Protein AF-A0A7S3M4H4-F1 (afdb_monomer)

Secondary structure (DSSP, 8-state):
-HHHHHHHHHHHHHHHS-----PPEEEEEEEE-SSPP-S-TTSS-HHHHHHHHHHHHHHHTT-EEEEEEEE-TTHHHHHHHH-TTPPPPPP-S-TTTSEEEEETTTTEEEEGGGGHHHHHHHHHHHTGGGEEEEEEEETTEEE-GGGTT--HHHHHHHHHHHT-EEES-S-GGG-SEEEEEETTTEEEEEEEEEEEE-HHHHHHHHHHHHH---GGGSSSTTHHHHHHHHHHHHHT-HHHHHH-----EEEESSS-----TTS-STT---GGG-SEEE---S-HHHHHHHHHHHHHHTT--SHHHHHHHHHHHHHHSEEEEEHHHHHHHHHHHHHHS--S----------HHHHHHHHHHTT----PPP--GGGTSTT-EEEEBTEEEEEETTEEEEBS-HHHHHHTT--TTSSEE--HHHHHTSPBPPPBPTTTTTTT-------S------------------------TTHHHHHHHHHTTSSS---------------------PPP---HHHHHHHHSTTS-EEEEEEESSHHHHHHHHHHHTTS-TTEEEEEPPP-TTGGGGHHHHTTTTTHHHHTTSSEEEEEEHHHH-TT-TT-TT---HHHHHHHHHHHHHTT-SEEESSEEEEEHHHHHHHHH-HHHHHHHHHHHHHHT--HHHHHHTTT-EEE-TT-EEE-HHHHHHHHHHHHHHHHHHHH-HHHHHHHTSB---TTS-HHHHHHHHSSSS-BSHHHHHHHHHHHHHHHTT--B--TTSSS-----

Nearest PDB structures (foldseek):
  5urb-assembly2_B  TM=3.860E-01  e=1.213E+00  Acinetobacter baumannii
  7jga-assembly1_G  TM=2.724E-01  e=1.354E+00  Mycolicibacterium smegmatis
  7y5a-assembly1_G  TM=2.327E-01  e=1.281E+00  Mycolicibacterium smegmatis
  8jr0-assembly1_G  TM=2.475E-01  e=2.106E+00  Mycobacterium tuberculosis

pLDDT: mean 78.38, std 21.88, range [22.83, 98.62]

Radius of gyration: 33.98 Å; Cα contacts (8 Å, |Δi|>4): 1071; chains: 1; bounding box: 88×74×129 Å

InterPro domains:
  IPR029044 Nucleotide-diphospho-sugar transferases [G3DSA:3.90.550.10] (37-266)

Mean predicted aligned error: 17.61 Å

Foldseek 3Di:
DVVVVVVVVVVVVVVVPDPPVPPFAAEEEEEEDQDAADLFLPDLQLLNLQQLQQCVLCVVVVHHYAYEHEPQPCVVVVLCVVPVPADDQDDDPDQQLDFRFAQPVVSYTFGPLLLVLLVVLVCLVPPLVSYQKYKYAYSQKHFFPLCSVQDPVNVLVVCLVVQFFDADDSHVVQEQKEFEAPPPQGRLFGDPRIIMGRSVQCNVVSLLLSLQDDPVLRRDPCRSSVSVSVVRVCCPPPVNCVVPVRHHYTYGRQQDEDDDPDDDPQDDDDPSSHRMYRHVDPDSVPRSVVSCVSCVSVVNSPSVNSSVSSVCCVPPRYDYDHNVVSSVVSVVVCVVVPPPDNPPPDPPDDVVVVVVVVVVSPPDDDDDDDQLLVVQALAWADDPHWIFHRHPQATATAPDPVRCVVLVDDPVRHHYDDPVSNVSRHHDYHDYPVVVVPPPDCSDNPDDDDDDDDDDDDDDDDDDDDDDDDDDPPVVVVVVVVVPPPDDDDDDDDDDDDDDDDDPPDDDDQQPDPVLLLVQCVDPLLPEAEEAEDADPVQLVLQCVVPVNDDPRYDYDYDYFALQPLLCCLPPPCVVCLVVPQPGFKYFYDYSCQDRPVNVPDLRNDYSVLVVVQSVCCRVVVAQKEFSAKAPWFLQVVQCVQQNPLLVVLLQVLVVQLPDDVVLVVVRRGQIFGFDRGIMGGSVVSNVVSVSSVSSVVCCVPVVVSVVSQQDARNDPVDDLVSCCVHNVDSGRGNNNVSSGRVSSSVCVSVVGRYLDPPDDPRDHSD

Solvent-accessible surface area (backbone atoms only — not comparable to full-atom values): 44509 Å² total; per-residue (Å²): 115,70,76,61,54,53,56,51,51,50,54,52,50,57,64,64,57,69,80,65,71,76,76,58,44,60,37,36,40,36,33,60,50,68,70,82,76,63,52,53,70,83,54,83,57,41,46,35,49,22,51,46,48,44,42,55,45,20,58,74,73,72,30,47,51,36,41,34,28,49,61,58,78,62,47,64,59,59,44,41,73,77,35,80,78,48,54,86,78,79,90,69,96,45,78,64,48,34,67,58,30,56,41,65,91,74,37,36,60,24,12,41,73,50,41,52,38,57,53,50,37,50,48,28,76,74,55,22,77,52,32,56,31,36,35,42,33,33,40,57,31,29,62,27,69,95,40,56,90,60,50,71,67,58,49,52,54,48,38,48,77,66,62,44,56,82,48,56,75,84,51,66,96,66,42,27,31,42,25,25,22,28,35,91,70,36,71,92,35,55,29,78,54,36,38,39,32,26,31,89,64,31,48,67,54,36,49,50,60,61,65,54,85,51,77,80,28,33,66,33,90,61,34,56,37,51,52,49,39,53,53,49,54,56,59,64,35,71,76,45,35,76,77,47,78,78,62,51,58,29,31,32,70,75,54,52,40,61,50,65,92,93,78,74,86,88,77,76,74,58,80,94,68,36,54,41,40,32,39,78,41,89,52,67,82,63,43,38,63,55,48,50,50,45,27,48,78,68,66,40,54,46,49,70,57,33,28,49,46,46,50,45,35,76,73,75,24,53,48,80,43,52,53,61,62,47,31,48,51,52,48,54,46,46,70,76,57,60,61,98,65,75,92,75,80,66,74,88,78,48,73,67,52,64,50,52,57,57,60,59,64,75,67,90,78,86,80,86,88,72,72,60,29,75,81,43,56,80,35,46,35,31,52,103,87,48,53,27,40,21,50,96,44,16,36,20,35,53,77,41,72,68,53,43,46,73,63,62,52,56,92,82,67,37,46,77,59,55,73,68,60,58,66,62,28,48,81,41,71,62,48,46,80,64,64,68,71,73,68,80,64,88,75,74,70,84,77,87,88,85,89,86,85,87,80,91,90,83,89,85,89,89,88,87,88,84,88,88,86,84,76,78,78,62,65,63,65,58,63,63,64,69,73,75,74,85,82,85,86,85,87,88,86,88,85,90,85,91,82,92,73,91,73,89,85,84,77,82,72,82,65,88,68,60,64,69,48,60,52,42,39,68,33,89,69,37,18,38,39,34,43,29,39,15,71,50,73,66,45,35,49,52,27,44,62,62,29,75,58,48,66,94,44,46,44,63,41,75,47,73,88,49,64,44,46,77,56,45,41,43,61,75,45,49,64,84,49,41,84,82,40,62,89,39,50,27,39,33,36,33,41,34,71,32,56,39,73,87,54,83,84,48,103,59,50,41,53,72,64,51,57,43,52,45,43,52,48,25,42,77,67,65,38,42,30,36,60,70,44,70,45,94,49,30,40,46,67,50,43,41,72,58,34,28,72,59,51,56,55,24,51,50,47,49,41,44,77,72,70,47,54,71,67,61,57,54,77,48,34,66,40,64,31,37,47,75,65,29,31,38,31,25,36,72,61,48,56,54,49,24,53,51,51,38,50,49,54,48,44,46,71,70,38,65,71,38,28,55,40,26,59,38,69,27,70,64,83,91,63,60,45,68,57,18,35,76,58,70,73,30,80,50,47,44,30,41,36,67,51,51,38,36,46,62,42,52,53,40,60,77,66,69,50,48,59,60,61,67,86,72,71,93,46,75,79,82,126

Organism: NCBI:txid89044

Sequence (767 aa):
MMQRAYCCLILLLSTLVWVATASKKKCLIVSIDNRELKSDVNDNSYATKTAVINLDYAKHHNYDFLYVQNIVTDVEKETRAQFPKADIVPPTDNAKDAATAFHVGLLQFRAASWAKLPALWHVTSTIGKDYEYIWYIDSDAAISPLHRDKSIEDQIQQWEKEGSFIKGRSDISKSTFVFFHNHPWRDDMPCAGSFIYRPTLAEPVLREWWDFNLPSKNFKHFHEQDALWHMIEAEHDPAWLVQNPTVKFHMNTKSYTILKERQFPSAWTRYEDLWLCHVASYNYVLRNPILFQFLKVLGLDIQHRYAQQVKEITSKHSMRISLLDVTIKMEQRSKQDPPASRVTVFPKHDAATELQWYDAHVTSKTEPTLPPAKLHEGRLIRKKGEFWVVQRGTKRGFDSYPTFLKLGFTNDMGVSLYNNEVEQIPVGATITADEVKDGVGKISPYYMPIARTASTDSGGISTFVSSAVPDEVVQERIRQRQRLRHQSAPGQGSQSHNSSSPVLANKHGKCEVNEALETMVRTPGTRCILYLIAHDTDSEHLARKFSSCKESWIQPVRINSSVFFESVIYRDVFPPYQKEWEDLDYVVTATYKTVAKQLAYNKYTQSLDLIQNSLQIARDGNFDIVPFLRSGSGTMSFCLYHHGKPFRAAWDALLVELGYSLSLIRSLDEMKSFYRNIFIIKPKVLKELMLFMSKAMHVATHNPAVRELLQANAKYKEGSQEVSMRIFGTEYYQLHPFIFERLPSFFLHASEAKICAATVGPCPYNS

Structure (mmCIF, N/CA/C/O backbone):
data_AF-A0A7S3M4H4-F1
#
_entry.id   AF-A0A7S3M4H4-F1
#
loop_
_atom_site.group_PDB
_atom_site.id
_atom_site.type_symbol
_atom_site.label_atom_id
_atom_site.label_alt_id
_atom_site.label_comp_id
_atom_site.label_asym_id
_atom_site.label_entity_id
_atom_site.label_seq_id
_atom_site.pdbx_PDB_ins_code
_atom_site.Cartn_x
_atom_site.Cartn_y
_atom_site.Cartn_z
_atom_site.occupancy
_atom_site.B_iso_or_equiv
_atom_site.auth_seq_id
_atom_site.auth_comp_id
_atom_site.auth_asym_id
_atom_site.auth_atom_id
_atom_site.pdbx_PDB_model_num
ATOM 1 N N . MET A 1 1 ? -16.659 11.606 82.607 1.00 52.66 1 MET A N 1
ATOM 2 C CA . MET A 1 1 ? -16.010 10.924 81.459 1.00 52.66 1 MET A CA 1
ATOM 3 C C . MET A 1 1 ? -16.940 10.713 80.259 1.00 52.66 1 MET A C 1
ATOM 5 O O . MET A 1 1 ? -16.527 11.092 79.171 1.00 52.66 1 MET A O 1
ATOM 9 N N . MET A 1 2 ? -18.172 10.195 80.412 1.00 50.78 2 MET A N 1
ATOM 10 C CA . MET A 1 2 ? -19.085 9.889 79.280 1.00 50.78 2 MET A CA 1
ATOM 11 C C . MET A 1 2 ? -19.258 11.006 78.228 1.00 50.78 2 MET A C 1
ATOM 13 O O . MET A 1 2 ? -19.300 10.720 77.036 1.00 50.78 2 MET A O 1
ATOM 17 N N . GLN A 1 3 ? -19.289 12.277 78.635 1.00 48.81 3 GLN A N 1
ATOM 18 C CA . GLN A 1 3 ? -19.538 13.401 77.721 1.00 48.81 3 GLN A CA 1
ATOM 19 C C . GLN A 1 3 ? -18.411 13.637 76.689 1.00 48.81 3 GLN A C 1
ATOM 21 O O . GLN A 1 3 ? -18.676 14.151 75.608 1.00 48.81 3 GLN A O 1
ATOM 26 N N . ARG A 1 4 ? -17.167 13.203 76.966 1.00 51.97 4 ARG A N 1
ATOM 27 C CA . ARG A 1 4 ? -16.070 13.235 75.973 1.00 51.97 4 ARG A CA 1
ATOM 28 C C . ARG A 1 4 ? -16.142 12.075 74.972 1.00 51.97 4 ARG A C 1
ATOM 30 O O . ARG A 1 4 ? -15.711 12.243 73.836 1.00 51.97 4 ARG A O 1
ATOM 37 N N . ALA A 1 5 ? -16.720 10.935 75.358 1.00 57.31 5 ALA A N 1
ATOM 38 C CA . ALA A 1 5 ? -16.913 9.802 74.452 1.00 57.31 5 ALA A CA 1
ATOM 39 C C . ALA A 1 5 ? -17.954 10.123 73.364 1.00 57.31 5 ALA A C 1
ATOM 41 O O . ALA A 1 5 ? -17.724 9.821 72.196 1.00 57.31 5 ALA A O 1
ATOM 42 N N . TYR A 1 6 ? -19.044 10.814 73.722 1.00 56.78 6 TYR A N 1
ATOM 43 C CA . TYR A 1 6 ? -20.072 11.228 72.759 1.00 56.78 6 TYR A CA 1
ATOM 44 C C . TYR A 1 6 ? -19.557 12.223 71.708 1.00 56.78 6 TYR A C 1
ATOM 46 O O . TYR A 1 6 ? -19.833 12.035 70.528 1.00 56.78 6 TYR A O 1
ATOM 54 N N . CYS A 1 7 ? -18.749 13.224 72.084 1.00 54.06 7 CYS A N 1
ATOM 55 C CA . CYS A 1 7 ? -18.150 14.128 71.092 1.00 54.06 7 CYS A CA 1
ATOM 56 C C . CYS A 1 7 ? -17.181 13.405 70.141 1.00 54.06 7 CYS A C 1
ATOM 58 O O . CYS A 1 7 ? -17.183 13.701 68.950 1.00 54.06 7 CYS A O 1
ATOM 60 N N . CYS A 1 8 ? -16.398 12.433 70.628 1.00 54.31 8 CYS A N 1
ATOM 61 C CA . CYS A 1 8 ? -15.539 11.615 69.764 1.00 54.31 8 CYS A CA 1
ATOM 62 C C . CYS A 1 8 ? -16.353 10.733 68.805 1.00 54.31 8 CYS A C 1
ATOM 64 O O . CYS A 1 8 ? -16.009 10.631 67.631 1.00 54.31 8 CYS A O 1
ATOM 66 N N . LEU A 1 9 ? -17.449 10.129 69.278 1.00 58.75 9 LEU A N 1
ATOM 67 C CA . LEU A 1 9 ? -18.317 9.302 68.439 1.00 58.75 9 LEU A CA 1
ATOM 68 C C . LEU A 1 9 ? -19.045 10.138 67.375 1.00 58.75 9 LEU A C 1
ATOM 70 O O . LEU A 1 9 ? -19.164 9.694 66.240 1.00 58.75 9 LEU A O 1
ATOM 74 N N . ILE A 1 10 ? -19.475 11.360 67.707 1.00 58.69 10 ILE A N 1
ATOM 75 C CA . ILE A 1 10 ? -20.104 12.281 66.749 1.00 58.69 10 ILE A CA 1
ATOM 76 C C . ILE A 1 10 ? -19.083 12.809 65.729 1.00 58.69 10 ILE A C 1
ATOM 78 O O . ILE A 1 10 ? -19.430 12.895 64.558 1.00 58.69 10 ILE A O 1
ATOM 82 N N . LEU A 1 11 ? -17.827 13.074 66.115 1.00 54.19 11 LEU A N 1
ATOM 83 C CA . LEU A 1 11 ? -16.750 13.438 65.176 1.00 54.19 11 LEU A CA 1
ATOM 84 C C . LEU A 1 11 ? -16.336 12.281 64.249 1.00 54.19 11 LEU A C 1
ATOM 86 O O . LEU A 1 11 ? -16.054 12.505 63.071 1.00 54.19 11 LEU A O 1
ATOM 90 N N . LEU A 1 12 ? -16.334 11.041 64.747 1.00 53.09 12 LEU A N 1
ATOM 91 C CA . LEU A 1 12 ? -16.122 9.843 63.926 1.00 53.09 12 LEU A CA 1
ATOM 92 C C . LEU A 1 12 ? -17.308 9.583 62.989 1.00 53.09 12 LEU A C 1
ATOM 94 O O . LEU A 1 12 ? -17.111 9.295 61.813 1.00 53.09 12 LEU A O 1
ATOM 98 N N . LEU A 1 13 ? -18.543 9.751 63.465 1.00 52.31 13 LEU A N 1
ATOM 99 C CA . LEU A 1 13 ? -19.728 9.617 62.620 1.00 52.31 13 LEU A CA 1
ATOM 100 C C . LEU A 1 13 ? -19.825 10.753 61.590 1.00 52.31 13 LEU A C 1
ATOM 102 O O . LEU A 1 13 ? -20.170 10.476 60.449 1.00 52.31 13 LEU A O 1
ATOM 106 N N . SER A 1 14 ? -19.444 11.993 61.916 1.00 49.22 14 SER A N 1
ATOM 107 C CA . SER A 1 14 ? -19.438 13.110 60.957 1.00 49.22 14 SER A CA 1
ATOM 108 C C . SER A 1 14 ? -18.284 13.061 59.952 1.00 49.22 14 SER A C 1
ATOM 110 O O . SER A 1 14 ? -18.372 13.714 58.920 1.00 49.22 14 SER A O 1
ATOM 112 N N . THR A 1 15 ? -17.219 12.298 60.218 1.00 49.28 15 THR A N 1
ATOM 113 C CA . THR A 1 15 ? -16.176 11.978 59.219 1.00 49.28 15 THR A CA 1
ATOM 114 C C . THR A 1 15 ? -16.496 10.714 58.411 1.00 49.28 15 THR A C 1
ATOM 116 O O . THR A 1 15 ? -15.987 10.555 57.305 1.00 49.28 15 THR A O 1
ATOM 119 N N . LEU A 1 16 ? -17.401 9.860 58.905 1.00 47.69 16 LEU A N 1
ATOM 120 C CA . LEU A 1 16 ? -18.075 8.806 58.133 1.00 47.69 16 LEU A CA 1
ATOM 121 C C . LEU A 1 16 ? -19.252 9.329 57.286 1.00 47.69 16 LEU A C 1
ATOM 123 O O . LEU A 1 16 ? -19.669 8.654 56.343 1.00 47.69 16 LEU A O 1
ATOM 127 N N . VAL A 1 17 ? -19.771 10.533 57.559 1.00 47.72 17 VAL A N 1
ATOM 128 C CA . VAL A 1 17 ? -20.705 11.219 56.657 1.00 47.72 17 VAL A CA 1
ATOM 129 C C . VAL A 1 17 ? -19.953 11.649 55.400 1.00 47.72 17 VAL A C 1
ATOM 131 O O . VAL A 1 17 ? -19.257 12.658 55.373 1.00 47.72 17 VAL A O 1
ATOM 134 N N . TRP A 1 18 ? -20.173 10.887 54.330 1.00 47.69 18 TRP A N 1
ATOM 135 C CA . TRP A 1 18 ? -19.915 11.300 52.954 1.00 47.69 18 TRP A CA 1
ATOM 136 C C . TRP A 1 18 ? -18.455 11.686 52.650 1.00 47.69 18 TRP A C 1
ATOM 138 O O . TRP A 1 18 ? -18.178 12.735 52.069 1.00 47.69 18 TRP A O 1
ATOM 148 N N . VAL A 1 19 ? -17.561 10.694 52.744 1.00 47.97 19 VAL A N 1
ATOM 149 C CA . VAL A 1 19 ? -16.697 10.440 51.573 1.00 47.97 19 VAL A CA 1
ATOM 150 C C . VAL A 1 19 ? -17.597 9.907 50.454 1.00 47.97 19 VAL A C 1
ATOM 152 O O . VAL A 1 19 ? -17.581 8.726 50.104 1.00 47.97 19 VAL A O 1
ATOM 155 N N . ALA A 1 20 ? -18.430 10.793 49.905 1.00 50.09 20 ALA A N 1
ATOM 156 C CA . ALA A 1 20 ? -19.022 10.578 48.604 1.00 50.09 20 ALA A CA 1
ATOM 157 C C . ALA A 1 20 ? -17.856 10.615 47.627 1.00 50.09 20 ALA A C 1
ATOM 159 O O . ALA A 1 20 ? -17.391 11.681 47.223 1.00 50.09 20 ALA A O 1
ATOM 160 N N . THR A 1 21 ? -17.333 9.428 47.325 1.00 57.50 21 THR A N 1
ATOM 161 C CA . THR A 1 21 ? -16.419 9.234 46.208 1.00 57.50 21 THR A CA 1
ATOM 162 C C . THR A 1 21 ? -17.110 9.847 45.002 1.00 57.50 21 THR A C 1
ATOM 164 O O . THR A 1 21 ? -18.165 9.367 44.588 1.00 57.50 21 THR A O 1
ATOM 167 N N . ALA A 1 22 ? -16.590 10.985 44.529 1.00 69.25 22 ALA A N 1
ATOM 168 C CA . ALA A 1 22 ? -17.204 11.721 43.435 1.00 69.25 22 ALA A CA 1
ATOM 169 C C . ALA A 1 22 ? -17.397 10.727 42.291 1.00 69.25 22 ALA A C 1
ATOM 171 O O . ALA A 1 22 ? -16.422 10.125 41.833 1.00 69.25 22 ALA A O 1
ATOM 172 N N . SER A 1 23 ? -18.657 10.465 41.932 1.00 82.00 23 SER A N 1
ATOM 173 C CA . SER A 1 23 ? -18.987 9.382 41.014 1.00 82.00 23 SER A CA 1
ATOM 174 C C . SER A 1 23 ? -18.233 9.631 39.719 1.00 82.00 23 SER A C 1
ATOM 176 O O . SER A 1 23 ? -18.430 10.683 39.102 1.00 82.00 23 SER A O 1
ATOM 178 N N . LYS A 1 24 ? -17.348 8.699 39.349 1.00 86.31 24 LYS A N 1
ATOM 179 C CA . LYS A 1 24 ? -16.504 8.841 38.163 1.00 86.31 24 LYS A CA 1
ATOM 180 C C . LYS A 1 24 ? -17.354 9.239 36.964 1.00 86.31 24 LYS A C 1
ATOM 182 O O . LYS A 1 24 ? -18.430 8.676 36.748 1.00 86.31 24 LYS A O 1
ATOM 187 N N . LYS A 1 25 ? -16.852 10.186 36.176 1.00 92.94 25 LYS A N 1
ATOM 188 C CA . LYS A 1 25 ? -17.469 10.519 34.895 1.00 92.94 25 LYS A CA 1
ATOM 189 C C . LYS A 1 25 ? -17.429 9.288 33.992 1.00 92.94 25 LYS A C 1
ATOM 191 O O . LYS A 1 25 ? -16.499 8.486 34.059 1.00 92.94 25 LYS A O 1
ATOM 196 N N . LYS A 1 26 ? -18.445 9.123 33.150 1.00 94.88 26 LYS A N 1
ATOM 197 C CA . LYS A 1 26 ? -18.608 7.889 32.377 1.00 94.88 26 LYS A CA 1
ATOM 198 C C . LYS A 1 26 ? -17.549 7.716 31.297 1.00 94.88 26 LYS A C 1
ATOM 200 O O . LYS A 1 26 ? -16.750 6.782 31.373 1.00 94.88 26 LYS A O 1
ATOM 205 N N . CYS A 1 27 ? -17.476 8.651 30.357 1.00 97.50 27 CYS A N 1
ATOM 206 C CA . CYS A 1 27 ? -16.468 8.622 29.308 1.00 97.50 27 CYS A CA 1
ATOM 207 C C . CYS A 1 27 ? -15.816 9.990 29.087 1.00 97.50 27 CYS A C 1
ATOM 209 O O . CYS A 1 27 ? -16.471 11.031 29.191 1.00 97.50 27 CYS A O 1
ATOM 211 N N . LEU A 1 28 ? -14.527 9.951 28.747 1.00 98.38 28 LEU A N 1
ATOM 212 C CA . LEU A 1 28 ? -13.817 11.014 28.047 1.00 98.38 28 LEU A CA 1
ATOM 213 C C . LEU A 1 28 ? -13.554 10.566 26.605 1.00 98.38 28 LEU A C 1
ATOM 215 O O . LEU A 1 28 ? -12.806 9.611 26.386 1.00 98.38 28 LEU A O 1
ATOM 219 N N . ILE A 1 29 ? -14.113 11.268 25.621 1.00 98.44 29 ILE A N 1
ATOM 220 C CA . ILE A 1 29 ? -13.763 11.059 24.211 1.00 98.44 29 ILE A CA 1
ATOM 221 C C . ILE A 1 29 ? -12.532 11.906 23.880 1.00 98.44 29 ILE A C 1
ATOM 223 O O . ILE A 1 29 ? -12.546 13.120 24.073 1.00 98.44 29 ILE A O 1
ATOM 227 N N . VAL A 1 30 ? -11.471 11.283 23.367 1.00 98.56 30 VAL A N 1
ATOM 228 C CA . VAL A 1 30 ? -10.195 11.940 23.054 1.00 98.56 30 VAL A CA 1
ATOM 229 C C . VAL A 1 30 ? -9.910 11.865 21.558 1.00 98.56 30 VAL A C 1
ATOM 231 O O . VAL A 1 30 ? -9.840 10.781 20.987 1.00 98.56 30 VAL A O 1
ATOM 234 N N . SER A 1 31 ? -9.672 13.021 20.942 1.00 97.94 31 SER A N 1
ATOM 235 C CA . SER A 1 31 ? -9.153 13.155 19.577 1.00 97.94 31 SER A CA 1
ATOM 236 C C . SER A 1 31 ? -7.783 13.824 19.629 1.00 97.94 31 SER A C 1
ATOM 238 O O . SER A 1 31 ? -7.593 14.776 20.383 1.00 97.94 31 SER A O 1
ATOM 240 N N . ILE A 1 32 ? -6.827 13.358 18.824 1.00 97.00 32 ILE A N 1
ATOM 241 C CA . ILE A 1 32 ? -5.451 13.883 18.816 1.00 97.00 32 ILE A CA 1
ATOM 242 C C . ILE A 1 32 ? -5.096 14.320 17.399 1.00 97.00 32 ILE A C 1
ATOM 244 O O . ILE A 1 32 ? -5.097 13.496 16.487 1.00 97.00 32 ILE A O 1
ATOM 248 N N . ASP A 1 33 ? -4.790 15.604 17.213 1.00 94.12 33 ASP A N 1
ATOM 249 C CA . ASP A 1 33 ? -4.341 16.144 15.929 1.00 94.12 33 ASP A CA 1
ATOM 250 C C . ASP A 1 33 ? -3.622 17.487 16.098 1.00 94.12 33 ASP A C 1
ATOM 252 O O . ASP A 1 33 ? -3.998 18.324 16.916 1.00 94.12 33 ASP A O 1
ATOM 256 N N . ASN A 1 34 ? -2.590 17.720 15.293 1.00 91.56 34 ASN A N 1
ATOM 257 C CA . ASN A 1 34 ? -1.714 18.884 15.440 1.00 91.56 34 ASN A CA 1
ATOM 258 C C . ASN A 1 34 ? -2.240 20.120 14.693 1.00 91.56 34 ASN A C 1
ATOM 260 O O . ASN A 1 34 ? -1.691 21.211 14.835 1.00 91.56 34 ASN A O 1
ATOM 264 N N . ARG A 1 35 ? -3.286 19.967 13.873 1.00 91.56 35 ARG A N 1
ATOM 265 C CA . ARG A 1 35 ? -3.861 21.062 13.091 1.00 91.56 35 ARG A CA 1
ATOM 266 C C . ARG A 1 35 ? -4.756 21.947 13.945 1.00 91.56 35 ARG A C 1
ATOM 268 O O . ARG A 1 35 ? -5.455 21.502 14.859 1.00 91.56 35 ARG A O 1
ATOM 275 N N . GLU A 1 36 ? -4.757 23.224 13.587 1.00 94.06 36 GLU A N 1
ATOM 276 C CA . GLU A 1 36 ? -5.725 24.192 14.083 1.00 94.06 36 GLU A CA 1
ATOM 277 C C . GLU A 1 36 ? -7.135 23.858 13.598 1.00 94.06 36 GLU A C 1
ATOM 279 O O . GLU A 1 36 ? -7.347 23.529 12.426 1.00 94.06 36 GLU A O 1
ATOM 284 N N . LEU A 1 37 ? -8.104 24.025 14.494 1.00 96.44 37 LEU A N 1
ATOM 285 C CA . LEU A 1 37 ? -9.514 23.913 14.161 1.00 96.44 37 LEU A CA 1
ATOM 286 C C . LEU A 1 37 ? -9.974 25.158 13.394 1.00 96.44 37 LEU A C 1
ATOM 288 O O . LEU A 1 37 ? -9.685 26.286 13.797 1.00 96.44 37 LEU A O 1
ATOM 292 N N . LYS A 1 38 ? -10.680 24.963 12.277 1.00 97.44 38 LYS A N 1
ATOM 293 C CA . LYS A 1 38 ? -11.137 26.049 11.395 1.00 97.44 38 LYS A CA 1
ATOM 294 C C . LYS A 1 38 ? -12.631 26.299 11.579 1.00 97.44 38 LYS A C 1
ATOM 296 O O . LYS A 1 38 ? -13.432 25.376 11.504 1.00 97.44 38 LYS A O 1
ATOM 301 N N . SER A 1 39 ? -13.002 27.551 11.840 1.00 97.25 39 SER A N 1
ATOM 302 C CA . SER A 1 39 ? -14.373 27.947 12.187 1.00 97.25 39 SER A CA 1
ATOM 303 C C . SER A 1 39 ? -15.321 28.096 10.994 1.00 97.25 39 SER A C 1
ATOM 305 O O . SER A 1 39 ? -16.517 28.245 11.221 1.00 97.25 39 SER A O 1
ATOM 307 N N . ASP A 1 40 ? -14.832 28.054 9.752 1.00 97.38 40 ASP A N 1
ATOM 308 C CA . ASP A 1 40 ? -15.663 27.963 8.544 1.00 97.38 40 ASP A CA 1
ATOM 309 C C . ASP A 1 40 ? -16.034 26.499 8.270 1.00 97.38 40 ASP A C 1
ATOM 311 O O . ASP A 1 40 ? -15.168 25.629 8.170 1.00 97.38 40 ASP A O 1
ATOM 315 N N . VAL A 1 41 ? -17.331 26.225 8.152 1.00 95.81 41 VAL A N 1
ATOM 316 C CA . VAL A 1 41 ? -17.884 24.897 7.863 1.00 95.81 41 VAL A CA 1
ATOM 317 C C . VAL A 1 41 ? -17.547 24.411 6.447 1.00 95.81 41 VAL A C 1
ATOM 319 O O . VAL A 1 41 ? -17.490 23.202 6.202 1.00 95.81 41 VAL A O 1
ATOM 322 N N . ASN A 1 42 ? -17.279 25.347 5.530 1.00 93.94 42 ASN A N 1
ATOM 323 C CA . ASN A 1 42 ? -16.914 25.087 4.136 1.00 93.94 42 ASN A CA 1
ATOM 324 C C . ASN A 1 42 ? -15.406 24.868 3.944 1.00 93.94 42 ASN A C 1
ATOM 326 O O . ASN A 1 42 ? -14.991 24.403 2.881 1.00 93.94 42 ASN A O 1
ATOM 330 N N . ASP A 1 43 ? -14.581 25.168 4.955 1.00 93.94 43 ASP A N 1
ATOM 331 C CA . ASP A 1 43 ? -13.148 24.883 4.911 1.00 93.94 43 ASP A CA 1
ATOM 332 C C . ASP A 1 43 ? -12.892 23.376 4.734 1.00 93.94 43 ASP A C 1
ATOM 334 O O . ASP A 1 43 ? -13.661 22.529 5.190 1.00 93.94 43 ASP A O 1
ATOM 338 N N . ASN A 1 44 ? -11.782 23.007 4.096 1.00 87.50 44 ASN A N 1
ATOM 339 C CA . ASN A 1 44 ? -11.454 21.608 3.817 1.00 87.50 44 ASN A CA 1
ATOM 340 C C . ASN A 1 44 ? -10.798 20.852 5.000 1.00 87.50 44 ASN A C 1
ATOM 342 O O . ASN A 1 44 ? -10.319 19.727 4.821 1.00 87.50 44 ASN A O 1
ATOM 346 N N . SER A 1 45 ? -10.804 21.400 6.220 1.00 93.44 45 SER A N 1
ATOM 347 C CA . SER A 1 45 ? -10.378 20.698 7.435 1.00 93.44 45 SER A CA 1
ATOM 348 C C . SER A 1 45 ? -11.375 19.606 7.836 1.00 93.44 45 SER A C 1
ATOM 350 O O . SER A 1 45 ? -12.361 19.848 8.536 1.00 93.44 45 SER A O 1
ATOM 352 N N . TYR A 1 46 ? -11.097 18.369 7.414 1.00 93.62 46 TYR A N 1
ATOM 353 C CA . TYR A 1 46 ? -11.852 17.192 7.858 1.00 93.62 46 TYR A CA 1
ATOM 354 C C . TYR A 1 46 ? -11.733 16.990 9.378 1.00 93.62 46 TYR A C 1
ATOM 356 O O . TYR A 1 46 ? -12.734 16.706 10.025 1.00 93.62 46 TYR A O 1
ATOM 364 N N . ALA A 1 47 ? -10.550 17.240 9.955 1.00 95.00 47 ALA A N 1
ATOM 365 C CA . ALA A 1 47 ? -10.290 17.096 11.389 1.00 95.00 47 ALA A CA 1
ATOM 366 C C . ALA A 1 47 ? -11.211 17.974 12.245 1.00 95.00 47 ALA A C 1
ATOM 368 O O . ALA A 1 47 ? -11.677 17.537 13.296 1.00 95.00 47 ALA A O 1
ATOM 369 N N . THR A 1 48 ? -11.539 19.182 11.772 1.00 97.31 48 THR A N 1
ATOM 370 C CA . THR A 1 48 ? -12.474 20.048 12.501 1.00 97.31 48 THR A CA 1
ATOM 371 C C . THR A 1 48 ? -13.904 19.527 12.443 1.00 97.31 48 THR A C 1
ATOM 373 O O . THR A 1 48 ? -14.579 19.514 13.469 1.00 97.31 48 THR A O 1
ATOM 376 N N . LYS A 1 49 ? -14.354 19.024 11.285 1.00 97.12 49 LYS A N 1
ATOM 377 C CA . LYS A 1 49 ? -15.686 18.410 11.164 1.00 97.12 49 LYS A CA 1
ATOM 378 C C . LYS A 1 49 ? -15.806 17.195 12.079 1.00 97.12 49 LYS A C 1
ATOM 380 O O . LYS A 1 49 ? -16.762 17.117 12.842 1.00 97.12 49 LYS A O 1
ATOM 385 N N . THR A 1 50 ? -14.804 16.315 12.069 1.00 96.69 50 THR A N 1
ATOM 386 C CA . THR A 1 50 ? -14.703 15.165 12.976 1.00 96.69 50 THR A CA 1
ATOM 387 C C . THR A 1 50 ? -14.802 15.580 14.446 1.00 96.69 50 THR A C 1
ATOM 389 O O . THR A 1 50 ? -15.638 15.053 15.176 1.00 96.69 50 THR A O 1
ATOM 392 N N . ALA A 1 51 ? -14.005 16.563 14.881 1.00 98.06 51 ALA A N 1
ATOM 393 C CA . ALA A 1 51 ? -14.014 17.031 16.266 1.00 98.06 51 ALA A CA 1
ATOM 394 C C . ALA A 1 51 ? -15.368 17.644 16.678 1.00 98.06 51 ALA A C 1
ATOM 396 O O . ALA A 1 51 ? -15.835 17.408 17.789 1.00 98.06 51 ALA A O 1
ATOM 397 N N . VAL A 1 52 ? -16.034 18.379 15.777 1.00 98.50 52 VAL A N 1
ATOM 398 C CA . VAL A 1 52 ? -17.378 18.938 16.011 1.00 98.50 52 VAL A CA 1
ATOM 399 C C . VAL A 1 52 ? -18.446 17.841 16.121 1.00 98.50 52 VAL A C 1
ATOM 401 O O . VAL A 1 52 ? -19.285 17.915 17.018 1.00 98.50 52 VAL A O 1
ATOM 404 N N . ILE A 1 53 ? -18.403 16.815 15.264 1.00 98.06 53 ILE A N 1
ATOM 405 C CA . ILE A 1 53 ? -19.321 15.661 15.318 1.00 98.06 53 ILE A CA 1
ATOM 406 C C . ILE A 1 53 ? -19.135 14.886 16.630 1.00 98.06 53 ILE A C 1
ATOM 408 O O . ILE A 1 53 ? -20.106 14.612 17.336 1.00 98.06 53 ILE A O 1
ATOM 412 N N . ASN A 1 54 ? -17.888 14.581 16.995 1.00 98.12 54 ASN A N 1
ATOM 413 C CA . ASN A 1 54 ? -17.585 13.795 18.191 1.00 98.12 54 ASN A CA 1
ATOM 414 C C . ASN A 1 54 ? -17.904 14.573 19.491 1.00 98.12 54 ASN A C 1
ATOM 416 O O . ASN A 1 54 ? -18.369 13.963 20.454 1.00 98.12 54 ASN A O 1
ATOM 420 N N . LEU A 1 55 ? -17.767 15.910 19.513 1.00 98.44 55 LEU A N 1
ATOM 421 C CA . LEU A 1 55 ? -18.256 16.750 20.620 1.00 98.44 55 LEU A CA 1
ATOM 422 C C . LEU A 1 55 ? -19.793 16.748 20.727 1.00 98.44 55 LEU A C 1
ATOM 424 O O . LEU A 1 55 ? -20.330 16.713 21.833 1.00 98.44 55 LEU A O 1
ATOM 428 N N . ASP A 1 56 ? -20.519 16.804 19.609 1.00 98.38 56 ASP A N 1
ATOM 429 C CA . ASP A 1 56 ? -21.989 16.788 19.612 1.00 98.38 56 ASP A CA 1
ATOM 430 C C . ASP A 1 56 ? -22.563 15.450 20.114 1.00 98.38 56 ASP A C 1
ATOM 432 O O . ASP A 1 56 ? -23.566 15.424 20.837 1.00 98.38 56 ASP A O 1
ATOM 436 N N . TYR A 1 57 ? -21.881 14.344 19.808 1.00 98.25 57 TYR A N 1
ATOM 437 C CA . TYR A 1 57 ? -22.154 13.042 20.414 1.00 98.25 57 TYR A CA 1
ATOM 438 C C . TYR A 1 57 ? -21.813 13.019 21.914 1.00 98.25 57 TYR A C 1
ATOM 440 O O . TYR A 1 57 ? -22.645 12.594 22.715 1.00 98.25 57 TYR A O 1
ATOM 448 N N . ALA A 1 58 ? -20.641 13.526 22.323 1.00 98.44 58 ALA A N 1
ATOM 449 C CA . ALA A 1 58 ? -20.254 13.574 23.738 1.00 98.44 58 ALA A CA 1
ATOM 450 C C . ALA A 1 58 ? -21.293 14.331 24.585 1.00 98.44 58 ALA A C 1
ATOM 452 O O . ALA A 1 58 ? -21.762 13.825 25.603 1.00 98.44 58 ALA A O 1
ATOM 453 N N . LYS A 1 59 ? -21.747 15.495 24.102 1.00 97.81 59 LYS A N 1
ATOM 454 C CA . LYS A 1 59 ? -22.812 16.291 24.733 1.00 97.81 59 LYS A CA 1
ATOM 455 C C . LYS A 1 59 ? -24.139 15.547 24.860 1.00 97.81 59 LYS A C 1
ATOM 457 O O . LYS A 1 59 ? -24.823 15.722 25.862 1.00 97.81 59 LYS A O 1
ATOM 462 N N . HIS A 1 60 ? -24.508 14.747 23.860 1.00 97.81 60 HIS A N 1
ATOM 463 C CA . HIS A 1 60 ? -25.760 13.989 23.868 1.00 97.81 60 HIS A CA 1
ATOM 464 C C . HIS A 1 60 ? -25.793 12.944 24.994 1.00 97.81 60 HIS A C 1
ATOM 466 O O . HIS A 1 60 ? -26.809 12.814 25.667 1.00 97.81 60 HIS A O 1
ATOM 472 N N . HIS A 1 61 ? -24.665 12.274 25.250 1.00 97.75 61 HIS A N 1
ATOM 473 C CA . HIS A 1 61 ? -24.530 11.257 26.305 1.00 97.75 61 HIS A CA 1
ATOM 474 C C . HIS A 1 61 ? -23.994 11.788 27.644 1.00 97.75 61 HIS A C 1
ATOM 476 O O . HIS A 1 61 ? -23.706 11.006 28.547 1.00 97.75 61 HIS A O 1
ATOM 482 N N . ASN A 1 62 ? -23.846 13.110 27.797 1.00 97.25 62 ASN A N 1
ATOM 483 C CA . ASN A 1 62 ? -23.217 13.732 28.971 1.00 97.25 62 ASN A CA 1
ATOM 484 C C . ASN A 1 62 ? -21.799 13.175 29.268 1.00 97.25 62 ASN A C 1
ATOM 486 O O . ASN A 1 62 ? -21.399 12.986 30.420 1.00 97.25 62 ASN A O 1
ATOM 490 N N . TYR A 1 63 ? -21.039 12.908 28.206 1.00 98.31 63 TYR A N 1
ATOM 491 C CA . TYR A 1 63 ? -19.607 12.620 28.244 1.00 98.31 63 TYR A CA 1
ATOM 492 C C . TYR A 1 63 ? -18.793 13.910 28.094 1.00 98.31 63 TYR A C 1
ATOM 494 O O . TYR A 1 63 ? -19.254 14.888 27.499 1.00 98.31 63 TYR A O 1
ATOM 502 N N . ASP A 1 64 ? -17.544 13.888 28.558 1.00 98.38 64 ASP A N 1
ATOM 503 C CA . ASP A 1 64 ? -16.589 14.946 28.227 1.00 98.38 64 ASP A CA 1
ATOM 504 C C . ASP A 1 64 ? -15.893 14.648 26.888 1.00 98.38 64 ASP A C 1
ATOM 506 O O . ASP A 1 64 ? -15.770 13.497 26.456 1.00 98.38 64 ASP A O 1
ATOM 510 N N . PHE A 1 65 ? -15.379 15.696 26.249 1.00 98.56 65 PHE A N 1
ATOM 511 C CA . PHE A 1 65 ? -14.574 15.620 25.033 1.00 98.56 65 PHE A CA 1
ATOM 512 C C . PHE A 1 65 ? -13.227 16.318 25.258 1.00 98.56 65 PHE A C 1
ATOM 514 O O . PHE A 1 65 ? -13.150 17.294 26.003 1.00 98.56 65 PHE A O 1
ATOM 521 N N . LEU A 1 66 ? -12.167 15.845 24.603 1.00 98.62 66 LEU A N 1
ATOM 522 C CA . LEU A 1 66 ? -10.851 16.474 24.631 1.00 98.62 66 LEU A CA 1
ATOM 523 C C . LEU A 1 66 ? -10.144 16.366 23.277 1.00 98.62 66 LEU A C 1
ATOM 525 O O . LEU A 1 66 ? -9.840 15.277 22.794 1.00 98.62 66 LEU A O 1
ATOM 529 N N . TYR A 1 67 ? -9.812 17.516 22.701 1.00 98.31 67 TYR A N 1
ATOM 530 C CA . TYR A 1 67 ? -8.979 17.644 21.513 1.00 98.31 67 TYR A CA 1
ATOM 531 C C . TYR A 1 67 ? -7.540 17.990 21.920 1.00 98.31 67 TYR A C 1
ATOM 533 O O . TYR A 1 67 ? -7.252 19.105 22.363 1.00 98.31 67 TYR A O 1
ATOM 541 N N . VAL A 1 68 ? -6.626 17.030 21.803 1.00 98.06 68 VAL A N 1
ATOM 542 C CA . VAL A 1 68 ? -5.212 17.219 22.150 1.00 98.06 68 VAL A CA 1
ATOM 543 C C . VAL A 1 68 ? -4.431 17.644 20.911 1.00 98.06 68 VAL A C 1
ATOM 545 O O . VAL A 1 68 ? -4.416 16.941 19.901 1.00 98.06 68 VAL A O 1
ATOM 548 N N . GLN A 1 69 ? -3.740 18.776 21.011 1.00 95.94 69 GLN A N 1
ATOM 549 C CA . GLN A 1 69 ? -2.826 19.270 19.988 1.00 95.94 69 GLN A CA 1
ATOM 550 C C . GLN A 1 69 ? -1.386 19.091 20.451 1.00 95.94 69 GLN A C 1
ATOM 552 O O . GLN A 1 69 ? -0.970 19.674 21.458 1.00 95.94 69 GLN A O 1
ATOM 557 N N . ASN A 1 70 ? -0.598 18.337 19.690 1.00 92.12 70 ASN A N 1
ATOM 558 C CA . ASN A 1 70 ? 0.832 18.267 19.942 1.00 92.12 70 ASN A CA 1
ATOM 559 C C . ASN A 1 70 ? 1.513 19.501 19.348 1.00 92.12 70 ASN A C 1
ATOM 561 O O . ASN A 1 70 ? 1.281 19.870 18.194 1.00 92.12 70 ASN A O 1
ATOM 565 N N . ILE A 1 71 ? 2.374 20.133 20.136 1.00 88.69 71 ILE A N 1
ATOM 566 C CA . ILE A 1 71 ? 3.275 21.182 19.674 1.00 88.69 71 ILE A CA 1
ATOM 567 C C . ILE A 1 71 ? 4.382 20.473 18.887 1.00 88.69 71 ILE A C 1
ATOM 569 O O . ILE A 1 71 ? 5.203 19.773 19.472 1.00 88.69 71 ILE A O 1
ATOM 573 N N . VAL A 1 72 ? 4.336 20.594 17.556 1.00 77.62 72 VAL A N 1
ATOM 574 C CA . VAL A 1 72 ? 5.239 19.887 16.623 1.00 77.62 72 VAL A CA 1
ATOM 575 C C . VAL A 1 72 ? 6.136 20.816 15.801 1.00 77.62 72 VAL A C 1
ATOM 577 O O . VAL A 1 72 ? 6.740 20.395 14.816 1.00 77.62 72 VAL A O 1
ATOM 580 N N . THR A 1 73 ? 6.233 22.085 16.190 1.00 78.31 73 THR A N 1
ATOM 581 C CA . THR A 1 73 ? 7.203 23.020 15.610 1.00 78.31 73 THR A CA 1
ATOM 582 C C . THR A 1 73 ? 8.616 22.563 15.975 1.00 78.31 73 THR A C 1
ATOM 584 O O . THR A 1 73 ? 8.864 22.257 17.132 1.00 78.31 73 THR A O 1
ATOM 587 N N . ASP A 1 74 ? 9.535 22.505 15.007 1.00 83.69 74 ASP A N 1
ATOM 588 C CA . ASP A 1 74 ? 10.968 22.239 15.222 1.00 83.69 74 ASP A CA 1
ATOM 589 C C . ASP A 1 74 ? 11.340 20.953 16.013 1.00 83.69 74 ASP A C 1
ATOM 591 O O . ASP A 1 74 ? 12.476 20.843 16.475 1.00 83.69 74 ASP A O 1
ATOM 595 N N . VAL A 1 75 ? 10.462 19.937 16.103 1.00 86.00 75 VAL A N 1
ATOM 596 C CA . VAL A 1 75 ? 10.670 18.709 16.921 1.00 86.00 75 VAL A CA 1
ATOM 597 C C . VAL A 1 75 ? 12.047 18.075 16.732 1.00 86.00 75 VAL A C 1
ATOM 599 O O . VAL A 1 75 ? 12.687 17.717 17.718 1.00 86.00 75 VAL A O 1
ATOM 602 N N . GLU A 1 76 ? 12.538 17.939 15.496 1.00 90.56 76 GLU A N 1
ATOM 603 C CA . GLU A 1 76 ? 13.871 17.378 15.245 1.00 90.56 76 GLU A CA 1
ATOM 604 C C . GLU A 1 76 ? 14.991 18.248 15.834 1.00 90.56 76 GLU A C 1
ATOM 606 O O . GLU A 1 76 ? 15.907 17.732 16.472 1.00 90.56 76 GLU A O 1
ATOM 611 N N . LYS A 1 77 ? 14.914 19.566 15.655 1.00 91.56 77 LYS A N 1
ATOM 612 C CA . LYS A 1 77 ? 15.911 20.534 16.124 1.00 91.56 77 LYS A CA 1
ATOM 613 C C . LYS A 1 77 ? 15.922 20.626 17.651 1.00 91.56 77 LYS A C 1
ATOM 615 O O . LYS A 1 77 ? 16.995 20.574 18.248 1.00 91.56 77 LYS A O 1
ATOM 620 N N . GLU A 1 78 ? 14.749 20.699 18.279 1.00 93.31 78 GLU A N 1
ATOM 621 C CA . GLU A 1 78 ? 14.606 20.672 19.742 1.00 93.31 78 GLU A CA 1
ATOM 622 C C . GLU A 1 78 ? 15.115 19.348 20.326 1.00 93.31 78 GLU A C 1
ATOM 624 O O . GLU A 1 78 ? 15.890 19.339 21.286 1.00 93.31 78 GLU A O 1
ATOM 629 N N . THR A 1 79 ? 14.763 18.228 19.688 1.00 94.00 79 THR A N 1
ATOM 630 C CA . THR A 1 79 ? 15.247 16.897 20.068 1.00 94.00 79 THR A CA 1
ATOM 631 C C . THR A 1 79 ? 16.764 16.805 19.960 1.00 94.00 79 THR A C 1
ATOM 633 O O . THR A 1 79 ? 17.401 16.385 20.918 1.00 94.00 79 THR A O 1
ATOM 636 N N . ARG A 1 80 ? 17.376 17.215 18.840 1.00 93.81 80 ARG A N 1
ATOM 637 C CA . ARG A 1 80 ? 18.836 17.138 18.645 1.00 93.81 80 ARG A CA 1
ATOM 638 C C . ARG A 1 80 ? 19.612 18.048 19.598 1.00 93.81 80 ARG A C 1
ATOM 640 O O . ARG A 1 80 ? 20.726 17.694 19.976 1.00 93.81 80 ARG A O 1
ATOM 647 N N . ALA A 1 81 ? 19.029 19.170 20.025 1.00 95.25 81 ALA A N 1
ATOM 648 C CA . ALA A 1 81 ? 19.625 20.041 21.037 1.00 95.25 81 ALA A CA 1
ATOM 649 C C . ALA A 1 81 ? 19.705 19.370 22.423 1.00 95.25 81 ALA A C 1
ATOM 651 O O . ALA A 1 81 ? 20.702 19.537 23.122 1.00 95.25 81 ALA A O 1
ATOM 652 N N . GLN A 1 82 ? 18.689 18.588 22.811 1.00 96.12 82 GLN A N 1
ATOM 653 C CA . GLN A 1 82 ? 18.667 17.861 24.092 1.00 96.12 82 GLN A CA 1
ATOM 654 C C . GLN A 1 82 ? 19.328 16.471 24.015 1.00 96.12 82 GLN A C 1
ATOM 656 O O . GLN A 1 82 ? 19.926 16.000 24.983 1.00 96.12 82 GLN A O 1
ATOM 661 N N . PHE A 1 83 ? 19.253 15.821 22.853 1.00 96.19 83 PHE A N 1
ATOM 662 C CA . PHE A 1 83 ? 19.726 14.466 22.583 1.00 96.19 83 PHE A CA 1
ATOM 663 C C . PHE A 1 83 ? 20.622 14.450 21.329 1.00 96.19 83 PHE A C 1
ATOM 665 O O . PHE A 1 83 ? 20.187 14.010 20.263 1.00 96.19 83 PHE A O 1
ATOM 672 N N . PRO A 1 84 ? 21.907 14.850 21.430 1.00 94.19 84 PRO A N 1
ATOM 673 C CA . PRO A 1 84 ? 22.820 14.904 20.279 1.00 94.19 84 PRO A CA 1
ATOM 674 C C . PRO A 1 84 ? 23.078 13.555 19.585 1.00 94.19 84 PRO A C 1
ATOM 676 O O . PRO A 1 84 ? 23.632 13.521 18.491 1.00 94.19 84 PRO A O 1
ATOM 679 N N . LYS A 1 85 ? 22.693 12.441 20.224 1.00 93.94 85 LYS A N 1
ATOM 680 C CA . LYS A 1 85 ? 22.774 11.067 19.700 1.00 93.94 85 LYS A CA 1
ATOM 681 C C . LYS A 1 85 ? 21.452 10.554 19.103 1.00 93.94 85 LYS A C 1
ATOM 683 O O . LYS A 1 85 ? 21.329 9.355 18.895 1.00 93.94 85 LYS A O 1
ATOM 688 N N . ALA A 1 86 ? 20.458 11.418 18.895 1.00 91.62 86 ALA A N 1
ATOM 689 C CA . ALA A 1 86 ? 19.206 11.041 18.245 1.00 91.62 86 ALA A CA 1
ATOM 690 C C . ALA A 1 86 ? 19.454 10.536 16.812 1.00 91.62 86 ALA A C 1
ATOM 692 O O . ALA A 1 86 ? 20.202 11.167 16.057 1.00 91.62 86 ALA A O 1
ATOM 693 N N . ASP A 1 87 ? 18.795 9.441 16.432 1.00 84.62 87 ASP A N 1
ATOM 694 C CA . ASP A 1 87 ? 18.933 8.822 15.110 1.00 84.62 87 ASP A CA 1
ATOM 695 C C . ASP A 1 87 ? 18.594 9.782 13.951 1.00 84.62 87 ASP A C 1
ATOM 697 O O . ASP A 1 87 ? 18.004 10.855 14.122 1.00 84.62 87 ASP A O 1
ATOM 701 N N . ILE A 1 88 ? 18.988 9.413 12.732 1.00 83.06 88 ILE A N 1
ATOM 702 C CA . ILE A 1 88 ? 18.687 10.186 11.521 1.00 83.06 88 ILE A CA 1
ATOM 703 C C . ILE A 1 88 ? 17.204 10.008 11.163 1.00 83.06 88 ILE A C 1
ATOM 705 O O . ILE A 1 88 ? 16.706 8.884 11.097 1.00 83.06 88 ILE A O 1
ATOM 709 N N . VAL A 1 89 ? 16.501 11.115 10.907 1.00 81.81 89 VAL A N 1
ATOM 710 C CA . VAL A 1 89 ? 15.140 11.080 10.354 1.00 81.81 89 VAL A CA 1
ATOM 711 C C . VAL A 1 89 ? 15.233 10.670 8.878 1.00 81.81 89 VAL A C 1
ATOM 713 O O . VAL A 1 89 ? 15.945 11.336 8.123 1.00 81.81 89 VAL A O 1
ATOM 716 N N . PRO A 1 90 ? 14.549 9.602 8.425 1.00 77.38 90 PRO A N 1
ATOM 717 C CA . PRO A 1 90 ? 14.514 9.276 7.007 1.00 77.38 90 PRO A CA 1
ATOM 718 C C . PRO A 1 90 ? 13.741 10.365 6.240 1.00 77.38 90 PRO A C 1
ATOM 720 O O . PRO A 1 90 ? 12.677 10.791 6.700 1.00 77.38 90 PRO A O 1
ATOM 723 N N . PRO A 1 91 ? 14.230 10.820 5.072 1.00 72.81 91 PRO A N 1
ATOM 724 C CA . PRO A 1 91 ? 13.515 11.802 4.267 1.00 72.81 91 PRO A CA 1
ATOM 725 C C . PRO A 1 91 ? 12.183 11.220 3.778 1.00 72.81 91 PRO A C 1
ATOM 727 O O . PRO A 1 91 ? 12.125 10.082 3.311 1.00 72.81 91 PRO A O 1
ATOM 730 N N . THR A 1 92 ? 11.108 12.004 3.868 1.00 74.38 92 THR A N 1
ATOM 731 C CA . THR A 1 92 ? 9.784 11.604 3.381 1.00 74.38 92 THR A CA 1
ATOM 732 C C . THR A 1 92 ? 8.960 12.800 2.915 1.00 74.38 92 THR A C 1
ATOM 734 O O . THR A 1 92 ? 8.869 13.817 3.601 1.00 74.38 92 THR A O 1
ATOM 737 N N . ASP A 1 93 ? 8.315 12.644 1.757 1.00 70.94 93 ASP A N 1
ATOM 738 C CA . ASP A 1 93 ? 7.343 13.600 1.214 1.00 70.94 93 ASP A CA 1
ATOM 739 C C . ASP A 1 93 ? 5.933 13.405 1.814 1.00 70.94 93 ASP A C 1
ATOM 741 O O . ASP A 1 93 ? 5.016 14.188 1.552 1.00 70.94 93 ASP A O 1
ATOM 745 N N . ASN A 1 94 ? 5.713 12.333 2.586 1.00 72.50 94 ASN A N 1
ATOM 746 C CA . ASN A 1 94 ? 4.407 11.987 3.140 1.00 72.50 94 ASN A CA 1
ATOM 747 C C . ASN A 1 94 ? 4.253 12.517 4.571 1.00 72.50 94 ASN A C 1
ATOM 749 O O . ASN A 1 94 ? 4.887 12.032 5.505 1.00 72.50 94 ASN A O 1
ATOM 753 N N . ALA A 1 95 ? 3.310 13.440 4.767 1.00 69.94 95 ALA A N 1
ATOM 754 C CA . ALA A 1 95 ? 3.020 14.034 6.071 1.00 69.94 95 ALA A CA 1
ATOM 755 C C . ALA A 1 95 ? 2.599 13.026 7.166 1.00 69.94 95 ALA A C 1
ATOM 757 O O . ALA A 1 95 ? 2.752 13.342 8.343 1.00 69.94 95 ALA A O 1
ATOM 758 N N . LYS A 1 96 ? 2.092 11.825 6.824 1.00 68.56 96 LYS A N 1
ATOM 759 C CA . LYS A 1 96 ? 1.850 10.765 7.829 1.00 68.56 96 LYS A CA 1
ATOM 760 C C . LYS A 1 96 ? 3.148 10.136 8.348 1.00 68.56 96 LYS A C 1
ATOM 762 O O . LYS A 1 96 ? 3.212 9.769 9.517 1.00 68.56 96 LYS A O 1
ATOM 767 N N . ASP A 1 97 ? 4.170 10.052 7.500 1.00 75.62 97 ASP A N 1
ATOM 768 C CA . ASP A 1 97 ? 5.462 9.444 7.829 1.00 75.62 97 ASP A CA 1
ATOM 769 C C . ASP A 1 97 ? 6.432 10.466 8.451 1.00 75.62 97 ASP A C 1
ATOM 771 O O . ASP A 1 97 ? 7.511 10.096 8.902 1.00 75.62 97 ASP A O 1
ATOM 775 N N . ALA A 1 98 ? 6.064 11.751 8.499 1.00 83.19 98 ALA A N 1
ATOM 776 C CA . ALA A 1 98 ? 6.880 12.800 9.101 1.00 83.19 98 ALA A CA 1
ATOM 777 C C . ALA A 1 98 ? 7.216 12.487 10.571 1.00 83.19 98 ALA A C 1
ATOM 779 O O . ALA A 1 98 ? 6.357 12.048 11.341 1.00 83.19 98 ALA A O 1
ATOM 780 N N . ALA A 1 99 ? 8.461 12.747 10.975 1.00 83.31 99 ALA A N 1
ATOM 781 C CA . ALA A 1 99 ? 8.916 12.559 12.349 1.00 83.31 99 ALA A CA 1
ATOM 782 C C . ALA A 1 99 ? 8.305 13.618 13.283 1.00 83.31 99 ALA A C 1
ATOM 784 O O . ALA A 1 99 ? 8.836 14.719 13.413 1.00 83.31 99 ALA A O 1
ATOM 785 N N . THR A 1 100 ? 7.193 13.292 13.951 1.00 85.06 100 THR A N 1
ATOM 786 C CA . THR A 1 100 ? 6.545 14.202 14.918 1.00 85.06 100 THR A CA 1
ATOM 787 C C . THR A 1 100 ? 6.664 13.742 16.369 1.00 85.06 100 THR A C 1
ATOM 789 O O . THR A 1 100 ? 6.099 14.384 17.252 1.00 85.06 100 THR A O 1
ATOM 792 N N . ALA A 1 101 ? 7.350 12.629 16.635 1.00 92.38 101 ALA A N 1
ATOM 793 C CA . ALA A 1 101 ? 7.577 12.116 17.981 1.00 92.38 101 ALA A CA 1
ATOM 794 C C . ALA A 1 101 ? 9.000 11.553 18.130 1.00 92.38 101 ALA A C 1
ATOM 796 O O . ALA A 1 101 ? 9.597 11.075 17.162 1.00 92.38 101 ALA A O 1
ATOM 797 N N . PHE A 1 102 ? 9.529 11.584 19.354 1.00 95.69 102 PHE A N 1
ATOM 798 C CA . PHE A 1 102 ? 10.860 11.077 19.684 1.00 95.69 102 PHE A CA 1
ATOM 799 C C . PHE A 1 102 ? 10.820 10.163 20.908 1.00 95.69 102 PHE A C 1
ATOM 801 O O . PHE A 1 102 ? 10.277 10.513 21.953 1.00 95.69 102 PHE A O 1
ATOM 808 N N . HIS A 1 103 ? 11.414 8.982 20.788 1.00 96.31 103 HIS A N 1
ATOM 809 C CA . HIS A 1 103 ? 11.454 7.973 21.832 1.00 96.31 103 HIS A CA 1
ATOM 810 C C . HIS A 1 103 ? 12.737 8.082 22.658 1.00 96.31 103 HIS A C 1
ATOM 812 O O . HIS A 1 103 ? 13.717 7.384 22.401 1.00 96.31 103 HIS A O 1
ATOM 818 N N . VAL A 1 104 ? 12.703 8.896 23.717 1.00 96.44 104 VAL A N 1
ATOM 819 C CA . VAL A 1 104 ? 13.842 9.158 24.622 1.00 96.44 104 VAL A CA 1
ATOM 820 C C . VAL A 1 104 ? 14.575 7.884 25.074 1.00 96.44 104 VAL A C 1
ATOM 822 O O . VAL A 1 104 ? 15.799 7.840 25.021 1.00 96.44 104 VAL A O 1
ATOM 825 N N . GLY A 1 105 ? 13.854 6.822 25.458 1.00 93.50 105 GLY A N 1
ATOM 826 C CA . GLY A 1 105 ? 14.457 5.556 25.909 1.00 93.50 105 GLY A CA 1
ATOM 827 C C . GLY A 1 105 ? 15.149 4.707 24.825 1.00 93.50 105 GLY A C 1
ATOM 828 O O . GLY A 1 105 ? 15.866 3.773 25.172 1.00 93.50 105 GLY A O 1
ATOM 829 N N . LEU A 1 106 ? 14.944 5.019 23.538 1.00 93.06 106 LEU A N 1
ATOM 830 C CA . LEU A 1 106 ? 15.521 4.317 22.377 1.00 93.06 106 LEU A CA 1
ATOM 831 C C . LEU A 1 106 ? 16.394 5.239 21.505 1.00 93.06 106 LEU A C 1
ATOM 833 O O . LEU A 1 106 ? 17.094 4.749 20.629 1.00 93.06 106 LEU A O 1
ATOM 837 N N . LEU A 1 107 ? 16.342 6.558 21.736 1.00 95.31 107 LEU A N 1
ATOM 838 C CA . LEU A 1 107 ? 16.952 7.622 20.926 1.00 95.31 107 LEU A CA 1
ATOM 839 C C . LEU A 1 107 ? 16.486 7.666 19.453 1.00 95.31 107 LEU A C 1
ATOM 841 O O . LEU A 1 107 ? 17.180 8.197 18.587 1.00 95.31 107 LEU A O 1
ATOM 845 N N . GLN A 1 108 ? 15.273 7.175 19.187 1.00 94.69 108 GLN A N 1
ATOM 846 C CA . GLN A 1 108 ? 14.690 7.048 17.848 1.00 94.69 108 GLN A CA 1
ATOM 847 C C . GLN A 1 108 ? 13.576 8.066 17.588 1.00 94.69 108 GLN A C 1
ATOM 849 O O . GLN A 1 108 ? 12.693 8.257 18.424 1.00 94.69 108 G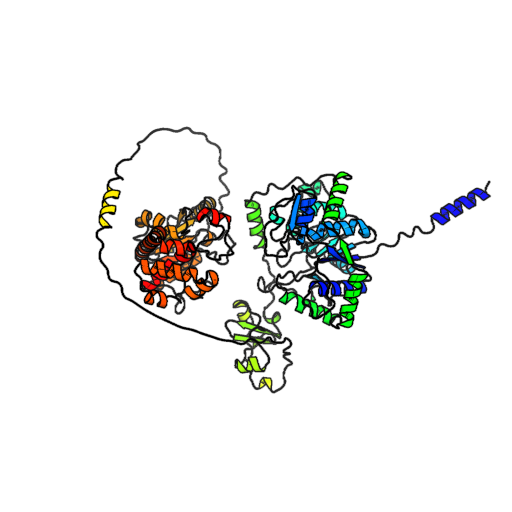LN A O 1
ATOM 854 N N . PHE A 1 109 ? 13.544 8.646 16.389 1.00 94.94 109 PHE A N 1
ATOM 855 C CA . PHE A 1 109 ? 12.356 9.342 15.888 1.00 94.94 109 PHE A CA 1
ATOM 856 C C . PHE A 1 109 ? 11.280 8.353 15.417 1.00 94.94 109 PHE A C 1
ATOM 858 O O . PHE A 1 109 ? 11.590 7.233 15.004 1.00 94.94 109 PHE A O 1
ATOM 865 N N . ARG A 1 110 ? 10.012 8.778 15.458 1.00 94.50 110 ARG A N 1
ATOM 866 C CA . ARG A 1 110 ? 8.852 8.006 14.989 1.00 94.50 110 ARG A CA 1
ATOM 867 C C . ARG A 1 110 ? 7.855 8.875 14.217 1.00 94.50 110 ARG A C 1
ATOM 869 O O . ARG A 1 110 ? 7.728 10.073 14.487 1.00 94.50 110 ARG A O 1
ATOM 876 N N . ALA A 1 111 ? 7.158 8.247 13.270 1.00 92.62 111 ALA A N 1
ATOM 877 C CA . ALA A 1 111 ? 6.140 8.858 12.416 1.00 92.62 111 ALA A CA 1
ATOM 878 C C . ALA A 1 111 ? 4.934 9.422 13.195 1.00 92.62 111 ALA A C 1
ATOM 880 O O . ALA A 1 111 ? 4.710 9.092 14.362 1.00 92.62 111 ALA A O 1
ATOM 881 N N . ALA A 1 112 ? 4.116 10.238 12.525 1.00 90.94 112 ALA A N 1
ATOM 882 C CA . ALA A 1 112 ? 3.024 10.985 13.146 1.00 90.94 112 ALA A CA 1
ATOM 883 C C . ALA A 1 112 ? 1.950 10.114 13.821 1.00 90.94 112 ALA A C 1
ATOM 885 O O . ALA A 1 112 ? 1.343 10.538 14.803 1.00 90.94 112 ALA A O 1
ATOM 886 N N . SER A 1 113 ? 1.715 8.895 13.334 1.00 91.75 113 SER A N 1
ATOM 887 C CA . SER A 1 113 ? 0.719 7.988 13.913 1.00 91.75 113 SER A CA 1
ATOM 888 C C . SER A 1 113 ? 1.119 7.491 15.312 1.00 91.75 113 SER A C 1
ATOM 890 O O . SER A 1 113 ? 0.279 7.445 16.210 1.00 91.75 113 SER A O 1
ATOM 892 N N . TRP A 1 114 ? 2.416 7.272 15.560 1.00 95.50 114 TRP A N 1
ATOM 893 C CA . TRP A 1 114 ? 2.958 6.901 16.873 1.00 95.50 114 TRP A CA 1
ATOM 894 C C . TRP A 1 114 ? 2.738 7.973 17.954 1.00 95.50 114 TRP A C 1
ATOM 896 O O . TRP A 1 114 ? 2.703 7.650 19.143 1.00 95.50 114 TRP A O 1
ATOM 906 N N . ALA A 1 115 ? 2.575 9.243 17.565 1.00 95.00 115 ALA A N 1
ATOM 907 C CA . ALA A 1 115 ? 2.437 10.376 18.483 1.00 95.00 115 ALA A CA 1
ATOM 908 C C . ALA A 1 115 ? 1.203 10.289 19.403 1.00 95.00 115 ALA A C 1
ATOM 910 O O . ALA A 1 115 ? 1.180 10.920 20.462 1.00 95.00 115 ALA A O 1
ATOM 911 N N . LYS A 1 116 ? 0.194 9.483 19.037 1.00 95.94 116 LYS A N 1
ATOM 912 C CA . LYS A 1 116 ? -1.008 9.269 19.855 1.00 95.94 116 LYS A CA 1
ATOM 913 C C . LYS A 1 116 ? -0.705 8.610 21.206 1.00 95.94 116 LYS A C 1
ATOM 915 O O . LYS A 1 116 ? -1.333 8.958 22.199 1.00 95.94 116 LYS A O 1
ATOM 920 N N . LEU A 1 117 ? 0.280 7.710 21.279 1.00 97.81 117 LEU A N 1
ATOM 921 C CA . LEU A 1 117 ? 0.567 6.923 22.487 1.00 97.81 117 LEU A CA 1
ATOM 922 C C . LEU A 1 117 ? 1.083 7.764 23.674 1.00 97.81 117 LEU A C 1
ATOM 924 O O . LEU A 1 117 ? 0.454 7.712 24.734 1.00 97.81 117 LEU A O 1
ATOM 928 N N . PRO A 1 118 ? 2.154 8.578 23.548 1.00 97.88 118 PRO A N 1
ATOM 929 C CA . PRO A 1 118 ? 2.600 9.453 24.635 1.00 97.88 118 PRO A CA 1
ATOM 930 C C . PRO A 1 118 ? 1.534 10.488 25.025 1.00 97.88 118 PRO A C 1
ATOM 932 O O . PRO A 1 118 ? 1.343 10.762 26.209 1.00 97.88 118 PRO A O 1
ATOM 935 N N . ALA A 1 119 ? 0.780 11.014 24.056 1.00 97.94 119 ALA A N 1
ATOM 936 C CA . ALA A 1 119 ? -0.326 11.931 24.312 1.00 97.94 119 ALA A CA 1
ATOM 937 C C . ALA A 1 119 ? -1.449 11.279 25.150 1.00 97.94 119 ALA A C 1
ATOM 939 O O . ALA A 1 119 ? -1.857 11.835 26.172 1.00 97.94 119 ALA A O 1
ATOM 940 N N . LEU A 1 120 ? -1.892 10.067 24.793 1.00 98.31 120 LEU A N 1
ATOM 941 C CA . LEU A 1 120 ? -2.860 9.294 25.580 1.00 98.31 120 LEU A CA 1
ATOM 942 C C . LEU A 1 120 ? -2.312 8.911 26.958 1.00 98.31 120 LEU A C 1
ATOM 944 O O . LEU A 1 120 ? -3.052 8.961 27.940 1.00 98.31 120 LEU A O 1
ATOM 948 N N . TRP A 1 121 ? -1.022 8.585 27.074 1.00 98.06 121 TRP A N 1
ATOM 949 C CA . TRP A 1 121 ? -0.374 8.335 28.365 1.00 98.06 121 TRP A CA 1
ATOM 950 C C . TRP A 1 121 ? -0.420 9.582 29.265 1.00 98.06 121 TRP A C 1
ATOM 952 O O . TRP A 1 121 ? -0.743 9.493 30.453 1.00 98.06 121 TRP A O 1
ATOM 962 N N . HIS A 1 122 ? -0.183 10.769 28.699 1.00 98.06 122 HIS A N 1
ATOM 963 C CA . HIS A 1 122 ? -0.297 12.032 29.426 1.00 98.06 122 HIS A CA 1
ATOM 964 C C . HIS A 1 122 ? -1.730 12.293 29.909 1.00 98.06 122 HIS A C 1
ATOM 966 O O . HIS A 1 122 ? -1.929 12.557 31.094 1.00 98.06 122 HIS A O 1
ATOM 972 N N . VAL A 1 123 ? -2.736 12.161 29.038 1.00 98.25 123 VAL A N 1
ATOM 973 C CA . VAL A 1 123 ? -4.158 12.312 29.410 1.00 98.25 123 VAL A CA 1
ATOM 974 C C . VAL A 1 123 ? -4.550 11.312 30.507 1.00 98.25 123 VAL A C 1
ATOM 976 O O . VAL A 1 123 ? -5.153 11.682 31.515 1.00 98.25 123 VAL A O 1
ATOM 979 N N . THR A 1 124 ? -4.138 10.052 30.359 1.00 97.69 124 THR A N 1
ATOM 980 C CA . THR A 1 124 ? -4.427 8.971 31.314 1.00 97.69 124 THR A CA 1
ATOM 981 C C . THR A 1 124 ? -3.829 9.257 32.694 1.00 97.69 124 THR A C 1
ATOM 983 O O . THR A 1 124 ? -4.538 9.163 33.694 1.00 97.69 124 THR A O 1
ATOM 986 N N . SER A 1 125 ? -2.558 9.669 32.747 1.00 96.31 125 SER A N 1
ATOM 987 C CA . SER A 1 125 ? -1.837 9.953 33.999 1.00 96.31 125 SER A CA 1
ATOM 988 C C . SER A 1 125 ? -2.257 11.253 34.699 1.00 96.31 125 SER A C 1
ATOM 990 O O . SER A 1 125 ? -2.016 11.405 35.897 1.00 96.31 125 SER A O 1
ATOM 992 N N . THR A 1 126 ? -2.867 12.204 33.982 1.00 96.88 126 THR A N 1
ATOM 993 C CA . THR A 1 126 ? -3.261 13.516 34.530 1.00 96.88 126 THR A CA 1
ATOM 994 C C . THR A 1 126 ? -4.716 13.563 34.985 1.00 96.88 126 THR A C 1
ATOM 996 O O . THR A 1 126 ? -4.977 13.950 36.123 1.00 96.88 126 THR A O 1
ATOM 999 N N . ILE A 1 127 ? -5.649 13.151 34.121 1.00 96.94 127 ILE A N 1
ATOM 1000 C CA . ILE A 1 127 ? -7.101 13.254 34.359 1.00 96.94 127 ILE A CA 1
ATOM 1001 C C . ILE A 1 127 ? -7.835 11.912 34.252 1.00 96.94 127 ILE A C 1
ATOM 1003 O O . ILE A 1 127 ? -8.980 11.802 34.677 1.00 96.94 127 ILE A O 1
ATOM 1007 N N . GLY A 1 128 ? -7.194 10.860 33.730 1.00 96.06 128 GLY A N 1
ATOM 1008 C CA . GLY A 1 128 ? -7.859 9.579 33.470 1.00 96.06 128 GLY A CA 1
ATOM 1009 C C . GLY A 1 128 ? -8.503 8.937 34.703 1.00 96.06 128 GLY A C 1
ATOM 1010 O O . GLY A 1 128 ? -9.555 8.318 34.589 1.00 96.06 128 GLY A O 1
ATOM 1011 N N . LYS A 1 129 ? -7.938 9.127 35.901 1.00 95.50 129 LYS A N 1
ATOM 1012 C CA . LYS A 1 129 ? -8.493 8.592 37.161 1.00 95.50 129 LYS A CA 1
ATOM 1013 C C . LYS A 1 129 ? -9.951 9.011 37.434 1.00 95.50 129 LYS A C 1
ATOM 1015 O O . LYS A 1 129 ? -10.659 8.260 38.109 1.00 95.50 129 LYS A O 1
ATOM 1020 N N . ASP A 1 130 ? -10.380 10.156 36.898 1.00 96.44 130 ASP A N 1
ATOM 1021 C CA . ASP A 1 130 ? -11.702 10.754 37.119 1.00 96.44 130 ASP A CA 1
ATOM 1022 C C . ASP A 1 130 ? -12.792 10.127 36.222 1.00 96.44 130 ASP A C 1
ATOM 1024 O O . ASP A 1 130 ? -13.981 10.392 36.416 1.00 96.44 130 ASP A O 1
ATOM 1028 N N . TYR A 1 131 ? -12.398 9.252 35.284 1.00 96.62 131 TYR A N 1
ATOM 1029 C CA . TYR A 1 131 ? -13.279 8.587 34.324 1.00 96.62 131 TYR A CA 1
ATOM 1030 C C . TYR A 1 131 ? -13.337 7.063 34.522 1.00 96.62 131 TYR A C 1
ATOM 1032 O O . TYR A 1 131 ? -12.416 6.435 35.063 1.00 96.62 131 TYR A O 1
ATOM 1040 N N . GLU A 1 132 ? -14.440 6.458 34.079 1.00 94.81 132 GLU A N 1
ATOM 1041 C CA . GLU A 1 132 ? -14.592 5.003 33.949 1.00 94.81 132 GLU A CA 1
ATOM 1042 C C . GLU A 1 132 ? -13.936 4.498 32.652 1.00 94.81 132 GLU A C 1
ATOM 1044 O O . GLU A 1 132 ? -13.141 3.556 32.694 1.00 94.81 132 GLU A O 1
ATOM 1049 N N . TYR A 1 133 ? -14.184 5.189 31.532 1.00 95.81 133 TYR A N 1
ATOM 1050 C CA . TYR A 1 133 ? -13.603 4.900 30.218 1.00 95.81 133 TYR A CA 1
ATOM 1051 C C . TYR A 1 133 ? -12.960 6.133 29.577 1.00 95.81 133 TYR A C 1
ATOM 1053 O O . TYR A 1 133 ? -13.425 7.262 29.738 1.00 95.81 133 TYR A O 1
ATOM 1061 N N . ILE A 1 134 ? -11.931 5.900 28.764 1.00 97.75 134 ILE A N 1
ATOM 1062 C CA . ILE A 1 134 ? -11.466 6.841 27.745 1.00 97.75 134 ILE A CA 1
ATOM 1063 C C . ILE A 1 134 ? -11.694 6.190 26.379 1.00 97.75 134 ILE A C 1
ATOM 1065 O O . ILE A 1 134 ? -11.285 5.049 26.168 1.00 97.75 134 ILE A O 1
ATOM 1069 N N . TRP A 1 135 ? -12.341 6.901 25.455 1.00 97.12 135 TRP A N 1
ATOM 1070 C CA . TRP A 1 135 ? -12.505 6.468 24.067 1.00 97.12 135 TRP A CA 1
ATOM 1071 C C . TRP A 1 135 ? -11.637 7.334 23.161 1.00 97.12 135 TRP A C 1
ATOM 1073 O O . TRP A 1 135 ? -11.905 8.518 22.973 1.00 97.12 135 TRP A O 1
ATOM 1083 N N . TYR A 1 136 ? -10.582 6.748 22.602 1.00 97.88 136 TYR A N 1
ATOM 1084 C CA . TYR A 1 136 ? -9.761 7.415 21.601 1.00 97.88 136 TYR A CA 1
ATOM 1085 C C . TYR A 1 136 ? -10.365 7.270 20.200 1.00 97.88 136 TYR A C 1
ATOM 1087 O O . TYR A 1 136 ? -10.818 6.185 19.826 1.00 97.88 136 TYR A O 1
ATOM 1095 N N . ILE A 1 137 ? -10.346 8.352 19.420 1.00 96.06 137 ILE A N 1
ATOM 1096 C CA . ILE A 1 137 ? -10.835 8.408 18.040 1.00 96.06 137 ILE A CA 1
ATOM 1097 C C . ILE A 1 137 ? -9.873 9.268 17.191 1.00 96.06 137 ILE A C 1
ATOM 1099 O O . ILE A 1 137 ? -9.597 10.416 17.545 1.00 96.06 137 ILE A O 1
ATOM 1103 N N . ASP A 1 138 ? -9.367 8.734 16.073 1.00 94.88 138 ASP A N 1
ATOM 1104 C CA . ASP A 1 138 ? -8.535 9.471 15.107 1.00 94.88 138 ASP A CA 1
ATOM 1105 C C . ASP A 1 138 ? -9.299 10.656 14.486 1.00 94.88 138 ASP A C 1
ATOM 1107 O O . ASP A 1 138 ? -10.523 10.654 14.353 1.00 94.88 138 ASP A O 1
ATOM 1111 N N . SER A 1 139 ? -8.575 11.681 14.028 1.00 94.50 139 SER A N 1
ATOM 1112 C CA . SER A 1 139 ? -9.177 12.897 13.456 1.00 94.50 139 SER A CA 1
ATOM 1113 C C . SER A 1 139 ? -9.855 12.700 12.091 1.00 94.50 139 SER A C 1
ATOM 1115 O O . SER A 1 139 ? -10.510 13.610 11.577 1.00 94.50 139 SER A O 1
ATOM 1117 N N . ASP A 1 140 ? -9.734 11.516 11.492 1.00 91.88 140 ASP A N 1
ATOM 1118 C CA . ASP A 1 140 ? -10.490 11.059 10.324 1.00 91.88 140 ASP A CA 1
ATOM 1119 C C . ASP A 1 140 ? -11.557 9.999 10.658 1.00 91.88 140 ASP A C 1
ATOM 1121 O O . ASP A 1 140 ? -12.130 9.412 9.737 1.00 91.88 140 ASP A O 1
ATOM 1125 N N . ALA A 1 141 ? -11.886 9.806 11.942 1.00 92.56 141 ALA A N 1
ATOM 1126 C CA . ALA A 1 141 ? -12.951 8.927 12.412 1.00 92.56 141 ALA A CA 1
ATOM 1127 C C . ALA A 1 141 ? -14.049 9.676 13.187 1.00 92.56 141 ALA A C 1
ATOM 1129 O O . ALA A 1 141 ? -13.797 10.341 14.189 1.00 92.56 141 ALA A O 1
ATOM 1130 N N . ALA A 1 142 ? -15.295 9.558 12.729 1.00 93.75 142 ALA A N 1
ATOM 1131 C CA . ALA A 1 142 ? -16.443 10.254 13.306 1.00 93.75 142 ALA A CA 1
ATOM 1132 C C . ALA A 1 142 ? -17.579 9.287 13.645 1.00 93.75 142 ALA A C 1
ATOM 1134 O O . ALA A 1 142 ? -17.838 8.331 12.911 1.00 93.75 142 ALA A O 1
ATOM 1135 N N . ILE A 1 143 ? -18.278 9.548 14.746 1.00 93.50 143 ILE A N 1
ATOM 1136 C CA . ILE A 1 143 ? -19.446 8.758 15.152 1.00 93.50 143 ILE A CA 1
ATOM 1137 C C . ILE A 1 143 ? -20.612 9.066 14.203 1.00 93.50 143 ILE A C 1
ATOM 1139 O O . ILE A 1 143 ? -20.853 10.222 13.849 1.00 93.50 143 ILE A O 1
ATOM 1143 N N . SER A 1 144 ? -21.319 8.031 13.753 1.00 91.44 144 SER A N 1
ATOM 1144 C CA . SER A 1 144 ? -22.418 8.174 12.798 1.00 91.44 144 SER A CA 1
ATOM 1145 C C . SER A 1 144 ? -23.651 8.797 13.460 1.00 91.44 144 SER A C 1
ATOM 1147 O O . SER A 1 144 ? -24.162 8.243 14.439 1.00 91.44 144 SER A O 1
ATOM 1149 N N . PRO A 1 145 ? -24.213 9.885 12.899 1.00 93.00 145 PRO A N 1
ATOM 1150 C CA . PRO A 1 145 ? -25.452 10.486 13.389 1.00 93.00 145 PRO A CA 1
ATOM 1151 C C . PRO A 1 145 ? -26.641 9.520 13.440 1.00 93.00 145 PRO A C 1
ATOM 1153 O O . PRO A 1 145 ? -27.531 9.706 14.262 1.00 93.00 145 PRO A O 1
ATOM 1156 N N . LEU A 1 146 ? -26.649 8.475 12.601 1.00 89.00 146 LEU A N 1
ATOM 1157 C CA . LEU A 1 146 ? -27.709 7.455 12.568 1.00 89.00 146 LEU A CA 1
ATOM 1158 C C . LEU A 1 146 ? -27.717 6.545 13.806 1.00 89.00 146 LEU A C 1
ATOM 1160 O O . LEU A 1 146 ? -28.696 5.853 14.069 1.00 89.00 146 LEU A O 1
ATOM 1164 N N . HIS A 1 147 ? -26.628 6.549 14.572 1.00 90.19 147 HIS A N 1
ATOM 1165 C CA . HIS A 1 147 ? -26.480 5.799 15.812 1.00 90.19 147 HIS A CA 1
ATOM 1166 C C . HIS A 1 147 ? -26.120 6.709 16.989 1.00 90.19 147 HIS A C 1
ATOM 1168 O O . HIS A 1 147 ? -25.578 6.231 17.986 1.00 90.19 147 HIS A O 1
ATOM 1174 N N . ARG A 1 148 ? -26.426 8.010 16.880 1.00 93.81 148 ARG A N 1
ATOM 1175 C CA . ARG A 1 148 ? -26.148 9.005 17.920 1.00 93.81 148 ARG A CA 1
ATOM 1176 C C . ARG A 1 148 ? -26.692 8.578 19.282 1.00 93.81 148 ARG A C 1
ATOM 1178 O O . ARG A 1 148 ? -25.993 8.750 20.269 1.00 93.81 148 ARG A O 1
ATOM 1185 N N . ASP A 1 149 ? -27.884 7.989 19.314 1.00 95.56 149 ASP A N 1
ATOM 1186 C CA . ASP A 1 149 ? -28.593 7.652 20.554 1.00 95.56 149 ASP A CA 1
ATOM 1187 C C . ASP A 1 149 ? -28.061 6.381 21.253 1.00 95.56 149 ASP A C 1
ATOM 1189 O O . ASP A 1 149 ? -28.490 6.064 22.358 1.00 95.56 149 ASP A O 1
ATOM 1193 N N . LYS A 1 150 ? -27.123 5.636 20.643 1.00 91.94 150 LYS A N 1
ATOM 1194 C CA . LYS A 1 150 ? -26.487 4.464 21.271 1.00 91.94 150 LYS A CA 1
ATOM 1195 C C . LYS A 1 150 ? -25.322 4.915 22.146 1.00 91.94 150 LYS A C 1
ATOM 1197 O O . LYS A 1 150 ? -24.359 5.448 21.600 1.00 91.94 150 LYS A O 1
ATOM 1202 N N . SER A 1 151 ? -25.384 4.673 23.456 1.00 94.44 151 SER A N 1
ATOM 1203 C CA . SER A 1 151 ? -24.273 4.980 24.367 1.00 94.44 151 SER A CA 1
ATOM 1204 C C . SER A 1 151 ? -23.133 3.955 24.256 1.00 94.44 151 SER A C 1
ATOM 1206 O O . SER A 1 151 ? -23.287 2.867 23.692 1.00 94.44 151 SER A O 1
ATOM 1208 N N . ILE A 1 152 ? -21.968 4.287 24.816 1.00 90.62 152 ILE A N 1
ATOM 1209 C CA . ILE A 1 152 ? -20.822 3.369 24.908 1.00 90.62 152 ILE A CA 1
ATOM 1210 C C . ILE A 1 152 ? -21.165 2.188 25.819 1.00 90.62 152 ILE A C 1
ATOM 1212 O O . ILE A 1 152 ? -20.831 1.049 25.501 1.00 90.62 152 ILE A O 1
ATOM 1216 N N . GLU A 1 153 ? -21.856 2.444 26.930 1.00 90.44 153 GLU A N 1
ATOM 1217 C CA . GLU A 1 153 ? -22.317 1.418 27.858 1.00 90.44 153 GLU A CA 1
ATOM 1218 C C . GLU A 1 153 ? -23.288 0.435 27.191 1.00 90.44 153 GLU A C 1
ATOM 1220 O O . GLU A 1 153 ? -23.118 -0.775 27.349 1.00 90.44 153 GLU A O 1
ATOM 1225 N N . ASP A 1 154 ? -24.245 0.927 26.394 1.00 88.94 154 ASP A N 1
ATOM 1226 C CA . ASP A 1 154 ? -25.169 0.076 25.631 1.00 88.94 154 ASP A CA 1
ATOM 1227 C C . ASP A 1 154 ? -24.419 -0.787 24.614 1.00 88.94 154 ASP A C 1
ATOM 1229 O O . ASP A 1 154 ? -24.747 -1.958 24.432 1.00 88.94 154 ASP A O 1
ATOM 1233 N N . GLN A 1 155 ? -23.402 -0.229 23.946 1.00 87.00 155 GLN A N 1
ATOM 1234 C CA . GLN A 1 155 ? -22.585 -0.981 22.994 1.00 87.00 155 GLN A CA 1
ATOM 1235 C C . GLN A 1 155 ? -21.722 -2.045 23.672 1.00 87.00 155 GLN A C 1
ATOM 1237 O O . GLN A 1 155 ? -21.723 -3.183 23.213 1.00 87.00 155 GLN A O 1
ATOM 1242 N N . ILE A 1 156 ? -21.070 -1.736 24.797 1.00 84.81 156 ILE A N 1
ATOM 1243 C CA . ILE A 1 156 ? -20.326 -2.728 25.590 1.00 84.81 156 ILE A CA 1
ATOM 1244 C C . ILE A 1 156 ? -21.256 -3.875 26.015 1.00 84.81 156 ILE A C 1
ATOM 1246 O O . ILE A 1 156 ? -20.953 -5.033 25.730 1.00 84.81 156 ILE A O 1
ATOM 1250 N N . GLN A 1 157 ? -22.421 -3.567 26.597 1.00 86.88 157 GLN A N 1
ATOM 1251 C CA . GLN A 1 157 ? -23.408 -4.576 27.004 1.00 86.88 157 GLN A CA 1
ATOM 1252 C C . GLN A 1 157 ? -23.950 -5.387 25.817 1.00 86.88 157 GLN A C 1
ATOM 1254 O O . GLN A 1 157 ? -24.117 -6.605 25.922 1.00 86.88 157 GLN A O 1
ATOM 1259 N N . GLN A 1 158 ? -24.213 -4.739 24.676 1.00 84.44 158 GLN A N 1
ATOM 1260 C CA . GLN A 1 158 ? -24.637 -5.418 23.453 1.00 84.44 158 GLN A CA 1
ATOM 1261 C C . GLN A 1 158 ? -23.568 -6.414 22.990 1.00 84.44 158 GLN A C 1
ATOM 1263 O O . GLN A 1 158 ? -23.887 -7.569 22.710 1.00 84.44 158 GLN A O 1
ATOM 1268 N N . TRP A 1 159 ? -22.303 -5.999 22.934 1.00 83.38 159 TRP A N 1
ATOM 1269 C CA . TRP A 1 159 ? -21.215 -6.860 22.486 1.00 83.38 159 TRP A CA 1
ATOM 1270 C C . TRP A 1 159 ? -20.968 -8.035 23.440 1.00 83.38 159 TRP A C 1
ATOM 1272 O O . TRP A 1 159 ? -20.751 -9.146 22.954 1.00 83.38 159 TRP A O 1
ATOM 1282 N N . GLU A 1 160 ? -21.033 -7.819 24.763 1.00 82.69 160 GLU A N 1
ATOM 1283 C CA . GLU A 1 160 ? -20.947 -8.888 25.776 1.00 82.69 160 GLU A CA 1
ATOM 1284 C C . GLU A 1 160 ? -22.066 -9.916 25.570 1.00 82.69 160 GLU A C 1
ATOM 1286 O O . GLU A 1 160 ? -21.801 -11.114 25.468 1.00 82.69 160 GLU A O 1
ATOM 1291 N N . LYS A 1 161 ? -23.312 -9.447 25.426 1.00 85.75 161 LYS A N 1
ATOM 1292 C CA . LYS A 1 161 ? -24.492 -10.295 25.193 1.00 85.75 161 LYS A CA 1
ATOM 1293 C C . LYS A 1 161 ? -24.417 -11.091 23.888 1.00 85.75 161 LYS A C 1
ATOM 1295 O O . LYS A 1 161 ? -24.929 -12.205 23.818 1.00 85.75 161 LYS A O 1
ATOM 1300 N N . GLU A 1 162 ? -23.831 -10.511 22.848 1.00 80.38 162 GLU A N 1
ATOM 1301 C CA . GLU A 1 162 ? -23.727 -11.129 21.524 1.00 80.38 162 GLU A CA 1
ATOM 1302 C C . GLU A 1 162 ? -22.466 -11.990 21.332 1.00 80.38 162 GLU A C 1
ATOM 1304 O O . GLU A 1 162 ? -22.368 -12.670 20.312 1.00 80.38 162 GLU A O 1
ATOM 1309 N N . GLY A 1 163 ? -21.488 -11.944 22.247 1.00 78.44 163 GLY A N 1
ATOM 1310 C CA . GLY A 1 163 ? -20.209 -12.654 22.105 1.00 78.44 163 GLY A CA 1
ATOM 1311 C C . GLY A 1 163 ? -19.364 -12.180 20.913 1.00 78.44 163 GLY A C 1
ATOM 1312 O O . GLY A 1 163 ? -18.679 -12.981 20.282 1.00 78.44 163 GLY A O 1
ATOM 1313 N N . SER A 1 164 ? -19.437 -10.893 20.559 1.00 69.25 164 SER A N 1
ATOM 1314 C CA . SER A 1 164 ? -18.961 -10.358 19.268 1.00 69.25 164 SER A CA 1
ATOM 1315 C C . SER A 1 164 ? -17.440 -10.114 19.181 1.00 69.25 164 SER A C 1
ATOM 1317 O O . SER A 1 164 ? -17.016 -9.029 18.774 1.00 69.25 164 SER A O 1
ATOM 1319 N N . PHE A 1 165 ? -16.604 -11.111 19.499 1.00 71.19 165 PHE A N 1
ATOM 1320 C CA . PHE A 1 165 ? -15.134 -10.976 19.599 1.00 71.19 165 PHE A CA 1
ATOM 1321 C C . PHE A 1 165 ? -14.359 -12.003 18.761 1.00 71.19 165 PHE A C 1
ATOM 1323 O O . PHE A 1 165 ? -14.790 -13.144 18.627 1.00 71.19 165 PHE A O 1
ATOM 1330 N N . ILE A 1 166 ? -13.191 -11.606 18.237 1.00 64.62 166 ILE A N 1
ATOM 1331 C CA . ILE A 1 166 ? -12.231 -12.519 17.568 1.00 64.62 166 ILE A CA 1
ATOM 1332 C C . ILE A 1 166 ? -11.077 -12.907 18.503 1.00 64.62 166 ILE A C 1
ATOM 1334 O O . ILE A 1 166 ? -10.629 -14.050 18.472 1.00 64.62 166 ILE A O 1
ATOM 1338 N N . LYS A 1 167 ? -10.601 -11.974 19.341 1.00 69.62 167 LYS A N 1
ATOM 1339 C CA . LYS A 1 167 ? -9.485 -12.155 20.291 1.00 69.62 167 LYS A CA 1
ATOM 1340 C C . LYS A 1 167 ? -9.799 -11.441 21.613 1.00 69.62 167 LYS A C 1
ATOM 1342 O O . LYS A 1 167 ? -10.485 -10.418 21.614 1.00 69.62 167 LYS A O 1
ATOM 1347 N N . GLY A 1 168 ? -9.288 -11.962 22.724 1.00 67.81 168 GLY A N 1
ATOM 1348 C CA . GLY A 1 168 ? -9.526 -11.493 24.093 1.00 67.81 168 GLY A CA 1
ATOM 1349 C C . GLY A 1 168 ? -10.258 -12.522 24.962 1.00 67.81 168 GLY A C 1
ATOM 1350 O O . GLY A 1 168 ? -10.501 -13.656 24.549 1.00 67.81 168 GLY A O 1
ATOM 1351 N N . ARG A 1 169 ? -10.642 -12.123 26.181 1.00 63.31 169 ARG A N 1
ATOM 1352 C CA . ARG A 1 169 ? -11.604 -12.888 26.993 1.00 63.31 169 ARG A CA 1
ATOM 1353 C C . ARG A 1 169 ? -13.027 -12.584 26.503 1.00 63.31 169 ARG A C 1
ATOM 1355 O O . ARG A 1 169 ? -13.272 -11.579 25.846 1.00 63.31 169 ARG A O 1
ATOM 1362 N N . SER A 1 170 ? -13.990 -13.412 26.895 1.00 66.94 170 SER A N 1
ATOM 1363 C CA . SER A 1 170 ? -15.422 -13.187 26.630 1.00 66.94 170 SER A CA 1
ATOM 1364 C C . SER A 1 170 ? -16.065 -12.089 27.495 1.00 66.94 170 SER A C 1
ATOM 1366 O O . SER A 1 170 ? -17.250 -11.816 27.351 1.00 66.94 170 SER A O 1
ATOM 1368 N N . ASP A 1 171 ? -15.315 -11.514 28.433 1.00 73.62 171 ASP A N 1
ATOM 1369 C CA . ASP A 1 171 ? -15.797 -10.625 29.491 1.00 73.62 171 ASP A CA 1
ATOM 1370 C C . ASP A 1 171 ? -15.159 -9.239 29.317 1.00 73.62 171 ASP A C 1
ATOM 1372 O O . ASP A 1 171 ? -14.044 -8.997 29.799 1.00 73.62 171 ASP A O 1
ATOM 1376 N N . ILE A 1 172 ? -15.852 -8.346 28.592 1.00 76.69 172 ILE A N 1
ATOM 1377 C CA . ILE A 1 172 ? -15.362 -6.983 28.323 1.00 76.69 172 ILE A CA 1
ATOM 1378 C C . ILE A 1 172 ? -15.183 -6.217 29.636 1.00 76.69 172 ILE A C 1
ATOM 1380 O O . ILE A 1 172 ? -14.244 -5.432 29.794 1.00 76.69 172 ILE A O 1
ATOM 1384 N N . SER A 1 173 ? -16.030 -6.495 30.628 1.00 73.81 173 SER A N 1
ATOM 1385 C CA . SER A 1 173 ? -15.932 -5.923 31.966 1.00 73.81 173 SER A CA 1
ATOM 1386 C C . SER A 1 173 ? -14.606 -6.229 32.688 1.00 73.81 173 SER A C 1
ATOM 1388 O O . SER A 1 173 ? -14.363 -5.661 33.757 1.00 73.81 173 SER A O 1
ATOM 1390 N N . LYS A 1 174 ? -13.711 -7.051 32.116 1.00 76.38 174 LYS A N 1
ATOM 1391 C CA . LYS A 1 174 ? -12.344 -7.306 32.603 1.00 76.38 174 LYS A CA 1
ATOM 1392 C C . LYS A 1 174 ? -11.219 -6.850 31.658 1.00 76.38 174 LYS A C 1
ATOM 1394 O O . LYS A 1 174 ? -10.057 -7.033 32.018 1.00 76.38 174 LYS A O 1
ATOM 1399 N N . SER A 1 175 ? -11.514 -6.266 30.497 1.00 82.12 175 SER A N 1
ATOM 1400 C CA . SER A 1 175 ? -10.502 -5.781 29.545 1.00 82.12 175 SER A CA 1
ATOM 1401 C C . SER A 1 175 ? -9.834 -4.484 30.015 1.00 82.12 175 SER A C 1
ATOM 1403 O O . SER A 1 175 ? -10.491 -3.611 30.588 1.00 82.12 175 SER A O 1
ATOM 1405 N N . THR A 1 176 ? -8.546 -4.300 29.703 1.00 88.88 176 THR A N 1
ATOM 1406 C CA . THR A 1 176 ? -7.902 -2.977 29.803 1.00 88.88 176 THR A CA 1
ATOM 1407 C C . THR A 1 176 ? -8.204 -2.139 28.561 1.00 88.88 176 THR A C 1
ATOM 1409 O O . THR A 1 176 ? -8.513 -0.955 28.695 1.00 88.88 176 THR A O 1
ATOM 1412 N N . PHE A 1 177 ? -8.160 -2.761 27.376 1.00 91.38 177 PHE A N 1
ATOM 1413 C CA . PHE A 1 177 ? -8.499 -2.166 26.078 1.00 91.38 177 PHE A CA 1
ATOM 1414 C C . PHE A 1 177 ? -9.529 -3.002 25.318 1.00 91.38 177 PHE A C 1
ATOM 1416 O O . PHE A 1 177 ? -9.455 -4.231 25.310 1.00 91.38 177 PHE A O 1
ATOM 1423 N N . VAL A 1 178 ? -10.409 -2.308 24.599 1.00 89.38 178 VAL A N 1
ATOM 1424 C CA . VAL A 1 178 ? -11.336 -2.844 23.602 1.00 89.38 178 VAL A CA 1
ATOM 1425 C C . VAL A 1 178 ? -11.042 -2.151 22.275 1.00 89.38 178 VAL A C 1
ATOM 1427 O O . VAL A 1 178 ? -11.318 -0.960 22.108 1.00 89.38 178 VAL A O 1
ATOM 1430 N N . PHE A 1 179 ? -10.467 -2.897 21.336 1.00 88.50 179 PHE A N 1
ATOM 1431 C CA . PHE A 1 179 ? -10.206 -2.440 19.974 1.00 88.50 179 PHE A CA 1
ATOM 1432 C C . PHE A 1 179 ? -11.326 -2.858 19.032 1.00 88.50 179 PHE A C 1
ATOM 1434 O O . PHE A 1 179 ? -11.954 -3.906 19.197 1.00 88.50 179 PHE A O 1
ATOM 1441 N N . PHE A 1 180 ? -11.513 -2.070 17.983 1.00 85.19 180 PHE A N 1
ATOM 1442 C CA . PHE A 1 180 ? -12.281 -2.478 16.816 1.00 85.19 180 PHE A CA 1
ATOM 1443 C C . PHE A 1 180 ? -11.386 -3.281 15.867 1.00 85.19 180 PHE A C 1
ATOM 1445 O O . PHE A 1 180 ? -10.190 -3.015 15.780 1.00 85.19 180 PHE A O 1
ATOM 1452 N N . HIS A 1 181 ? -11.930 -4.273 15.169 1.00 77.69 181 HIS A N 1
ATOM 1453 C CA . HIS A 1 181 ? -11.221 -4.966 14.092 1.00 77.69 181 HIS A CA 1
ATOM 1454 C C . HIS A 1 181 ? -10.924 -4.048 12.891 1.00 77.69 181 HIS A C 1
ATOM 1456 O O . HIS A 1 181 ? -11.661 -3.106 12.596 1.00 77.69 181 HIS A O 1
ATOM 1462 N N . ASN A 1 182 ? -9.846 -4.342 12.167 1.00 75.25 182 ASN A N 1
ATOM 1463 C CA . ASN A 1 182 ? -9.365 -3.567 11.024 1.00 75.25 182 ASN A CA 1
ATOM 1464 C C . ASN A 1 182 ? -9.988 -4.034 9.684 1.00 75.25 182 ASN A C 1
ATOM 1466 O O . ASN A 1 182 ? -9.326 -4.026 8.644 1.00 75.25 182 ASN A O 1
ATOM 1470 N N . HIS A 1 183 ? -11.254 -4.464 9.684 1.00 69.00 183 HIS A N 1
ATOM 1471 C CA . HIS A 1 183 ? -12.005 -4.788 8.461 1.00 69.00 183 HIS A CA 1
ATOM 1472 C C . HIS A 1 183 ? -12.214 -3.523 7.605 1.00 69.00 183 HIS A C 1
ATOM 1474 O O . HIS A 1 183 ? -12.400 -2.449 8.181 1.00 69.00 183 HIS A O 1
ATOM 1480 N N . PRO A 1 184 ? -12.209 -3.601 6.256 1.00 63.41 184 PRO A N 1
ATOM 1481 C CA . PRO A 1 184 ? -12.035 -4.787 5.407 1.00 63.41 184 PRO A CA 1
ATOM 1482 C C . PRO A 1 184 ? -10.571 -5.117 5.067 1.00 63.41 184 PRO A C 1
ATOM 1484 O O . PRO A 1 184 ? -10.320 -5.856 4.118 1.00 63.41 184 PRO A O 1
ATOM 1487 N N . TRP A 1 185 ? -9.592 -4.544 5.775 1.00 68.00 185 TRP A N 1
ATOM 1488 C CA . TRP A 1 185 ? -8.175 -4.817 5.514 1.00 68.00 185 TRP A CA 1
ATOM 1489 C C . TRP A 1 185 ? -7.709 -6.116 6.176 1.00 68.00 185 TRP A C 1
ATOM 1491 O O . TRP A 1 185 ? -7.075 -6.926 5.509 1.00 68.00 185 TRP A O 1
ATOM 1501 N N . ARG A 1 186 ? -8.019 -6.303 7.466 1.00 69.75 186 ARG A N 1
ATOM 1502 C CA . ARG A 1 186 ? -7.742 -7.510 8.263 1.00 69.75 186 ARG A CA 1
ATOM 1503 C C . ARG A 1 186 ? -8.715 -7.630 9.434 1.00 69.75 186 ARG A C 1
ATOM 1505 O O . ARG A 1 186 ? -8.725 -6.777 10.319 1.00 69.75 186 ARG A O 1
ATOM 1512 N N . ASP A 1 187 ? -9.465 -8.722 9.485 1.00 73.25 187 ASP A N 1
ATOM 1513 C CA . ASP A 1 187 ? -10.433 -8.979 10.563 1.00 73.25 187 ASP A CA 1
ATOM 1514 C C . ASP A 1 187 ? -9.736 -9.423 11.858 1.00 73.25 187 ASP A C 1
ATOM 1516 O O . ASP A 1 187 ? -10.222 -9.186 12.961 1.00 73.25 187 ASP A O 1
ATOM 1520 N N . ASP A 1 188 ? -8.558 -10.030 11.719 1.00 73.12 188 ASP A N 1
ATOM 1521 C CA . ASP A 1 188 ? -7.736 -10.565 12.799 1.00 73.12 188 ASP A CA 1
ATOM 1522 C C . ASP A 1 188 ? -6.754 -9.543 13.402 1.00 73.12 188 ASP A C 1
ATOM 1524 O O . ASP A 1 188 ? -6.033 -9.882 14.345 1.00 73.12 188 ASP A O 1
ATOM 1528 N N . MET A 1 189 ? -6.738 -8.308 12.885 1.00 81.25 189 MET A N 1
ATOM 1529 C CA . MET A 1 189 ? -5.870 -7.206 13.311 1.00 81.25 189 MET A CA 1
ATOM 1530 C C . MET A 1 189 ? -6.682 -6.104 14.020 1.00 81.25 189 MET A C 1
ATOM 1532 O O . MET A 1 189 ? -7.770 -5.757 13.554 1.00 81.25 189 MET A O 1
ATOM 1536 N N . PRO A 1 190 ? -6.186 -5.516 15.124 1.00 86.94 190 PRO A N 1
ATOM 1537 C CA . PRO A 1 190 ? -6.827 -4.371 15.766 1.00 86.94 190 PRO A CA 1
ATOM 1538 C C . PRO A 1 190 ? -6.681 -3.098 14.920 1.00 86.94 190 PRO A C 1
ATOM 1540 O O . PRO A 1 190 ? -5.651 -2.867 14.289 1.00 86.94 190 PRO A O 1
ATOM 1543 N N . CYS A 1 191 ? -7.687 -2.231 14.957 1.00 88.81 191 CYS A N 1
ATOM 1544 C CA . CYS A 1 191 ? -7.627 -0.868 14.450 1.00 88.81 191 CYS A CA 1
ATOM 1545 C C . CYS A 1 191 ? -7.105 0.063 15.558 1.00 88.81 191 CYS A C 1
ATOM 1547 O O . CYS A 1 191 ? -7.767 0.266 16.575 1.00 88.81 191 CYS A O 1
ATOM 1549 N N . ALA A 1 192 ? -5.936 0.676 15.357 1.00 92.44 192 ALA A N 1
ATOM 1550 C CA . ALA A 1 192 ? -5.379 1.688 16.263 1.00 92.44 192 ALA A CA 1
ATOM 1551 C C . ALA A 1 192 ? -5.943 3.100 15.999 1.00 92.44 192 ALA A C 1
ATOM 1553 O O . ALA A 1 192 ? -5.522 4.063 16.643 1.00 92.44 192 ALA A O 1
ATOM 1554 N N . GLY A 1 193 ? -6.877 3.231 15.048 1.00 92.19 193 GLY A N 1
ATOM 1555 C CA . GLY A 1 193 ? -7.576 4.479 14.730 1.00 92.19 193 GLY A CA 1
ATOM 1556 C C . GLY A 1 193 ? -8.761 4.791 15.650 1.00 92.19 193 GLY A C 1
ATOM 1557 O O . GLY A 1 193 ? -9.229 5.924 15.688 1.00 92.19 193 GLY A O 1
ATOM 1558 N N . SER A 1 194 ? -9.261 3.811 16.410 1.00 92.81 194 SER A N 1
ATOM 1559 C CA . SER A 1 194 ? -10.173 4.069 17.526 1.00 92.81 194 SER A CA 1
ATOM 1560 C C . SER A 1 194 ? -10.268 2.871 18.471 1.00 92.81 194 SER A C 1
ATOM 1562 O O . SER A 1 194 ? -10.310 1.726 18.024 1.00 92.81 194 SER A O 1
ATOM 1564 N N . PHE A 1 195 ? -10.294 3.138 19.778 1.00 93.81 195 PHE A N 1
ATOM 1565 C CA . PHE A 1 195 ? -10.387 2.114 20.822 1.00 93.81 195 PHE A CA 1
ATOM 1566 C C . PHE A 1 195 ? -10.826 2.697 22.166 1.00 93.81 195 PHE A C 1
ATOM 1568 O O . PHE A 1 195 ? -10.558 3.859 22.479 1.00 93.81 195 PHE A O 1
ATOM 1575 N N . ILE A 1 196 ? -11.475 1.867 22.978 1.00 94.06 196 ILE A N 1
ATOM 1576 C CA . ILE A 1 196 ? -11.954 2.216 24.319 1.00 94.06 196 ILE A CA 1
ATOM 1577 C C . ILE A 1 196 ? -11.024 1.566 25.343 1.00 94.06 196 ILE A C 1
ATOM 1579 O O . ILE A 1 196 ? -10.631 0.413 25.176 1.00 94.06 196 ILE A O 1
ATOM 1583 N N . TYR A 1 197 ? -10.664 2.275 26.411 1.00 95.06 197 TYR A N 1
ATOM 1584 C CA . TYR A 1 197 ? -9.798 1.728 27.451 1.00 95.06 197 TYR A CA 1
ATOM 1585 C C . TYR A 1 197 ? -10.123 2.236 28.853 1.00 95.06 197 TYR A C 1
ATOM 1587 O O . TYR A 1 197 ? -10.740 3.286 29.040 1.00 95.06 197 TYR A O 1
ATOM 1595 N N . ARG A 1 198 ? -9.677 1.480 29.860 1.00 93.12 198 ARG A N 1
ATOM 1596 C CA . ARG A 1 198 ? -9.850 1.819 31.276 1.00 93.12 198 ARG A CA 1
ATOM 1597 C C . ARG A 1 198 ? -8.610 2.518 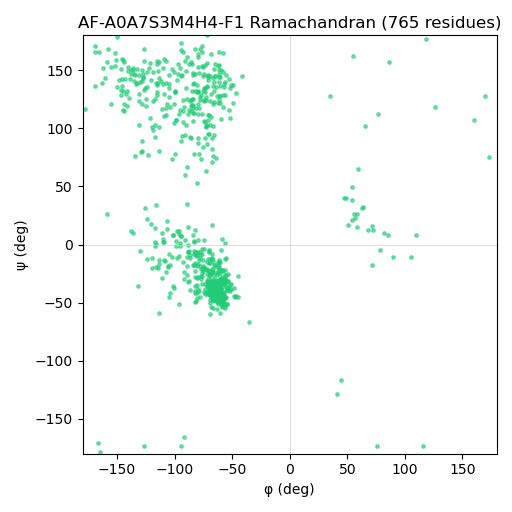31.829 1.00 93.12 198 ARG A C 1
ATOM 1599 O O . ARG A 1 198 ? -7.569 1.874 31.984 1.00 93.12 198 ARG A O 1
ATOM 1606 N N . PRO A 1 199 ? -8.686 3.813 32.178 1.00 94.50 199 PRO A N 1
ATOM 1607 C CA . PRO A 1 199 ? -7.505 4.614 32.494 1.00 94.50 199 PRO A CA 1
ATOM 1608 C C . PRO A 1 199 ? -6.714 4.105 33.707 1.00 94.50 199 PRO A C 1
ATOM 1610 O O . PRO A 1 199 ? -5.490 4.182 33.709 1.00 94.50 199 PRO A O 1
ATOM 1613 N N . THR A 1 200 ? -7.380 3.509 34.702 1.00 89.50 200 THR A N 1
ATOM 1614 C CA . THR A 1 200 ? -6.729 2.939 35.898 1.00 89.50 200 THR A CA 1
ATOM 1615 C C . THR A 1 200 ? -5.850 1.717 35.620 1.00 89.50 200 THR A C 1
ATOM 1617 O O . THR A 1 200 ? -5.089 1.321 36.495 1.00 89.50 200 THR A O 1
ATOM 1620 N N . LEU A 1 201 ? -5.971 1.102 34.440 1.00 89.06 201 LEU A N 1
ATOM 1621 C CA . LEU A 1 201 ? -5.224 -0.093 34.033 1.00 89.06 201 LEU A CA 1
ATOM 1622 C C . LEU A 1 201 ? -4.367 0.147 32.777 1.00 89.06 201 LEU A C 1
ATOM 1624 O O . LEU A 1 201 ? -3.426 -0.598 32.520 1.00 89.06 201 LEU A O 1
ATOM 1628 N N . ALA A 1 202 ? -4.688 1.174 31.986 1.00 93.00 202 ALA A N 1
ATOM 1629 C CA . ALA A 1 202 ? -4.097 1.400 30.671 1.00 93.00 202 ALA A CA 1
ATOM 1630 C C . ALA A 1 202 ? -2.736 2.106 30.684 1.00 93.00 202 ALA A C 1
ATOM 1632 O O . ALA A 1 202 ? -1.985 1.959 29.725 1.00 93.00 202 ALA A O 1
ATOM 1633 N N . GLU A 1 203 ? -2.394 2.861 31.732 1.00 93.00 203 GLU A N 1
ATOM 1634 C CA . GLU A 1 203 ? -1.157 3.657 31.756 1.00 93.00 203 GLU A CA 1
ATOM 1635 C C . GLU A 1 203 ? 0.127 2.820 31.515 1.00 93.00 203 GLU A C 1
ATOM 1637 O O . GLU A 1 203 ? 0.919 3.208 30.647 1.00 93.00 203 GLU A O 1
ATOM 1642 N N . PRO A 1 204 ? 0.331 1.648 32.161 1.00 90.38 204 PRO A N 1
ATOM 1643 C CA . PRO A 1 204 ? 1.493 0.798 31.887 1.00 90.38 204 PRO A CA 1
ATOM 1644 C C . PRO A 1 204 ? 1.472 0.214 30.471 1.00 90.38 204 PRO A C 1
ATOM 1646 O O . PRO A 1 204 ? 2.514 0.095 29.840 1.00 90.38 204 PRO A O 1
ATOM 1649 N N . VAL A 1 205 ? 0.284 -0.101 29.950 1.00 91.44 205 VAL A N 1
ATOM 1650 C CA . VAL A 1 205 ? 0.095 -0.722 28.631 1.00 91.44 205 VAL A CA 1
ATOM 1651 C C . VAL A 1 205 ? 0.352 0.280 27.497 1.00 91.44 205 VAL A C 1
ATOM 1653 O O . VAL A 1 205 ? 0.988 -0.067 26.507 1.00 91.44 205 VAL A O 1
ATOM 1656 N N . LEU A 1 206 ? -0.050 1.547 27.658 1.00 95.62 206 LEU A N 1
ATOM 1657 C CA . LEU A 1 206 ? 0.318 2.636 26.740 1.00 95.62 206 LEU A CA 1
ATOM 1658 C C . LEU A 1 206 ? 1.836 2.862 26.719 1.00 95.62 206 LEU A C 1
ATOM 1660 O O . LEU A 1 206 ? 2.403 3.130 25.661 1.00 95.62 206 LEU A O 1
ATOM 1664 N N . ARG A 1 207 ? 2.502 2.734 27.876 1.00 93.94 207 ARG A N 1
ATOM 1665 C CA . ARG A 1 207 ? 3.966 2.808 27.970 1.00 93.94 207 ARG A CA 1
ATOM 1666 C C . ARG A 1 207 ? 4.640 1.594 27.324 1.00 93.94 207 ARG A C 1
ATOM 1668 O O . ARG A 1 207 ? 5.629 1.781 26.632 1.00 93.94 207 ARG A O 1
ATOM 1675 N N . GLU A 1 208 ? 4.110 0.389 27.504 1.00 92.12 208 GLU A N 1
ATOM 1676 C CA . GLU A 1 208 ? 4.611 -0.848 26.886 1.00 92.12 208 GLU A CA 1
ATOM 1677 C C . GLU A 1 208 ? 4.474 -0.818 25.354 1.00 92.12 208 GLU A C 1
ATOM 1679 O O . GLU A 1 208 ? 5.413 -1.160 24.641 1.00 92.12 208 GLU A O 1
ATOM 1684 N N . TRP A 1 209 ? 3.339 -0.326 24.847 1.00 94.75 209 TRP A N 1
ATOM 1685 C CA . TRP A 1 209 ? 3.089 -0.141 23.415 1.00 94.75 209 TRP A CA 1
ATOM 1686 C C . TRP A 1 209 ? 3.985 0.947 22.813 1.00 94.75 209 TRP A C 1
ATOM 1688 O O . TRP A 1 209 ? 4.515 0.782 21.715 1.00 94.75 209 TRP A O 1
ATOM 1698 N N . TRP A 1 210 ? 4.240 2.028 23.554 1.00 95.75 210 TRP A N 1
ATOM 1699 C CA . TRP A 1 210 ? 5.254 3.010 23.177 1.00 95.75 210 TRP A CA 1
ATOM 1700 C C . TRP A 1 210 ? 6.669 2.407 23.167 1.00 95.75 210 TRP A C 1
ATOM 1702 O O . TRP A 1 210 ? 7.377 2.559 22.176 1.00 95.75 210 TRP A O 1
ATOM 1712 N N . ASP A 1 211 ? 7.056 1.653 24.196 1.00 93.88 211 ASP A N 1
ATOM 1713 C CA . ASP A 1 211 ? 8.382 1.026 24.300 1.00 93.88 211 ASP A CA 1
ATOM 1714 C C . ASP A 1 211 ? 8.612 -0.117 23.296 1.00 93.88 211 ASP A C 1
ATOM 1716 O O . ASP A 1 211 ? 9.756 -0.544 23.110 1.00 93.88 211 ASP A O 1
ATOM 1720 N N . PHE A 1 212 ? 7.565 -0.601 22.615 1.00 91.94 212 PHE A N 1
ATOM 1721 C CA . PHE A 1 212 ? 7.668 -1.671 21.628 1.00 91.94 212 PHE A CA 1
ATOM 1722 C C . PHE A 1 212 ? 8.607 -1.260 20.482 1.00 91.94 212 PHE A C 1
ATOM 1724 O O . PHE A 1 212 ? 8.311 -0.379 19.669 1.00 91.94 212 PHE A O 1
ATOM 1731 N N . ASN A 1 213 ? 9.790 -1.873 20.443 1.00 90.00 213 ASN A N 1
ATOM 1732 C CA . ASN A 1 213 ? 10.869 -1.482 19.544 1.00 90.00 213 ASN A CA 1
ATOM 1733 C C . ASN A 1 213 ? 10.789 -2.260 18.227 1.00 90.00 213 ASN A C 1
ATOM 1735 O O . ASN A 1 213 ? 11.341 -3.352 18.108 1.00 90.00 213 ASN A O 1
ATOM 1739 N N . LEU A 1 214 ? 10.135 -1.673 17.225 1.00 87.25 214 LEU A N 1
ATOM 1740 C CA . LEU A 1 214 ? 10.043 -2.234 15.878 1.00 87.25 214 LEU A CA 1
ATOM 1741 C C . LEU A 1 214 ? 10.582 -1.219 14.849 1.00 87.25 214 LEU A C 1
ATOM 1743 O O . LEU A 1 214 ? 9.794 -0.552 14.176 1.00 87.25 214 LEU A O 1
ATOM 1747 N N . PRO A 1 215 ? 11.920 -1.061 14.714 1.00 86.31 215 PRO A N 1
ATOM 1748 C CA . PRO A 1 215 ? 12.527 0.031 13.943 1.00 86.31 215 PRO A CA 1
ATOM 1749 C C . PRO A 1 215 ? 12.069 0.095 12.485 1.00 86.31 215 PRO A C 1
ATOM 1751 O O . PRO A 1 215 ? 11.893 1.182 11.933 1.00 86.31 215 PRO A O 1
ATOM 1754 N N . SER A 1 216 ? 11.799 -1.063 11.871 1.00 83.94 216 SER A N 1
ATOM 1755 C CA . SER A 1 216 ? 11.264 -1.160 10.510 1.00 83.94 216 SER A CA 1
ATOM 1756 C C . SER A 1 216 ? 9.893 -0.491 10.344 1.00 83.94 216 SER A C 1
ATOM 1758 O O . SER A 1 216 ? 9.567 -0.103 9.226 1.00 83.94 216 SER A O 1
ATOM 1760 N N . LYS A 1 217 ? 9.120 -0.311 11.425 1.00 88.62 217 LYS A N 1
ATOM 1761 C CA . LYS A 1 217 ? 7.783 0.310 11.458 1.00 88.62 217 LYS A CA 1
ATOM 1762 C C . LYS A 1 217 ? 7.761 1.696 12.121 1.00 88.62 217 LYS A C 1
ATOM 1764 O O . LYS A 1 217 ? 6.713 2.336 12.155 1.00 88.62 217 LYS A O 1
ATOM 1769 N N . ASN A 1 218 ? 8.901 2.245 12.556 1.00 88.94 218 ASN A N 1
ATOM 1770 C CA . ASN A 1 218 ? 8.963 3.651 12.996 1.00 88.94 218 ASN A CA 1
ATOM 1771 C C . ASN A 1 218 ? 8.477 4.613 11.888 1.00 88.94 218 ASN A C 1
ATOM 1773 O O . ASN A 1 218 ? 7.848 5.623 12.196 1.00 88.94 218 ASN A O 1
ATOM 1777 N N . PHE A 1 219 ? 8.721 4.260 10.615 1.00 85.19 219 PHE A N 1
ATOM 1778 C CA . PHE A 1 219 ? 8.450 5.079 9.421 1.00 85.19 219 PHE A CA 1
ATOM 1779 C C . PHE A 1 219 ? 7.809 4.319 8.244 1.00 85.19 219 PHE A C 1
ATOM 1781 O O . PHE A 1 219 ? 7.729 4.854 7.142 1.00 85.19 219 PHE A O 1
ATOM 1788 N N . LYS A 1 220 ? 7.364 3.071 8.440 1.00 83.94 220 LYS A N 1
ATOM 1789 C CA . LYS A 1 220 ? 6.654 2.296 7.406 1.00 83.94 220 LYS A CA 1
ATOM 1790 C C . LYS A 1 220 ? 5.214 2.032 7.826 1.00 83.94 220 LYS A C 1
ATOM 1792 O O . LYS A 1 220 ? 4.936 1.875 9.012 1.00 83.94 220 LYS A O 1
ATOM 1797 N N . HIS A 1 221 ? 4.347 1.942 6.818 1.00 76.19 221 HIS A N 1
ATOM 1798 C CA . HIS A 1 221 ? 2.900 1.746 6.928 1.00 76.19 221 HIS A CA 1
ATOM 1799 C C . HIS A 1 221 ? 2.492 0.723 8.003 1.00 76.19 221 HIS A C 1
ATOM 1801 O O . HIS A 1 221 ? 3.163 -0.290 8.190 1.00 76.19 221 HIS A O 1
ATOM 1807 N N . PHE A 1 222 ? 1.350 0.997 8.643 1.00 81.19 222 PHE A N 1
ATOM 1808 C CA . PHE A 1 222 ? 0.796 0.363 9.851 1.00 81.19 222 PHE A CA 1
ATOM 1809 C C . PHE A 1 222 ? 1.515 0.665 11.172 1.00 81.19 222 PHE A C 1
ATOM 1811 O O . PHE A 1 222 ? 0.858 0.570 12.201 1.00 81.19 222 PHE A O 1
ATOM 1818 N N . HIS A 1 223 ? 2.760 1.150 11.169 1.00 90.12 223 HIS A N 1
ATOM 1819 C CA . HIS A 1 223 ? 3.363 1.892 12.289 1.00 90.12 223 HIS A CA 1
ATOM 1820 C C . HIS A 1 223 ? 3.110 1.287 13.697 1.00 90.12 223 HIS A C 1
ATOM 1822 O O . HIS A 1 223 ? 3.533 0.165 13.977 1.00 90.12 223 HIS A O 1
ATOM 1828 N N . GLU A 1 224 ? 2.413 2.009 14.584 1.00 93.94 224 GLU A N 1
ATOM 1829 C CA . GLU A 1 224 ? 2.035 1.564 15.928 1.00 93.94 224 GLU A CA 1
ATOM 1830 C C . GLU A 1 224 ? 0.974 0.458 15.931 1.00 93.94 224 GLU A C 1
ATOM 1832 O O . GLU A 1 224 ? 0.926 -0.332 16.870 1.00 93.94 224 GLU A O 1
ATOM 1837 N N . GLN A 1 225 ? 0.136 0.361 14.895 1.00 92.81 225 GLN A N 1
ATOM 1838 C CA . GLN A 1 225 ? -0.890 -0.678 14.781 1.00 92.81 225 GLN A CA 1
ATOM 1839 C C . GLN A 1 225 ? -0.275 -2.070 14.572 1.00 92.81 225 GLN A C 1
ATOM 1841 O O . GLN A 1 225 ? -0.802 -3.048 15.097 1.00 92.81 225 GLN A O 1
ATOM 1846 N N . ASP A 1 226 ? 0.860 -2.164 13.871 1.00 90.19 226 ASP A N 1
ATOM 1847 C CA . ASP A 1 226 ? 1.623 -3.416 13.769 1.00 90.19 226 ASP A CA 1
ATOM 1848 C C . ASP A 1 226 ? 2.223 -3.811 15.122 1.00 90.19 226 ASP A C 1
ATOM 1850 O O . ASP A 1 226 ? 2.121 -4.966 15.529 1.00 90.19 226 ASP A O 1
ATOM 1854 N N . ALA A 1 227 ? 2.798 -2.853 15.857 1.00 91.12 227 ALA A N 1
ATOM 1855 C CA . ALA A 1 227 ? 3.299 -3.103 17.207 1.00 91.12 227 ALA A CA 1
ATOM 1856 C C . ALA A 1 227 ? 2.178 -3.570 18.150 1.00 91.12 227 ALA A C 1
ATOM 1858 O O . ALA A 1 227 ? 2.358 -4.551 18.867 1.00 91.12 227 ALA A O 1
ATOM 1859 N N . LEU A 1 228 ? 0.998 -2.941 18.086 1.00 91.12 228 LEU A N 1
ATOM 1860 C CA . LEU A 1 228 ? -0.177 -3.386 18.835 1.00 91.12 228 LEU A CA 1
ATOM 1861 C C . LEU A 1 228 ? -0.561 -4.818 18.473 1.00 91.12 228 LEU A C 1
ATOM 1863 O O . LEU A 1 228 ? -0.794 -5.634 19.359 1.00 91.12 228 LEU A O 1
ATOM 1867 N N . TRP A 1 229 ? -0.634 -5.125 17.177 1.00 88.75 229 TRP A N 1
ATOM 1868 C CA . TRP A 1 229 ? -0.978 -6.461 16.712 1.00 88.75 229 TRP A CA 1
ATOM 1869 C C . TRP A 1 229 ? -0.002 -7.508 17.267 1.00 88.75 229 TRP A C 1
ATOM 1871 O O . TRP A 1 229 ? -0.451 -8.486 17.858 1.00 88.75 229 TRP A O 1
ATOM 1881 N N . HIS A 1 230 ? 1.311 -7.259 17.209 1.00 86.00 230 HIS A N 1
ATOM 1882 C CA . HIS A 1 230 ? 2.314 -8.140 17.817 1.00 86.00 230 HIS A CA 1
ATOM 1883 C C . HIS A 1 230 ? 2.150 -8.308 19.336 1.00 86.00 230 HIS A C 1
ATOM 1885 O O . HIS A 1 230 ? 2.329 -9.415 19.842 1.00 86.00 230 HIS A O 1
ATOM 1891 N N . MET A 1 231 ? 1.787 -7.249 20.068 1.00 85.88 231 MET A N 1
ATOM 1892 C CA . MET A 1 231 ? 1.496 -7.346 21.504 1.00 85.88 231 MET A CA 1
ATOM 1893 C C . MET A 1 231 ? 0.256 -8.203 21.788 1.00 85.88 231 MET A C 1
ATOM 1895 O O . MET A 1 231 ? 0.262 -8.974 22.746 1.00 85.88 231 MET A O 1
ATOM 1899 N N . ILE A 1 232 ? -0.786 -8.099 20.956 1.00 84.44 232 ILE A N 1
ATOM 1900 C CA . ILE A 1 232 ? -1.979 -8.946 21.066 1.00 84.44 232 ILE A CA 1
ATOM 1901 C C . ILE A 1 232 ? -1.628 -10.405 20.761 1.00 84.44 232 ILE A C 1
ATOM 1903 O O . ILE A 1 232 ? -1.984 -11.265 21.560 1.00 84.44 232 ILE A O 1
ATOM 1907 N N . GLU A 1 233 ? -0.909 -10.703 19.673 1.00 83.62 233 GLU A N 1
ATOM 1908 C CA . GLU A 1 233 ? -0.501 -12.084 19.354 1.00 83.62 233 GLU A CA 1
ATOM 1909 C C . GLU A 1 233 ? 0.336 -12.709 20.482 1.00 83.62 233 GLU A C 1
ATOM 1911 O O . GLU A 1 233 ? 0.067 -13.837 20.889 1.00 83.62 233 GLU A O 1
ATOM 1916 N N . ALA A 1 234 ? 1.302 -11.968 21.040 1.00 79.75 234 ALA A N 1
ATOM 1917 C CA . ALA A 1 234 ? 2.142 -12.450 22.138 1.00 79.75 234 ALA A CA 1
ATOM 1918 C C . ALA A 1 234 ? 1.343 -12.749 23.421 1.00 79.75 234 ALA A C 1
ATOM 1920 O O . ALA A 1 234 ? 1.634 -13.717 24.119 1.00 79.75 234 ALA A O 1
ATOM 1921 N N . GLU A 1 235 ? 0.314 -11.950 23.718 1.00 75.06 235 GLU A N 1
ATOM 1922 C CA . GLU A 1 235 ? -0.601 -12.183 24.841 1.00 75.06 235 GLU A CA 1
ATOM 1923 C C . GLU A 1 235 ? -1.549 -13.379 24.611 1.00 75.06 235 GLU A C 1
ATOM 1925 O O . GLU A 1 235 ? -2.052 -13.958 25.572 1.00 75.06 235 GLU A O 1
ATOM 1930 N N . HIS A 1 236 ? -1.779 -13.781 23.358 1.00 71.06 236 HIS A N 1
ATOM 1931 C CA . HIS A 1 236 ? -2.661 -14.898 23.000 1.00 71.06 236 HIS A CA 1
ATOM 1932 C C . HIS A 1 236 ? -1.931 -16.238 22.809 1.00 71.06 236 HIS A C 1
ATOM 1934 O O . HIS A 1 236 ? -2.586 -17.247 22.540 1.00 71.06 236 HIS A O 1
ATOM 1940 N N . ASP A 1 237 ? -0.608 -16.287 23.000 1.00 73.56 237 ASP A N 1
ATOM 1941 C CA . ASP A 1 237 ? 0.136 -17.546 23.080 1.00 73.56 237 ASP A CA 1
ATOM 1942 C C . ASP A 1 237 ? -0.365 -18.372 24.290 1.00 73.56 237 ASP A C 1
ATOM 1944 O O . ASP A 1 237 ? -0.284 -17.902 25.434 1.00 73.56 237 ASP A O 1
ATOM 1948 N N . PRO A 1 238 ? -0.856 -19.615 24.094 1.00 72.94 238 PRO A N 1
ATOM 1949 C CA . PRO A 1 238 ? -1.294 -20.478 25.190 1.00 72.94 238 PRO A CA 1
ATOM 1950 C C . PRO A 1 238 ? -0.240 -20.680 26.288 1.00 72.94 238 PRO A C 1
ATOM 1952 O O . PRO A 1 238 ? -0.601 -20.806 27.458 1.00 72.94 238 PRO A O 1
ATOM 1955 N N . ALA A 1 239 ? 1.054 -20.686 25.949 1.00 74.31 239 ALA A N 1
ATOM 1956 C CA . ALA A 1 239 ? 2.133 -20.799 26.929 1.00 74.31 239 ALA A CA 1
ATOM 1957 C C . ALA A 1 239 ? 2.288 -19.523 27.775 1.00 74.31 239 ALA A C 1
ATOM 1959 O O . ALA A 1 239 ? 2.594 -19.609 28.968 1.00 74.31 239 ALA A O 1
ATOM 1960 N N . TRP A 1 240 ? 2.037 -18.350 27.186 1.00 70.06 240 TRP A N 1
ATOM 1961 C CA . TRP A 1 240 ? 2.070 -17.067 27.888 1.00 70.06 240 TRP A CA 1
ATOM 1962 C C . TRP A 1 240 ? 0.871 -16.910 28.828 1.00 70.06 240 TRP A C 1
ATOM 1964 O O . TRP A 1 240 ? 1.052 -16.529 29.986 1.00 70.06 240 TRP A O 1
ATOM 1974 N N . LEU A 1 241 ? -0.331 -17.291 28.376 1.00 64.94 241 LEU A N 1
ATOM 1975 C CA . LEU A 1 241 ? -1.578 -17.235 29.155 1.00 64.94 241 LEU A CA 1
ATOM 1976 C C . LEU A 1 241 ? -1.542 -18.081 30.439 1.00 64.94 241 LEU A C 1
ATOM 1978 O O . LEU A 1 241 ? -2.137 -17.695 31.444 1.00 64.94 241 LEU A O 1
ATOM 1982 N N . VAL A 1 242 ? -0.822 -19.211 30.435 1.00 70.75 242 VAL A N 1
ATOM 1983 C CA . VAL A 1 242 ? -0.610 -20.044 31.637 1.00 70.75 242 VAL A CA 1
AT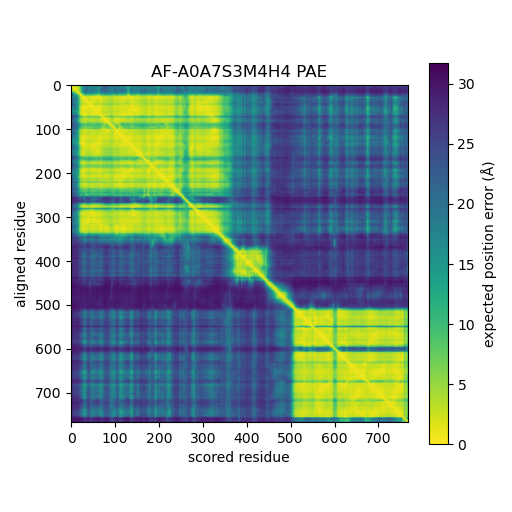OM 1984 C C . VAL A 1 242 ? 0.219 -19.312 32.701 1.00 70.75 242 VAL A C 1
ATOM 1986 O O . VAL A 1 242 ? 0.010 -19.526 33.894 1.00 70.75 242 VAL A O 1
ATOM 1989 N N . GLN A 1 243 ? 1.145 -18.444 32.289 1.00 65.44 243 GLN A N 1
ATOM 1990 C CA . GLN A 1 243 ? 2.028 -17.693 33.192 1.00 65.44 243 GLN A CA 1
ATOM 1991 C C . GLN A 1 243 ? 1.451 -16.322 33.575 1.00 65.44 243 GLN A C 1
ATOM 1993 O O . GLN A 1 243 ? 1.708 -15.825 34.670 1.00 65.44 243 GLN A O 1
ATOM 1998 N N . ASN A 1 244 ? 0.652 -15.723 32.691 1.00 65.12 244 ASN A N 1
ATOM 1999 C CA . ASN A 1 244 ? 0.104 -14.377 32.819 1.00 65.12 244 ASN A CA 1
ATOM 2000 C C . ASN A 1 244 ? -1.420 -14.424 32.612 1.00 65.12 244 ASN A C 1
ATOM 2002 O O . ASN A 1 244 ? -1.918 -14.101 31.534 1.00 65.12 244 ASN A O 1
ATOM 2006 N N . PRO A 1 245 ? -2.205 -14.812 33.634 1.00 61.75 245 PRO A N 1
ATOM 2007 C CA . PRO A 1 245 ? -3.643 -15.017 33.467 1.00 61.75 245 PRO A CA 1
ATOM 2008 C C . PRO A 1 245 ? -4.414 -13.725 33.140 1.00 61.75 245 PRO A C 1
ATOM 2010 O O . PRO A 1 245 ? -5.561 -13.792 32.694 1.00 61.75 245 PRO A O 1
ATOM 2013 N N . THR A 1 246 ? -3.837 -12.544 33.386 1.00 63.81 246 THR A N 1
ATOM 2014 C CA . THR A 1 246 ? -4.443 -11.224 33.151 1.00 63.81 246 THR A CA 1
ATOM 2015 C C . THR A 1 246 ? -4.220 -10.725 31.721 1.00 63.81 246 THR A C 1
ATOM 2017 O O . THR A 1 246 ? -3.237 -10.041 31.451 1.00 63.81 246 THR A O 1
ATOM 2020 N N . VAL A 1 247 ? -5.182 -11.013 30.843 1.00 59.66 247 VAL A N 1
ATOM 2021 C CA . VAL A 1 247 ? -5.253 -10.487 29.467 1.00 59.66 247 VAL A CA 1
ATOM 2022 C C . VAL A 1 247 ? -5.567 -8.984 29.474 1.00 59.66 247 VAL A C 1
ATOM 2024 O O . VAL A 1 247 ? -6.596 -8.573 30.019 1.00 59.66 247 VAL A O 1
ATOM 2027 N N . LYS A 1 248 ? -4.711 -8.173 28.848 1.00 77.94 248 LYS A N 1
ATOM 2028 C CA . LYS A 1 248 ? -4.816 -6.714 28.691 1.00 77.94 248 LYS A CA 1
ATOM 2029 C C . LYS A 1 248 ? -5.766 -6.322 27.548 1.00 77.94 248 LYS A C 1
ATOM 2031 O O . LYS A 1 248 ? -6.549 -5.380 27.699 1.00 77.94 248 LYS A O 1
ATOM 2036 N N . PHE A 1 249 ? -5.714 -7.024 26.417 1.00 76.69 249 PHE A N 1
ATOM 2037 C CA . PHE A 1 249 ? -6.289 -6.598 25.135 1.00 76.69 249 PHE A CA 1
ATOM 2038 C C . PHE A 1 249 ? -7.487 -7.438 24.683 1.00 76.69 249 PHE A C 1
ATOM 2040 O O . PHE A 1 249 ? -7.501 -8.653 24.861 1.00 76.69 249 PHE A O 1
ATOM 2047 N N . HIS A 1 250 ? -8.513 -6.807 24.103 1.00 67.19 250 HIS A N 1
ATOM 2048 C CA . HIS A 1 250 ? -9.673 -7.476 23.491 1.00 67.19 250 HIS A CA 1
ATOM 2049 C C . HIS A 1 250 ? -10.023 -6.827 22.141 1.00 67.19 250 HIS A C 1
ATOM 2051 O O . HIS A 1 250 ? -9.804 -5.629 21.951 1.00 67.19 250 HIS A O 1
ATOM 2057 N N . MET A 1 251 ? -10.582 -7.606 21.208 1.00 67.75 251 MET A N 1
ATOM 2058 C CA . MET A 1 251 ? -10.891 -7.184 19.836 1.00 67.75 251 MET A CA 1
ATOM 2059 C C . MET A 1 251 ? -12.322 -7.541 19.412 1.00 67.75 251 MET A C 1
ATOM 2061 O O . MET A 1 251 ? -12.707 -8.712 19.400 1.00 67.75 251 MET A O 1
ATOM 2065 N N . ASN A 1 252 ? -13.083 -6.525 19.003 1.00 55.47 252 ASN A N 1
ATOM 2066 C CA . ASN A 1 252 ? -14.487 -6.609 18.602 1.00 55.47 252 ASN A CA 1
ATOM 2067 C C . ASN A 1 252 ? -14.683 -6.777 17.080 1.00 55.47 252 ASN A C 1
ATOM 2069 O O . ASN A 1 252 ? -13.948 -6.187 16.291 1.00 55.47 252 ASN A O 1
ATOM 2073 N N . THR A 1 253 ? -15.714 -7.534 16.692 1.00 50.62 253 THR A N 1
ATOM 2074 C CA . THR A 1 253 ? -16.064 -7.944 15.313 1.00 50.62 253 THR A CA 1
ATOM 2075 C C . THR A 1 253 ? -17.139 -7.129 14.584 1.00 50.62 253 THR A C 1
ATOM 2077 O O . THR A 1 253 ? -17.350 -7.363 13.395 1.00 50.62 253 THR A O 1
ATOM 2080 N N . LYS A 1 254 ? -17.883 -6.255 15.277 1.00 53.69 254 LYS A N 1
ATOM 2081 C CA . LYS A 1 254 ? -19.099 -5.606 14.733 1.00 53.69 254 LYS A CA 1
ATOM 2082 C C . LYS A 1 254 ? -19.015 -4.087 14.614 1.00 53.69 254 LYS A C 1
ATOM 2084 O O . LYS A 1 254 ? -19.971 -3.443 14.189 1.00 53.69 254 LYS A O 1
ATOM 2089 N N . SER A 1 255 ? -17.874 -3.509 14.965 1.00 50.38 255 SER A N 1
ATOM 2090 C CA . SER A 1 255 ? -17.631 -2.068 14.897 1.00 50.38 255 SER A CA 1
ATOM 2091 C C . SER A 1 255 ? -16.793 -1.755 13.658 1.00 50.38 255 SER A C 1
ATOM 2093 O O . SER A 1 255 ? -15.588 -1.515 13.739 1.00 50.38 255 SER A O 1
ATOM 2095 N N . TYR A 1 256 ? -17.430 -1.831 12.492 1.00 52.09 256 TYR A N 1
ATOM 2096 C CA . TYR A 1 256 ? -16.751 -1.752 11.200 1.00 52.09 256 TYR A CA 1
ATOM 2097 C C . TYR A 1 256 ? -16.133 -0.377 10.928 1.00 52.09 256 TYR A C 1
ATOM 2099 O O . TYR A 1 256 ? -16.734 0.662 11.190 1.00 52.09 256 TYR A O 1
ATOM 2107 N N . THR A 1 257 ? -14.967 -0.379 10.286 1.00 41.66 257 THR A N 1
ATOM 2108 C CA . THR A 1 257 ? -14.391 0.800 9.635 1.00 41.66 257 THR A CA 1
ATOM 2109 C C . THR A 1 257 ? -14.657 0.730 8.128 1.00 41.66 257 THR A C 1
ATOM 2111 O O . THR A 1 257 ? -14.344 -0.276 7.503 1.00 41.66 257 THR A O 1
ATOM 2114 N N . ILE A 1 258 ? -15.163 1.799 7.496 1.00 42.31 258 ILE A N 1
ATOM 2115 C CA . ILE A 1 258 ? -15.188 1.888 6.023 1.00 42.31 258 ILE A CA 1
ATOM 2116 C C . ILE A 1 258 ? -14.879 3.317 5.537 1.00 42.31 258 ILE A C 1
ATOM 2118 O O . ILE A 1 258 ? -15.653 4.235 5.797 1.00 42.31 258 ILE A O 1
ATOM 2122 N N . LEU A 1 259 ? -13.794 3.497 4.763 1.00 44.53 259 LEU A N 1
ATOM 2123 C CA . LEU A 1 259 ? -13.864 3.795 3.313 1.00 44.53 259 LEU A CA 1
ATOM 2124 C C . LEU A 1 259 ? -12.530 4.221 2.668 1.00 44.53 259 LEU A C 1
ATOM 2126 O O . LEU A 1 259 ? -11.916 5.229 3.026 1.00 44.53 259 LEU A O 1
ATOM 2130 N N . LYS A 1 260 ? -12.188 3.532 1.569 1.00 35.38 260 LYS A N 1
ATOM 2131 C CA . LYS A 1 260 ? -11.509 4.096 0.391 1.00 35.38 260 LYS A CA 1
ATOM 2132 C C . LYS A 1 260 ? -12.007 3.370 -0.863 1.00 35.38 260 LYS A C 1
ATOM 2134 O O . LYS A 1 260 ? -12.060 2.143 -0.884 1.00 35.38 260 LYS A O 1
ATOM 2139 N N . GLU A 1 261 ? -12.366 4.110 -1.910 1.00 33.12 261 GLU A N 1
ATOM 2140 C CA . GLU A 1 261 ? -12.761 3.505 -3.187 1.00 33.12 261 GLU A CA 1
ATOM 2141 C C . GLU A 1 261 ? -11.623 2.677 -3.821 1.00 33.12 261 GLU A C 1
ATOM 2143 O O . GLU A 1 261 ? -10.450 3.047 -3.739 1.00 33.12 261 GLU A O 1
ATOM 2148 N N . ARG A 1 262 ? -12.018 1.637 -4.576 1.00 36.22 262 ARG A N 1
ATOM 2149 C CA . ARG A 1 262 ? -11.212 0.830 -5.525 1.00 36.22 262 ARG A CA 1
ATOM 2150 C C . ARG A 1 262 ? -10.384 -0.357 -5.009 1.00 36.22 262 ARG A C 1
ATOM 2152 O O . ARG A 1 262 ? -9.664 -0.920 -5.830 1.00 36.22 262 ARG A O 1
ATOM 2159 N N . GLN A 1 263 ? -10.487 -0.797 -3.749 1.00 37.31 263 GLN A N 1
ATOM 2160 C CA . GLN A 1 263 ? -9.818 -2.049 -3.327 1.00 37.31 263 GLN A CA 1
ATOM 2161 C C . GLN A 1 263 ? -10.742 -3.264 -3.134 1.00 37.31 263 GLN A C 1
ATOM 2163 O O . GLN A 1 263 ? -10.426 -4.296 -3.719 1.00 37.31 263 GLN A O 1
ATOM 2168 N N . PHE A 1 264 ? -11.909 -3.162 -2.482 1.00 39.53 264 PHE A N 1
ATOM 2169 C CA . PHE A 1 264 ? -12.879 -4.277 -2.432 1.00 39.53 264 PHE A CA 1
ATOM 2170 C C . PHE A 1 264 ? -14.344 -3.797 -2.465 1.00 39.53 264 PHE A C 1
ATOM 2172 O O . PHE A 1 264 ? -14.784 -3.143 -1.520 1.00 39.53 264 PHE A O 1
ATOM 2179 N N . PRO A 1 265 ? -15.122 -4.111 -3.524 1.00 37.22 265 PRO A N 1
ATOM 2180 C CA . PRO A 1 265 ? -16.571 -3.871 -3.545 1.00 37.22 265 PRO A CA 1
ATOM 2181 C C . PRO A 1 265 ? -17.407 -4.891 -2.749 1.00 37.22 265 PRO A C 1
ATOM 2183 O O . PRO A 1 265 ? -18.541 -4.584 -2.399 1.00 37.22 265 PRO A O 1
ATOM 2186 N N . SER A 1 266 ? -16.879 -6.092 -2.470 1.00 36.72 266 SER A N 1
ATOM 2187 C CA . SER A 1 266 ? -17.693 -7.276 -2.127 1.00 36.72 266 SER A CA 1
ATOM 2188 C C . SER A 1 266 ? -18.188 -7.393 -0.676 1.00 36.72 266 SER A C 1
ATOM 2190 O O . SER A 1 266 ? -19.028 -8.246 -0.413 1.00 36.72 266 SER A O 1
ATOM 2192 N N . ALA A 1 267 ? -17.721 -6.554 0.257 1.00 41.41 267 ALA A N 1
ATOM 2193 C CA . ALA A 1 267 ? -17.997 -6.697 1.698 1.00 41.41 267 ALA A CA 1
ATOM 2194 C C . ALA A 1 267 ? -18.604 -5.438 2.361 1.00 41.41 267 ALA A C 1
ATOM 2196 O O . ALA A 1 267 ? -18.350 -5.154 3.527 1.00 41.41 267 ALA A O 1
ATOM 2197 N N . TRP A 1 268 ? -19.393 -4.643 1.630 1.00 45.53 268 TRP A N 1
ATOM 2198 C CA . TRP A 1 268 ? -20.083 -3.489 2.225 1.00 45.53 268 TRP A CA 1
ATOM 2199 C C . TRP A 1 268 ? -21.217 -3.924 3.169 1.00 45.53 268 TRP A C 1
ATOM 2201 O O . TRP A 1 268 ? -22.276 -4.356 2.708 1.00 45.53 268 TRP A O 1
ATOM 2211 N N . THR A 1 269 ? -21.050 -3.692 4.474 1.00 48.16 269 THR A N 1
ATOM 2212 C CA . THR A 1 269 ? -22.191 -3.362 5.345 1.00 48.16 269 THR A CA 1
ATOM 2213 C C . THR A 1 269 ? -22.782 -2.018 4.914 1.00 48.16 269 THR A C 1
ATOM 2215 O O . THR A 1 269 ? -22.123 -1.206 4.248 1.00 48.16 269 THR A O 1
ATOM 2218 N N . ARG A 1 270 ? -24.065 -1.783 5.201 1.00 58.88 270 ARG A N 1
ATOM 2219 C CA . ARG A 1 270 ? -24.706 -0.539 4.775 1.00 58.88 270 ARG A CA 1
ATOM 2220 C C . ARG A 1 270 ? -24.233 0.597 5.671 1.00 58.88 270 ARG A C 1
ATOM 2222 O O . ARG A 1 270 ? -23.907 0.405 6.836 1.00 58.88 270 ARG A O 1
ATOM 2229 N N . TYR A 1 271 ? -24.243 1.815 5.137 1.00 60.44 271 TYR A N 1
ATOM 2230 C CA . TYR A 1 271 ? -23.892 3.003 5.918 1.00 60.44 271 TYR A CA 1
ATOM 2231 C C . TYR A 1 271 ? -24.813 3.188 7.149 1.00 60.44 271 TYR A C 1
ATOM 2233 O O . TYR A 1 271 ? -24.376 3.708 8.172 1.00 60.44 271 TYR A O 1
ATOM 2241 N N . GLU A 1 272 ? -26.057 2.699 7.073 1.00 69.06 272 GLU A N 1
ATOM 2242 C CA . GLU A 1 272 ? -27.021 2.646 8.184 1.00 69.06 272 GLU A CA 1
ATOM 2243 C C . GLU A 1 272 ? -26.688 1.639 9.307 1.00 69.06 272 GLU A C 1
ATOM 2245 O O . GLU A 1 272 ? -27.392 1.633 10.312 1.00 69.06 272 GLU A O 1
ATOM 2250 N N . ASP A 1 273 ? -25.634 0.823 9.157 1.00 69.12 273 ASP A N 1
ATOM 2251 C CA . ASP A 1 273 ? -25.174 -0.154 10.158 1.00 69.12 273 ASP A CA 1
ATOM 2252 C C . ASP A 1 273 ? -23.936 0.333 10.955 1.00 69.12 273 ASP A C 1
ATOM 2254 O O . ASP A 1 273 ? -23.522 -0.301 11.930 1.00 69.12 273 ASP A O 1
ATOM 2258 N N . LEU A 1 274 ? -23.295 1.433 10.534 1.00 73.19 274 LEU A N 1
ATOM 2259 C CA . LEU A 1 274 ? -21.983 1.872 11.030 1.00 73.19 274 LEU A CA 1
ATOM 2260 C C . LEU A 1 274 ? -22.089 2.811 12.237 1.00 73.19 274 LEU A C 1
ATOM 2262 O O . LEU A 1 274 ? -22.301 4.004 12.050 1.00 73.19 274 LEU A O 1
ATOM 2266 N N . TRP A 1 275 ? -21.849 2.338 13.467 1.00 83.62 275 TRP A N 1
ATOM 2267 C CA . TRP A 1 275 ? -21.787 3.229 14.646 1.00 83.62 275 TRP A CA 1
ATOM 2268 C C . TRP A 1 275 ? -20.630 4.239 14.570 1.00 83.62 275 TRP A C 1
ATOM 2270 O O . TRP A 1 275 ? -20.829 5.424 14.832 1.00 83.62 275 TRP A O 1
ATOM 2280 N N . LEU A 1 276 ? -19.445 3.793 14.141 1.00 87.19 276 LEU A N 1
ATOM 2281 C CA . LEU A 1 276 ? -18.272 4.633 13.894 1.00 87.19 276 LEU A CA 1
ATOM 2282 C C . LEU A 1 276 ? -17.920 4.595 12.400 1.00 87.19 276 LEU A C 1
ATOM 2284 O O . LEU A 1 276 ? -17.909 3.532 11.789 1.00 87.19 276 LEU A O 1
ATOM 2288 N N . CYS A 1 277 ? -17.592 5.742 11.811 1.00 86.44 277 CYS A N 1
ATOM 2289 C CA . CYS A 1 277 ? -17.122 5.846 10.433 1.00 86.44 277 CYS A CA 1
ATOM 2290 C C . CYS A 1 277 ? -15.693 6.400 10.410 1.00 86.44 277 CYS A C 1
ATOM 2292 O O . CYS A 1 277 ? -15.473 7.600 10.575 1.00 86.44 277 CYS A O 1
ATOM 2294 N N . HIS A 1 278 ? -14.716 5.515 10.206 1.00 86.94 278 HIS A N 1
ATOM 2295 C CA . HIS A 1 278 ? -13.299 5.862 10.098 1.00 86.94 278 HIS A CA 1
ATOM 2296 C C . HIS A 1 278 ? -12.868 5.945 8.621 1.00 86.94 278 HIS A C 1
ATOM 2298 O O . HIS A 1 278 ? -12.745 4.951 7.904 1.00 86.94 278 HIS A O 1
ATOM 2304 N N . VAL A 1 279 ? -12.646 7.170 8.138 1.00 81.19 279 VAL A N 1
ATOM 2305 C CA . VAL A 1 279 ? -12.397 7.488 6.724 1.00 81.19 279 VAL A CA 1
ATOM 2306 C C . VAL A 1 279 ? -10.892 7.466 6.422 1.00 81.19 279 VAL A C 1
ATOM 2308 O O . VAL A 1 279 ? -10.292 8.447 5.967 1.00 81.19 279 VAL A O 1
ATOM 2311 N N . ALA A 1 280 ? -10.263 6.310 6.652 1.00 71.38 280 ALA A N 1
ATOM 2312 C CA . ALA A 1 280 ? -8.811 6.089 6.573 1.00 71.38 280 ALA A CA 1
ATOM 2313 C C . ALA A 1 280 ? -8.154 6.453 5.215 1.00 71.38 280 ALA A C 1
ATOM 2315 O O . ALA A 1 280 ? -6.931 6.568 5.118 1.00 71.38 280 ALA A O 1
ATOM 2316 N N . SER A 1 281 ? -8.942 6.695 4.158 1.00 61.09 281 SER A N 1
ATOM 2317 C CA . SER A 1 281 ? -8.488 7.149 2.836 1.00 61.09 281 SER A CA 1
ATOM 2318 C C . SER A 1 281 ? -7.533 8.350 2.868 1.00 61.09 281 SER A C 1
ATOM 2320 O O . SER A 1 281 ? -7.925 9.453 3.229 1.00 61.09 281 SER A O 1
ATOM 2322 N N . TYR A 1 282 ? -6.331 8.177 2.313 1.00 58.91 282 TYR A N 1
ATOM 2323 C CA . TYR A 1 282 ? -5.356 9.243 2.025 1.00 58.91 282 TYR A CA 1
ATOM 2324 C C . TYR A 1 282 ? -5.873 10.401 1.145 1.00 58.91 282 TYR A C 1
ATOM 2326 O O . TYR A 1 282 ? -5.187 11.410 1.007 1.00 58.91 282 TYR A O 1
ATOM 2334 N N . ASN A 1 283 ? -7.043 10.273 0.508 1.00 65.56 283 ASN A N 1
ATOM 2335 C CA . ASN A 1 283 ? -7.587 11.321 -0.349 1.00 65.56 283 ASN A CA 1
ATOM 2336 C C . ASN A 1 283 ? -8.532 12.249 0.433 1.00 65.56 283 ASN A C 1
ATOM 2338 O O . ASN A 1 283 ? -9.681 11.890 0.705 1.00 65.56 283 ASN A O 1
ATOM 2342 N N . TYR A 1 284 ? -8.059 13.463 0.734 1.00 68.38 284 TYR A N 1
ATOM 2343 C CA . TYR A 1 284 ? -8.824 14.517 1.412 1.00 68.38 284 TYR A CA 1
ATOM 2344 C C . TYR A 1 284 ? -10.147 14.858 0.705 1.00 68.38 284 TYR A C 1
ATOM 2346 O O . TYR A 1 284 ? -11.124 15.185 1.379 1.00 68.38 284 TYR A O 1
ATOM 2354 N N . VAL A 1 285 ? -10.203 14.711 -0.628 1.00 69.44 285 VAL A N 1
ATOM 2355 C CA . VAL A 1 285 ? -11.390 14.985 -1.458 1.00 69.44 285 VAL A CA 1
ATOM 2356 C C . VAL A 1 285 ? -12.587 14.122 -1.046 1.00 69.44 285 VAL A C 1
ATOM 2358 O O . VAL A 1 285 ? -13.721 14.568 -1.166 1.00 69.44 285 VAL A O 1
ATOM 2361 N N . LEU A 1 286 ? -12.356 12.913 -0.516 1.00 71.38 286 LEU A N 1
ATOM 2362 C CA . LEU A 1 286 ? -13.427 12.000 -0.096 1.00 71.38 286 LEU A CA 1
ATOM 2363 C C . LEU A 1 286 ? -13.865 12.200 1.365 1.00 71.38 286 LEU A C 1
ATOM 2365 O O . LEU A 1 286 ? -15.011 11.914 1.701 1.00 71.38 286 LEU A O 1
ATOM 2369 N N . ARG A 1 287 ? -12.982 12.708 2.237 1.00 82.69 287 ARG A N 1
ATOM 2370 C CA . ARG A 1 287 ? -13.275 12.881 3.674 1.00 82.69 287 ARG A CA 1
ATOM 2371 C C . ARG A 1 287 ? -14.305 13.978 3.922 1.00 82.69 287 ARG A C 1
ATOM 2373 O O . ARG A 1 287 ? -15.261 13.773 4.664 1.00 82.69 287 ARG A O 1
ATOM 2380 N N . ASN A 1 288 ? -14.114 15.140 3.295 1.00 85.88 288 ASN A N 1
ATOM 2381 C CA . ASN A 1 288 ? -14.964 16.303 3.545 1.00 85.88 288 ASN A CA 1
ATOM 2382 C C . ASN A 1 288 ? -16.436 16.094 3.151 1.00 85.88 288 ASN A C 1
ATOM 2384 O O . ASN A 1 288 ? -17.275 16.413 3.988 1.00 85.88 288 ASN A O 1
ATOM 2388 N N . PRO A 1 289 ? -16.789 15.543 1.970 1.00 85.12 289 PRO A N 1
ATOM 2389 C CA . PRO A 1 289 ? -18.189 15.324 1.605 1.00 85.12 289 PRO A CA 1
ATOM 2390 C C . PRO A 1 289 ? -18.938 14.412 2.583 1.00 85.12 289 PRO A C 1
ATOM 2392 O O . PRO A 1 289 ? -20.063 14.731 2.957 1.00 85.12 289 PRO A O 1
ATOM 2395 N N . ILE A 1 290 ? -18.304 13.325 3.043 1.00 85.62 290 ILE A N 1
ATOM 2396 C CA . ILE A 1 290 ? -18.897 12.387 4.009 1.00 85.62 290 ILE A CA 1
ATOM 2397 C C . ILE A 1 290 ? -19.170 13.110 5.335 1.00 85.62 290 ILE A C 1
ATOM 2399 O O . ILE A 1 290 ? -20.315 13.191 5.772 1.00 85.62 290 ILE A O 1
ATOM 2403 N N . LEU A 1 291 ? -18.147 13.728 5.932 1.00 91.44 291 LEU A N 1
ATOM 2404 C CA . LEU A 1 291 ? -18.279 14.425 7.218 1.00 91.44 291 LEU A CA 1
ATOM 2405 C C . LEU A 1 291 ? -19.218 15.642 7.140 1.00 91.44 291 LEU A C 1
ATOM 2407 O O . LEU A 1 291 ? -19.913 15.954 8.102 1.00 91.44 291 LEU A O 1
ATOM 2411 N N . PHE A 1 292 ? -19.297 16.318 5.994 1.00 91.31 292 PHE A N 1
ATOM 2412 C CA . PHE A 1 292 ? -20.244 17.414 5.782 1.00 91.31 292 PHE A CA 1
ATOM 2413 C C . PHE A 1 292 ? -21.700 16.925 5.736 1.00 91.31 292 PHE A C 1
ATOM 2415 O O . PHE A 1 292 ? -22.593 17.624 6.211 1.00 91.31 292 PHE A O 1
ATOM 2422 N N . GLN A 1 293 ? -21.958 15.706 5.247 1.00 90.00 293 GLN A N 1
ATOM 2423 C CA . GLN A 1 293 ? -23.284 15.093 5.373 1.00 90.00 293 GLN A CA 1
ATOM 2424 C C . GLN A 1 293 ? -23.609 14.696 6.818 1.00 90.00 293 GLN A C 1
ATOM 2426 O O . GLN A 1 293 ? -24.757 14.835 7.232 1.00 90.00 293 GLN A O 1
ATOM 2431 N N . PHE A 1 294 ? -22.618 14.298 7.625 1.00 93.44 294 PHE A N 1
ATOM 2432 C CA . PHE A 1 294 ? -22.848 14.042 9.052 1.00 93.44 294 PHE A CA 1
ATOM 2433 C C . PHE A 1 294 ? -23.267 15.339 9.759 1.00 93.44 294 PHE A C 1
ATOM 2435 O O . PHE A 1 294 ? -24.267 15.358 10.474 1.00 93.44 294 PHE A O 1
ATOM 2442 N N . LEU A 1 295 ? -22.559 16.446 9.492 1.00 95.44 295 LEU A N 1
ATOM 2443 C CA . LEU A 1 295 ? -22.920 17.770 10.007 1.00 95.44 295 LEU A CA 1
ATOM 2444 C C . LEU A 1 295 ? -24.342 18.182 9.601 1.00 95.44 295 LEU A C 1
ATOM 2446 O O . LEU A 1 295 ? -25.074 18.688 10.446 1.00 95.44 295 LEU A O 1
ATOM 2450 N N . LYS A 1 296 ? -24.767 17.916 8.358 1.00 94.12 296 LYS A N 1
ATOM 2451 C CA . LYS A 1 296 ? -26.147 18.168 7.900 1.00 94.12 296 LYS A CA 1
ATOM 2452 C C . LYS A 1 296 ? -27.194 17.391 8.689 1.00 94.12 296 LYS A C 1
ATOM 2454 O O . LYS A 1 296 ? -28.170 17.984 9.135 1.00 94.12 296 LYS A O 1
ATOM 2459 N N . VAL A 1 297 ? -26.989 16.088 8.900 1.00 92.81 297 VAL A N 1
ATOM 2460 C CA . VAL A 1 297 ? -27.924 15.256 9.685 1.00 92.81 297 VAL A CA 1
ATOM 2461 C C . VAL A 1 297 ? -28.029 15.754 11.135 1.00 92.81 297 VAL A C 1
ATOM 2463 O O . VAL A 1 297 ? -29.105 15.705 11.722 1.00 92.81 297 VAL A O 1
ATOM 2466 N N . LEU A 1 298 ? -26.946 16.305 11.692 1.00 94.62 298 LEU A N 1
ATOM 2467 C CA . LEU A 1 298 ? -26.921 16.906 13.032 1.00 94.62 298 LEU A CA 1
ATOM 2468 C C . LEU A 1 298 ? -27.412 18.373 13.080 1.00 94.62 298 LEU A C 1
ATOM 2470 O O . LEU A 1 298 ? -27.513 18.952 14.163 1.00 94.62 298 LEU A O 1
ATOM 2474 N N . GLY A 1 299 ? -27.698 19.012 11.938 1.00 95.06 299 GLY A N 1
ATOM 2475 C CA . GLY A 1 299 ? -28.006 20.449 11.867 1.00 95.06 299 GLY A CA 1
ATOM 2476 C C . GLY A 1 299 ? -26.844 21.346 12.324 1.00 95.06 299 GLY A C 1
ATOM 2477 O O . GLY A 1 299 ? -27.065 22.405 12.926 1.00 95.06 299 GLY A O 1
ATOM 2478 N N . LEU A 1 300 ? -25.613 20.883 12.092 1.00 95.12 300 LEU A N 1
ATOM 2479 C CA . LEU A 1 300 ? -24.326 21.524 12.387 1.00 95.12 300 LEU A CA 1
ATOM 2480 C C . LEU A 1 300 ? -23.587 21.979 11.118 1.00 95.12 300 LEU A C 1
ATOM 2482 O O . LEU A 1 300 ? -22.470 22.477 11.210 1.00 95.12 300 LEU A O 1
ATOM 2486 N N . ASP A 1 301 ? -24.197 21.842 9.942 1.00 94.50 301 ASP A N 1
ATOM 2487 C CA . ASP A 1 301 ? -23.759 22.490 8.699 1.00 94.50 301 ASP A CA 1
ATOM 2488 C C . ASP A 1 301 ? -24.035 24.009 8.704 1.00 94.50 301 ASP A C 1
ATOM 2490 O O . ASP A 1 301 ? -23.468 24.766 7.918 1.00 94.50 301 ASP A O 1
ATOM 2494 N N . ILE A 1 302 ? -24.874 24.480 9.632 1.00 94.56 302 ILE A N 1
ATOM 2495 C CA . ILE A 1 302 ? -25.162 25.898 9.857 1.00 94.56 302 ILE A CA 1
ATOM 2496 C C . ILE A 1 302 ? -23.931 26.594 10.459 1.00 94.56 302 ILE A C 1
ATOM 2498 O O . ILE A 1 302 ? -23.604 26.401 11.634 1.00 94.56 302 ILE A O 1
ATOM 2502 N N . GLN A 1 303 ? -23.310 27.483 9.679 1.00 97.19 303 GLN A N 1
ATOM 2503 C CA . GLN A 1 303 ? -22.049 28.172 9.992 1.00 97.19 303 GLN A CA 1
ATOM 2504 C C . GLN A 1 303 ? -21.942 28.728 11.427 1.00 97.19 303 GLN A C 1
ATOM 2506 O O . GLN A 1 303 ? -20.927 28.520 12.087 1.00 97.19 303 GLN A O 1
ATOM 2511 N N . HIS A 1 304 ? -22.976 29.397 11.953 1.00 96.12 304 HIS A N 1
ATOM 2512 C CA . HIS A 1 304 ? -22.950 29.916 13.331 1.00 96.12 304 HIS A CA 1
ATOM 2513 C C . HIS A 1 304 ? -22.832 28.797 14.382 1.00 96.12 304 HIS A C 1
ATOM 2515 O O . HIS A 1 304 ? -22.042 28.904 15.318 1.00 96.12 304 HIS A O 1
ATOM 2521 N N . ARG A 1 305 ? -23.601 27.709 14.229 1.00 96.81 305 ARG A N 1
ATOM 2522 C CA . ARG A 1 305 ? -23.574 26.560 15.149 1.00 96.81 305 ARG A CA 1
ATOM 2523 C C . ARG A 1 305 ? -22.237 25.830 15.077 1.00 96.81 305 ARG A C 1
ATOM 2525 O O . ARG A 1 305 ? -21.664 25.514 16.115 1.00 96.81 305 ARG A O 1
ATOM 2532 N N . TYR A 1 306 ? -21.724 25.623 13.866 1.00 97.75 306 TYR A N 1
ATOM 2533 C CA . TYR A 1 306 ? -20.407 25.035 13.641 1.00 97.75 306 TYR A CA 1
ATOM 2534 C C . TYR A 1 306 ? -19.298 25.861 14.311 1.00 97.75 306 TYR A C 1
ATOM 2536 O O . TYR A 1 306 ? -18.558 25.345 15.149 1.00 97.75 306 TYR A O 1
ATOM 2544 N N . ALA A 1 307 ? -19.241 27.168 14.037 1.00 97.50 307 ALA A N 1
ATOM 2545 C CA . ALA A 1 307 ? -18.264 28.074 14.638 1.00 97.50 307 ALA A CA 1
ATOM 2546 C C . ALA A 1 307 ? -18.373 28.135 16.175 1.00 97.50 307 ALA A C 1
ATOM 2548 O O . ALA A 1 307 ? -17.353 28.236 16.858 1.00 97.50 307 ALA A O 1
ATOM 2549 N N . GLN A 1 308 ? -19.586 28.031 16.732 1.00 98.06 308 GLN A N 1
ATOM 2550 C CA . GLN A 1 308 ? -19.806 27.943 18.178 1.00 98.06 308 GLN A CA 1
ATOM 2551 C C . GLN A 1 308 ? -19.218 26.652 18.772 1.00 98.06 308 GLN A C 1
ATOM 2553 O O . GLN A 1 308 ? -18.533 26.731 19.792 1.00 98.06 308 GLN A O 1
ATOM 2558 N N . GLN A 1 309 ? -19.425 25.494 18.133 1.00 98.06 309 GLN A N 1
ATOM 2559 C CA . GLN A 1 309 ? -18.814 24.224 18.555 1.00 98.06 309 GLN A CA 1
ATOM 2560 C C . GLN A 1 309 ? -17.281 24.302 18.479 1.00 98.06 309 GLN A C 1
ATOM 2562 O O . GLN A 1 309 ? -16.609 23.980 19.453 1.00 98.06 309 GLN A O 1
ATOM 2567 N N . VAL A 1 310 ? -16.718 24.817 17.377 1.00 98.06 310 VAL A N 1
ATOM 2568 C CA . VAL A 1 310 ? -15.261 25.013 17.225 1.00 98.06 310 VAL A CA 1
ATOM 2569 C C . VAL A 1 310 ? -14.699 25.912 18.328 1.00 98.06 310 VAL A C 1
ATOM 2571 O O . VAL A 1 310 ? -13.721 25.546 18.984 1.00 98.06 310 VAL A O 1
ATOM 2574 N N . LYS A 1 311 ? -15.343 27.058 18.595 1.00 98.12 311 LYS A N 1
ATOM 2575 C CA . LYS A 1 311 ? -14.960 27.960 19.689 1.00 98.12 311 LYS A CA 1
ATOM 2576 C C . LYS A 1 311 ? -14.988 27.241 21.036 1.00 98.12 311 LYS A C 1
ATOM 2578 O O . LYS A 1 311 ? -14.053 27.396 21.818 1.00 98.12 311 LYS A O 1
ATOM 2583 N N . GLU A 1 312 ? -16.020 26.449 21.315 1.00 98.12 312 GLU A N 1
ATOM 2584 C CA . GLU A 1 312 ? -16.112 25.680 22.555 1.00 98.12 312 GLU A CA 1
ATOM 2585 C C . GLU A 1 312 ? -14.976 24.656 22.686 1.00 98.12 312 GLU A C 1
ATOM 2587 O O . GLU A 1 312 ? -14.333 24.617 23.736 1.00 98.12 312 GLU A O 1
ATOM 2592 N N . ILE A 1 313 ? -14.650 23.916 21.615 1.00 98.12 313 ILE A N 1
ATOM 2593 C CA . ILE A 1 313 ? -13.514 22.982 21.614 1.00 98.12 313 ILE A CA 1
ATOM 2594 C C . ILE A 1 313 ? -12.226 23.723 21.978 1.00 98.12 313 ILE A C 1
ATOM 2596 O O . ILE A 1 313 ? -11.584 23.377 22.962 1.00 98.12 313 ILE A O 1
ATOM 2600 N N . THR A 1 314 ? -11.899 24.797 21.254 1.00 97.12 314 THR A N 1
ATOM 2601 C CA . THR A 1 314 ? -10.650 25.564 21.453 1.00 97.12 314 THR A CA 1
ATOM 2602 C C . THR A 1 314 ? -10.542 26.334 22.776 1.00 97.12 314 THR A C 1
ATOM 2604 O O . THR A 1 314 ? -9.468 26.839 23.089 1.00 97.12 314 THR A O 1
ATOM 2607 N N . SER A 1 315 ? -11.636 26.482 23.535 1.00 96.94 315 SER A N 1
ATOM 2608 C CA . SER A 1 315 ? -11.660 27.278 24.778 1.00 96.94 315 SER A CA 1
ATOM 2609 C C . SER A 1 315 ? -11.942 26.476 26.047 1.00 96.94 315 SER A C 1
ATOM 2611 O O . SER A 1 315 ? -11.646 26.965 27.136 1.00 96.94 315 SER A O 1
ATOM 2613 N N . LYS A 1 316 ? -12.509 25.270 25.929 1.00 96.69 316 LYS A N 1
ATOM 2614 C CA . LYS A 1 316 ? -12.879 24.413 27.070 1.00 96.69 316 LYS A CA 1
ATOM 2615 C C . LYS A 1 316 ? -12.402 22.972 26.934 1.00 96.69 316 LYS A C 1
ATOM 2617 O O . LYS A 1 316 ? -12.032 22.370 27.934 1.00 96.69 316 LYS A O 1
ATOM 2622 N N . HIS A 1 317 ? -12.400 22.439 25.713 1.00 96.50 317 HIS A N 1
ATOM 2623 C CA . HIS A 1 317 ? -12.192 21.013 25.435 1.00 96.50 317 HIS A CA 1
ATOM 2624 C C . HIS A 1 317 ? -10.909 20.765 24.636 1.00 96.50 317 HIS A C 1
ATOM 2626 O O . HIS A 1 317 ? -10.867 19.873 23.792 1.00 96.50 317 HIS A O 1
ATOM 2632 N N . SER A 1 318 ? -9.863 21.566 24.858 1.00 97.12 318 SER A N 1
ATOM 2633 C CA . SER A 1 318 ? -8.579 21.421 24.166 1.00 97.12 318 SER A CA 1
ATOM 2634 C C . SER A 1 318 ? -7.388 21.463 25.113 1.00 97.12 318 SER A C 1
ATOM 2636 O O . SER A 1 318 ? -7.323 22.321 25.992 1.00 97.12 318 SER A O 1
ATOM 2638 N N . MET A 1 319 ? -6.410 20.593 24.874 1.00 97.50 319 MET A N 1
ATOM 2639 C CA . MET A 1 319 ? -5.139 20.543 25.599 1.00 97.50 319 MET A CA 1
ATOM 2640 C C . MET A 1 319 ? -3.986 20.657 24.602 1.00 97.50 319 MET A C 1
ATOM 2642 O O . MET A 1 319 ? -3.994 19.996 23.567 1.00 97.50 319 MET A O 1
ATOM 2646 N N . ARG A 1 320 ? -2.978 21.477 24.910 1.00 96.81 320 ARG A N 1
ATOM 2647 C CA . ARG A 1 320 ? -1.747 21.579 24.114 1.00 96.81 320 ARG A CA 1
ATOM 2648 C C . ARG A 1 320 ? -0.601 20.952 24.895 1.00 96.81 320 ARG A C 1
ATOM 2650 O O . ARG A 1 320 ? -0.418 21.300 26.058 1.00 96.81 320 ARG A O 1
ATOM 2657 N N . ILE A 1 321 ? 0.155 20.051 24.269 1.00 96.31 321 ILE A N 1
ATOM 2658 C CA . ILE A 1 321 ? 1.271 19.344 24.915 1.00 96.31 321 ILE A CA 1
ATOM 2659 C C . ILE A 1 321 ? 2.543 19.383 24.068 1.00 96.31 321 ILE A C 1
ATOM 2661 O O . ILE A 1 321 ? 2.491 19.320 22.842 1.00 96.31 321 ILE A O 1
ATOM 2665 N N . SER A 1 322 ? 3.691 19.440 24.738 1.00 95.25 322 SER A N 1
ATOM 2666 C CA . SER A 1 322 ? 4.999 19.148 24.150 1.00 95.25 322 SER A CA 1
ATOM 2667 C C . SER A 1 322 ? 5.241 17.641 24.226 1.00 95.25 322 SER A C 1
ATOM 2669 O O . SER A 1 322 ? 5.318 17.070 25.315 1.00 95.25 322 SER A O 1
ATOM 2671 N N . LEU A 1 323 ? 5.330 16.968 23.075 1.00 94.69 323 LEU A N 1
ATOM 2672 C CA . LEU A 1 323 ? 5.563 15.518 23.040 1.00 94.69 323 LEU A CA 1
ATOM 2673 C C . LEU A 1 323 ? 6.952 15.133 23.553 1.00 94.69 323 LEU A C 1
ATOM 2675 O O . LEU A 1 323 ? 7.113 14.058 24.135 1.00 94.69 323 LEU A O 1
ATOM 2679 N N . LEU A 1 324 ? 7.944 16.006 23.370 1.00 95.44 324 LEU A N 1
ATOM 2680 C CA . LEU A 1 324 ? 9.286 15.783 23.891 1.00 95.44 324 LEU A CA 1
ATOM 2681 C C . LEU A 1 324 ? 9.270 15.799 25.427 1.00 95.44 324 LEU A C 1
ATOM 2683 O O . LEU A 1 324 ? 9.724 14.843 26.048 1.00 95.44 324 LEU A O 1
ATOM 2687 N N . ASP A 1 325 ? 8.624 16.788 26.050 1.00 96.25 325 ASP A N 1
ATOM 2688 C CA . ASP A 1 325 ? 8.514 16.854 27.517 1.00 96.25 325 ASP A CA 1
ATOM 2689 C C . ASP A 1 325 ? 7.711 15.677 28.091 1.00 96.25 325 ASP A C 1
ATOM 2691 O O . ASP A 1 325 ? 8.059 15.117 29.134 1.00 96.25 325 ASP A O 1
ATOM 2695 N N . VAL A 1 326 ? 6.653 15.249 27.394 1.00 97.00 326 VAL A N 1
ATOM 2696 C CA . VAL A 1 326 ? 5.864 14.072 27.783 1.00 97.00 326 VAL A CA 1
ATOM 2697 C C . VAL A 1 326 ? 6.701 12.793 27.721 1.00 97.00 326 VAL A C 1
ATOM 2699 O O . VAL A 1 326 ? 6.695 12.023 28.681 1.00 97.00 326 VAL A O 1
ATOM 2702 N N . THR A 1 327 ? 7.457 12.566 26.646 1.00 96.75 327 THR A N 1
ATOM 2703 C CA . THR A 1 327 ? 8.302 11.364 26.507 1.00 96.75 327 THR A CA 1
ATOM 2704 C C . THR A 1 327 ? 9.505 11.378 27.457 1.00 96.75 327 THR A C 1
ATOM 2706 O O . THR A 1 327 ? 9.868 10.325 27.989 1.00 96.75 327 THR A O 1
ATOM 2709 N N . ILE A 1 328 ? 10.057 12.555 27.778 1.00 96.81 328 ILE A N 1
ATOM 2710 C CA . ILE A 1 328 ? 11.031 12.737 28.867 1.00 96.81 328 ILE A CA 1
ATOM 2711 C C . ILE A 1 328 ? 10.407 12.341 30.211 1.00 96.81 328 ILE A C 1
ATOM 2713 O O . ILE A 1 328 ? 10.990 11.531 30.934 1.00 96.81 328 ILE A O 1
ATOM 2717 N N . LYS A 1 329 ? 9.206 12.841 30.534 1.00 97.25 329 LYS A N 1
ATOM 2718 C CA . LYS A 1 329 ? 8.481 12.500 31.771 1.00 97.25 329 LYS A CA 1
ATOM 2719 C C . LYS A 1 329 ? 8.175 10.999 31.866 1.00 97.25 329 LYS A C 1
ATOM 2721 O O . LYS A 1 329 ? 8.324 10.416 32.940 1.00 97.25 329 LYS A O 1
ATOM 2726 N N . MET A 1 330 ? 7.793 10.361 30.757 1.00 96.31 330 MET A N 1
ATOM 2727 C CA . MET A 1 330 ? 7.600 8.906 30.686 1.00 96.31 330 MET A CA 1
ATOM 2728 C C . MET A 1 330 ? 8.890 8.150 31.034 1.00 96.31 330 MET A C 1
ATOM 2730 O O . MET A 1 330 ? 8.852 7.212 31.828 1.00 96.31 330 MET A O 1
ATOM 2734 N N . GLU A 1 331 ? 10.039 8.554 30.478 1.00 95.88 331 GLU A N 1
ATOM 2735 C CA . GLU A 1 331 ? 11.324 7.895 30.754 1.00 95.88 331 GLU A CA 1
ATOM 2736 C C . GLU A 1 331 ? 11.834 8.164 32.177 1.00 95.88 331 GLU A C 1
ATOM 2738 O O . GLU A 1 331 ? 12.387 7.266 32.809 1.00 95.88 331 GLU A O 1
ATOM 2743 N N . GLN A 1 332 ? 11.624 9.369 32.714 1.00 95.88 332 GLN A N 1
ATOM 2744 C CA . GLN A 1 332 ? 11.933 9.688 34.112 1.00 95.88 332 GLN A CA 1
ATOM 2745 C C . GLN A 1 332 ? 11.138 8.796 35.071 1.00 95.88 332 GLN A C 1
ATOM 2747 O O . GLN A 1 332 ? 11.723 8.214 35.984 1.00 95.88 332 GLN A O 1
ATOM 2752 N N . ARG A 1 333 ? 9.833 8.614 34.828 1.00 92.31 333 ARG A N 1
ATOM 2753 C CA . ARG A 1 333 ? 8.997 7.729 35.647 1.00 92.31 333 ARG A CA 1
ATOM 2754 C C . ARG A 1 333 ? 9.384 6.257 35.490 1.00 92.31 333 ARG A C 1
ATOM 2756 O O . ARG A 1 333 ? 9.505 5.578 36.498 1.00 92.31 333 ARG A O 1
ATOM 2763 N N . SER A 1 334 ? 9.719 5.791 34.281 1.00 89.25 334 SER A N 1
ATOM 2764 C CA . SER A 1 334 ? 10.261 4.433 34.059 1.00 89.25 334 SER A CA 1
ATOM 2765 C C . SER A 1 334 ? 11.596 4.164 34.776 1.00 89.25 334 SER A C 1
ATOM 2767 O O . SER A 1 334 ? 11.995 3.004 34.866 1.00 89.25 334 SER A O 1
ATOM 2769 N N . LYS A 1 335 ? 12.316 5.195 35.242 1.00 89.94 335 LYS A N 1
ATOM 2770 C CA . LYS A 1 335 ? 13.534 5.047 36.063 1.00 89.94 335 LYS A CA 1
ATOM 2771 C C . LYS A 1 335 ? 13.248 5.042 37.565 1.00 89.94 335 LYS A C 1
ATOM 2773 O O . LYS A 1 335 ? 14.065 4.527 38.318 1.00 89.94 335 LYS A O 1
ATOM 2778 N N . GLN A 1 336 ? 12.129 5.630 37.987 1.00 90.44 336 GLN A N 1
ATOM 2779 C CA . GLN A 1 336 ? 11.659 5.626 39.376 1.00 90.44 336 GLN A CA 1
ATOM 2780 C C . GLN A 1 336 ? 10.914 4.321 39.678 1.00 90.44 336 GLN A C 1
ATOM 2782 O O . GLN A 1 336 ? 11.263 3.621 40.623 1.00 90.44 336 GLN A O 1
ATOM 2787 N N . ASP A 1 337 ? 9.977 3.966 38.797 1.00 84.94 337 ASP A N 1
ATOM 2788 C CA . ASP A 1 337 ? 9.182 2.743 38.824 1.00 84.94 337 ASP A CA 1
ATOM 2789 C C . ASP A 1 337 ? 9.570 1.871 37.609 1.00 84.94 337 ASP A C 1
ATOM 2791 O O . ASP A 1 337 ? 8.901 1.918 36.569 1.00 84.94 337 ASP A O 1
ATOM 2795 N N . PRO A 1 338 ? 10.686 1.114 37.662 1.00 76.81 338 PRO A N 1
ATOM 2796 C CA . PRO A 1 338 ? 11.066 0.234 36.563 1.00 76.81 338 PRO A CA 1
ATOM 2797 C C . PRO A 1 338 ? 9.982 -0.836 36.343 1.00 76.81 338 PRO A C 1
ATOM 2799 O O . PRO A 1 338 ? 9.602 -1.520 37.298 1.00 76.81 338 PRO A O 1
ATOM 2802 N N . PRO A 1 339 ? 9.473 -1.018 35.107 1.00 70.06 339 PRO A N 1
ATOM 2803 C CA . PRO A 1 339 ? 8.465 -2.036 34.837 1.00 70.06 339 PRO A CA 1
ATOM 2804 C C . PRO A 1 339 ? 9.029 -3.429 35.139 1.00 70.06 339 PRO A C 1
ATOM 2806 O O . PRO A 1 339 ? 10.178 -3.720 34.801 1.00 70.06 339 PRO A O 1
ATOM 2809 N N . ALA A 1 340 ? 8.204 -4.295 35.741 1.00 59.81 340 ALA A N 1
ATOM 2810 C CA . ALA A 1 340 ? 8.603 -5.620 36.238 1.00 59.81 340 ALA A CA 1
ATOM 2811 C C . ALA A 1 340 ? 9.303 -6.501 35.183 1.00 59.81 340 ALA A C 1
ATOM 2813 O O . ALA A 1 340 ? 10.127 -7.347 35.519 1.00 59.81 340 ALA A O 1
ATOM 2814 N N . SER A 1 341 ? 9.024 -6.258 33.902 1.00 57.38 341 SER A N 1
ATOM 2815 C CA . SER A 1 341 ? 9.974 -6.497 32.817 1.00 57.38 341 SER A CA 1
ATOM 2816 C C . SER A 1 341 ? 9.779 -5.438 31.727 1.00 57.38 341 SER A C 1
ATOM 2818 O O . SER A 1 341 ? 8.649 -5.057 31.422 1.00 57.38 341 SER A O 1
ATOM 2820 N N . ARG A 1 342 ? 10.869 -4.963 31.106 1.00 58.88 342 ARG A N 1
ATOM 2821 C CA . ARG A 1 342 ? 10.778 -4.463 29.724 1.00 58.88 342 ARG A CA 1
ATOM 2822 C C . ARG A 1 342 ? 10.650 -5.697 28.832 1.00 58.88 342 ARG A C 1
ATOM 2824 O O . ARG A 1 342 ? 11.404 -6.649 29.029 1.00 58.88 342 ARG A O 1
ATOM 2831 N N . VAL A 1 343 ? 9.729 -5.688 27.868 1.00 55.78 343 VAL A N 1
ATOM 2832 C CA . VAL A 1 343 ? 9.567 -6.795 26.912 1.00 55.78 343 VAL A CA 1
ATOM 2833 C C . VAL A 1 343 ? 10.799 -6.841 26.003 1.00 55.78 343 VAL A C 1
ATOM 2835 O O . VAL A 1 343 ? 10.884 -6.148 24.996 1.00 55.78 343 VAL A O 1
ATOM 2838 N N . THR A 1 344 ? 11.796 -7.629 26.406 1.00 50.53 344 THR A N 1
ATOM 2839 C CA . THR A 1 344 ? 13.043 -7.878 25.661 1.00 50.53 344 THR A CA 1
ATOM 2840 C C . THR A 1 344 ? 12.985 -9.161 24.837 1.00 50.53 344 THR A C 1
ATOM 2842 O O . THR A 1 344 ? 13.870 -9.409 24.018 1.00 50.53 344 THR A O 1
ATOM 2845 N N . VAL A 1 345 ? 11.943 -9.975 25.033 1.00 48.25 345 VAL A N 1
ATOM 2846 C CA . VAL A 1 345 ? 11.677 -11.180 24.245 1.00 48.25 345 VAL A CA 1
ATOM 2847 C C . VAL A 1 345 ? 11.041 -10.749 22.928 1.00 48.25 345 VAL A C 1
ATOM 2849 O O . VAL A 1 345 ? 9.833 -10.837 22.726 1.00 48.25 345 VAL A O 1
ATOM 2852 N N . PHE A 1 346 ? 11.880 -10.271 22.015 1.00 53.09 346 PHE A N 1
ATOM 2853 C CA . PHE A 1 346 ? 11.533 -10.278 20.603 1.00 53.09 346 PHE A CA 1
ATOM 2854 C C . PHE A 1 346 ? 11.375 -11.744 20.181 1.00 53.09 346 PHE A C 1
ATOM 2856 O O . PHE A 1 346 ? 12.313 -12.528 20.392 1.00 53.09 346 PHE A O 1
ATOM 2863 N N . PRO A 1 347 ? 10.254 -12.142 19.553 1.00 52.03 347 PRO A N 1
ATOM 2864 C CA . PRO A 1 347 ? 10.260 -13.337 18.727 1.00 52.03 347 PRO A CA 1
ATOM 2865 C C . PRO A 1 347 ? 11.442 -13.215 17.763 1.00 52.03 347 PRO A C 1
ATOM 2867 O O . PRO A 1 347 ? 11.698 -12.128 17.233 1.00 52.03 347 PRO A O 1
ATOM 2870 N N . LYS A 1 348 ? 12.194 -14.300 17.545 1.00 46.38 348 LYS A N 1
ATOM 2871 C CA . LYS A 1 348 ? 13.239 -14.318 16.513 1.00 46.38 348 LYS A CA 1
ATOM 2872 C C . LYS A 1 348 ? 12.564 -14.248 15.144 1.00 46.38 348 LYS A C 1
ATOM 2874 O O . LYS A 1 348 ? 12.354 -15.274 14.508 1.00 46.38 348 LYS A O 1
ATOM 2879 N N . HIS A 1 349 ? 12.209 -13.039 14.727 1.00 50.19 349 HIS A N 1
ATOM 2880 C CA . HIS A 1 349 ? 11.711 -12.750 13.396 1.00 50.19 349 HIS A CA 1
ATOM 2881 C C . HIS A 1 349 ? 12.848 -12.985 12.409 1.00 50.19 349 HIS A C 1
ATOM 2883 O O . HIS A 1 349 ? 13.762 -12.168 12.286 1.00 50.19 349 HIS A O 1
ATOM 2889 N N . ASP A 1 350 ? 12.802 -14.122 11.722 1.00 49.12 350 ASP A N 1
ATOM 2890 C CA . ASP A 1 350 ? 13.488 -14.227 10.448 1.00 49.12 350 ASP A CA 1
ATOM 2891 C C . ASP A 1 350 ? 12.699 -13.436 9.389 1.00 49.12 350 ASP A C 1
ATOM 2893 O O . ASP A 1 350 ? 11.489 -13.215 9.489 1.00 49.12 350 ASP A O 1
ATOM 2897 N N . ALA A 1 351 ? 13.391 -12.973 8.349 1.00 49.38 351 ALA A N 1
ATOM 2898 C CA . ALA A 1 351 ? 12.734 -12.250 7.262 1.00 49.38 351 ALA A CA 1
ATOM 2899 C C . ALA A 1 351 ? 11.716 -13.133 6.506 1.00 49.38 351 ALA A C 1
ATOM 2901 O O . ALA A 1 351 ? 10.828 -12.613 5.835 1.00 49.38 351 ALA A O 1
ATOM 2902 N N . ALA A 1 352 ? 11.821 -14.464 6.632 1.00 47.62 352 ALA A N 1
ATOM 2903 C CA . ALA A 1 352 ? 10.892 -15.422 6.044 1.00 47.62 352 ALA A CA 1
ATOM 2904 C C . ALA A 1 352 ? 9.519 -15.395 6.733 1.00 47.62 352 ALA A C 1
ATOM 2906 O O . ALA A 1 352 ? 8.504 -15.478 6.044 1.00 47.62 352 ALA A O 1
ATOM 2907 N N . THR A 1 353 ? 9.465 -15.208 8.056 1.00 49.16 353 THR A N 1
ATOM 2908 C CA . THR A 1 353 ? 8.206 -14.975 8.766 1.00 49.16 353 THR A CA 1
ATOM 2909 C C . THR A 1 353 ? 7.616 -13.628 8.379 1.00 49.16 353 THR A C 1
ATOM 2911 O O . THR A 1 353 ? 6.448 -13.605 8.021 1.00 49.16 353 THR A O 1
ATOM 2914 N N . GLU A 1 354 ? 8.371 -12.518 8.354 1.00 46.56 354 GLU A N 1
ATOM 2915 C CA . GLU A 1 354 ? 7.822 -11.213 7.908 1.00 46.56 354 GLU A CA 1
ATOM 2916 C C . GLU A 1 354 ? 7.214 -11.290 6.484 1.00 46.56 354 GLU A C 1
ATOM 2918 O O . GLU A 1 354 ? 6.181 -10.670 6.221 1.00 46.56 354 GLU A O 1
ATOM 2923 N N . LEU A 1 355 ? 7.773 -12.139 5.608 1.00 44.12 355 LEU A N 1
ATOM 2924 C CA . LEU A 1 355 ? 7.196 -12.493 4.304 1.00 44.12 355 LEU A CA 1
ATOM 2925 C C . LEU A 1 355 ? 5.903 -13.331 4.422 1.00 44.12 355 LEU A C 1
ATOM 2927 O O . LEU A 1 355 ? 4.868 -12.922 3.900 1.00 44.12 355 LEU A O 1
ATOM 2931 N N . GLN A 1 356 ? 5.928 -14.455 5.151 1.00 42.53 356 GLN A N 1
ATOM 2932 C CA . GLN A 1 356 ? 4.757 -15.327 5.356 1.00 42.53 356 GLN A CA 1
ATOM 2933 C C . GLN A 1 356 ? 3.584 -14.615 6.045 1.00 42.53 356 GLN A C 1
ATOM 2935 O O . GLN A 1 356 ? 2.423 -14.891 5.743 1.00 42.53 356 GLN A O 1
ATOM 2940 N N . TRP A 1 357 ? 3.863 -13.687 6.963 1.00 48.19 357 TRP A N 1
ATOM 2941 C CA . TRP A 1 357 ? 2.834 -12.879 7.610 1.00 48.19 357 TRP A CA 1
ATOM 2942 C C . TRP A 1 357 ? 2.158 -11.953 6.598 1.00 48.19 357 TRP A C 1
ATOM 2944 O O . TRP A 1 357 ? 0.937 -11.821 6.643 1.00 48.19 357 TRP A O 1
ATOM 2954 N N . TYR A 1 358 ? 2.904 -11.370 5.651 1.00 41.84 358 TYR A N 1
ATOM 2955 C CA . TYR A 1 358 ? 2.321 -10.610 4.540 1.00 41.84 358 TYR A CA 1
ATOM 2956 C C . TYR A 1 358 ? 1.468 -11.513 3.629 1.00 41.84 358 TYR A C 1
ATOM 2958 O O . TYR A 1 358 ? 0.372 -11.119 3.236 1.00 41.84 358 TYR A O 1
ATOM 2966 N N . ASP A 1 359 ? 1.899 -12.750 3.360 1.00 36.59 359 ASP A N 1
ATOM 2967 C CA . ASP A 1 359 ? 1.125 -13.718 2.564 1.00 36.59 359 ASP A CA 1
ATOM 2968 C C . ASP A 1 359 ? -0.222 -14.097 3.223 1.00 36.59 359 ASP A C 1
ATOM 2970 O O . ASP A 1 359 ? -1.225 -14.308 2.532 1.00 36.59 359 ASP A O 1
ATOM 2974 N N . ALA A 1 360 ? -0.294 -14.118 4.560 1.00 37.72 360 ALA A N 1
ATOM 2975 C CA . ALA A 1 360 ? -1.538 -14.355 5.299 1.00 37.72 360 ALA A CA 1
ATOM 2976 C C . ALA A 1 360 ? -2.579 -13.220 5.152 1.00 37.72 360 ALA A C 1
ATOM 2978 O O . ALA A 1 360 ? -3.771 -13.471 5.320 1.00 37.72 360 ALA A O 1
ATOM 2979 N N . HIS A 1 361 ? -2.176 -11.997 4.773 1.00 42.97 361 HIS A N 1
ATOM 2980 C CA . HIS A 1 361 ? -3.094 -10.852 4.613 1.00 42.97 361 HIS A CA 1
ATOM 2981 C C . HIS A 1 361 ? -4.091 -11.012 3.445 1.00 42.97 361 HIS A C 1
ATOM 2983 O O . HIS A 1 361 ? -4.999 -10.196 3.301 1.00 42.97 361 HIS A O 1
ATOM 2989 N N . VAL A 1 362 ? -3.908 -12.006 2.567 1.00 39.31 362 VAL A N 1
ATOM 2990 C CA . VAL A 1 362 ? -4.607 -12.089 1.267 1.00 39.31 362 VAL A CA 1
ATOM 2991 C C . VAL A 1 362 ? -5.587 -13.273 1.185 1.00 39.31 362 VAL A C 1
ATOM 2993 O O . VAL A 1 362 ? -6.410 -13.328 0.272 1.00 39.31 362 VAL A O 1
ATOM 2996 N N . THR A 1 363 ? -5.531 -14.229 2.118 1.00 30.77 363 THR A N 1
ATOM 2997 C CA . THR A 1 363 ? -6.137 -15.564 1.934 1.00 30.77 363 THR A CA 1
ATOM 2998 C C . THR A 1 363 ? -7.438 -15.837 2.699 1.00 30.77 363 THR A C 1
ATOM 3000 O O . THR A 1 363 ? -8.098 -16.835 2.405 1.00 30.77 363 THR A O 1
ATOM 3003 N N . SER A 1 364 ? -7.890 -14.969 3.613 1.00 32.62 364 SER A N 1
ATOM 3004 C CA . SER A 1 364 ? -9.163 -15.166 4.329 1.00 32.62 364 SER A CA 1
ATOM 3005 C C . SER A 1 364 ? -10.380 -14.747 3.488 1.00 32.62 364 SER A C 1
ATOM 3007 O O . SER A 1 364 ? -10.864 -13.619 3.589 1.00 32.62 364 SER A O 1
ATOM 3009 N N . LYS A 1 365 ? -10.907 -15.665 2.667 1.00 34.88 365 LYS A N 1
ATOM 3010 C CA . LYS A 1 365 ? -12.191 -15.489 1.966 1.00 34.88 365 LYS A CA 1
ATOM 3011 C C . LYS A 1 365 ? -13.137 -16.680 2.113 1.00 34.88 365 LYS A C 1
ATOM 3013 O O . LYS A 1 365 ? -13.062 -17.649 1.363 1.00 34.88 365 LYS A O 1
ATOM 3018 N N . THR A 1 366 ? -14.125 -16.513 2.986 1.00 31.03 366 THR A N 1
ATOM 3019 C CA . THR A 1 366 ? -15.429 -17.187 2.909 1.00 31.03 366 THR A CA 1
ATOM 3020 C C . THR A 1 366 ? -16.520 -16.121 3.011 1.00 31.03 366 THR A C 1
ATOM 3022 O O . THR A 1 366 ? -16.949 -15.768 4.106 1.00 31.03 366 THR A O 1
ATOM 3025 N N . GLU A 1 367 ? -16.924 -15.563 1.867 1.00 33.19 367 GLU A N 1
ATOM 3026 C CA . GLU A 1 367 ? -18.011 -14.576 1.769 1.00 33.19 367 GLU A CA 1
ATOM 3027 C C . GLU A 1 367 ? -19.379 -15.292 1.668 1.00 33.19 367 GLU A C 1
ATOM 3029 O O . GLU A 1 367 ? -19.529 -16.183 0.826 1.00 33.19 367 GLU A O 1
ATOM 3034 N N . PRO A 1 368 ? -20.406 -14.910 2.453 1.00 32.03 368 PRO A N 1
ATOM 3035 C CA . PRO A 1 368 ? -21.789 -15.281 2.169 1.00 32.03 368 PRO A CA 1
ATOM 3036 C C . PRO A 1 368 ? -22.346 -14.393 1.044 1.00 32.03 368 PRO A C 1
ATOM 3038 O O . PRO A 1 368 ? -22.290 -13.166 1.115 1.00 32.03 368 PRO A O 1
ATOM 3041 N N . THR A 1 369 ? -22.898 -14.997 -0.009 1.00 31.97 369 THR A N 1
ATOM 3042 C CA . THR A 1 369 ? -23.358 -14.267 -1.201 1.00 31.97 369 THR A CA 1
ATOM 3043 C C . THR A 1 369 ? -24.782 -13.721 -1.056 1.00 31.97 369 THR A C 1
ATOM 3045 O O . THR A 1 369 ? -25.739 -14.462 -0.839 1.00 31.97 369 THR A O 1
ATOM 3048 N N . LEU A 1 370 ? -24.939 -12.408 -1.258 1.00 35.62 370 LEU A N 1
ATOM 3049 C CA . LEU A 1 370 ? -26.226 -11.755 -1.526 1.00 35.62 370 LEU A CA 1
ATOM 3050 C C . LEU A 1 370 ? -26.321 -11.374 -3.018 1.00 35.62 370 LEU A C 1
ATOM 3052 O O . LEU A 1 370 ? -25.308 -11.016 -3.618 1.00 35.62 370 LEU A O 1
ATOM 3056 N N . PRO A 1 371 ? -27.516 -11.421 -3.642 1.00 45.25 371 PRO A N 1
ATOM 3057 C CA . PRO A 1 371 ? -27.666 -11.162 -5.075 1.00 45.25 371 PRO A CA 1
ATOM 3058 C C . PRO A 1 371 ? -27.395 -9.682 -5.443 1.00 45.25 371 PRO A C 1
ATOM 3060 O O . PRO A 1 371 ? -28.033 -8.795 -4.858 1.00 45.25 371 PRO A O 1
ATOM 3063 N N . PRO A 1 372 ? -26.542 -9.382 -6.453 1.00 54.16 372 PRO A N 1
ATOM 3064 C CA . PRO A 1 372 ? -26.073 -8.016 -6.745 1.00 54.16 372 PRO A CA 1
ATOM 3065 C C . PRO A 1 372 ? -27.162 -6.983 -7.037 1.00 54.16 372 PRO A C 1
ATOM 3067 O O . PRO A 1 372 ? -27.010 -5.808 -6.711 1.00 54.16 372 PRO A O 1
ATOM 3070 N N . ALA A 1 373 ? -28.293 -7.405 -7.609 1.00 48.50 373 ALA A N 1
ATOM 3071 C CA . ALA A 1 373 ? -29.385 -6.509 -7.989 1.00 48.50 373 ALA A CA 1
ATOM 3072 C C . ALA A 1 373 ? -29.922 -5.647 -6.824 1.00 48.50 373 ALA A C 1
ATOM 3074 O O . ALA A 1 373 ? -30.361 -4.524 -7.057 1.00 48.50 373 ALA A O 1
ATOM 3075 N N . LYS A 1 374 ? -29.847 -6.127 -5.570 1.00 53.38 374 LYS A N 1
ATOM 3076 C CA . LYS A 1 374 ? -30.269 -5.357 -4.382 1.00 53.38 374 LYS A CA 1
ATOM 3077 C C . LYS A 1 374 ? -29.229 -4.342 -3.884 1.00 53.38 374 LYS A C 1
ATOM 3079 O O . LYS A 1 374 ? -29.602 -3.440 -3.142 1.00 53.38 374 LYS A O 1
ATOM 3084 N N . LEU A 1 375 ? -27.954 -4.473 -4.258 1.00 52.56 375 LEU A N 1
ATOM 3085 C CA . LEU A 1 375 ? -26.860 -3.616 -3.766 1.00 52.56 375 LEU A CA 1
ATOM 3086 C C . LEU A 1 375 ? -26.739 -2.285 -4.525 1.00 52.56 375 LEU A C 1
ATOM 3088 O O . LEU A 1 375 ? -26.100 -1.348 -4.043 1.00 52.56 375 LEU A O 1
ATOM 3092 N N . HIS A 1 376 ? -27.336 -2.197 -5.716 1.00 61.34 376 HIS A N 1
ATOM 3093 C CA . HIS A 1 376 ? -27.107 -1.090 -6.648 1.00 61.34 376 HIS A CA 1
ATOM 3094 C C . HIS A 1 376 ? -28.348 -0.240 -6.951 1.00 61.34 376 HIS A C 1
ATOM 3096 O O . HIS A 1 376 ? -28.225 0.742 -7.675 1.00 61.34 376 HIS A O 1
ATOM 3102 N N . GLU A 1 377 ? -29.513 -0.576 -6.389 1.00 70.00 377 GLU A N 1
ATOM 3103 C CA . GLU A 1 377 ? -30.780 0.147 -6.576 1.00 70.00 377 GLU A CA 1
ATOM 3104 C C . GLU A 1 377 ? -30.620 1.675 -6.414 1.00 70.00 377 GLU A C 1
ATOM 3106 O O . GLU A 1 377 ? -30.017 2.162 -5.457 1.00 70.00 377 GLU A O 1
ATOM 3111 N N . GLY A 1 378 ? -31.138 2.434 -7.382 1.00 69.75 378 GLY A N 1
ATOM 3112 C CA . GLY A 1 378 ? -31.045 3.893 -7.460 1.00 69.75 378 GLY A CA 1
ATOM 3113 C C . GLY A 1 378 ? -29.703 4.450 -7.956 1.00 69.75 378 GLY A C 1
ATOM 3114 O O . GLY A 1 378 ? -29.596 5.663 -8.131 1.00 69.75 378 GLY A O 1
ATOM 3115 N N . ARG A 1 379 ? -28.675 3.620 -8.193 1.00 73.94 379 ARG A N 1
ATOM 3116 C CA . ARG A 1 379 ? -27.335 4.092 -8.589 1.00 73.94 379 ARG A CA 1
ATOM 3117 C C . ARG A 1 379 ? -27.135 4.124 -10.101 1.00 73.94 379 ARG A C 1
ATOM 3119 O O . ARG A 1 379 ? -27.588 3.236 -10.825 1.00 73.94 379 ARG A O 1
ATOM 3126 N N . LEU A 1 380 ? -26.357 5.110 -10.546 1.00 80.44 380 LEU A N 1
ATOM 3127 C CA . LEU A 1 380 ? -25.749 5.138 -11.870 1.00 80.44 380 LEU A CA 1
ATOM 3128 C C . LEU A 1 380 ? -24.516 4.218 -11.884 1.00 80.44 380 LEU A C 1
ATOM 3130 O O . LEU A 1 380 ? -23.596 4.392 -11.083 1.00 80.44 380 LEU A O 1
ATOM 3134 N N . ILE A 1 381 ? -24.485 3.255 -12.801 1.00 82.12 381 ILE A N 1
ATOM 3135 C CA . ILE A 1 381 ? -23.384 2.303 -12.998 1.00 82.12 381 ILE A CA 1
ATOM 3136 C C . ILE A 1 381 ? -22.797 2.447 -14.408 1.00 82.12 381 ILE A C 1
ATOM 3138 O O . ILE A 1 381 ? -23.513 2.788 -15.351 1.00 82.12 381 ILE A O 1
ATOM 3142 N N . ARG A 1 382 ? -21.493 2.192 -14.565 1.00 80.06 382 ARG A N 1
ATOM 3143 C CA . ARG A 1 382 ? -20.752 2.396 -15.823 1.00 80.06 382 ARG A CA 1
ATOM 3144 C C . ARG A 1 382 ? -19.870 1.194 -16.179 1.00 80.06 382 ARG A C 1
ATOM 3146 O O . ARG A 1 382 ? -19.151 0.677 -15.328 1.00 80.06 382 ARG A O 1
ATOM 3153 N N . LYS A 1 383 ? -19.847 0.818 -17.464 1.00 81.62 383 LYS A N 1
ATOM 3154 C CA . LYS A 1 383 ? -18.958 -0.205 -18.057 1.00 81.62 383 LYS A CA 1
ATOM 3155 C C . LYS A 1 383 ? -18.619 0.201 -19.489 1.00 81.62 383 LYS A C 1
ATOM 3157 O O . LYS A 1 383 ? -19.505 0.523 -20.260 1.00 81.62 383 LYS A O 1
ATOM 3162 N N . LYS A 1 384 ? -17.330 0.216 -19.850 1.00 75.38 384 LYS A N 1
ATOM 3163 C CA . LYS A 1 384 ? -16.823 0.457 -21.227 1.00 75.38 384 LYS A CA 1
ATOM 3164 C C . LYS A 1 384 ? -17.347 1.710 -21.978 1.00 75.38 384 LYS A C 1
ATOM 3166 O O . LYS A 1 384 ? -17.136 1.815 -23.177 1.00 75.38 384 LYS A O 1
ATOM 3171 N N . GLY A 1 385 ? -17.940 2.684 -21.282 1.00 71.62 385 GLY A N 1
ATOM 3172 C CA . GLY A 1 385 ? -18.523 3.899 -21.882 1.00 71.62 385 GLY A CA 1
ATOM 3173 C C . GLY A 1 385 ? -20.054 3.894 -21.933 1.00 71.62 385 GLY A C 1
ATOM 3174 O O . GLY A 1 385 ? -20.652 4.940 -22.151 1.00 71.62 385 GLY A O 1
ATOM 3175 N N . GLU A 1 386 ? -20.675 2.753 -21.652 1.00 79.62 386 GLU A N 1
ATOM 3176 C CA . GLU A 1 386 ? -22.109 2.616 -21.424 1.00 79.62 386 GLU A CA 1
ATOM 3177 C C . GLU A 1 386 ? -22.450 2.958 -19.965 1.00 79.62 386 GLU A C 1
ATOM 3179 O O . GLU A 1 386 ? -21.655 2.714 -19.043 1.00 79.62 386 GLU A O 1
ATOM 3184 N N . PHE A 1 387 ? -23.647 3.512 -19.769 1.00 81.88 387 PHE A N 1
ATOM 3185 C CA . PHE A 1 387 ? -24.196 3.918 -18.480 1.00 81.88 387 PHE A CA 1
ATOM 3186 C C . PHE A 1 387 ? -25.592 3.316 -18.298 1.00 81.88 387 PHE A C 1
ATOM 3188 O O . PHE A 1 387 ? -26.389 3.299 -19.238 1.00 81.88 387 PHE A O 1
ATOM 3195 N N . TRP A 1 388 ? -25.904 2.876 -17.080 1.00 88.62 388 TRP A N 1
ATOM 3196 C CA . TRP A 1 388 ? -27.240 2.417 -16.695 1.00 88.62 388 TRP A CA 1
ATOM 3197 C C . TRP A 1 388 ? -27.616 2.975 -15.327 1.00 88.62 388 TRP A C 1
ATOM 3199 O O . TRP A 1 388 ? -26.747 3.161 -14.478 1.00 88.62 388 TRP A O 1
ATOM 3209 N N . VAL A 1 389 ? -28.910 3.153 -15.076 1.00 86.56 389 VAL A N 1
ATOM 3210 C CA . VAL A 1 389 ? -29.451 3.299 -13.717 1.00 86.56 389 VAL A CA 1
ATOM 3211 C C . VAL A 1 389 ? -30.030 1.958 -13.294 1.00 86.56 389 VAL A C 1
ATOM 3213 O O . VAL A 1 389 ? -30.780 1.345 -14.053 1.00 86.56 389 VAL A O 1
ATOM 3216 N N . VAL A 1 390 ? -29.700 1.482 -12.095 1.00 81.56 390 VAL A N 1
ATOM 3217 C CA . VAL A 1 390 ? -30.350 0.285 -11.543 1.00 81.56 390 VAL A CA 1
ATOM 3218 C C . VAL A 1 390 ? -31.654 0.698 -10.869 1.00 81.56 390 VAL A C 1
ATOM 3220 O O . VAL A 1 390 ? -31.647 1.514 -9.952 1.00 81.56 390 VAL A O 1
ATOM 3223 N N . GLN A 1 391 ? -32.775 0.156 -11.333 1.00 80.75 391 GLN A N 1
ATOM 3224 C CA . GLN A 1 391 ? -34.112 0.450 -10.832 1.00 80.75 391 GLN A CA 1
ATOM 3225 C C . GLN A 1 391 ? -34.960 -0.828 -10.790 1.00 80.75 391 GLN A C 1
ATOM 3227 O O . GLN A 1 391 ? -35.013 -1.593 -11.758 1.00 80.75 391 GLN A O 1
ATOM 3232 N N . ARG A 1 392 ? -35.636 -1.054 -9.661 1.00 80.69 392 ARG A N 1
ATOM 3233 C CA . ARG A 1 392 ? -36.410 -2.258 -9.317 1.00 80.69 392 ARG A CA 1
ATOM 3234 C C . ARG A 1 392 ? -35.622 -3.554 -9.560 1.00 80.69 392 ARG A C 1
ATOM 3236 O O . ARG A 1 392 ? -36.164 -4.533 -10.064 1.00 80.69 392 ARG A O 1
ATOM 3243 N N . GLY A 1 393 ? -34.331 -3.544 -9.224 1.00 78.69 393 GLY A N 1
ATOM 3244 C CA . GLY A 1 393 ? -33.415 -4.668 -9.433 1.00 78.69 393 GLY A CA 1
ATOM 3245 C C . GLY A 1 393 ? -33.018 -4.925 -10.893 1.00 78.69 393 GLY A C 1
ATOM 3246 O O . GLY A 1 393 ? -32.435 -5.968 -11.176 1.00 78.69 393 GLY A O 1
ATOM 3247 N N . THR A 1 394 ? -33.305 -4.004 -11.819 1.00 82.31 394 THR A N 1
ATOM 3248 C CA . THR A 1 394 ? -32.931 -4.109 -13.241 1.00 82.31 394 THR A CA 1
ATOM 3249 C C . THR A 1 394 ? -32.042 -2.942 -13.663 1.00 82.31 394 THR A C 1
ATOM 3251 O O . THR A 1 394 ? -32.267 -1.817 -13.230 1.00 82.31 394 THR A O 1
ATOM 3254 N N . LYS A 1 395 ? -31.035 -3.161 -14.514 1.00 90.19 395 LYS A N 1
ATOM 3255 C CA . LYS A 1 395 ? -30.225 -2.076 -15.092 1.00 90.19 395 LYS A CA 1
ATOM 3256 C C . LYS A 1 395 ? -30.928 -1.527 -16.335 1.00 90.19 395 LYS A C 1
ATOM 3258 O O . LYS A 1 395 ? -31.159 -2.260 -17.296 1.00 90.19 395 LYS A O 1
ATOM 3263 N N . ARG A 1 396 ? -31.270 -0.242 -16.321 1.00 90.25 396 ARG A N 1
ATOM 3264 C CA . ARG A 1 396 ? -31.916 0.477 -17.424 1.00 90.25 396 ARG A CA 1
ATOM 3265 C C . ARG A 1 396 ? -30.884 1.360 -18.119 1.00 90.25 396 ARG A C 1
ATOM 3267 O O . ARG A 1 396 ? -30.294 2.222 -17.473 1.00 90.25 396 ARG A O 1
ATOM 3274 N N . GLY A 1 397 ? -30.625 1.111 -19.402 1.00 87.00 397 GLY A N 1
ATOM 3275 C CA . GLY A 1 397 ? -29.719 1.946 -20.204 1.00 87.00 397 GLY A CA 1
ATOM 3276 C C . GLY A 1 397 ? -30.388 3.261 -20.603 1.00 87.00 397 GLY A C 1
ATOM 3277 O O . GLY A 1 397 ? -31.595 3.404 -20.433 1.00 87.00 397 GLY A O 1
ATOM 3278 N N . PHE A 1 398 ? -29.634 4.197 -21.169 1.00 84.62 398 PHE A N 1
ATOM 3279 C CA . PHE A 1 398 ? -30.188 5.409 -21.786 1.00 84.62 398 PHE A CA 1
ATOM 3280 C C . PHE A 1 398 ? -30.303 5.211 -23.299 1.00 84.62 398 PHE A C 1
ATOM 3282 O O . PHE A 1 398 ? -29.410 4.617 -23.901 1.00 84.62 398 PHE A O 1
ATOM 3289 N N . ASP A 1 399 ? -31.375 5.713 -23.916 1.00 82.31 399 ASP A N 1
ATOM 3290 C CA . ASP A 1 399 ? -31.570 5.637 -25.374 1.00 82.31 399 ASP A CA 1
ATOM 3291 C C . ASP A 1 399 ? -30.496 6.411 -26.164 1.00 82.31 399 ASP A C 1
ATOM 3293 O O . ASP A 1 399 ? -30.177 6.068 -27.302 1.00 82.31 399 ASP A O 1
ATOM 3297 N N . SER A 1 400 ? -29.901 7.435 -25.548 1.00 80.19 400 SER A N 1
ATOM 3298 C CA . SER A 1 400 ? -28.844 8.253 -26.125 1.00 80.19 400 SER A CA 1
ATOM 3299 C C . SER A 1 400 ? -28.014 8.974 -25.051 1.00 80.19 400 SER A C 1
ATOM 3301 O O . SER A 1 400 ? -28.477 9.246 -23.938 1.00 80.19 400 SER A O 1
ATOM 3303 N N . TYR A 1 401 ? -26.779 9.352 -25.396 1.00 75.12 401 TYR A N 1
ATOM 3304 C CA . TYR A 1 401 ? -25.930 10.184 -24.533 1.00 75.12 401 TYR A CA 1
ATOM 3305 C C . TYR A 1 401 ? -26.516 11.595 -24.266 1.00 75.12 401 TYR A C 1
ATOM 3307 O O . TYR A 1 401 ? -26.419 12.071 -23.134 1.00 75.12 401 TYR A O 1
ATOM 3315 N N . PRO A 1 402 ? -27.205 12.259 -25.220 1.00 80.50 402 PRO A N 1
ATOM 3316 C CA . PRO A 1 402 ? -28.008 13.447 -24.923 1.00 80.50 402 PRO A CA 1
ATOM 3317 C C . PRO A 1 402 ? -29.076 13.245 -23.838 1.00 80.50 402 PRO A C 1
ATOM 3319 O O . PRO A 1 402 ? -29.228 14.124 -22.995 1.00 80.50 402 PRO A O 1
ATOM 3322 N N . THR A 1 403 ? -29.783 12.109 -23.800 1.00 72.19 403 THR A N 1
ATOM 3323 C CA . THR A 1 403 ? -30.777 11.812 -22.745 1.00 72.19 403 THR A CA 1
ATOM 3324 C C . THR A 1 403 ? -30.111 11.661 -21.378 1.00 72.19 403 THR A C 1
ATOM 3326 O O . THR A 1 403 ? -30.591 12.231 -20.399 1.00 72.19 403 THR A O 1
ATOM 3329 N N . PHE A 1 404 ? -28.964 10.977 -21.320 1.00 76.38 404 PHE A N 1
ATOM 3330 C CA . PHE A 1 404 ? -28.121 10.891 -20.122 1.00 76.38 404 PHE A CA 1
ATOM 3331 C C . PHE A 1 404 ? -27.744 12.284 -19.580 1.00 76.38 404 PHE A C 1
ATOM 3333 O O . PHE A 1 404 ? -28.003 12.578 -18.413 1.00 76.38 404 PHE A O 1
ATOM 3340 N N . LEU A 1 405 ? -27.230 13.178 -20.436 1.00 74.25 405 LEU A N 1
ATOM 3341 C CA . LEU A 1 405 ? -26.884 14.551 -20.039 1.00 74.25 405 LEU A CA 1
ATOM 3342 C C . LEU A 1 405 ? -28.115 15.389 -19.652 1.00 74.25 405 LEU A C 1
ATOM 3344 O O . LEU A 1 405 ? -28.067 16.154 -18.691 1.00 74.25 405 LEU A O 1
ATOM 3348 N N . LYS A 1 406 ? -29.232 15.246 -20.377 1.00 72.81 406 LYS A N 1
ATOM 3349 C CA . LYS A 1 406 ? -30.485 15.984 -20.131 1.00 72.81 406 LYS A CA 1
ATOM 3350 C C . LYS A 1 406 ? -31.131 15.621 -18.789 1.00 72.81 406 LYS A C 1
ATOM 3352 O O . LYS A 1 406 ? -31.821 16.453 -18.207 1.00 72.81 406 LYS A O 1
ATOM 3357 N N . LEU A 1 407 ? -30.874 14.414 -18.285 1.00 66.00 407 LEU A N 1
ATOM 3358 C CA . LEU A 1 407 ? -31.257 13.962 -16.943 1.00 66.00 407 LEU A CA 1
ATOM 3359 C C . LEU A 1 407 ? -30.310 14.459 -15.831 1.00 66.00 407 LEU A C 1
ATOM 3361 O O . LEU A 1 407 ? -30.495 14.110 -14.668 1.00 66.00 407 LEU A O 1
ATOM 3365 N N . GLY A 1 408 ? -29.317 15.291 -16.162 1.00 70.06 408 GLY A N 1
ATOM 3366 C CA . GLY A 1 408 ? -28.385 15.885 -15.201 1.00 70.06 408 GLY A CA 1
ATOM 3367 C C . GLY A 1 408 ? -27.225 14.976 -14.794 1.00 70.06 408 GLY A C 1
ATOM 3368 O O . GLY A 1 408 ? -26.497 15.319 -13.865 1.00 70.06 408 GLY A O 1
ATOM 3369 N N . PHE A 1 409 ? -27.034 13.837 -15.468 1.00 72.81 409 PHE A N 1
ATOM 3370 C CA . PHE A 1 409 ? -25.917 12.939 -15.193 1.00 72.81 409 PHE A CA 1
ATOM 3371 C C . PHE A 1 409 ? -24.628 13.380 -15.892 1.00 72.81 409 PHE A C 1
ATOM 3373 O O . PHE A 1 409 ? -24.641 13.880 -17.018 1.00 72.81 409 PHE A O 1
ATOM 3380 N N . THR A 1 410 ? -23.493 13.122 -15.244 1.00 75.44 410 THR A N 1
ATOM 3381 C CA . THR A 1 410 ? -22.151 13.349 -15.794 1.00 75.44 410 THR A CA 1
ATOM 3382 C C . THR A 1 410 ? -21.293 12.080 -15.698 1.00 75.44 410 THR A C 1
ATOM 3384 O O . THR A 1 410 ? -21.569 11.170 -14.913 1.00 75.44 410 THR A O 1
ATOM 3387 N N . ASN A 1 411 ? -20.249 11.973 -16.531 1.00 68.25 411 ASN A N 1
ATOM 3388 C CA . ASN A 1 411 ? -19.452 10.742 -16.704 1.00 68.25 411 ASN A CA 1
ATOM 3389 C C . ASN A 1 411 ? -18.718 10.251 -15.436 1.00 68.25 411 ASN A C 1
ATOM 3391 O O . ASN A 1 411 ? -18.246 9.108 -15.395 1.00 68.25 411 ASN A O 1
ATOM 3395 N N . ASP A 1 412 ? -18.588 11.130 -14.448 1.00 64.69 412 ASP A N 1
ATOM 3396 C CA . ASP A 1 412 ? -17.975 10.966 -13.132 1.00 64.69 412 ASP A CA 1
ATOM 3397 C C . ASP A 1 412 ? -18.967 10.545 -12.030 1.00 64.69 412 ASP A C 1
ATOM 3399 O O . ASP A 1 412 ? -18.530 10.025 -11.009 1.00 64.69 412 ASP A O 1
ATOM 3403 N N . MET A 1 413 ? -20.284 10.652 -12.251 1.00 63.44 413 MET A N 1
ATOM 3404 C CA . MET A 1 413 ? -21.306 10.146 -11.315 1.00 63.44 413 MET A CA 1
ATOM 3405 C C . MET A 1 413 ? -21.462 8.612 -11.338 1.00 63.44 413 MET A C 1
ATOM 3407 O O . MET A 1 413 ? -22.147 8.042 -10.491 1.00 63.44 413 MET A O 1
ATOM 3411 N N . GLY A 1 414 ? -20.896 7.932 -12.341 1.00 71.69 414 GLY A N 1
ATOM 3412 C CA . GLY A 1 414 ? -21.109 6.502 -12.574 1.00 71.69 414 GLY A CA 1
ATOM 3413 C C . GLY A 1 414 ? -20.167 5.606 -11.770 1.00 71.69 414 GLY A C 1
ATOM 3414 O O . GLY A 1 414 ? -18.955 5.609 -12.000 1.00 71.69 414 GLY A O 1
ATOM 3415 N N . VAL A 1 415 ? -20.724 4.751 -10.906 1.00 68.06 415 VAL A N 1
ATOM 3416 C CA . VAL A 1 415 ? -19.960 3.710 -10.203 1.00 68.06 415 VAL A CA 1
ATOM 3417 C C . VAL A 1 415 ? -19.439 2.696 -11.224 1.00 68.06 415 VAL A C 1
ATOM 3419 O O . VAL A 1 415 ? -20.208 2.088 -11.969 1.00 68.06 415 VAL A O 1
ATOM 3422 N N . SER A 1 416 ? -18.120 2.507 -11.270 1.00 69.06 416 SER A N 1
ATOM 3423 C CA . SER A 1 416 ? -17.499 1.493 -12.129 1.00 69.06 416 SER A CA 1
ATOM 3424 C C . SER A 1 416 ? -17.567 0.127 -11.447 1.00 69.06 416 SER A C 1
ATOM 3426 O O . SER A 1 416 ? -16.978 -0.051 -10.384 1.00 69.06 416 SER A O 1
ATOM 3428 N N . LEU A 1 417 ? -18.278 -0.815 -12.065 1.00 67.25 417 LEU A N 1
ATOM 3429 C CA . LEU A 1 417 ? -18.450 -2.192 -11.586 1.00 67.25 417 LEU A CA 1
ATOM 3430 C C . LEU A 1 417 ? -17.655 -3.181 -12.452 1.00 67.25 417 LEU A C 1
ATOM 3432 O O . LEU A 1 417 ? -17.350 -2.899 -13.616 1.00 67.25 417 LEU A O 1
ATOM 3436 N N . TYR A 1 418 ? -17.340 -4.356 -11.906 1.00 59.81 418 TYR A N 1
ATOM 3437 C CA . TYR A 1 418 ? -16.721 -5.441 -12.667 1.00 59.81 418 TYR A CA 1
ATOM 3438 C C . TYR A 1 418 ? -17.718 -6.078 -13.654 1.00 59.81 418 TYR A C 1
ATOM 3440 O O . TYR A 1 418 ? -18.937 -6.004 -13.485 1.00 59.81 418 TYR A O 1
ATOM 3448 N N . ASN A 1 419 ? -17.207 -6.711 -14.721 1.00 66.50 419 ASN A N 1
ATOM 3449 C CA . ASN A 1 419 ? -18.044 -7.243 -15.809 1.00 66.50 419 ASN A CA 1
ATOM 3450 C C . ASN A 1 419 ? -19.125 -8.211 -15.300 1.00 66.50 419 ASN A C 1
ATOM 3452 O O . ASN A 1 419 ? -20.287 -8.072 -15.680 1.00 66.50 419 ASN A O 1
ATOM 3456 N N . ASN A 1 420 ? -18.733 -9.122 -14.405 1.00 66.00 420 ASN A N 1
ATOM 3457 C CA . ASN A 1 420 ? -19.585 -10.128 -13.776 1.00 66.00 420 ASN A CA 1
ATOM 3458 C C . ASN A 1 420 ? -20.653 -9.521 -12.851 1.00 66.00 420 ASN A C 1
ATOM 3460 O O . ASN A 1 420 ? -21.761 -10.044 -12.805 1.00 66.00 420 ASN A O 1
ATOM 3464 N N . GLU A 1 421 ? -20.355 -8.432 -12.136 1.00 65.31 421 GLU A N 1
ATOM 3465 C CA . GLU A 1 421 ? -21.330 -7.724 -11.290 1.00 65.31 421 GLU A CA 1
ATOM 3466 C C . GLU A 1 421 ? -22.414 -7.069 -12.154 1.00 65.31 421 GLU A C 1
ATOM 3468 O O . GLU A 1 421 ? -23.603 -7.267 -11.916 1.00 65.31 421 GLU A O 1
ATOM 3473 N N . VAL A 1 422 ? -22.017 -6.356 -13.218 1.00 74.06 422 VAL A N 1
ATOM 3474 C CA . VAL A 1 422 ? -22.962 -5.727 -14.159 1.00 74.06 422 VAL A CA 1
ATOM 3475 C C . VAL A 1 422 ? -23.816 -6.778 -14.866 1.00 74.06 422 VAL A C 1
ATOM 3477 O O . VAL A 1 422 ? -25.006 -6.561 -15.081 1.00 74.06 422 VAL A O 1
ATOM 3480 N N . GLU A 1 423 ? -23.231 -7.908 -15.263 1.00 79.50 423 GLU A N 1
ATOM 3481 C CA . GLU A 1 423 ? -23.927 -8.996 -15.966 1.00 79.50 423 GLU A CA 1
ATOM 3482 C C . GLU A 1 423 ? -24.933 -9.744 -15.078 1.00 79.50 423 GLU A C 1
ATOM 3484 O O . GLU A 1 423 ? -25.954 -10.192 -15.593 1.00 79.50 423 GLU A O 1
ATOM 3489 N N . GLN A 1 424 ? -24.729 -9.775 -13.756 1.00 76.94 424 GLN A N 1
ATOM 3490 C CA . GLN A 1 424 ? -25.676 -10.346 -12.787 1.00 76.94 424 GLN A CA 1
ATOM 3491 C C . GLN A 1 424 ? -26.901 -9.461 -12.492 1.00 76.94 424 GLN A C 1
ATOM 3493 O O . GLN A 1 424 ? -27.833 -9.921 -11.832 1.00 76.94 424 GLN A O 1
ATOM 3498 N N . ILE A 1 425 ? -26.939 -8.212 -12.972 1.00 76.25 425 ILE A N 1
ATOM 3499 C CA . ILE A 1 425 ? -28.132 -7.358 -12.888 1.00 76.25 425 ILE A CA 1
ATOM 3500 C C . ILE A 1 425 ? -28.960 -7.539 -14.176 1.00 76.25 425 ILE A C 1
ATOM 3502 O O . ILE A 1 425 ? -28.460 -7.196 -15.259 1.00 76.25 425 ILE A O 1
ATOM 3506 N N . PRO A 1 426 ? -30.215 -8.034 -14.091 1.00 82.56 426 PRO A N 1
ATOM 3507 C CA . PRO A 1 426 ? -31.109 -8.176 -15.240 1.00 82.56 426 PRO A CA 1
ATOM 3508 C C . PRO A 1 426 ? -31.267 -6.872 -16.028 1.00 82.56 426 PRO A C 1
ATOM 3510 O O . PRO A 1 426 ? -31.323 -5.789 -15.445 1.00 82.56 426 PRO A O 1
ATOM 3513 N N . VAL A 1 427 ? -31.354 -6.960 -17.355 1.00 84.62 427 VAL A N 1
ATOM 3514 C CA . VAL A 1 427 ? -31.598 -5.791 -18.214 1.00 84.62 427 VAL A CA 1
ATOM 3515 C C . VAL A 1 427 ? -33.066 -5.380 -18.094 1.00 84.62 427 VAL A C 1
ATOM 3517 O O . VAL A 1 427 ? -33.957 -6.191 -18.332 1.00 84.62 427 VAL A O 1
ATOM 3520 N N . GLY A 1 428 ? -33.309 -4.127 -17.716 1.00 86.44 428 GLY A N 1
ATOM 3521 C CA . GLY A 1 428 ? -34.630 -3.501 -17.748 1.00 86.44 428 GLY A CA 1
ATOM 3522 C C . GLY A 1 428 ? -34.849 -2.729 -19.049 1.00 86.44 428 GLY A C 1
ATOM 3523 O O . GLY A 1 428 ? -33.921 -2.550 -19.838 1.00 86.44 428 GLY A O 1
ATOM 3524 N N . ALA A 1 429 ? -36.068 -2.231 -19.263 1.00 77.19 429 ALA A N 1
ATOM 3525 C CA . ALA A 1 429 ? -36.361 -1.361 -20.402 1.00 77.19 429 ALA A CA 1
ATOM 3526 C C . ALA A 1 429 ? -35.442 -0.125 -20.405 1.00 77.19 429 ALA A C 1
ATOM 3528 O O . ALA A 1 429 ? -35.184 0.464 -19.353 1.00 77.19 429 ALA A O 1
ATOM 3529 N N . THR A 1 430 ? -34.964 0.284 -21.577 1.00 81.81 430 THR A N 1
ATOM 3530 C CA . THR A 1 430 ? -34.203 1.530 -21.762 1.00 81.81 430 THR A CA 1
ATOM 3531 C C . THR A 1 430 ? -35.005 2.732 -21.247 1.00 81.81 430 THR A C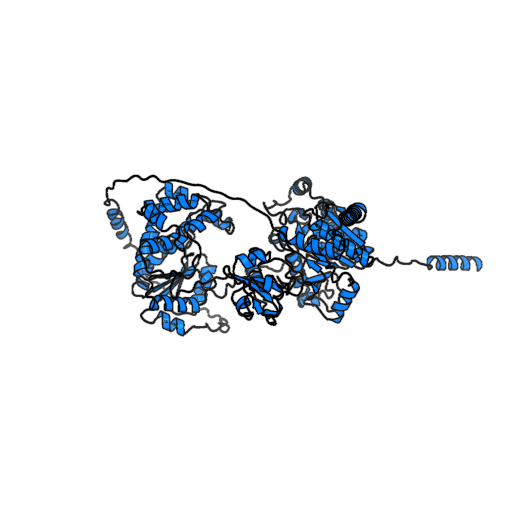 1
ATOM 3533 O O . THR A 1 430 ? -36.231 2.727 -21.320 1.00 81.81 430 THR A O 1
ATOM 3536 N N . ILE A 1 431 ? -34.331 3.738 -20.692 1.00 75.94 431 ILE A N 1
ATOM 3537 C CA . ILE A 1 431 ? -34.916 5.037 -20.346 1.00 75.94 431 ILE A CA 1
ATOM 3538 C C . ILE A 1 431 ? -35.028 5.847 -21.635 1.00 75.94 431 ILE A C 1
ATOM 3540 O O . ILE A 1 431 ? -34.013 6.135 -22.277 1.00 75.94 431 ILE A O 1
ATOM 3544 N N . THR A 1 432 ? -36.259 6.189 -22.002 1.00 75.50 432 THR A N 1
ATOM 3545 C CA . THR A 1 432 ? -36.579 6.931 -23.229 1.00 75.50 432 THR A CA 1
ATOM 3546 C C . THR A 1 432 ? -36.744 8.428 -22.981 1.00 75.50 432 THR A C 1
ATOM 3548 O O . THR A 1 432 ? -37.119 8.851 -21.888 1.00 75.50 432 THR A O 1
ATOM 3551 N N . ALA A 1 433 ? -36.531 9.247 -24.012 1.00 67.19 433 ALA A N 1
ATOM 3552 C CA . ALA A 1 433 ? -36.743 10.695 -23.954 1.00 67.19 433 ALA A CA 1
ATOM 3553 C C . ALA A 1 433 ? -38.180 11.137 -23.584 1.00 67.19 433 ALA A C 1
ATOM 3555 O O . ALA A 1 433 ? -38.350 12.266 -23.112 1.00 67.19 433 ALA A O 1
ATOM 3556 N N . ASP A 1 434 ? -39.196 10.286 -23.773 1.00 66.69 434 ASP A N 1
ATOM 3557 C CA . ASP A 1 434 ? -40.591 10.590 -23.421 1.00 66.69 434 ASP A CA 1
ATOM 3558 C C . ASP A 1 434 ? -40.938 10.220 -21.968 1.00 66.69 434 ASP A C 1
ATOM 3560 O O . ASP A 1 434 ? -41.634 10.992 -21.312 1.00 66.69 434 ASP A O 1
ATOM 3564 N N . GLU A 1 435 ? -40.336 9.174 -21.381 1.00 63.78 435 GLU A N 1
ATOM 3565 C CA . GLU A 1 435 ? -40.413 8.933 -19.923 1.00 63.78 435 GLU A CA 1
ATOM 3566 C C . GLU A 1 435 ? -39.871 10.117 -19.095 1.00 63.78 435 GLU A C 1
ATOM 3568 O O . GLU A 1 435 ? -40.251 10.297 -17.938 1.00 63.78 435 GLU A O 1
ATOM 3573 N N . VAL A 1 436 ? -39.013 10.959 -19.689 1.00 59.56 436 VAL A N 1
ATOM 3574 C CA . VAL A 1 436 ? -38.510 12.200 -19.073 1.00 59.56 436 VAL A CA 1
ATOM 3575 C C . VAL A 1 436 ? -39.583 13.299 -18.996 1.00 59.56 436 VAL A C 1
ATOM 3577 O O . VAL A 1 436 ? -39.488 14.171 -18.134 1.00 59.56 436 VAL A O 1
ATOM 3580 N N . LYS A 1 437 ? -40.601 13.295 -19.872 1.00 51.00 437 LYS A N 1
ATOM 3581 C CA . LYS A 1 437 ? -41.672 14.312 -19.869 1.00 51.00 437 LYS A CA 1
ATOM 3582 C C . LYS A 1 437 ? -42.738 14.045 -18.811 1.00 51.00 437 LYS A C 1
ATOM 3584 O O . LYS A 1 437 ? -43.200 14.991 -18.179 1.00 51.00 437 LYS A O 1
ATOM 3589 N N . ASP A 1 438 ? -43.094 12.782 -18.595 1.00 48.72 438 ASP A N 1
ATOM 3590 C CA . ASP A 1 438 ? -44.292 12.410 -17.824 1.00 48.72 438 ASP A CA 1
ATOM 3591 C C . ASP A 1 438 ? -44.079 12.384 -16.296 1.00 48.72 438 ASP A C 1
ATOM 3593 O O . ASP A 1 438 ? -44.950 11.962 -15.536 1.00 48.72 438 ASP A O 1
ATOM 3597 N N . GLY A 1 439 ? -42.922 12.848 -15.809 1.00 48.03 439 GLY A N 1
ATOM 3598 C CA . GLY A 1 439 ? -42.676 13.077 -14.379 1.00 48.03 439 GLY A CA 1
ATOM 3599 C C . GLY A 1 439 ? -42.615 11.814 -13.508 1.00 48.03 439 GLY A C 1
ATOM 3600 O O . GLY A 1 439 ? -42.619 11.919 -12.277 1.00 48.03 439 GLY A O 1
ATOM 3601 N N . VAL A 1 440 ? -42.534 10.622 -14.111 1.00 41.72 440 VAL A N 1
ATOM 3602 C CA . VAL A 1 440 ? -42.522 9.330 -13.404 1.00 41.72 440 VAL A CA 1
ATOM 3603 C C . VAL A 1 440 ? -41.146 9.045 -12.788 1.00 41.72 440 VAL A C 1
ATOM 3605 O O . VAL A 1 440 ? -40.394 8.174 -13.216 1.00 41.72 440 VAL A O 1
ATOM 3608 N N . GLY A 1 441 ? -40.843 9.762 -11.707 1.00 43.03 441 GLY A N 1
ATOM 3609 C CA . GLY A 1 441 ? -39.742 9.447 -10.801 1.00 43.03 441 GLY A CA 1
ATOM 3610 C C . GLY A 1 441 ? -38.773 10.601 -10.577 1.00 43.03 441 GLY A C 1
ATOM 3611 O O . GLY A 1 441 ? -38.054 11.024 -11.477 1.00 43.03 441 GLY A O 1
ATOM 3612 N N . LYS A 1 442 ? -38.684 11.043 -9.318 1.00 42.91 442 LYS A N 1
ATOM 3613 C CA . LYS A 1 442 ? -37.638 11.944 -8.817 1.00 42.91 442 LYS A CA 1
ATOM 3614 C C . LYS A 1 442 ? -36.267 11.248 -8.841 1.00 42.91 442 LYS A C 1
ATOM 3616 O O . LYS A 1 442 ? -35.760 10.846 -7.795 1.00 42.91 442 LYS A O 1
ATOM 3621 N N . ILE A 1 443 ? -35.648 11.124 -10.011 1.00 45.88 443 ILE A N 1
ATOM 3622 C CA . ILE A 1 443 ? -34.210 10.860 -10.111 1.00 45.88 443 ILE A CA 1
ATOM 3623 C C . ILE A 1 443 ? -33.523 12.176 -9.741 1.00 45.88 443 ILE A C 1
ATOM 3625 O O . ILE A 1 443 ? -33.397 13.064 -10.573 1.00 45.88 443 ILE A O 1
ATOM 3629 N N . SER A 1 444 ? -33.199 12.357 -8.460 1.00 37.22 444 SER A N 1
ATOM 3630 C CA . SER A 1 444 ? -32.686 13.629 -7.944 1.00 37.22 444 SER A CA 1
ATOM 3631 C C . SER A 1 444 ? -31.192 13.789 -8.264 1.00 37.22 444 SER A C 1
ATOM 3633 O O . SER A 1 444 ? -30.383 13.060 -7.686 1.00 37.22 444 SER A O 1
ATOM 3635 N N . PRO A 1 445 ? -30.787 14.738 -9.133 1.00 38.28 445 PRO A N 1
ATOM 3636 C CA . PRO A 1 445 ? -29.392 14.935 -9.494 1.00 38.28 445 PRO A CA 1
ATOM 3637 C C . PRO A 1 445 ? -28.747 15.927 -8.517 1.00 38.28 445 PRO A C 1
ATOM 3639 O O . PRO A 1 445 ? -28.385 17.046 -8.877 1.00 38.28 445 PRO A O 1
ATOM 3642 N N . TYR A 1 446 ? -28.615 15.535 -7.248 1.00 34.22 446 TYR A N 1
ATOM 3643 C CA . TYR A 1 446 ? -27.781 16.272 -6.298 1.00 34.22 446 TYR A CA 1
ATOM 3644 C C . TYR A 1 446 ? -26.379 15.672 -6.264 1.00 34.22 446 TYR A C 1
ATOM 3646 O O . TYR A 1 446 ? -26.154 14.740 -5.507 1.00 34.22 446 TYR A O 1
ATOM 3654 N N . TYR A 1 447 ? -25.465 16.225 -7.067 1.00 32.56 447 TYR A N 1
ATOM 3655 C CA . TYR A 1 447 ? -24.118 16.694 -6.684 1.00 32.56 447 TYR A CA 1
ATOM 3656 C C . TYR A 1 447 ? -23.538 17.509 -7.865 1.00 32.56 447 TYR A C 1
ATOM 3658 O O . TYR A 1 447 ? -23.744 17.157 -9.021 1.00 32.56 447 TYR A O 1
ATOM 3666 N N . MET A 1 448 ? -22.905 18.655 -7.583 1.00 29.88 448 MET A N 1
ATOM 3667 C CA . MET A 1 448 ? -22.628 19.718 -8.575 1.00 29.88 448 MET A CA 1
ATOM 3668 C C . MET A 1 448 ? -21.288 19.581 -9.342 1.00 29.88 448 MET A C 1
ATOM 3670 O O . MET A 1 448 ? -20.382 18.903 -8.860 1.00 29.88 448 MET A O 1
ATOM 3674 N N . PRO A 1 449 ? -21.136 20.257 -10.507 1.00 29.62 449 PRO A N 1
ATOM 3675 C CA . PRO A 1 449 ? -19.989 20.111 -11.414 1.00 29.62 449 PRO A CA 1
ATOM 3676 C C . PRO A 1 449 ? -18.840 21.114 -11.171 1.00 29.62 449 PRO A C 1
ATOM 3678 O O . PRO A 1 449 ? -19.028 22.168 -10.564 1.00 29.62 449 PRO A O 1
ATOM 3681 N N . ILE A 1 450 ? -17.666 20.839 -11.759 1.00 28.27 450 ILE A N 1
ATOM 3682 C CA . ILE A 1 450 ? -16.545 21.792 -11.912 1.00 28.27 450 ILE A CA 1
ATOM 3683 C C . ILE A 1 450 ? -16.122 21.854 -13.390 1.00 28.27 450 ILE A C 1
ATOM 3685 O O . ILE A 1 450 ? -15.930 20.824 -14.033 1.00 28.27 450 ILE A O 1
ATOM 3689 N N . ALA A 1 451 ? -15.951 23.066 -13.926 1.00 26.75 451 ALA A N 1
ATOM 3690 C CA . ALA A 1 451 ? -15.586 23.313 -15.325 1.00 26.75 451 ALA A CA 1
ATOM 3691 C C . ALA A 1 451 ? -14.062 23.309 -15.581 1.00 26.75 451 ALA A C 1
ATOM 3693 O O . ALA A 1 451 ? -13.270 23.635 -14.695 1.00 26.75 451 ALA A O 1
ATOM 3694 N N . ARG A 1 452 ? -13.652 23.017 -16.828 1.00 26.03 452 ARG A N 1
ATOM 3695 C CA . ARG A 1 452 ? -12.303 23.285 -17.372 1.00 26.03 452 ARG A CA 1
ATOM 3696 C C . ARG A 1 452 ? -12.347 23.619 -18.867 1.00 26.03 452 ARG A C 1
ATOM 3698 O O . ARG A 1 452 ? -13.207 23.123 -19.587 1.00 26.03 452 ARG A O 1
ATOM 3705 N N . THR A 1 453 ? -11.378 24.415 -19.314 1.00 25.38 453 THR A N 1
ATOM 3706 C CA . THR A 1 453 ? -11.143 24.834 -20.707 1.00 25.38 453 THR A CA 1
ATOM 3707 C C . THR A 1 453 ? -9.881 24.182 -21.306 1.00 25.38 453 THR A C 1
ATOM 3709 O O . THR A 1 453 ? -9.018 23.693 -20.576 1.00 25.38 453 THR A O 1
ATOM 3712 N N . ALA A 1 454 ? -9.803 24.145 -22.643 1.00 25.20 454 ALA A N 1
ATOM 3713 C CA . ALA A 1 454 ? -8.676 23.652 -23.460 1.00 25.20 454 ALA A CA 1
ATOM 3714 C C . ALA A 1 454 ? -7.726 24.831 -23.864 1.00 25.20 454 ALA A C 1
ATOM 3716 O O . ALA A 1 454 ? -7.936 25.928 -23.355 1.00 25.20 454 ALA A O 1
ATOM 3717 N N . SER A 1 455 ? -6.676 24.739 -24.708 1.00 26.72 455 SER A N 1
ATOM 3718 C CA . SER A 1 455 ? -6.343 23.812 -25.817 1.00 26.72 455 SER A CA 1
ATOM 3719 C C . SER A 1 455 ? -4.874 23.956 -26.327 1.00 26.72 455 SER A C 1
ATOM 3721 O O . SER A 1 455 ? -4.277 24.989 -26.051 1.00 26.72 455 SER A O 1
ATOM 3723 N N . THR A 1 456 ? -4.374 22.972 -27.123 1.00 27.05 456 THR A N 1
ATOM 3724 C CA . THR A 1 456 ? -3.472 23.065 -28.341 1.00 27.05 456 THR A CA 1
ATOM 3725 C C . THR A 1 456 ? -2.101 23.816 -28.251 1.00 27.05 456 THR A C 1
ATOM 3727 O O . THR A 1 456 ? -1.896 24.571 -27.317 1.00 27.05 456 THR A O 1
ATOM 3730 N N . ASP A 1 457 ? -1.054 23.722 -29.101 1.00 27.25 457 ASP A N 1
ATOM 3731 C CA . ASP A 1 457 ? -0.658 23.053 -30.383 1.00 27.25 457 ASP A CA 1
ATOM 3732 C C . ASP A 1 457 ? 0.906 23.199 -30.551 1.00 27.25 457 ASP A C 1
ATOM 3734 O O . ASP A 1 457 ? 1.527 23.736 -29.634 1.00 27.25 457 ASP A O 1
ATOM 3738 N N . SER A 1 458 ? 1.657 22.903 -31.640 1.00 27.47 458 SER A N 1
ATOM 3739 C CA . SER A 1 458 ? 1.791 21.773 -32.608 1.00 27.47 458 SER A CA 1
ATOM 3740 C C . SER A 1 458 ? 3.129 21.909 -33.421 1.00 27.47 458 SER A C 1
ATOM 3742 O O . SER A 1 458 ? 3.897 22.838 -33.176 1.00 27.47 458 SER A O 1
ATOM 3744 N N . GLY A 1 459 ? 3.438 20.998 -34.374 1.00 24.80 459 GLY A N 1
ATOM 3745 C CA . GLY A 1 459 ? 4.572 21.090 -35.344 1.00 24.80 459 GLY A CA 1
ATOM 3746 C C . GLY A 1 459 ? 5.951 20.554 -34.874 1.00 24.80 459 GLY A C 1
ATOM 3747 O O . GLY A 1 459 ? 6.192 20.452 -33.677 1.00 24.80 459 GLY A O 1
ATOM 3748 N N . GLY A 1 460 ? 6.921 20.155 -35.720 1.00 25.00 460 GLY A N 1
ATOM 3749 C CA . GLY A 1 460 ? 7.045 20.058 -37.194 1.00 25.00 460 GLY A CA 1
ATOM 3750 C C . GLY A 1 460 ? 8.319 19.255 -37.600 1.00 25.00 460 GLY A C 1
ATOM 3751 O O . GLY A 1 460 ? 9.114 18.906 -36.729 1.00 25.00 460 GLY A O 1
ATOM 3752 N N . ILE A 1 461 ? 8.510 18.909 -38.886 1.00 24.50 461 ILE A N 1
ATOM 3753 C CA . ILE A 1 461 ? 9.475 17.881 -39.382 1.00 24.50 461 ILE A CA 1
ATOM 3754 C C . ILE A 1 461 ? 10.676 18.487 -40.149 1.00 24.50 461 ILE A C 1
ATOM 3756 O O . ILE A 1 461 ? 10.523 19.510 -40.808 1.00 24.50 461 ILE A O 1
ATOM 3760 N N . SER A 1 462 ? 11.841 17.812 -40.148 1.00 23.94 462 SER A N 1
ATOM 3761 C CA . SER A 1 462 ? 12.890 17.945 -41.185 1.00 23.94 462 SER A CA 1
ATOM 3762 C C . SER A 1 462 ? 13.724 16.652 -41.332 1.00 23.94 462 SER A C 1
ATOM 3764 O O . SER A 1 462 ? 13.824 15.873 -40.383 1.00 23.94 462 SER A O 1
ATOM 3766 N N . THR A 1 463 ? 14.300 16.406 -42.516 1.00 24.17 463 THR A N 1
ATOM 3767 C CA . THR A 1 463 ? 14.987 15.158 -42.928 1.00 24.17 463 THR A CA 1
ATOM 3768 C C . THR A 1 463 ? 16.270 15.432 -43.714 1.00 24.17 463 THR A C 1
ATOM 3770 O O . THR A 1 463 ? 16.247 16.290 -44.592 1.00 24.17 463 THR A O 1
ATOM 3773 N N . PHE A 1 464 ? 17.330 14.637 -43.512 1.00 23.84 464 PHE A N 1
ATOM 3774 C CA . PHE A 1 464 ? 18.484 14.546 -44.425 1.00 23.84 464 PHE A CA 1
ATOM 3775 C C . PHE A 1 464 ? 19.058 13.116 -44.497 1.00 23.84 464 PHE A C 1
ATOM 3777 O O . PHE A 1 464 ? 18.807 12.293 -43.617 1.00 23.84 464 PHE A O 1
ATOM 3784 N N . VAL A 1 465 ? 19.780 12.823 -45.584 1.00 22.83 465 VAL A N 1
ATOM 3785 C CA . VAL A 1 465 ? 20.233 11.485 -46.025 1.00 22.83 465 VAL A CA 1
ATOM 3786 C C . VAL A 1 465 ? 21.709 11.246 -45.662 1.00 22.83 465 VAL A C 1
ATOM 3788 O O . VAL A 1 465 ? 22.491 12.193 -45.687 1.00 22.83 465 VAL A O 1
ATOM 3791 N N . SER A 1 466 ? 22.108 9.996 -45.374 1.00 26.11 466 SER A N 1
ATOM 3792 C CA . SER A 1 466 ? 23.516 9.611 -45.145 1.00 26.11 466 SER A CA 1
ATOM 3793 C C . SER A 1 466 ? 24.068 8.669 -46.224 1.00 26.11 466 SER A C 1
ATOM 3795 O O . SER A 1 466 ? 23.327 7.953 -46.896 1.00 26.11 466 SER A O 1
ATOM 3797 N N . SER A 1 467 ? 25.395 8.665 -46.362 1.00 27.84 467 SER A N 1
ATOM 3798 C CA . SER A 1 467 ? 26.186 7.716 -47.157 1.00 27.84 467 SER A CA 1
ATOM 3799 C C . SER A 1 467 ? 26.705 6.548 -46.296 1.00 27.84 467 SER A C 1
ATOM 3801 O O . SER A 1 467 ? 26.628 6.604 -45.067 1.00 27.84 467 SER A O 1
ATOM 3803 N N . ALA A 1 468 ? 27.221 5.486 -46.932 1.00 30.50 468 ALA A N 1
ATOM 3804 C CA . ALA A 1 468 ? 27.688 4.256 -46.276 1.00 30.50 468 ALA A CA 1
ATOM 3805 C C . ALA A 1 468 ? 28.942 3.656 -46.951 1.00 30.50 468 ALA A C 1
ATOM 3807 O O . ALA A 1 468 ? 29.023 3.662 -48.178 1.00 30.50 468 ALA A O 1
ATOM 3808 N N . VAL A 1 469 ? 29.876 3.103 -46.157 1.00 28.81 469 VAL A N 1
ATOM 3809 C CA . VAL A 1 469 ? 31.006 2.212 -46.550 1.00 28.81 469 VAL A CA 1
ATOM 3810 C C . VAL A 1 469 ? 31.473 1.386 -45.300 1.00 28.81 469 VAL A C 1
ATOM 3812 O O . VAL A 1 469 ? 30.965 1.681 -44.218 1.00 28.81 469 VAL A O 1
ATOM 3815 N N . PRO A 1 470 ? 32.321 0.322 -45.366 1.00 38.94 470 PRO A N 1
ATOM 3816 C CA . PRO A 1 470 ? 31.825 -1.066 -45.369 1.00 38.94 470 PRO A CA 1
ATOM 3817 C C . PRO A 1 470 ? 32.429 -2.028 -44.296 1.00 38.94 470 PRO A C 1
ATOM 3819 O O . PRO A 1 470 ? 33.194 -1.641 -43.417 1.00 38.94 470 PRO A O 1
ATOM 3822 N N . ASP A 1 471 ? 32.079 -3.318 -44.405 1.00 39.62 471 ASP A N 1
ATOM 3823 C CA . ASP A 1 471 ? 32.023 -4.356 -43.348 1.00 39.62 471 ASP A CA 1
ATOM 3824 C C . ASP A 1 471 ? 33.322 -5.116 -42.945 1.00 39.62 471 ASP A C 1
ATOM 3826 O O . ASP A 1 471 ? 33.274 -6.043 -42.130 1.00 39.62 471 ASP A O 1
ATOM 3830 N N . GLU A 1 472 ? 34.502 -4.807 -43.493 1.00 36.44 472 GLU A N 1
ATOM 3831 C CA . GLU A 1 472 ? 35.648 -5.750 -43.431 1.00 36.44 472 GLU A CA 1
ATOM 3832 C C . GLU A 1 472 ? 36.297 -5.955 -42.042 1.00 36.44 472 GLU A C 1
ATOM 3834 O O . GLU A 1 472 ? 36.996 -6.946 -41.820 1.00 36.44 472 GLU A O 1
ATOM 3839 N N . VAL A 1 473 ? 36.040 -5.085 -41.061 1.00 42.06 473 VAL A N 1
ATOM 3840 C CA . VAL A 1 473 ? 36.700 -5.140 -39.735 1.00 42.06 473 VAL A CA 1
ATOM 3841 C C . VAL A 1 473 ? 36.118 -6.231 -38.812 1.00 42.06 473 VAL A C 1
ATOM 3843 O O . VAL A 1 473 ? 36.760 -6.646 -37.842 1.00 42.06 473 VAL A O 1
ATOM 3846 N N . VAL A 1 474 ? 34.910 -6.732 -39.092 1.00 44.84 474 VAL A N 1
ATOM 3847 C CA . VAL A 1 474 ? 34.178 -7.635 -38.178 1.00 44.84 474 VAL A CA 1
ATOM 3848 C C . VAL A 1 474 ? 34.656 -9.091 -38.267 1.00 44.84 474 VAL A C 1
ATOM 3850 O O . VAL A 1 474 ? 34.712 -9.789 -37.250 1.00 44.84 474 VAL A O 1
ATOM 3853 N N . GLN A 1 475 ? 35.049 -9.557 -39.457 1.00 43.88 475 GLN A N 1
ATOM 3854 C CA . GLN A 1 475 ? 35.334 -10.979 -39.706 1.00 43.88 475 GLN A CA 1
ATOM 3855 C C . GLN A 1 475 ? 36.625 -11.484 -39.037 1.00 43.88 475 GLN A C 1
ATOM 3857 O O . GLN A 1 475 ? 36.704 -12.645 -38.628 1.00 43.88 475 GLN A O 1
ATOM 3862 N N . GLU A 1 476 ? 37.627 -10.623 -38.848 1.00 38.25 476 GLU A N 1
ATOM 3863 C CA . GLU A 1 476 ? 38.935 -11.063 -38.343 1.00 38.25 476 GLU A CA 1
ATOM 3864 C C . GLU A 1 476 ? 38.942 -11.335 -36.824 1.00 38.25 476 GLU A C 1
ATOM 3866 O O . GLU A 1 476 ? 39.646 -12.223 -36.335 1.00 38.25 476 GLU A O 1
ATOM 3871 N N . ARG A 1 477 ? 38.069 -10.666 -36.055 1.00 46.72 477 ARG A N 1
ATOM 3872 C CA . ARG A 1 477 ? 37.947 -10.891 -34.598 1.00 46.72 477 ARG A CA 1
ATOM 3873 C C . ARG A 1 477 ? 37.288 -12.226 -34.232 1.00 46.72 477 ARG A C 1
ATOM 3875 O O . ARG A 1 477 ? 37.496 -12.720 -33.121 1.00 46.72 477 ARG A O 1
ATOM 3882 N N . ILE A 1 478 ? 36.525 -12.829 -35.144 1.00 49.47 478 ILE A N 1
ATOM 3883 C CA . ILE A 1 478 ? 35.869 -14.128 -34.921 1.00 49.47 478 ILE A CA 1
ATOM 3884 C C . ILE A 1 478 ? 36.901 -15.267 -34.992 1.00 49.47 478 ILE A C 1
ATOM 3886 O O . ILE A 1 478 ? 36.901 -16.159 -34.138 1.00 49.47 478 ILE A O 1
ATOM 3890 N N . ARG A 1 479 ? 37.848 -15.194 -35.939 1.00 44.88 479 ARG A N 1
ATOM 3891 C CA . ARG A 1 479 ? 38.884 -16.221 -36.156 1.00 44.88 479 ARG A CA 1
ATOM 3892 C C . ARG A 1 479 ? 39.856 -16.366 -34.984 1.00 44.88 479 ARG A C 1
ATOM 3894 O O . ARG A 1 479 ? 40.260 -17.482 -34.659 1.00 44.88 479 ARG A O 1
ATOM 3901 N N . GLN A 1 480 ? 40.205 -15.269 -34.307 1.00 42.69 480 GLN A N 1
ATOM 3902 C CA . GLN A 1 480 ? 41.144 -15.317 -33.178 1.00 42.69 480 GLN A CA 1
ATOM 3903 C C . GLN A 1 480 ? 40.569 -16.017 -31.933 1.00 42.69 480 GLN A C 1
ATOM 3905 O O . GLN A 1 480 ? 41.307 -16.687 -31.212 1.00 42.69 480 GLN A O 1
ATOM 3910 N N . ARG A 1 481 ? 39.252 -15.935 -31.685 1.00 47.00 481 ARG A N 1
ATOM 3911 C CA . ARG A 1 481 ? 38.629 -16.526 -30.481 1.00 47.00 481 ARG A CA 1
ATOM 3912 C C . ARG A 1 481 ? 38.463 -18.045 -30.535 1.00 47.00 481 ARG A C 1
ATOM 3914 O O . ARG A 1 481 ? 38.422 -18.677 -29.482 1.00 47.00 481 ARG A O 1
ATOM 3921 N N . GLN A 1 482 ? 38.403 -18.646 -31.723 1.00 44.53 482 GLN A N 1
ATOM 3922 C CA . GLN A 1 482 ? 38.256 -20.102 -31.860 1.00 44.53 482 GLN A CA 1
ATOM 3923 C C . GLN A 1 482 ? 39.557 -20.873 -31.569 1.00 44.53 482 GLN A C 1
ATOM 3925 O O . GLN A 1 482 ? 39.499 -22.042 -31.200 1.00 44.53 482 GLN A O 1
ATOM 3930 N N . ARG A 1 483 ? 40.730 -20.226 -31.645 1.00 42.38 483 ARG A N 1
ATOM 3931 C CA . ARG A 1 483 ? 42.037 -20.877 -31.412 1.00 42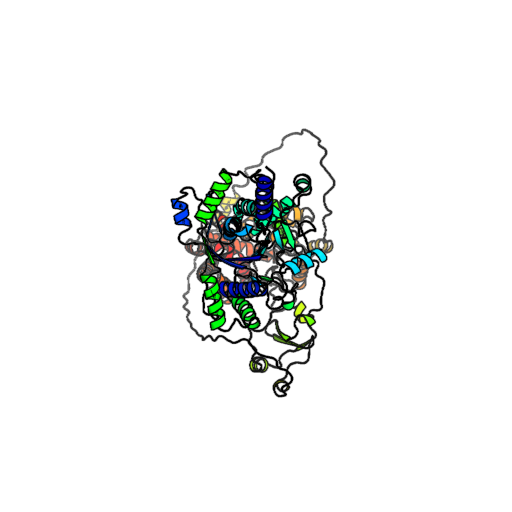.38 483 ARG A CA 1
ATOM 3932 C C . ARG A 1 483 ? 42.391 -21.110 -29.934 1.00 42.38 483 ARG A C 1
ATOM 3934 O O . ARG A 1 483 ? 43.324 -21.851 -29.657 1.00 42.38 483 ARG A O 1
ATOM 3941 N N . LEU A 1 484 ? 41.652 -20.522 -28.989 1.00 41.28 484 LEU A N 1
ATOM 3942 C CA . LEU A 1 484 ? 41.981 -20.533 -27.551 1.00 41.28 484 LEU A CA 1
ATOM 3943 C C . LEU A 1 484 ? 41.179 -21.543 -26.701 1.00 41.28 484 LEU A C 1
ATOM 3945 O O . LEU A 1 484 ? 41.266 -21.505 -25.478 1.00 41.28 484 LEU A O 1
ATOM 3949 N N . ARG A 1 485 ? 40.387 -22.445 -27.305 1.00 42.12 485 ARG A N 1
ATOM 3950 C CA . ARG A 1 485 ? 39.501 -23.384 -26.570 1.00 42.12 485 ARG A CA 1
ATOM 3951 C C . ARG A 1 485 ? 39.887 -24.872 -26.619 1.00 42.12 485 ARG A C 1
ATOM 3953 O O . ARG A 1 485 ? 39.121 -25.700 -26.142 1.00 42.12 485 ARG A O 1
ATOM 3960 N N . HIS A 1 486 ? 41.069 -25.226 -27.130 1.00 37.06 486 HIS A N 1
ATOM 3961 C CA . HIS A 1 486 ? 41.542 -26.624 -27.198 1.00 37.06 486 HIS A CA 1
ATOM 3962 C C . HIS A 1 486 ? 42.657 -26.990 -26.197 1.00 37.06 486 HIS A C 1
ATOM 3964 O O . HIS A 1 486 ? 43.343 -27.991 -26.380 1.00 37.06 486 HIS A O 1
ATOM 3970 N N . GLN A 1 487 ? 42.832 -26.222 -25.115 1.00 38.28 487 GLN A N 1
ATOM 3971 C CA . GLN A 1 487 ? 43.821 -26.517 -24.067 1.00 38.28 487 GLN A CA 1
ATOM 3972 C C . GLN A 1 487 ? 43.233 -26.374 -22.654 1.00 38.28 487 GLN A C 1
ATOM 3974 O O . GLN A 1 487 ? 43.479 -25.385 -21.969 1.00 38.28 487 GLN A O 1
ATOM 3979 N N . SER A 1 488 ? 42.433 -27.353 -22.217 1.00 33.00 488 SER A N 1
ATOM 3980 C CA . SER A 1 488 ? 42.274 -27.732 -20.795 1.00 33.00 488 SER A CA 1
ATOM 3981 C C . SER A 1 488 ? 41.317 -28.921 -20.641 1.00 33.00 488 SER A C 1
ATOM 3983 O O . SER A 1 488 ? 40.128 -28.815 -20.922 1.00 33.00 488 SER A O 1
ATOM 3985 N N . ALA A 1 489 ? 41.835 -30.042 -20.142 1.00 40.62 489 ALA A N 1
ATOM 3986 C CA . ALA A 1 489 ? 41.054 -31.164 -19.630 1.00 40.62 489 ALA A CA 1
ATOM 3987 C C . ALA A 1 489 ? 41.786 -31.735 -18.400 1.00 40.62 489 ALA A C 1
ATOM 3989 O O . ALA A 1 489 ? 42.989 -31.986 -18.506 1.00 40.62 489 ALA A O 1
ATOM 3990 N N . PRO A 1 490 ? 41.121 -31.928 -17.247 1.00 48.41 490 PRO A N 1
ATOM 3991 C CA . PRO A 1 490 ? 41.681 -32.655 -16.113 1.00 48.41 490 PRO A CA 1
ATOM 3992 C C . PRO A 1 490 ? 41.121 -34.085 -16.009 1.00 48.41 490 PRO A C 1
ATOM 3994 O O . PRO A 1 490 ? 40.006 -34.373 -16.443 1.00 48.41 490 PRO A O 1
ATOM 3997 N N . GLY A 1 491 ? 41.936 -34.984 -15.450 1.00 35.50 491 GLY A N 1
ATOM 3998 C CA . GLY A 1 491 ? 41.679 -36.425 -15.386 1.00 35.50 491 GLY A CA 1
ATOM 3999 C C . GLY A 1 491 ? 40.963 -36.932 -14.126 1.00 35.50 491 GLY A C 1
ATOM 4000 O O . GLY A 1 491 ? 40.370 -36.183 -13.356 1.00 35.50 491 GLY A O 1
ATOM 4001 N N . GLN A 1 492 ? 41.022 -38.255 -13.963 1.00 35.78 492 GLN A N 1
ATOM 4002 C CA . GLN A 1 492 ? 40.299 -39.079 -12.984 1.00 35.78 492 GLN A CA 1
ATOM 4003 C C . GLN A 1 492 ? 40.928 -39.070 -11.573 1.00 35.78 492 GLN A C 1
ATOM 4005 O O . GLN A 1 492 ? 42.135 -38.875 -11.455 1.00 35.78 492 GLN A O 1
ATOM 4010 N N . GLY A 1 493 ? 40.165 -39.459 -10.532 1.00 33.59 493 GLY A N 1
ATOM 4011 C CA . GLY A 1 493 ? 40.775 -40.079 -9.337 1.00 33.59 493 GLY A CA 1
ATOM 4012 C C . GLY A 1 493 ? 40.005 -40.099 -8.000 1.00 33.59 493 GLY A C 1
ATOM 4013 O O . GLY A 1 493 ? 40.000 -39.114 -7.279 1.00 33.59 493 GLY A O 1
ATOM 4014 N N . SER A 1 494 ? 39.521 -41.294 -7.621 1.00 30.23 494 SER A N 1
ATOM 4015 C CA . SER A 1 494 ? 39.479 -41.887 -6.253 1.00 30.23 494 SER A CA 1
ATOM 4016 C C . SER A 1 494 ? 38.463 -41.478 -5.144 1.00 30.23 494 SER A C 1
ATOM 4018 O O . SER A 1 494 ? 38.578 -40.446 -4.499 1.00 30.23 494 SER A O 1
ATOM 4020 N N . GLN A 1 495 ? 37.582 -42.452 -4.845 1.00 31.14 495 GLN A N 1
ATOM 4021 C CA . GLN A 1 495 ? 37.309 -43.125 -3.544 1.00 31.14 495 GLN A CA 1
ATOM 4022 C C . GLN A 1 495 ? 36.716 -42.406 -2.297 1.00 31.14 495 GLN A C 1
ATOM 4024 O O . GLN A 1 495 ? 37.411 -41.836 -1.467 1.00 31.14 495 GLN A O 1
ATOM 4029 N N . SER A 1 496 ? 35.407 -42.642 -2.109 1.00 33.44 496 SER A N 1
ATOM 4030 C CA . SER A 1 496 ? 34.717 -43.218 -0.923 1.00 33.44 496 SER A CA 1
ATOM 4031 C C . SER A 1 496 ? 35.173 -42.955 0.528 1.00 33.44 496 SER A C 1
ATOM 4033 O O . SER A 1 496 ? 36.219 -43.438 0.950 1.00 33.44 496 SER A O 1
ATOM 4035 N N . HIS A 1 497 ? 34.217 -42.516 1.362 1.00 30.17 497 HIS A N 1
ATOM 4036 C CA . HIS A 1 497 ? 33.922 -43.167 2.654 1.00 30.17 497 HIS A CA 1
ATOM 4037 C C . HIS A 1 497 ? 32.430 -43.038 3.032 1.00 30.17 497 HIS A C 1
ATOM 4039 O O . HIS A 1 497 ? 31.806 -42.008 2.788 1.00 30.17 497 HIS A O 1
ATOM 4045 N N . ASN A 1 498 ? 31.861 -44.095 3.623 1.00 32.97 498 ASN A N 1
ATOM 4046 C CA . ASN A 1 498 ? 30.464 -44.153 4.073 1.00 32.97 498 ASN A CA 1
ATOM 4047 C C . ASN A 1 498 ? 30.272 -43.517 5.460 1.00 32.97 498 ASN A C 1
ATOM 4049 O O . ASN A 1 498 ? 31.007 -43.850 6.389 1.00 32.97 498 ASN A O 1
ATOM 4053 N N . SER A 1 499 ? 29.186 -42.764 5.646 1.00 29.23 499 SER A N 1
ATOM 4054 C CA . SER A 1 499 ? 28.520 -42.628 6.949 1.00 29.23 499 SER A CA 1
ATOM 4055 C C . SER A 1 499 ? 27.002 -42.504 6.766 1.00 29.23 499 SER A C 1
ATOM 4057 O O . SER A 1 499 ? 26.486 -41.587 6.132 1.00 29.23 499 SER A O 1
ATOM 4059 N N . SER A 1 500 ? 26.270 -43.491 7.280 1.00 30.80 500 SER A N 1
ATOM 4060 C CA . SER A 1 500 ? 24.816 -43.592 7.155 1.00 30.80 500 SER A CA 1
ATOM 4061 C C . SER A 1 500 ? 24.114 -42.953 8.354 1.00 30.80 500 SER A C 1
ATOM 4063 O O . SER A 1 500 ? 24.191 -43.490 9.459 1.00 30.80 500 SER A O 1
ATOM 4065 N N . SER A 1 501 ? 23.364 -41.877 8.117 1.00 27.92 501 SER A N 1
ATOM 4066 C CA . SER A 1 501 ? 22.357 -41.355 9.053 1.00 27.92 501 SER A CA 1
ATOM 4067 C C . SER A 1 501 ? 20.960 -41.489 8.436 1.00 27.92 501 SER A C 1
ATOM 4069 O O . SER A 1 501 ? 20.807 -41.223 7.241 1.00 27.92 501 SER A O 1
ATOM 4071 N N . PRO A 1 502 ? 19.929 -41.892 9.203 1.00 31.62 502 PRO A N 1
ATOM 4072 C CA . PRO A 1 502 ? 18.588 -42.100 8.669 1.00 31.62 502 PRO A CA 1
ATOM 4073 C C . PRO A 1 502 ? 17.911 -40.755 8.372 1.00 31.62 502 PRO A C 1
ATOM 4075 O O . PRO A 1 502 ? 17.470 -40.044 9.274 1.00 31.62 502 PRO A O 1
ATOM 4078 N N . VAL A 1 503 ? 17.825 -40.402 7.090 1.00 30.98 503 VAL A N 1
ATOM 4079 C CA . VAL A 1 503 ? 17.090 -39.217 6.632 1.00 30.98 503 VAL A CA 1
ATOM 4080 C C . VAL A 1 503 ? 15.583 -39.454 6.762 1.00 30.98 503 VAL A C 1
ATOM 4082 O O . VAL A 1 503 ? 15.072 -40.509 6.389 1.00 30.98 503 VAL A O 1
ATOM 4085 N N . LEU A 1 504 ? 14.874 -38.437 7.260 1.00 32.22 504 LEU A N 1
ATOM 4086 C CA . LEU A 1 504 ? 13.417 -38.371 7.419 1.00 32.22 504 LEU A CA 1
ATOM 4087 C C . LEU A 1 504 ? 12.669 -38.409 6.070 1.00 32.22 504 LEU A C 1
ATOM 4089 O O . LEU A 1 504 ? 12.109 -37.414 5.608 1.00 32.22 504 LEU A O 1
ATOM 4093 N N . ALA A 1 505 ? 12.615 -39.580 5.444 1.00 37.94 505 ALA A N 1
ATOM 4094 C CA . ALA A 1 505 ? 11.760 -39.839 4.296 1.00 37.94 505 ALA A CA 1
ATOM 4095 C C . ALA A 1 505 ? 10.319 -40.111 4.760 1.00 37.94 505 ALA A C 1
ATOM 4097 O O . ALA A 1 505 ? 9.992 -41.249 5.080 1.00 37.94 505 ALA A O 1
ATOM 4098 N N . ASN A 1 506 ? 9.482 -39.062 4.833 1.00 35.47 506 ASN A N 1
ATOM 4099 C CA . ASN A 1 506 ? 8.031 -39.090 4.539 1.00 35.47 506 ASN A CA 1
ATOM 4100 C C . ASN A 1 506 ? 7.333 -37.757 4.883 1.00 35.47 506 ASN A C 1
ATOM 4102 O O . ASN A 1 506 ? 6.594 -37.656 5.862 1.00 35.47 506 ASN A O 1
ATOM 4106 N N . LYS A 1 507 ? 7.529 -36.727 4.045 1.00 37.75 507 LYS A N 1
ATOM 4107 C CA . LYS A 1 507 ? 6.579 -35.597 3.900 1.00 37.75 507 LYS A CA 1
ATOM 4108 C C . LYS A 1 507 ? 6.723 -34.820 2.578 1.00 37.75 507 LYS A C 1
ATOM 4110 O O . LYS A 1 507 ? 6.356 -33.651 2.495 1.00 37.75 507 LYS A O 1
ATOM 4115 N N . HIS A 1 508 ? 7.227 -35.465 1.520 1.00 44.50 508 HIS A N 1
ATOM 4116 C CA . HIS A 1 508 ? 7.163 -34.892 0.174 1.00 44.50 508 HIS A CA 1
ATOM 4117 C C . HIS A 1 508 ? 5.711 -34.927 -0.314 1.00 44.50 508 HIS A C 1
ATOM 4119 O O . HIS A 1 508 ? 5.172 -35.994 -0.603 1.00 44.50 508 HIS A O 1
ATOM 4125 N N . GLY A 1 509 ? 5.069 -33.757 -0.364 1.00 54.00 509 GLY A N 1
ATOM 4126 C CA . GLY A 1 509 ? 3.747 -33.615 -0.969 1.00 54.00 509 GLY A CA 1
ATOM 4127 C C . GLY A 1 509 ? 3.783 -34.087 -2.421 1.00 54.00 509 GLY A C 1
ATOM 4128 O O . GLY A 1 509 ? 4.728 -33.772 -3.145 1.00 54.00 509 GLY A O 1
ATOM 4129 N N . LYS A 1 510 ? 2.773 -34.862 -2.834 1.00 61.62 510 LYS A N 1
ATOM 4130 C CA . LYS A 1 510 ? 2.659 -35.333 -4.218 1.00 61.62 510 LYS A CA 1
ATOM 4131 C C . LYS A 1 510 ? 2.651 -34.131 -5.162 1.00 61.62 510 LYS A C 1
ATOM 4133 O O . LYS A 1 510 ? 1.868 -33.204 -4.976 1.00 61.62 510 LYS A O 1
ATOM 4138 N N . CYS A 1 511 ? 3.515 -34.170 -6.167 1.00 66.81 511 CYS A N 1
ATOM 4139 C CA . CYS A 1 511 ? 3.506 -33.210 -7.258 1.00 66.81 511 CYS A CA 1
ATOM 4140 C C . CYS A 1 511 ? 2.165 -33.290 -8.003 1.00 66.81 511 CYS A C 1
ATOM 4142 O O . CYS A 1 511 ? 1.821 -34.348 -8.525 1.00 66.81 511 CYS A O 1
ATOM 4144 N N . GLU A 1 512 ? 1.421 -32.185 -8.076 1.00 68.56 512 GLU A N 1
ATOM 4145 C CA . GLU A 1 512 ? 0.284 -32.070 -8.994 1.00 68.56 512 GLU A CA 1
ATOM 4146 C C . GLU A 1 512 ? 0.819 -31.936 -10.426 1.00 68.56 512 GLU A C 1
ATOM 4148 O O . GLU A 1 512 ? 1.304 -30.875 -10.832 1.00 68.56 512 GLU A O 1
ATOM 4153 N N . VAL A 1 513 ? 0.766 -33.035 -11.178 1.00 79.00 513 VAL A N 1
ATOM 4154 C CA . VAL A 1 513 ? 1.127 -33.080 -12.598 1.00 79.00 513 VAL A CA 1
ATOM 4155 C C . VAL A 1 513 ? -0.119 -32.766 -13.426 1.00 79.00 513 VAL A C 1
ATOM 4157 O O . VAL A 1 513 ? -1.146 -33.422 -13.279 1.00 79.00 513 VAL A O 1
ATOM 4160 N N . ASN A 1 514 ? -0.042 -31.766 -14.309 1.00 86.00 514 ASN A N 1
ATOM 4161 C CA . ASN A 1 514 ? -1.074 -31.537 -15.323 1.00 86.00 514 ASN A CA 1
ATOM 4162 C C . ASN A 1 514 ? -0.748 -32.420 -16.540 1.00 86.00 514 ASN A C 1
ATOM 4164 O O . ASN A 1 514 ? 0.005 -32.014 -17.425 1.00 86.00 514 ASN A O 1
ATOM 4168 N N . GLU A 1 515 ? -1.311 -33.630 -16.564 1.00 91.00 515 GLU A N 1
ATOM 4169 C CA . GLU A 1 515 ? -1.095 -34.633 -17.621 1.00 91.00 515 GLU A CA 1
ATOM 4170 C C . GLU A 1 515 ? -1.460 -34.119 -19.026 1.00 91.00 515 GLU A C 1
ATOM 4172 O O . GLU A 1 515 ? -0.820 -34.491 -20.012 1.00 91.00 515 GLU A O 1
ATOM 4177 N N . ALA A 1 516 ? -2.449 -33.223 -19.136 1.00 92.25 516 ALA A N 1
ATOM 4178 C CA . ALA A 1 516 ? -2.852 -32.631 -20.410 1.00 92.25 516 ALA A CA 1
ATOM 4179 C C . ALA A 1 516 ? -1.785 -31.667 -20.955 1.00 92.25 516 ALA A C 1
ATOM 4181 O O . ALA A 1 516 ? -1.466 -31.712 -22.145 1.00 92.25 516 ALA A O 1
ATOM 4182 N N . LEU A 1 517 ? -1.191 -30.833 -20.093 1.00 91.69 517 LEU A N 1
ATOM 4183 C CA . LEU A 1 517 ? -0.065 -29.979 -20.474 1.00 91.69 517 LEU A CA 1
ATOM 4184 C C . LEU A 1 517 ? 1.188 -30.809 -20.777 1.00 91.69 517 LEU A C 1
ATOM 4186 O O . LEU A 1 517 ? 1.824 -30.561 -21.796 1.00 91.69 517 LEU A O 1
ATOM 4190 N N . GLU A 1 518 ? 1.517 -31.815 -19.959 1.00 92.38 518 GLU A N 1
ATOM 4191 C CA . GLU A 1 518 ? 2.642 -32.718 -20.248 1.00 92.38 518 GLU A CA 1
ATOM 4192 C C . GLU A 1 518 ? 2.451 -33.415 -21.614 1.00 92.38 518 GLU A C 1
ATOM 4194 O O . GLU A 1 518 ? 3.353 -33.427 -22.454 1.00 92.38 518 GLU A O 1
ATOM 4199 N N . THR A 1 519 ? 1.253 -33.904 -21.930 1.00 94.88 519 THR A N 1
ATOM 4200 C CA . THR A 1 519 ? 0.978 -34.467 -23.263 1.00 94.88 519 THR A CA 1
ATOM 4201 C C . THR A 1 519 ? 1.160 -33.416 -24.371 1.00 94.88 519 THR A C 1
ATOM 4203 O O . THR A 1 519 ? 1.790 -33.683 -25.399 1.00 94.88 519 THR A O 1
ATOM 4206 N N . MET A 1 520 ? 0.675 -32.188 -24.158 1.00 95.44 520 MET A N 1
ATOM 4207 C CA . MET A 1 520 ? 0.755 -31.097 -25.133 1.00 95.44 520 MET A CA 1
ATOM 4208 C C . MET A 1 520 ? 2.201 -30.691 -25.461 1.00 95.44 520 MET A C 1
ATOM 4210 O O . MET A 1 520 ? 2.540 -30.616 -26.642 1.00 95.44 520 MET A O 1
ATOM 4214 N N . VAL A 1 521 ? 3.073 -30.499 -24.463 1.00 95.81 521 VAL A N 1
ATOM 4215 C CA . VAL A 1 521 ? 4.469 -30.045 -24.678 1.00 95.81 521 VAL A CA 1
ATOM 4216 C C . VAL A 1 521 ? 5.380 -31.085 -25.348 1.00 95.81 521 VAL A C 1
ATOM 4218 O O . VAL A 1 521 ? 6.525 -30.777 -25.672 1.00 95.81 521 VAL A O 1
ATOM 4221 N N . ARG A 1 522 ? 4.881 -32.307 -25.586 1.00 95.44 522 ARG A N 1
ATOM 4222 C CA . ARG A 1 522 ? 5.544 -33.373 -26.370 1.00 95.44 522 ARG A CA 1
ATOM 4223 C C . ARG A 1 522 ? 4.890 -33.633 -27.726 1.00 95.44 522 ARG A C 1
ATOM 4225 O O . ARG A 1 522 ? 5.483 -34.302 -28.569 1.00 95.44 522 ARG A O 1
ATOM 4232 N N . THR A 1 523 ? 3.684 -33.119 -27.948 1.00 96.38 523 THR A N 1
ATOM 4233 C CA . THR A 1 523 ? 2.919 -33.367 -29.175 1.00 96.38 523 THR A CA 1
ATOM 4234 C C . THR A 1 523 ? 3.431 -32.472 -30.312 1.00 96.38 523 THR A C 1
ATOM 4236 O O . THR A 1 523 ? 3.555 -31.264 -30.101 1.00 96.38 523 THR A O 1
ATOM 4239 N N . PRO A 1 524 ? 3.712 -33.008 -31.519 1.00 97.38 524 PRO A N 1
ATOM 4240 C CA . PRO A 1 524 ? 4.096 -32.207 -32.683 1.00 97.38 524 PRO A CA 1
ATOM 4241 C C . PRO A 1 524 ? 3.122 -31.054 -32.967 1.00 97.38 524 PRO A C 1
ATOM 4243 O O . PRO A 1 524 ? 1.905 -31.228 -32.937 1.00 97.38 524 PRO A O 1
ATOM 4246 N N . GLY A 1 525 ? 3.668 -29.870 -33.237 1.00 96.31 525 GLY A N 1
ATOM 4247 C CA . GLY A 1 525 ? 2.927 -28.611 -33.338 1.00 96.31 525 GLY A CA 1
ATOM 4248 C C . GLY A 1 525 ? 2.801 -27.846 -32.013 1.00 96.31 525 GLY A C 1
ATOM 4249 O O . GLY A 1 525 ? 2.399 -26.686 -32.037 1.00 96.31 525 GLY A O 1
ATOM 4250 N N . THR A 1 526 ? 3.160 -28.450 -30.874 1.00 97.56 526 THR A N 1
ATOM 4251 C CA . THR A 1 526 ? 3.243 -27.802 -29.549 1.00 97.56 526 THR A CA 1
ATOM 4252 C C . THR A 1 526 ? 4.479 -28.220 -28.738 1.00 97.56 526 THR A C 1
ATOM 4254 O O . THR A 1 526 ? 4.560 -27.885 -27.557 1.00 97.56 526 THR A O 1
ATOM 4257 N N . ARG A 1 527 ? 5.468 -28.908 -29.335 1.00 97.94 527 ARG A N 1
ATOM 4258 C CA . ARG A 1 527 ? 6.702 -29.302 -28.632 1.00 97.94 527 ARG A CA 1
ATOM 4259 C C . ARG A 1 527 ? 7.450 -28.062 -28.167 1.00 97.94 527 ARG A C 1
ATOM 4261 O O . ARG A 1 527 ? 7.774 -27.208 -28.996 1.00 97.94 527 ARG A O 1
ATOM 4268 N N . CYS A 1 528 ? 7.746 -27.956 -26.875 1.00 97.81 528 CYS A N 1
ATOM 4269 C CA . CYS A 1 528 ? 8.403 -26.765 -26.346 1.00 97.81 528 CYS A CA 1
ATOM 4270 C C . CYS A 1 528 ? 9.284 -27.014 -25.126 1.00 97.81 528 CYS A C 1
ATOM 4272 O O . CYS A 1 528 ? 9.063 -27.959 -24.374 1.00 97.81 528 CYS A O 1
ATOM 4274 N N . ILE A 1 529 ? 10.220 -26.091 -24.898 1.00 97.19 529 ILE A N 1
ATOM 4275 C CA . ILE A 1 529 ? 10.959 -25.949 -23.640 1.00 97.19 529 ILE A CA 1
ATOM 4276 C C . ILE A 1 529 ? 10.581 -24.623 -22.967 1.00 97.19 529 ILE A C 1
ATOM 4278 O O . ILE A 1 529 ? 10.373 -23.619 -23.648 1.00 97.19 529 ILE A O 1
ATOM 4282 N N . LEU A 1 530 ? 10.495 -24.608 -21.639 1.00 95.19 530 LEU A N 1
ATOM 4283 C CA . LEU A 1 530 ? 10.257 -23.432 -20.806 1.00 95.19 530 LEU A CA 1
ATOM 4284 C C . LEU A 1 530 ? 11.534 -23.042 -20.060 1.00 95.19 530 LEU A C 1
ATOM 4286 O O . LEU A 1 530 ? 11.938 -23.716 -19.113 1.00 95.19 530 LEU A O 1
ATOM 4290 N N . TYR A 1 531 ? 12.111 -21.897 -20.420 1.00 96.19 531 TYR A N 1
ATOM 4291 C CA . TYR A 1 531 ? 13.166 -21.259 -19.638 1.00 96.19 531 TYR A CA 1
ATOM 4292 C C . TYR A 1 531 ? 12.556 -20.413 -18.518 1.00 96.19 531 TYR A C 1
ATOM 4294 O O . TYR A 1 531 ? 11.901 -19.398 -18.778 1.00 96.19 531 TYR A O 1
ATOM 4302 N N . LEU A 1 532 ? 12.780 -20.837 -17.269 1.00 93.25 532 LEU A N 1
ATOM 4303 C CA . LEU A 1 532 ? 12.243 -20.190 -16.072 1.00 93.25 532 LEU A CA 1
ATOM 4304 C C . LEU A 1 532 ? 13.317 -19.313 -15.410 1.00 93.25 532 LEU A C 1
ATOM 4306 O O . LEU A 1 532 ? 14.249 -19.821 -14.785 1.00 93.25 532 LEU A O 1
ATOM 4310 N N . ILE A 1 533 ? 13.192 -17.995 -15.575 1.00 94.88 533 ILE A N 1
ATOM 4311 C CA . ILE A 1 533 ? 14.217 -17.010 -15.202 1.00 94.88 533 ILE A CA 1
ATOM 4312 C C . ILE A 1 533 ? 14.227 -16.761 -13.689 1.00 94.88 533 ILE A C 1
ATOM 4314 O O . ILE A 1 533 ? 13.199 -16.408 -13.103 1.00 94.88 533 ILE A O 1
ATOM 4318 N N . ALA A 1 534 ? 15.414 -16.875 -13.095 1.00 94.25 534 ALA A N 1
ATOM 4319 C CA . ALA A 1 534 ? 15.746 -16.530 -11.715 1.00 94.25 534 ALA A CA 1
ATOM 4320 C C . ALA A 1 534 ? 16.888 -15.495 -11.658 1.00 94.25 534 ALA A C 1
ATOM 4322 O O . ALA A 1 534 ? 17.742 -15.459 -12.543 1.00 94.25 534 ALA A O 1
ATOM 4323 N N . HIS A 1 535 ? 16.931 -14.672 -10.608 1.00 90.44 535 HIS A N 1
ATOM 4324 C CA . HIS A 1 535 ? 17.863 -13.532 -10.477 1.00 90.44 535 HIS A CA 1
ATOM 4325 C C . HIS A 1 535 ? 18.876 -13.700 -9.333 1.00 90.44 535 HIS A C 1
ATOM 4327 O O . HIS A 1 535 ? 19.911 -13.036 -9.295 1.00 90.44 535 HIS A O 1
ATOM 4333 N N . ASP A 1 536 ? 18.559 -14.575 -8.384 1.00 88.88 536 ASP A N 1
ATOM 4334 C CA . ASP A 1 536 ? 19.260 -14.798 -7.124 1.00 88.88 536 ASP A CA 1
ATOM 4335 C C . ASP A 1 536 ? 19.084 -16.264 -6.691 1.00 88.88 536 ASP A C 1
ATOM 4337 O O . ASP A 1 536 ? 18.452 -17.064 -7.382 1.00 88.88 536 ASP A O 1
ATOM 4341 N N . THR A 1 537 ? 19.694 -16.639 -5.567 1.00 90.81 537 THR A N 1
ATOM 4342 C CA . THR A 1 537 ? 19.683 -18.025 -5.075 1.00 90.81 537 THR A CA 1
ATOM 4343 C C . THR A 1 537 ? 18.283 -18.484 -4.655 1.00 90.81 537 THR A C 1
ATOM 4345 O O . THR A 1 537 ? 17.942 -19.648 -4.861 1.00 90.81 537 THR A O 1
ATOM 4348 N N . ASP A 1 538 ? 17.450 -17.581 -4.141 1.00 87.38 538 ASP A N 1
ATOM 4349 C CA . ASP A 1 538 ? 16.122 -17.917 -3.619 1.00 87.38 538 ASP A CA 1
ATOM 4350 C C . ASP A 1 538 ? 15.121 -18.119 -4.763 1.00 87.38 538 ASP A C 1
ATOM 4352 O O . ASP A 1 538 ? 14.408 -19.123 -4.817 1.00 87.38 538 ASP A O 1
ATOM 4356 N N . SER A 1 539 ? 15.125 -17.217 -5.748 1.00 89.12 539 SER A N 1
ATOM 4357 C CA . SER A 1 539 ? 14.367 -17.377 -6.992 1.00 89.12 539 SER A CA 1
ATOM 4358 C C . SER A 1 539 ? 14.831 -18.585 -7.807 1.00 89.12 539 SER A C 1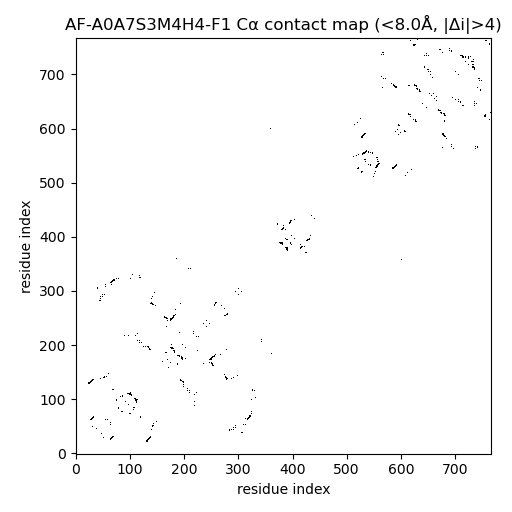
ATOM 4360 O O . SER A 1 539 ? 13.997 -19.266 -8.404 1.00 89.12 539 SER A O 1
ATOM 4362 N N . GLU A 1 540 ? 1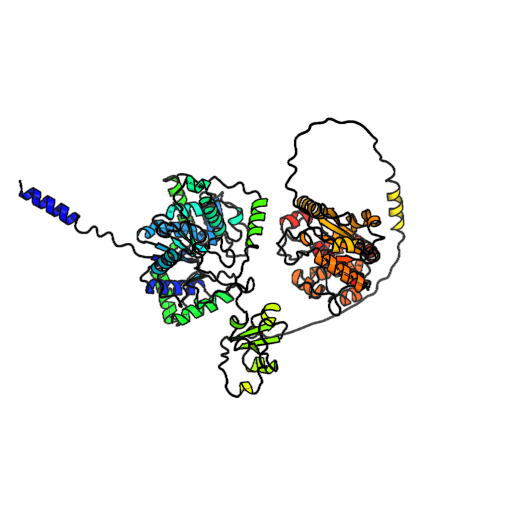6.129 -18.911 -7.790 1.00 93.56 540 GLU A N 1
ATOM 4363 C CA . GLU A 1 540 ? 16.657 -20.130 -8.408 1.00 93.56 540 GLU A CA 1
ATOM 4364 C C . GLU A 1 540 ? 16.151 -21.380 -7.679 1.00 93.56 540 GLU A C 1
ATOM 4366 O O . GLU A 1 540 ? 15.682 -22.316 -8.327 1.00 93.56 540 GLU A O 1
ATOM 4371 N N . HIS A 1 541 ? 16.177 -21.394 -6.343 1.00 89.50 541 HIS A N 1
ATOM 4372 C CA . HIS A 1 541 ? 15.632 -22.492 -5.547 1.00 89.50 541 HIS A CA 1
ATOM 4373 C C . HIS A 1 541 ? 14.133 -22.695 -5.817 1.00 89.50 541 HIS A C 1
ATOM 4375 O O . HIS A 1 541 ? 13.696 -23.823 -6.045 1.00 89.50 541 HIS A O 1
ATOM 4381 N N . LEU A 1 542 ? 13.347 -21.615 -5.872 1.00 86.19 542 LEU A N 1
ATOM 4382 C CA . LEU A 1 542 ? 11.921 -21.668 -6.207 1.00 86.19 542 LEU A CA 1
ATOM 4383 C C . LEU A 1 542 ? 11.674 -22.173 -7.636 1.00 86.19 542 LEU A C 1
ATOM 4385 O O . LEU A 1 542 ? 10.793 -23.009 -7.840 1.00 86.19 542 LEU A O 1
ATOM 4389 N N . ALA A 1 543 ? 12.466 -21.728 -8.615 1.00 89.25 543 ALA A N 1
ATOM 4390 C CA . ALA A 1 543 ? 12.385 -22.215 -9.991 1.00 89.25 543 ALA A CA 1
ATOM 4391 C C . ALA A 1 543 ? 12.741 -23.712 -10.090 1.00 89.25 543 ALA A C 1
ATOM 4393 O O . ALA A 1 543 ? 12.020 -24.470 -10.739 1.00 89.25 543 ALA A O 1
ATOM 4394 N N . ARG A 1 544 ? 13.784 -24.165 -9.380 1.00 90.81 544 ARG A N 1
ATOM 4395 C CA . ARG A 1 544 ? 14.183 -25.583 -9.297 1.00 90.81 544 ARG A CA 1
ATOM 4396 C C . ARG A 1 544 ? 13.148 -26.450 -8.581 1.00 90.81 544 ARG A C 1
ATOM 4398 O O . ARG A 1 544 ? 12.871 -27.553 -9.034 1.00 90.81 544 ARG A O 1
ATOM 4405 N N . LYS A 1 545 ? 12.520 -25.953 -7.512 1.00 86.00 545 LYS A N 1
ATOM 4406 C CA . LYS A 1 545 ? 11.389 -26.613 -6.834 1.00 86.00 545 LYS A CA 1
ATOM 4407 C C . LYS A 1 545 ? 10.155 -26.703 -7.741 1.00 86.00 545 LYS A C 1
ATOM 4409 O O . LYS A 1 545 ? 9.391 -27.660 -7.666 1.00 86.00 545 LYS A O 1
ATOM 4414 N N . PHE A 1 546 ? 9.945 -25.714 -8.612 1.00 82.62 546 PHE A N 1
ATOM 4415 C CA . PHE A 1 546 ? 8.855 -25.739 -9.587 1.00 82.62 546 PHE A CA 1
ATOM 4416 C C . PHE A 1 546 ? 9.097 -26.751 -10.719 1.00 82.62 546 PHE A C 1
ATOM 4418 O O . PHE A 1 546 ? 8.129 -27.369 -11.181 1.00 82.62 546 PHE A O 1
ATOM 4425 N N . SER A 1 547 ? 10.358 -26.922 -11.141 1.00 87.31 547 SER A N 1
ATOM 4426 C CA . SER A 1 547 ? 10.768 -27.894 -12.160 1.00 87.31 547 SER A CA 1
ATOM 4427 C C . SER A 1 547 ? 10.968 -29.310 -11.613 1.00 87.31 547 SER A C 1
ATOM 4429 O O . SER A 1 547 ? 10.740 -30.250 -12.350 1.00 87.31 547 SER A O 1
ATOM 4431 N N . SER A 1 548 ? 11.316 -29.518 -10.336 1.00 82.75 548 SER A N 1
ATOM 4432 C CA . SER A 1 548 ? 11.588 -30.863 -9.779 1.00 82.75 548 SER A CA 1
ATOM 4433 C C . SER A 1 548 ? 10.391 -31.823 -9.799 1.00 82.75 548 SER A C 1
ATOM 4435 O O . SER A 1 548 ? 10.554 -33.019 -9.588 1.00 82.75 548 SER A O 1
ATOM 4437 N N . CYS A 1 549 ? 9.191 -31.283 -10.005 1.00 69.44 549 CYS A N 1
ATOM 4438 C CA . CYS A 1 549 ? 7.927 -32.007 -10.125 1.00 69.44 549 CYS A CA 1
ATOM 4439 C C . CYS A 1 549 ? 7.480 -32.239 -11.577 1.00 69.44 549 CYS A C 1
ATOM 4441 O O . CYS A 1 549 ? 6.391 -32.767 -11.792 1.00 69.44 549 CYS A O 1
ATOM 4443 N N . LYS A 1 550 ? 8.242 -31.745 -12.555 1.00 69.00 550 LYS A N 1
ATOM 4444 C CA . LYS A 1 550 ? 7.873 -31.697 -13.968 1.00 69.00 550 LYS A CA 1
ATOM 4445 C C . LYS A 1 550 ? 9.035 -32.222 -14.786 1.00 69.00 550 LYS A C 1
ATOM 4447 O O . LYS A 1 550 ? 10.189 -32.178 -14.371 1.00 69.00 550 LYS A O 1
ATOM 4452 N N . GLU A 1 551 ? 8.707 -32.793 -15.924 1.00 67.62 551 GLU A N 1
ATOM 4453 C CA . GLU A 1 551 ? 9.691 -33.460 -16.759 1.00 67.62 551 GLU A CA 1
ATOM 4454 C C . GLU A 1 551 ? 10.639 -32.457 -17.455 1.00 67.62 551 GLU A C 1
ATOM 4456 O O . GLU A 1 551 ? 10.531 -31.240 -17.294 1.00 67.62 551 GLU A O 1
ATOM 4461 N N . SER A 1 552 ? 11.582 -32.976 -18.246 1.00 83.31 552 SER A N 1
ATOM 4462 C CA . SER A 1 552 ? 12.751 -32.283 -18.822 1.00 83.31 552 SER A CA 1
ATOM 4463 C C . SER A 1 552 ? 12.482 -31.071 -19.733 1.00 83.31 552 SER A C 1
ATOM 4465 O O . SER A 1 552 ? 13.423 -30.508 -20.286 1.00 83.31 552 SER A O 1
ATOM 4467 N N . TRP A 1 553 ? 11.230 -30.645 -19.893 1.00 92.25 553 TRP A N 1
ATOM 4468 C CA . TRP A 1 553 ? 10.843 -29.478 -20.683 1.00 92.25 553 TRP A CA 1
ATOM 4469 C C . TRP A 1 553 ? 10.865 -28.160 -19.893 1.00 92.25 553 TRP A C 1
ATOM 4471 O O . TRP A 1 553 ? 10.660 -27.109 -20.492 1.00 92.25 553 TRP A O 1
ATOM 4481 N N . ILE A 1 554 ? 11.113 -28.163 -18.576 1.00 93.12 554 ILE A N 1
ATOM 4482 C CA . ILE A 1 554 ? 11.292 -26.928 -17.789 1.00 93.12 554 ILE A CA 1
ATOM 4483 C C . ILE A 1 554 ? 12.740 -26.797 -17.330 1.00 93.12 554 ILE A C 1
ATOM 4485 O O . ILE A 1 554 ? 13.205 -27.573 -16.497 1.00 93.12 554 ILE A O 1
ATOM 4489 N N . GLN A 1 555 ? 13.410 -25.746 -17.801 1.00 95.12 555 GLN A N 1
ATOM 4490 C CA . GLN A 1 555 ? 14.804 -25.447 -17.504 1.00 95.12 555 GLN A CA 1
ATOM 4491 C C . GLN A 1 555 ? 14.922 -24.154 -16.671 1.00 95.12 555 GLN A C 1
ATOM 4493 O O . GLN A 1 555 ? 14.834 -23.045 -17.213 1.00 95.12 555 GLN A O 1
ATOM 4498 N N . PRO A 1 556 ? 15.129 -24.250 -15.342 1.00 94.94 556 PRO A N 1
ATOM 4499 C CA . PRO A 1 556 ? 15.488 -23.106 -14.510 1.00 94.94 556 PRO A CA 1
ATOM 4500 C C . PRO A 1 556 ? 16.809 -22.489 -14.971 1.00 94.94 556 PRO A C 1
ATOM 4502 O O . PRO A 1 556 ? 17.821 -23.185 -15.079 1.00 94.94 556 PRO A O 1
ATOM 4505 N N . VAL A 1 557 ? 16.819 -21.177 -15.199 1.00 96.19 557 VAL A N 1
ATOM 4506 C CA . VAL A 1 557 ? 18.019 -20.433 -15.601 1.00 96.19 557 VAL A CA 1
ATOM 4507 C C . VAL A 1 557 ? 18.231 -19.229 -14.699 1.00 96.19 557 VAL A C 1
ATOM 4509 O O . VAL A 1 557 ? 17.391 -18.334 -14.607 1.00 96.19 557 VAL A O 1
ATOM 4512 N N . ARG A 1 558 ? 19.386 -19.196 -14.033 1.00 96.12 558 ARG A N 1
ATOM 4513 C CA . ARG A 1 558 ? 19.829 -18.037 -13.264 1.00 96.12 558 ARG A CA 1
ATOM 4514 C C . ARG A 1 558 ? 20.564 -17.069 -14.176 1.00 96.12 558 ARG A C 1
ATOM 4516 O O . ARG A 1 558 ? 21.554 -17.439 -14.803 1.00 96.12 558 ARG A O 1
ATOM 4523 N N . ILE A 1 559 ? 20.095 -15.829 -14.217 1.00 95.88 559 ILE A N 1
ATOM 4524 C CA . ILE A 1 559 ? 20.789 -14.725 -14.877 1.00 95.88 559 ILE A CA 1
ATOM 4525 C C . ILE A 1 559 ? 21.586 -13.912 -13.859 1.00 95.88 559 ILE A C 1
ATOM 4527 O O . ILE A 1 559 ? 21.176 -13.735 -12.713 1.00 95.88 559 ILE A O 1
ATOM 4531 N N . ASN A 1 560 ? 22.729 -13.385 -14.291 1.00 93.56 560 ASN A N 1
ATOM 4532 C CA . ASN A 1 560 ? 23.500 -12.446 -13.486 1.00 93.56 560 ASN A CA 1
ATOM 4533 C C . ASN A 1 560 ? 22.828 -11.066 -13.485 1.00 93.56 560 ASN A C 1
ATOM 4535 O O . ASN A 1 560 ? 22.290 -10.622 -14.503 1.00 93.56 560 ASN A O 1
ATOM 4539 N N . SER A 1 561 ? 22.905 -10.359 -12.354 1.00 91.44 561 SER A N 1
ATOM 4540 C CA . SER A 1 561 ? 22.494 -8.951 -12.284 1.00 91.44 561 SER A CA 1
ATOM 4541 C C . SER A 1 561 ? 23.298 -8.119 -13.288 1.00 91.44 561 SER A C 1
ATOM 4543 O O . SER A 1 561 ? 24.524 -8.180 -13.317 1.00 91.44 561 SER A O 1
ATOM 4545 N N . SER A 1 562 ? 22.605 -7.340 -14.116 1.00 95.94 562 SER A N 1
ATOM 4546 C CA . SER A 1 562 ? 23.203 -6.452 -15.115 1.00 95.94 562 SER A CA 1
ATOM 4547 C C . SER A 1 562 ? 22.285 -5.260 -15.375 1.00 95.94 562 SER A C 1
ATOM 4549 O O . SER A 1 562 ? 21.098 -5.322 -15.059 1.00 95.94 562 SER A O 1
ATOM 4551 N N . VAL A 1 563 ? 22.794 -4.207 -16.019 1.00 96.56 563 VAL A N 1
ATOM 4552 C CA . VAL A 1 563 ? 21.982 -3.038 -16.414 1.00 96.56 563 VAL A CA 1
ATOM 4553 C C . VAL A 1 563 ? 20.824 -3.377 -17.370 1.00 96.56 563 VAL A C 1
ATOM 4555 O O . VAL A 1 563 ? 19.907 -2.578 -17.519 1.00 96.56 563 VAL A O 1
ATOM 4558 N N . PHE A 1 564 ? 20.835 -4.564 -17.990 1.00 96.19 564 PHE A N 1
ATOM 4559 C CA . PHE A 1 564 ? 19.804 -5.041 -18.919 1.00 96.19 564 PHE A CA 1
ATOM 4560 C C . PHE A 1 564 ? 18.725 -5.928 -18.255 1.00 96.19 564 PHE A C 1
ATOM 4562 O O . PHE A 1 564 ? 17.808 -6.374 -18.949 1.00 96.19 564 PHE A O 1
ATOM 4569 N N . PHE A 1 565 ? 18.840 -6.201 -16.945 1.00 94.38 565 PHE A N 1
ATOM 4570 C CA . PHE A 1 565 ? 18.004 -7.141 -16.172 1.00 94.38 565 PHE A CA 1
ATOM 4571 C C . PHE A 1 565 ? 17.691 -8.443 -16.944 1.00 94.38 565 PHE A C 1
ATOM 4573 O O . PHE A 1 565 ? 18.615 -9.081 -17.451 1.00 94.38 565 PHE A O 1
ATOM 4580 N N . GLU A 1 566 ? 16.416 -8.844 -17.050 1.00 94.38 566 GLU A N 1
ATOM 4581 C CA . GLU A 1 566 ? 15.948 -10.067 -17.718 1.00 94.38 566 GLU A CA 1
ATOM 4582 C C . GLU A 1 566 ? 16.440 -10.186 -19.158 1.00 94.38 566 GLU A C 1
ATOM 4584 O O . GLU A 1 566 ? 16.670 -11.290 -19.645 1.00 94.38 566 GLU A O 1
ATOM 4589 N N . SER A 1 567 ? 16.620 -9.058 -19.847 1.00 96.19 567 SER A N 1
ATOM 4590 C CA . SER A 1 567 ? 16.959 -9.047 -21.271 1.00 96.19 567 SER A CA 1
ATOM 4591 C C . SER A 1 567 ? 18.333 -9.650 -21.550 1.00 96.19 567 SER A C 1
ATOM 4593 O O . SER A 1 567 ? 18.584 -10.076 -22.672 1.00 96.19 567 SER A O 1
ATOM 4595 N N . VAL A 1 568 ? 19.206 -9.775 -20.544 1.00 96.69 568 VAL A N 1
ATOM 4596 C CA . VAL A 1 568 ? 20.501 -10.460 -20.678 1.00 96.69 568 VAL A CA 1
ATOM 4597 C C . VAL A 1 568 ? 20.369 -11.915 -21.173 1.00 96.69 568 VAL A C 1
ATOM 4599 O O . VAL A 1 568 ? 21.300 -12.439 -21.786 1.00 96.69 568 VAL A O 1
ATOM 4602 N N . ILE A 1 569 ? 19.193 -12.540 -21.003 1.00 96.75 569 ILE A N 1
ATOM 4603 C CA . ILE A 1 569 ? 18.879 -13.898 -21.476 1.00 96.75 569 ILE A CA 1
ATOM 4604 C C . ILE A 1 569 ? 19.179 -14.110 -22.972 1.00 96.75 569 ILE A C 1
ATOM 4606 O O . ILE A 1 569 ? 19.720 -15.153 -23.345 1.00 96.75 569 ILE A O 1
ATOM 4610 N N . TYR A 1 570 ? 18.923 -13.106 -23.821 1.00 97.62 570 TYR A N 1
ATOM 4611 C CA . TYR A 1 570 ? 19.135 -13.197 -25.273 1.00 97.62 570 TYR A CA 1
ATOM 4612 C C . TYR A 1 570 ? 20.610 -13.317 -25.677 1.00 97.62 570 TYR A C 1
ATOM 4614 O O . TYR A 1 570 ? 20.903 -13.816 -26.762 1.00 97.62 570 TYR A O 1
ATOM 4622 N N . ARG A 1 571 ? 21.526 -12.856 -24.815 1.00 96.81 571 ARG A N 1
ATOM 4623 C CA . ARG A 1 571 ? 22.974 -12.827 -25.061 1.00 96.81 571 ARG A CA 1
ATOM 4624 C C . ARG A 1 571 ? 23.711 -13.936 -24.310 1.00 96.81 571 ARG A C 1
ATOM 4626 O O . ARG A 1 571 ? 24.604 -14.559 -24.875 1.00 96.81 571 ARG A O 1
ATOM 4633 N N . ASP A 1 572 ? 23.334 -14.183 -23.055 1.00 96.12 572 ASP A N 1
ATOM 4634 C CA . ASP A 1 572 ? 24.129 -15.013 -22.139 1.00 96.12 572 ASP A CA 1
ATOM 4635 C C . ASP A 1 572 ? 23.528 -16.406 -21.891 1.00 96.12 572 ASP A C 1
ATOM 4637 O O . ASP A 1 572 ? 24.249 -17.300 -21.453 1.00 96.12 572 ASP A O 1
ATOM 4641 N N . VAL A 1 573 ? 22.236 -16.615 -22.179 1.00 95.94 573 VAL A N 1
ATOM 4642 C CA . VAL A 1 573 ? 21.528 -17.876 -21.886 1.00 95.94 573 VAL A CA 1
ATOM 4643 C C . VAL A 1 573 ? 21.109 -18.599 -23.161 1.00 95.94 573 VAL A C 1
ATOM 4645 O O . VAL A 1 573 ? 21.530 -19.730 -23.379 1.00 95.94 573 VAL A O 1
ATOM 4648 N N . PHE A 1 574 ? 20.311 -17.976 -24.033 1.00 96.75 574 PHE A N 1
ATOM 4649 C CA . PHE A 1 574 ? 19.790 -18.681 -25.209 1.00 96.75 574 PHE A CA 1
ATOM 4650 C C . PHE A 1 574 ? 20.868 -19.184 -26.193 1.00 96.75 574 PHE A C 1
ATOM 4652 O O . PHE A 1 574 ? 20.674 -20.286 -26.708 1.00 96.75 574 PHE A O 1
ATOM 4659 N N . PRO A 1 575 ? 21.997 -18.484 -26.463 1.00 97.06 575 PRO A N 1
ATOM 4660 C CA . PRO A 1 575 ? 22.983 -18.991 -27.422 1.00 97.06 575 PRO A CA 1
ATOM 4661 C C . PRO A 1 575 ? 23.692 -20.287 -26.976 1.00 97.06 575 PRO A C 1
ATOM 4663 O O . PRO A 1 575 ? 23.759 -21.206 -27.792 1.00 97.06 575 PRO A O 1
ATOM 4666 N N . PRO A 1 576 ? 24.173 -20.438 -25.718 1.00 96.75 576 PRO A N 1
ATOM 4667 C CA . PRO A 1 576 ? 24.661 -21.726 -25.212 1.00 96.75 576 PRO A CA 1
ATOM 4668 C C . PRO A 1 576 ? 23.665 -22.885 -25.347 1.00 96.75 576 PRO A C 1
ATOM 4670 O O . PRO A 1 576 ? 24.074 -23.992 -25.689 1.00 96.75 576 PRO A O 1
ATOM 4673 N N . TYR A 1 577 ? 22.376 -22.625 -25.115 1.00 96.44 577 TYR A N 1
ATOM 4674 C CA . TYR A 1 577 ? 21.329 -23.649 -25.116 1.00 96.44 577 TYR A CA 1
ATOM 4675 C C . TYR A 1 577 ? 20.649 -23.868 -26.482 1.00 96.44 577 TYR A C 1
ATOM 4677 O O . TYR A 1 577 ? 19.726 -24.670 -26.570 1.00 96.44 577 TYR A O 1
ATOM 4685 N N . GLN A 1 578 ? 21.087 -23.209 -27.567 1.00 97.06 578 GLN A N 1
ATOM 4686 C CA . GLN A 1 578 ? 20.377 -23.215 -28.863 1.00 97.06 578 GLN A CA 1
ATOM 4687 C C . GLN A 1 578 ? 20.014 -24.619 -29.384 1.00 97.06 578 GLN A C 1
ATOM 4689 O O . GLN A 1 578 ? 18.927 -24.823 -29.925 1.00 97.06 578 GLN A O 1
ATOM 4694 N N . LYS A 1 579 ? 20.914 -25.589 -29.192 1.00 96.88 579 LYS A N 1
ATOM 4695 C CA . LYS A 1 579 ? 20.741 -26.977 -29.645 1.00 96.88 579 LYS A CA 1
ATOM 4696 C C . LYS A 1 579 ? 19.614 -27.735 -28.941 1.00 96.88 579 LYS A C 1
ATOM 4698 O O . LYS A 1 579 ? 19.146 -28.732 -29.469 1.00 96.88 579 LYS A O 1
ATOM 4703 N N . GLU A 1 580 ? 19.192 -27.294 -27.757 1.00 95.88 580 GLU A N 1
ATOM 4704 C CA . GLU A 1 580 ? 18.121 -27.948 -26.991 1.00 95.88 580 GLU A CA 1
ATOM 4705 C C . GLU A 1 580 ? 16.734 -27.658 -27.572 1.00 95.88 580 GLU A C 1
ATOM 4707 O O . GLU A 1 580 ? 15.793 -28.409 -27.327 1.00 95.88 580 GLU A O 1
ATOM 4712 N N . TRP A 1 581 ? 16.600 -26.560 -28.323 1.00 97.06 581 TRP A N 1
ATOM 4713 C CA . TRP A 1 581 ? 15.303 -26.039 -28.742 1.00 97.06 581 TRP A CA 1
ATOM 4714 C C . TRP A 1 581 ? 15.157 -25.739 -30.229 1.00 97.06 581 TRP A C 1
ATOM 4716 O O . TRP A 1 581 ? 14.057 -25.404 -30.665 1.00 97.06 581 TRP A O 1
ATOM 4726 N N . GLU A 1 582 ? 16.215 -25.856 -31.030 1.00 97.44 582 GLU A N 1
ATOM 4727 C CA . GLU A 1 582 ? 16.133 -25.505 -32.450 1.00 97.44 582 GLU A CA 1
ATOM 4728 C C . GLU A 1 582 ? 15.248 -26.427 -33.301 1.00 97.44 582 GLU A C 1
ATOM 4730 O O . GLU A 1 582 ? 14.700 -25.948 -34.293 1.00 97.44 582 GLU A O 1
ATOM 4735 N N . ASP A 1 583 ? 15.040 -27.672 -32.863 1.00 97.38 583 ASP A N 1
ATOM 4736 C CA . ASP A 1 583 ? 14.161 -28.665 -33.505 1.00 97.38 583 ASP A CA 1
ATOM 4737 C C . ASP A 1 583 ? 12.763 -28.770 -32.853 1.00 97.38 583 ASP A C 1
ATOM 4739 O O . ASP A 1 583 ? 11.950 -29.622 -33.239 1.00 97.38 583 ASP A O 1
ATOM 4743 N N . LEU A 1 584 ? 12.473 -27.937 -31.845 1.00 98.12 584 LEU A N 1
ATOM 4744 C CA . LEU A 1 584 ? 11.161 -27.843 -31.195 1.00 98.12 584 LEU A CA 1
ATOM 4745 C C . LEU A 1 584 ? 10.205 -26.950 -32.001 1.00 98.12 584 LEU A C 1
ATOM 4747 O O . LEU A 1 584 ? 10.608 -26.239 -32.918 1.00 98.12 584 LEU A O 1
ATOM 4751 N N . ASP A 1 585 ? 8.918 -26.972 -31.658 1.00 98.38 585 ASP A N 1
ATOM 4752 C CA . ASP A 1 585 ? 7.926 -26.119 -32.320 1.00 98.38 585 ASP A CA 1
ATOM 4753 C C . ASP A 1 585 ? 7.943 -24.702 -31.712 1.00 98.38 585 ASP A C 1
ATOM 4755 O O . ASP A 1 585 ? 7.819 -23.705 -32.429 1.00 98.38 585 ASP A O 1
ATOM 4759 N N . TYR A 1 586 ? 8.174 -24.607 -30.395 1.00 98.56 586 TYR A N 1
ATOM 4760 C CA . TYR A 1 586 ? 8.206 -23.354 -29.643 1.00 98.56 586 TYR A CA 1
ATOM 4761 C C . TYR A 1 586 ? 9.252 -23.325 -28.517 1.00 98.56 586 TYR A C 1
ATOM 4763 O O . TYR A 1 586 ? 9.633 -24.345 -27.948 1.00 98.56 586 TYR A O 1
ATOM 4771 N N . VAL A 1 587 ? 9.650 -22.118 -28.122 1.00 98.12 587 VAL A N 1
ATOM 4772 C CA . VAL A 1 587 ? 10.367 -21.814 -26.879 1.00 98.12 587 VAL A CA 1
ATOM 4773 C C . VAL A 1 587 ? 9.471 -20.937 -26.020 1.00 98.12 587 VAL A C 1
ATOM 4775 O O . VAL A 1 587 ? 8.925 -19.943 -26.497 1.00 98.12 587 VAL A O 1
ATOM 4778 N N . VAL A 1 588 ? 9.321 -21.289 -24.749 1.00 95.75 588 VAL A N 1
ATOM 4779 C CA . VAL A 1 588 ? 8.606 -20.491 -23.754 1.00 95.75 588 VAL A CA 1
ATOM 4780 C C . VAL A 1 588 ? 9.628 -19.823 -22.846 1.00 95.75 588 VAL A C 1
ATOM 4782 O O . VAL A 1 588 ? 10.578 -20.449 -22.378 1.00 95.75 588 VAL A O 1
ATOM 4785 N N . THR A 1 589 ? 9.433 -18.542 -22.569 1.00 94.75 589 THR A N 1
ATOM 4786 C CA . THR A 1 589 ? 10.224 -17.799 -21.589 1.00 94.75 589 THR A CA 1
ATOM 4787 C C . THR A 1 589 ? 9.288 -17.158 -20.573 1.00 94.75 589 THR A C 1
ATOM 4789 O O . THR A 1 589 ? 8.230 -16.637 -20.934 1.00 94.75 589 THR A O 1
ATOM 4792 N N . ALA A 1 590 ? 9.627 -17.275 -19.289 1.00 91.50 590 ALA A N 1
ATOM 4793 C CA . ALA A 1 590 ? 8.881 -16.664 -18.196 1.00 91.50 590 ALA A CA 1
ATOM 4794 C C . ALA A 1 590 ? 9.783 -16.438 -16.977 1.00 91.50 590 ALA A C 1
ATOM 4796 O O . ALA A 1 590 ? 10.726 -17.189 -16.737 1.00 91.50 590 ALA A O 1
ATOM 4797 N N . THR A 1 591 ? 9.466 -15.443 -16.148 1.00 89.56 591 THR A N 1
ATOM 4798 C CA . THR A 1 591 ? 10.130 -15.280 -14.843 1.00 89.56 591 THR A CA 1
ATOM 4799 C C . THR A 1 591 ? 9.547 -16.243 -13.809 1.00 89.56 591 THR A C 1
ATOM 4801 O O . THR A 1 591 ? 8.365 -16.586 -13.881 1.00 89.56 591 THR A O 1
ATOM 4804 N N . TYR A 1 592 ? 10.326 -16.643 -12.800 1.00 84.12 592 TYR A N 1
ATOM 4805 C CA . TYR A 1 592 ? 9.831 -17.496 -11.708 1.00 84.12 592 TYR A CA 1
ATOM 4806 C C . TYR A 1 592 ? 8.565 -16.920 -11.035 1.00 84.12 592 TYR A C 1
ATOM 4808 O O . TYR A 1 592 ? 7.629 -17.667 -10.750 1.00 84.12 592 TYR A O 1
ATOM 4816 N N . LYS A 1 593 ? 8.480 -15.584 -10.888 1.00 80.12 593 LYS A N 1
ATOM 4817 C CA . LYS A 1 593 ? 7.315 -14.847 -10.350 1.00 80.12 593 LYS A CA 1
ATOM 4818 C C . LYS A 1 593 ? 6.035 -15.040 -11.162 1.00 80.12 593 LYS A C 1
ATOM 4820 O O . LYS A 1 593 ? 4.947 -14.849 -10.633 1.00 80.12 593 LYS A O 1
ATOM 4825 N N . THR A 1 594 ? 6.159 -15.370 -12.444 1.00 73.38 594 THR A N 1
ATOM 4826 C CA . THR A 1 594 ? 5.024 -15.549 -13.352 1.00 73.38 594 THR A CA 1
ATOM 4827 C C . THR A 1 594 ? 4.361 -16.907 -13.158 1.00 73.38 594 THR A C 1
ATOM 4829 O O . THR A 1 594 ? 3.139 -16.990 -13.187 1.00 73.38 594 THR A O 1
ATOM 4832 N N . VAL A 1 595 ? 5.154 -17.964 -12.954 1.00 68.94 595 VAL A N 1
ATOM 4833 C CA . VAL A 1 595 ? 4.670 -19.358 -12.997 1.00 68.94 595 VAL A CA 1
ATOM 4834 C C . VAL A 1 595 ? 4.557 -19.995 -11.603 1.00 68.94 595 VAL A C 1
ATOM 4836 O O . VAL A 1 595 ? 3.815 -20.960 -11.405 1.00 68.94 595 VAL A O 1
ATOM 4839 N N . ALA A 1 596 ? 5.243 -19.448 -10.596 1.00 63.53 596 ALA A N 1
ATOM 4840 C CA . ALA A 1 596 ? 5.128 -19.898 -9.213 1.00 63.53 596 ALA A CA 1
ATOM 4841 C C . ALA A 1 596 ? 3.776 -19.483 -8.594 1.00 63.53 596 ALA A C 1
ATOM 4843 O O . ALA A 1 596 ? 3.688 -18.480 -7.891 1.00 63.53 596 ALA A O 1
ATOM 4844 N N . LYS A 1 597 ? 2.735 -20.315 -8.782 1.00 49.59 597 LYS A N 1
ATOM 4845 C CA . LYS A 1 597 ? 1.402 -20.205 -8.134 1.00 49.59 597 LYS A CA 1
ATOM 4846 C C . LYS A 1 597 ? 1.453 -19.913 -6.619 1.00 49.59 597 LYS A C 1
ATOM 4848 O O . LYS A 1 597 ? 0.507 -19.345 -6.094 1.00 49.59 597 LYS A O 1
ATOM 4853 N N . GLN A 1 598 ? 2.527 -20.312 -5.927 1.00 44.38 598 GLN A N 1
ATOM 4854 C CA . GLN A 1 598 ? 2.715 -20.109 -4.481 1.00 44.38 598 GLN A CA 1
ATOM 4855 C C . GLN A 1 598 ? 3.181 -18.692 -4.092 1.00 44.38 598 GLN A C 1
ATOM 4857 O O . GLN A 1 598 ? 3.213 -18.387 -2.909 1.00 44.38 598 GLN A O 1
ATOM 4862 N N . LEU A 1 599 ? 3.508 -17.816 -5.050 1.00 43.25 599 LEU A N 1
ATOM 4863 C CA . LEU A 1 599 ? 3.773 -16.394 -4.803 1.00 43.25 599 LEU A CA 1
ATOM 4864 C C . LEU A 1 599 ? 2.518 -15.586 -5.161 1.00 43.25 599 LEU A C 1
ATOM 4866 O O . LEU A 1 599 ? 2.444 -14.971 -6.225 1.00 43.25 599 LEU A O 1
ATOM 4870 N N . ALA A 1 600 ? 1.518 -15.597 -4.275 1.00 41.53 600 ALA A N 1
ATOM 4871 C CA . ALA A 1 600 ? 0.165 -15.050 -4.487 1.00 41.53 600 ALA A CA 1
ATOM 4872 C C . ALA A 1 600 ? 0.081 -13.506 -4.632 1.00 41.53 600 ALA A C 1
ATOM 4874 O O . ALA A 1 600 ? -0.987 -12.910 -4.519 1.00 41.53 600 ALA A O 1
ATOM 4875 N N . TYR A 1 601 ? 1.208 -12.847 -4.902 1.00 37.81 601 TYR A N 1
ATOM 4876 C CA . TYR A 1 601 ? 1.416 -11.406 -4.758 1.00 37.81 601 TYR A CA 1
ATOM 4877 C C . TYR A 1 601 ? 1.041 -10.571 -5.998 1.00 37.81 601 TYR A C 1
ATOM 4879 O O . TYR A 1 601 ? 1.110 -9.345 -5.974 1.00 37.81 601 TYR A O 1
ATOM 4887 N N . ASN A 1 602 ? 0.692 -11.191 -7.129 1.00 37.03 602 ASN A N 1
ATOM 4888 C CA . ASN A 1 602 ? 0.430 -10.467 -8.377 1.00 37.03 602 ASN A CA 1
ATOM 4889 C C . ASN A 1 602 ? -0.832 -10.961 -9.086 1.00 37.03 602 ASN A C 1
ATOM 4891 O O . ASN A 1 602 ? -0.994 -12.157 -9.286 1.00 37.03 602 ASN A O 1
ATOM 4895 N N . LYS A 1 603 ? -1.605 -10.027 -9.665 1.00 38.62 603 LYS A N 1
ATOM 4896 C CA . LYS A 1 603 ? -2.636 -10.278 -10.707 1.00 38.62 603 LYS A CA 1
ATOM 4897 C C . LYS A 1 603 ? -2.112 -10.992 -11.973 1.00 38.62 603 LYS A C 1
ATOM 4899 O O . LYS A 1 603 ? -2.851 -11.201 -12.926 1.00 38.62 603 LYS A O 1
ATOM 4904 N N . TYR A 1 604 ? -0.826 -11.325 -11.989 1.00 41.56 604 TYR A N 1
ATOM 4905 C CA . TYR A 1 604 ? -0.074 -11.903 -13.092 1.00 41.56 604 TYR A CA 1
ATOM 4906 C C . TYR A 1 604 ? 0.542 -13.264 -12.722 1.00 41.56 604 TYR A C 1
ATOM 4908 O O . TYR A 1 604 ? 1.469 -13.699 -13.403 1.00 41.56 604 TYR A O 1
ATOM 4916 N N . THR A 1 605 ? 0.079 -13.933 -11.655 1.00 45.28 605 THR A N 1
ATOM 4917 C CA . THR A 1 605 ? 0.349 -15.367 -11.463 1.00 45.28 605 THR A CA 1
ATOM 4918 C C . THR A 1 605 ? -0.413 -16.147 -12.522 1.00 45.28 605 THR A C 1
ATOM 4920 O O . THR A 1 605 ? -1.639 -16.224 -12.530 1.00 45.28 605 THR A O 1
ATOM 4923 N N . GLN A 1 606 ? 0.337 -16.713 -13.454 1.00 55.47 606 GLN A N 1
ATOM 4924 C CA . GLN A 1 606 ? -0.187 -17.431 -14.598 1.00 55.47 606 GLN A CA 1
ATOM 4925 C C . GLN A 1 606 ? -0.098 -18.919 -14.300 1.00 55.47 606 GLN A C 1
ATOM 4927 O O . GLN A 1 606 ? 0.971 -19.455 -13.999 1.00 55.47 606 GLN A O 1
ATOM 4932 N N . SER A 1 607 ? -1.245 -19.591 -14.325 1.00 67.62 607 SER A N 1
ATOM 4933 C CA . SER A 1 607 ? -1.284 -21.030 -14.119 1.00 67.62 607 SER A CA 1
ATOM 4934 C C . SER A 1 607 ? -0.638 -21.771 -15.294 1.00 67.62 607 SER A C 1
ATOM 4936 O O . SER A 1 607 ? -0.474 -21.230 -16.389 1.00 67.62 607 SER A O 1
ATOM 4938 N N . LEU A 1 608 ? -0.313 -23.047 -15.073 1.00 78.56 608 LEU A N 1
ATOM 4939 C CA . LEU A 1 608 ? 0.066 -23.977 -16.143 1.00 78.56 608 LEU A CA 1
ATOM 4940 C C . LEU A 1 608 ? -0.971 -23.975 -17.280 1.00 78.56 608 LEU A C 1
ATOM 4942 O O . LEU A 1 608 ? -0.609 -24.043 -18.450 1.00 78.56 608 LEU A O 1
ATOM 4946 N N . ASP A 1 609 ? -2.242 -23.788 -16.932 1.00 82.12 609 ASP A N 1
ATOM 4947 C CA . ASP A 1 609 ? -3.369 -23.679 -17.856 1.00 82.12 609 ASP A CA 1
ATOM 4948 C C . ASP A 1 609 ? -3.230 -22.475 -18.810 1.00 82.12 609 ASP A C 1
ATOM 4950 O O . ASP A 1 609 ? -3.656 -22.569 -19.957 1.00 82.12 609 ASP A O 1
ATOM 4954 N N . LEU A 1 610 ? -2.580 -21.366 -18.417 1.00 82.44 610 LEU A N 1
ATOM 4955 C CA . LEU A 1 610 ? -2.271 -20.296 -19.377 1.00 82.44 610 LEU A CA 1
ATOM 4956 C C . LEU A 1 610 ? -1.195 -20.730 -20.376 1.00 82.44 610 LEU A C 1
ATOM 4958 O O . LEU A 1 610 ? -1.318 -20.396 -21.552 1.00 82.44 610 LEU A O 1
ATOM 4962 N N . ILE A 1 611 ? -0.161 -21.461 -19.946 1.00 87.31 611 ILE A N 1
ATOM 4963 C CA . ILE A 1 611 ? 0.865 -21.985 -20.864 1.00 87.31 611 ILE A CA 1
ATOM 4964 C C . ILE A 1 611 ? 0.199 -22.943 -21.858 1.00 87.31 611 ILE A C 1
ATOM 4966 O O . ILE A 1 611 ? 0.372 -22.780 -23.062 1.00 87.31 611 ILE A O 1
ATOM 4970 N N . GLN A 1 612 ? -0.647 -23.850 -21.362 1.00 90.88 612 GLN A N 1
ATOM 4971 C CA . GLN A 1 612 ? -1.459 -24.767 -22.166 1.00 90.88 612 GLN A CA 1
ATOM 4972 C C . GLN A 1 612 ? -2.344 -24.015 -23.178 1.00 90.88 612 GLN A C 1
ATOM 4974 O O . GLN A 1 612 ? -2.261 -24.255 -24.380 1.00 90.88 612 GLN A O 1
ATOM 4979 N N . ASN A 1 613 ? -3.136 -23.042 -22.720 1.00 89.44 613 ASN A N 1
ATOM 4980 C CA . ASN A 1 613 ? -4.014 -22.246 -23.582 1.00 89.44 613 ASN A CA 1
ATOM 4981 C C . ASN A 1 613 ? -3.228 -21.407 -24.599 1.00 89.44 613 ASN A C 1
ATOM 4983 O O . ASN A 1 613 ? -3.660 -21.243 -25.737 1.00 89.44 613 ASN A O 1
ATOM 4987 N N . SER A 1 614 ? -2.063 -20.885 -24.218 1.00 90.44 614 SER A N 1
ATOM 4988 C CA . SER A 1 614 ? -1.235 -20.059 -25.097 1.00 90.44 614 SER A CA 1
ATOM 4989 C C . SER A 1 614 ? -0.491 -20.893 -26.144 1.00 90.44 614 SER A C 1
ATOM 4991 O O . SER A 1 614 ? -0.350 -20.426 -27.269 1.00 90.44 614 SER A O 1
ATOM 4993 N N . LEU A 1 615 ? -0.074 -22.125 -25.819 1.00 94.06 615 LEU A N 1
ATOM 4994 C CA . LEU A 1 615 ? 0.438 -23.109 -26.785 1.00 94.06 615 LEU A CA 1
ATOM 4995 C C . LEU A 1 615 ? -0.657 -23.530 -27.771 1.00 94.06 615 LEU A C 1
ATOM 4997 O O . LEU A 1 615 ? -0.420 -23.560 -28.976 1.00 94.06 615 LEU A O 1
ATOM 5001 N N . GLN A 1 616 ? -1.870 -23.776 -27.270 1.00 94.25 616 GLN A N 1
ATOM 5002 C CA . GLN A 1 616 ? -3.043 -24.082 -28.089 1.00 94.25 616 GLN A CA 1
ATOM 5003 C C . GLN A 1 616 ? -3.349 -22.940 -29.077 1.00 94.25 616 GLN A C 1
ATOM 5005 O O . GLN A 1 616 ? -3.465 -23.180 -30.277 1.00 94.25 616 GLN A O 1
ATOM 5010 N N . ILE A 1 617 ? -3.376 -21.686 -28.606 1.00 93.12 617 ILE A N 1
ATOM 5011 C CA . ILE A 1 617 ? -3.530 -20.493 -29.458 1.00 93.12 617 ILE A CA 1
ATOM 5012 C C . ILE A 1 617 ? -2.373 -20.367 -30.459 1.00 93.12 617 ILE A C 1
ATOM 5014 O O . ILE A 1 617 ? -2.617 -20.061 -31.627 1.00 93.12 617 ILE A O 1
ATOM 5018 N N . ALA A 1 618 ? -1.127 -20.597 -30.025 1.00 94.56 618 ALA A N 1
ATOM 5019 C CA . ALA A 1 618 ? 0.055 -20.502 -30.878 1.00 94.56 618 ALA A CA 1
ATOM 5020 C C . ALA A 1 618 ? -0.036 -21.471 -32.062 1.00 94.56 618 ALA A C 1
ATOM 5022 O O . ALA A 1 618 ? 0.109 -21.031 -33.206 1.00 94.56 618 ALA A O 1
ATOM 5023 N N . ARG A 1 619 ? -0.359 -22.745 -31.787 1.00 95.44 619 ARG A N 1
ATOM 5024 C CA . ARG A 1 619 ? -0.571 -23.791 -32.794 1.00 95.44 619 ARG A CA 1
ATOM 5025 C C . ARG A 1 619 ? -1.712 -23.434 -33.737 1.00 95.44 619 ARG A C 1
ATOM 5027 O O . ARG A 1 619 ? -1.497 -23.341 -34.942 1.00 95.44 619 ARG A O 1
ATOM 5034 N N . ASP A 1 620 ? -2.912 -23.227 -33.200 1.00 94.56 620 ASP A N 1
ATOM 5035 C CA . ASP A 1 620 ? -4.132 -23.098 -34.004 1.00 94.56 620 ASP A CA 1
ATOM 5036 C C . ASP A 1 620 ? -4.110 -21.837 -34.881 1.00 94.56 620 ASP A C 1
ATOM 5038 O O . ASP A 1 620 ? -4.558 -21.849 -36.026 1.00 94.56 620 ASP A O 1
ATOM 5042 N N . GLY A 1 621 ? -3.540 -20.742 -34.368 1.00 92.62 621 GLY A N 1
ATOM 5043 C CA . GLY A 1 621 ? -3.313 -19.522 -35.137 1.00 92.62 621 GLY A CA 1
ATOM 5044 C C . GLY A 1 621 ? -2.045 -19.544 -35.997 1.00 92.62 621 GLY A C 1
ATOM 5045 O O . GLY A 1 621 ? -1.834 -18.606 -36.769 1.00 92.62 621 GLY A O 1
ATOM 5046 N N . ASN A 1 622 ? -1.191 -20.567 -35.877 1.00 95.44 622 ASN A N 1
ATOM 5047 C CA . ASN A 1 622 ? 0.172 -20.616 -36.422 1.00 95.44 622 ASN A CA 1
ATOM 5048 C C . ASN A 1 622 ? 0.966 -19.322 -36.125 1.00 95.44 622 ASN A C 1
ATOM 5050 O O . ASN A 1 622 ? 1.654 -18.782 -36.994 1.00 95.44 622 ASN A O 1
ATOM 5054 N N . PHE A 1 623 ? 0.815 -18.772 -34.917 1.00 95.88 623 PHE A N 1
ATOM 5055 C CA . PHE A 1 623 ? 1.494 -17.541 -34.509 1.00 95.88 623 PHE A CA 1
ATOM 5056 C C . PHE A 1 623 ? 2.991 -17.787 -34.314 1.00 95.88 623 PHE A C 1
ATOM 5058 O O . PHE A 1 623 ? 3.403 -18.842 -33.828 1.00 95.88 623 PHE A O 1
ATOM 5065 N N . ASP A 1 624 ? 3.799 -16.790 -34.662 1.00 97.25 624 ASP A N 1
ATOM 5066 C CA . ASP A 1 624 ? 5.244 -16.796 -34.430 1.00 97.25 624 ASP A CA 1
ATOM 5067 C C . ASP A 1 624 ? 5.587 -16.420 -32.988 1.00 97.25 624 ASP A C 1
ATOM 5069 O O . ASP A 1 624 ? 6.595 -16.888 -32.455 1.00 97.25 624 ASP A O 1
ATOM 5073 N N . ILE A 1 625 ? 4.729 -15.611 -32.352 1.00 95.81 625 ILE A N 1
ATOM 5074 C CA . ILE A 1 625 ? 4.810 -15.269 -30.931 1.00 95.81 625 ILE A CA 1
ATOM 5075 C C . ILE A 1 625 ? 3.423 -15.091 -30.286 1.00 95.81 625 ILE A C 1
ATOM 5077 O O . ILE A 1 625 ? 2.539 -14.406 -30.815 1.00 95.81 625 ILE A O 1
ATOM 5081 N N . VAL A 1 626 ? 3.264 -15.654 -29.085 1.00 94.19 626 VAL A N 1
ATOM 5082 C CA . VAL A 1 626 ? 2.117 -15.444 -28.188 1.00 94.19 626 VAL A CA 1
ATOM 5083 C C . VAL A 1 626 ? 2.602 -14.837 -26.863 1.00 94.19 626 VAL A C 1
ATOM 5085 O O . VAL A 1 626 ? 3.131 -15.558 -26.013 1.00 94.19 626 VAL A O 1
ATOM 5088 N N . PRO A 1 627 ? 2.453 -13.512 -26.661 1.00 92.00 627 PRO A N 1
ATOM 5089 C CA . PRO A 1 627 ? 2.876 -12.849 -25.432 1.00 92.00 627 PRO A CA 1
ATOM 5090 C C . PRO A 1 627 ? 1.854 -12.976 -24.296 1.00 92.00 627 PRO A C 1
ATOM 5092 O O . PRO A 1 627 ? 0.661 -12.691 -24.460 1.00 92.00 627 PRO A O 1
ATOM 5095 N N . PHE A 1 628 ? 2.344 -13.351 -23.111 1.00 85.94 628 PHE A N 1
ATOM 5096 C CA . PHE A 1 628 ? 1.502 -13.642 -21.946 1.00 85.94 628 PHE A CA 1
ATOM 5097 C C . PHE A 1 628 ? 0.976 -12.383 -21.243 1.00 85.94 628 PHE A C 1
ATOM 5099 O O . PHE A 1 628 ? -0.108 -12.416 -20.656 1.00 85.94 628 PHE A O 1
ATOM 5106 N N . LEU A 1 629 ? 1.727 -11.277 -21.300 1.00 81.06 629 LEU A N 1
ATOM 5107 C CA . LEU A 1 629 ? 1.355 -9.967 -20.758 1.00 81.06 629 LEU A CA 1
ATOM 5108 C C . LEU A 1 629 ? 1.433 -8.914 -21.864 1.00 81.06 629 LEU A C 1
ATOM 5110 O O . LEU A 1 629 ? 2.476 -8.764 -22.493 1.00 81.06 629 LEU A O 1
ATOM 5114 N N . ARG A 1 630 ? 0.339 -8.181 -22.094 1.00 81.69 630 ARG A N 1
ATOM 5115 C CA . ARG A 1 630 ? 0.191 -7.192 -23.173 1.00 81.69 630 ARG A CA 1
ATOM 5116 C C . ARG A 1 630 ? -0.337 -5.869 -22.619 1.00 81.69 630 ARG A C 1
ATOM 5118 O O . ARG A 1 630 ? -1.228 -5.859 -21.775 1.00 81.69 630 ARG A O 1
ATOM 5125 N N . SER A 1 631 ? 0.197 -4.760 -23.115 1.00 81.56 631 SER A N 1
ATOM 5126 C CA . SER A 1 631 ? -0.283 -3.408 -22.835 1.00 81.56 631 SER A CA 1
ATOM 5127 C C . SER A 1 631 ? -1.491 -3.071 -23.705 1.00 81.56 631 SER A C 1
ATOM 5129 O O . SER A 1 631 ? -1.416 -3.196 -24.925 1.00 81.56 631 SER A O 1
ATOM 5131 N N . GLY A 1 632 ? -2.570 -2.552 -23.111 1.00 79.81 632 GLY A N 1
ATOM 5132 C CA . GLY A 1 632 ? -3.669 -1.950 -23.882 1.00 79.81 632 GLY A CA 1
ATOM 5133 C C . GLY A 1 632 ? -3.278 -0.626 -24.562 1.00 79.81 632 GLY A C 1
ATOM 5134 O O . GLY A 1 632 ? -3.849 -0.253 -25.590 1.00 79.81 632 GLY A O 1
ATOM 5135 N N . SER A 1 633 ? -2.279 0.075 -24.022 1.00 84.69 633 SER A N 1
ATOM 5136 C CA . SER A 1 633 ? -1.792 1.371 -24.515 1.00 84.69 633 SER A CA 1
ATOM 5137 C C . SER A 1 633 ? -0.772 1.218 -25.645 1.00 84.69 633 SER A C 1
ATOM 5139 O O . SER A 1 633 ? -0.097 0.191 -25.733 1.00 84.69 633 SER A O 1
ATOM 5141 N N . GLY A 1 634 ? -0.635 2.243 -26.493 1.00 89.94 634 GLY A N 1
ATOM 5142 C CA . GLY A 1 634 ? 0.509 2.355 -27.399 1.00 89.94 634 GLY A CA 1
ATOM 5143 C C . GLY A 1 634 ? 1.821 2.430 -26.620 1.00 89.94 634 GLY A C 1
ATOM 5144 O O . GLY A 1 634 ? 1.876 2.995 -25.523 1.00 89.94 634 GLY A O 1
ATOM 5145 N N . THR A 1 635 ? 2.875 1.819 -27.161 1.00 92.88 635 THR A N 1
ATOM 5146 C CA . THR A 1 635 ? 4.160 1.685 -26.458 1.00 92.88 635 THR A CA 1
ATOM 5147 C C . THR A 1 635 ? 4.740 3.053 -26.120 1.00 92.88 635 THR A C 1
ATOM 5149 O O . THR A 1 635 ? 5.103 3.307 -24.972 1.00 92.88 635 THR A O 1
ATOM 5152 N N . MET A 1 636 ? 4.809 3.955 -27.097 1.00 96.62 636 MET A N 1
ATOM 5153 C CA . MET A 1 636 ? 5.497 5.227 -26.929 1.00 96.62 636 MET A CA 1
ATOM 5154 C C . MET A 1 636 ? 4.719 6.207 -26.049 1.00 96.62 636 MET A C 1
ATOM 5156 O O . MET A 1 636 ? 5.305 6.835 -25.167 1.00 96.62 636 MET A O 1
ATOM 5160 N N . SER A 1 637 ? 3.400 6.304 -26.233 1.00 93.31 637 SER A N 1
ATOM 5161 C CA . SER A 1 637 ? 2.523 7.129 -25.396 1.00 93.31 637 SER A CA 1
ATOM 5162 C C . SER A 1 637 ? 2.575 6.692 -23.922 1.00 93.31 637 SER A C 1
ATOM 5164 O O . SER A 1 637 ? 2.709 7.537 -23.034 1.00 93.31 637 SER A O 1
ATOM 5166 N N . PHE A 1 638 ? 2.603 5.381 -23.653 1.00 92.44 638 PHE A N 1
ATOM 5167 C CA . PHE A 1 638 ? 2.825 4.833 -22.310 1.00 92.44 638 PHE A CA 1
ATOM 5168 C C . PHE A 1 638 ? 4.215 5.180 -21.744 1.00 92.44 638 PHE A C 1
ATOM 5170 O O . PHE A 1 638 ? 4.332 5.648 -20.609 1.00 92.44 638 PHE A O 1
ATOM 5177 N N . CYS A 1 639 ? 5.282 4.998 -22.527 1.00 94.88 639 CYS A N 1
ATOM 5178 C CA . CYS A 1 639 ? 6.648 5.262 -22.064 1.00 94.88 639 CYS A CA 1
ATOM 5179 C C . CYS A 1 639 ? 6.909 6.748 -21.798 1.00 94.88 639 CYS A C 1
ATOM 5181 O O . CYS A 1 639 ? 7.548 7.088 -20.805 1.00 94.88 639 CYS A O 1
ATOM 5183 N N . LEU A 1 640 ? 6.381 7.644 -22.635 1.00 95.44 640 LEU A N 1
ATOM 5184 C CA . LEU A 1 640 ? 6.484 9.089 -22.432 1.00 95.44 640 LEU A CA 1
ATOM 5185 C C . LEU A 1 640 ? 5.751 9.554 -21.168 1.00 95.44 640 LEU A C 1
ATOM 5187 O O . LEU A 1 640 ? 6.247 10.454 -20.493 1.00 95.44 640 LEU A O 1
ATOM 5191 N N . TYR A 1 641 ? 4.622 8.932 -20.816 1.00 93.12 641 TYR A N 1
ATOM 5192 C CA . TYR A 1 641 ? 3.906 9.227 -19.573 1.00 93.12 641 TYR A CA 1
ATOM 5193 C C . TYR A 1 641 ? 4.722 8.847 -18.324 1.00 93.12 641 TYR A C 1
ATOM 5195 O O . TYR A 1 641 ? 4.826 9.646 -17.394 1.00 93.12 641 TYR A O 1
ATOM 5203 N N . HIS A 1 642 ? 5.342 7.661 -18.311 1.00 91.56 642 HIS A N 1
ATOM 5204 C CA . HIS A 1 642 ? 6.090 7.172 -17.146 1.00 91.56 642 HIS A CA 1
ATOM 5205 C C . HIS A 1 642 ? 7.527 7.708 -17.046 1.00 91.56 642 HIS A C 1
ATOM 5207 O O . HIS A 1 642 ? 7.982 8.039 -15.953 1.00 91.56 642 HIS A O 1
ATOM 5213 N N . HIS A 1 643 ? 8.237 7.816 -18.169 1.00 95.12 643 HIS A N 1
ATOM 5214 C CA . HIS A 1 643 ? 9.680 8.087 -18.215 1.00 95.12 643 HIS A CA 1
ATOM 5215 C C . HIS A 1 643 ? 10.023 9.463 -18.825 1.00 95.12 643 HIS A C 1
ATOM 5217 O O . HIS A 1 643 ? 11.112 9.999 -18.609 1.00 95.12 643 HIS A O 1
ATOM 5223 N N . GLY A 1 644 ? 9.087 10.093 -19.544 1.00 95.38 644 GLY A N 1
ATOM 5224 C CA . GLY A 1 644 ? 9.270 11.406 -20.168 1.00 95.38 644 GLY A CA 1
ATOM 5225 C C . GLY A 1 644 ? 10.123 11.403 -21.443 1.00 95.38 644 GLY A C 1
ATOM 5226 O O . GLY A 1 644 ? 10.525 10.364 -21.963 1.00 95.38 644 GLY A O 1
ATOM 5227 N N . LYS A 1 645 ? 10.421 12.611 -21.945 1.00 97.31 645 LYS A N 1
ATOM 5228 C CA . LYS A 1 645 ? 11.179 12.839 -23.193 1.00 97.31 645 LYS A CA 1
ATOM 5229 C C . LYS A 1 645 ? 12.537 12.104 -23.292 1.00 97.31 645 LYS A C 1
ATOM 5231 O O . LYS A 1 645 ? 12.849 11.679 -24.402 1.00 97.31 645 LYS A O 1
ATOM 5236 N N . PRO A 1 646 ? 13.328 11.901 -22.213 1.00 97.56 646 PRO A N 1
ATOM 5237 C CA . PRO A 1 646 ? 14.582 11.143 -22.300 1.00 97.56 646 PRO A CA 1
ATOM 5238 C C . PRO A 1 646 ? 14.415 9.713 -22.836 1.00 97.56 646 PRO A C 1
ATOM 5240 O O . PRO A 1 646 ? 15.263 9.257 -23.598 1.00 97.56 646 PRO A O 1
ATOM 5243 N N . PHE A 1 647 ? 13.295 9.038 -22.534 1.00 98.12 647 PHE A N 1
ATOM 5244 C CA . PHE A 1 647 ? 13.007 7.700 -23.069 1.00 98.12 647 PHE A CA 1
ATOM 5245 C C . PHE A 1 647 ? 12.969 7.698 -24.599 1.00 98.12 647 PHE A C 1
ATOM 5247 O O . PHE A 1 647 ? 13.608 6.864 -25.229 1.00 98.12 647 PHE A O 1
ATOM 5254 N N . ARG A 1 648 ? 12.251 8.659 -25.194 1.00 98.06 648 ARG A N 1
ATOM 5255 C CA . ARG A 1 648 ? 12.140 8.834 -26.651 1.00 98.06 648 ARG A CA 1
ATOM 5256 C C . ARG A 1 648 ? 13.513 9.039 -27.286 1.00 98.06 648 ARG A C 1
ATOM 5258 O O . ARG A 1 648 ? 13.844 8.333 -28.225 1.00 98.06 648 ARG A O 1
ATOM 5265 N N . ALA A 1 649 ? 14.321 9.949 -26.740 1.00 98.19 649 ALA A N 1
ATOM 5266 C CA . ALA A 1 649 ? 15.660 10.222 -27.262 1.00 98.19 649 ALA A CA 1
ATOM 5267 C C . ALA A 1 649 ? 16.560 8.971 -27.244 1.00 98.19 649 ALA A C 1
ATOM 5269 O O . ALA A 1 649 ? 17.187 8.653 -28.252 1.00 98.19 649 ALA A O 1
ATOM 5270 N N . ALA A 1 650 ? 16.575 8.230 -26.131 1.00 98.50 650 ALA A N 1
ATOM 5271 C CA . ALA A 1 650 ? 17.358 7.003 -25.994 1.00 98.50 650 ALA A CA 1
ATOM 5272 C C . ALA A 1 650 ? 16.855 5.860 -26.901 1.00 98.50 650 ALA A C 1
ATOM 5274 O O . ALA A 1 650 ? 17.660 5.160 -27.514 1.00 98.50 650 ALA A O 1
ATOM 5275 N N . TRP A 1 651 ? 15.533 5.693 -27.014 1.00 98.56 651 TRP A N 1
ATOM 5276 C CA . TRP A 1 651 ? 14.878 4.720 -27.897 1.00 98.56 651 TRP A CA 1
ATOM 5277 C C . TRP A 1 651 ? 15.224 4.968 -29.369 1.00 98.56 651 TRP A C 1
ATOM 5279 O O . TRP A 1 651 ? 15.641 4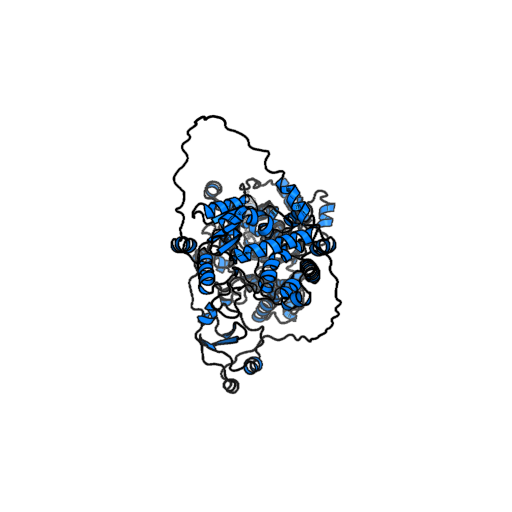.052 -30.076 1.00 98.56 651 TRP A O 1
ATOM 5289 N N . ASP A 1 652 ? 15.109 6.221 -29.809 1.00 98.44 652 ASP A N 1
ATOM 5290 C CA . ASP A 1 652 ? 15.364 6.623 -31.190 1.00 98.44 652 ASP A CA 1
ATOM 5291 C C . ASP A 1 652 ? 16.833 6.448 -31.566 1.00 98.44 652 ASP A C 1
ATOM 5293 O O . ASP A 1 652 ? 17.134 5.847 -32.595 1.00 98.44 652 ASP A O 1
ATOM 5297 N N . ALA A 1 653 ? 17.746 6.931 -30.716 1.00 98.56 653 ALA A N 1
ATOM 5298 C CA . ALA A 1 653 ? 19.182 6.821 -30.948 1.00 98.56 653 ALA A CA 1
ATOM 5299 C C . ALA A 1 653 ? 19.624 5.351 -31.038 1.00 98.56 653 ALA A C 1
ATOM 5301 O O . ALA A 1 653 ? 20.332 4.978 -31.971 1.00 98.56 653 ALA A O 1
ATOM 5302 N N . LEU A 1 654 ? 19.148 4.494 -30.124 1.00 98.56 654 LEU A N 1
ATOM 5303 C CA . LEU A 1 654 ? 19.454 3.063 -30.148 1.00 98.56 654 LEU A CA 1
ATOM 5304 C C . LEU A 1 654 ? 18.931 2.377 -31.420 1.00 98.56 654 LEU A C 1
ATOM 5306 O O . LEU A 1 654 ? 19.651 1.581 -32.017 1.00 98.56 654 LEU A O 1
ATOM 5310 N N . LEU A 1 655 ? 17.700 2.664 -31.851 1.00 98.56 655 LEU A N 1
ATOM 5311 C CA . LEU A 1 655 ? 17.117 2.013 -33.030 1.00 98.56 655 LEU A CA 1
ATOM 5312 C C . LEU A 1 655 ? 17.712 2.516 -34.355 1.00 98.56 655 LEU A C 1
ATOM 5314 O O . LEU A 1 655 ? 17.898 1.710 -35.269 1.00 98.56 655 LEU A O 1
ATOM 5318 N N . VAL A 1 656 ? 18.085 3.796 -34.450 1.00 98.50 656 VAL A N 1
ATOM 5319 C CA . VAL A 1 656 ? 18.811 4.339 -35.613 1.00 98.50 656 VAL A CA 1
ATOM 5320 C C . VAL A 1 656 ? 20.181 3.674 -35.757 1.00 98.50 656 VAL A C 1
ATOM 5322 O O . VAL A 1 656 ? 20.503 3.173 -36.831 1.00 98.50 656 VAL A O 1
ATOM 5325 N N . GLU A 1 657 ? 20.942 3.548 -34.668 1.00 98.31 657 GLU A N 1
ATOM 5326 C CA . GLU A 1 657 ? 22.231 2.833 -34.637 1.00 98.31 657 GLU A CA 1
ATOM 5327 C C . GLU A 1 657 ? 22.100 1.328 -34.938 1.00 98.31 657 GLU A C 1
ATOM 5329 O O . GLU A 1 657 ? 23.037 0.672 -35.401 1.00 98.31 657 GLU A O 1
ATOM 5334 N N . LEU A 1 658 ? 20.915 0.750 -34.721 1.00 98.12 658 LEU A N 1
ATOM 5335 C CA . LEU A 1 658 ? 20.618 -0.624 -35.124 1.00 98.12 658 LEU A CA 1
ATOM 5336 C C . LEU A 1 658 ? 20.299 -0.767 -36.619 1.00 98.12 658 LEU A C 1
ATOM 5338 O O . LEU A 1 658 ? 20.377 -1.894 -37.119 1.00 98.12 658 LEU A O 1
ATOM 5342 N N . GLY A 1 659 ? 20.055 0.340 -37.327 1.00 97.94 659 GLY A N 1
ATOM 5343 C CA . GLY A 1 659 ? 19.812 0.410 -38.771 1.00 97.94 659 GLY A CA 1
ATOM 5344 C C . GLY A 1 659 ? 18.373 0.765 -39.166 1.00 97.94 659 GLY A C 1
ATOM 5345 O O . GLY A 1 659 ? 18.037 0.684 -40.345 1.00 97.94 659 GLY A O 1
ATOM 5346 N N . TYR A 1 660 ? 17.507 1.133 -38.215 1.00 98.44 660 TYR A N 1
ATOM 5347 C CA . TYR A 1 660 ? 16.099 1.431 -38.491 1.00 98.44 660 TYR A CA 1
ATOM 5348 C C . TYR A 1 660 ? 15.897 2.912 -38.824 1.00 98.44 660 TYR A C 1
ATOM 5350 O O . TYR A 1 660 ? 16.395 3.799 -38.131 1.00 98.44 660 TYR A O 1
ATOM 5358 N N . SER A 1 661 ? 15.120 3.203 -39.871 1.00 98.12 661 SER A N 1
ATOM 5359 C CA . SER A 1 661 ? 14.792 4.586 -40.222 1.00 98.12 661 SER A CA 1
ATOM 5360 C C . SER A 1 661 ? 13.859 5.211 -39.179 1.00 98.12 661 SER A C 1
ATOM 5362 O O . SER A 1 661 ? 12.949 4.556 -38.665 1.00 98.12 661 SER A O 1
ATOM 5364 N N . LEU A 1 662 ? 14.019 6.512 -38.906 1.00 98.00 662 LEU A N 1
ATOM 5365 C CA . LEU A 1 662 ? 13.122 7.237 -37.993 1.00 98.00 662 LEU A CA 1
ATOM 5366 C C . LEU A 1 662 ? 11.649 7.150 -38.419 1.00 98.00 662 LEU A C 1
ATOM 5368 O O . LEU A 1 662 ? 10.776 7.142 -37.557 1.00 98.00 662 LEU A O 1
ATOM 5372 N N . SER A 1 663 ? 11.369 7.047 -39.723 1.00 98.19 663 SER A N 1
ATOM 5373 C CA . SER A 1 663 ? 10.012 6.860 -40.251 1.00 98.19 663 SER A CA 1
ATOM 5374 C C . SER A 1 663 ? 9.400 5.529 -39.800 1.00 98.19 663 SER A C 1
ATOM 5376 O O . SER A 1 663 ? 8.301 5.543 -39.249 1.00 98.19 663 SER A O 1
ATOM 5378 N N . LEU A 1 664 ? 10.132 4.416 -39.932 1.00 97.94 664 LEU A N 1
ATOM 5379 C CA . LEU A 1 664 ? 9.694 3.100 -39.453 1.00 97.94 664 LEU A CA 1
ATOM 5380 C C . LEU A 1 664 ? 9.575 3.065 -37.920 1.00 97.94 664 LEU A C 1
ATOM 5382 O O . LEU A 1 664 ? 8.621 2.514 -37.374 1.00 97.94 664 LEU A O 1
ATOM 5386 N N . ILE A 1 665 ? 10.503 3.717 -37.211 1.00 98.12 665 ILE A N 1
ATOM 5387 C CA . ILE A 1 665 ? 10.419 3.865 -35.751 1.00 98.12 665 ILE A CA 1
ATOM 5388 C C . ILE A 1 665 ? 9.123 4.604 -35.363 1.00 98.12 665 ILE A C 1
ATOM 5390 O O . ILE A 1 665 ? 8.441 4.175 -34.436 1.00 98.12 665 ILE A O 1
ATOM 5394 N N . ARG A 1 666 ? 8.738 5.667 -36.092 1.00 97.19 666 ARG A N 1
ATOM 5395 C CA . ARG A 1 666 ? 7.506 6.441 -35.824 1.00 97.19 666 ARG A CA 1
ATOM 5396 C C . ARG A 1 666 ? 6.241 5.663 -36.138 1.00 97.19 666 ARG A C 1
ATOM 5398 O O . ARG A 1 666 ? 5.294 5.738 -35.361 1.00 97.19 666 ARG A O 1
ATOM 5405 N N . SER A 1 667 ? 6.207 4.912 -37.240 1.00 97.44 667 SER A N 1
ATOM 5406 C CA . SER A 1 667 ? 5.017 4.131 -37.607 1.00 97.44 667 SER A CA 1
ATOM 5407 C C . SER A 1 667 ? 4.657 3.068 -36.563 1.00 97.44 667 SER A C 1
ATOM 5409 O O . SER A 1 667 ? 3.513 2.625 -36.520 1.00 97.44 667 SER A O 1
ATOM 5411 N N . LEU A 1 668 ? 5.608 2.691 -35.701 1.00 96.75 668 LEU A N 1
ATOM 5412 C CA . LEU A 1 668 ? 5.422 1.731 -34.614 1.00 96.75 668 LEU A CA 1
ATOM 5413 C C . LEU A 1 668 ? 5.258 2.379 -33.222 1.00 96.75 668 LEU A C 1
ATOM 5415 O O . LEU A 1 668 ? 5.173 1.651 -32.235 1.00 96.75 668 LEU A O 1
ATOM 5419 N N . ASP A 1 669 ? 5.136 3.710 -33.107 1.00 95.75 669 ASP A N 1
ATOM 5420 C CA . ASP A 1 669 ? 4.951 4.400 -31.812 1.00 95.75 669 ASP A CA 1
ATOM 5421 C C . ASP A 1 669 ? 3.726 3.866 -31.024 1.00 95.75 669 ASP A C 1
ATOM 5423 O O . ASP A 1 669 ? 3.775 3.719 -29.799 1.00 95.75 669 ASP A O 1
ATOM 5427 N N . GLU A 1 670 ? 2.646 3.512 -31.729 1.00 93.69 670 GLU A N 1
ATOM 5428 C CA . GLU A 1 670 ? 1.385 3.011 -31.155 1.00 93.69 670 GLU A CA 1
ATOM 5429 C C . GLU A 1 670 ? 1.258 1.473 -31.125 1.00 93.69 670 GLU A C 1
ATOM 5431 O O . GLU A 1 670 ? 0.202 0.938 -30.767 1.00 93.69 670 GLU A O 1
ATOM 5436 N N . MET A 1 671 ? 2.337 0.738 -31.432 1.00 93.44 671 MET A N 1
ATOM 5437 C CA . MET A 1 671 ? 2.358 -0.724 -31.298 1.00 93.44 671 MET A CA 1
ATOM 5438 C C . MET A 1 671 ? 2.046 -1.153 -29.854 1.00 93.44 671 MET A C 1
ATOM 5440 O O . MET A 1 671 ? 2.403 -0.457 -28.896 1.00 93.44 671 MET A O 1
ATOM 5444 N N . LYS A 1 672 ? 1.410 -2.315 -29.671 1.00 88.75 672 LYS A N 1
ATOM 5445 C CA . LYS A 1 672 ? 1.084 -2.839 -28.335 1.00 88.75 672 LYS A CA 1
ATOM 5446 C C . LYS A 1 672 ? 2.282 -3.590 -27.766 1.00 88.75 672 LYS A C 1
ATOM 5448 O O . LYS A 1 672 ? 2.580 -4.704 -28.188 1.00 88.75 672 LYS A O 1
ATOM 5453 N N . SER A 1 673 ? 2.959 -2.983 -26.797 1.00 84.12 673 SER A N 1
ATOM 5454 C CA . SER A 1 673 ? 4.072 -3.614 -26.093 1.00 84.12 673 SER A CA 1
ATOM 5455 C C . SER A 1 673 ? 3.615 -4.825 -25.281 1.00 84.12 673 SER A C 1
ATOM 5457 O O . SER A 1 673 ? 2.544 -4.839 -24.669 1.00 84.12 673 SER A O 1
ATOM 5459 N N . PHE A 1 674 ? 4.484 -5.824 -25.224 1.00 84.88 674 PHE A N 1
ATOM 5460 C CA . PHE A 1 674 ? 4.487 -6.870 -24.210 1.00 84.88 674 PHE A CA 1
ATOM 5461 C C . PHE A 1 674 ? 5.774 -6.755 -23.391 1.00 84.88 674 PHE A C 1
ATOM 5463 O O . PHE A 1 674 ? 6.739 -6.127 -23.824 1.00 84.88 674 PHE A O 1
ATOM 5470 N N . TYR A 1 675 ? 5.760 -7.292 -22.173 1.00 79.38 675 TYR A N 1
ATOM 5471 C CA . TYR A 1 675 ? 6.728 -6.934 -21.132 1.00 79.38 675 TYR A CA 1
ATOM 5472 C C . TYR A 1 675 ? 7.435 -8.158 -20.525 1.00 79.38 675 TYR A C 1
ATOM 5474 O O . TYR A 1 675 ? 7.013 -9.301 -20.718 1.00 79.38 675 TYR A O 1
ATOM 5482 N N . ARG A 1 676 ? 8.499 -7.900 -19.751 1.00 76.06 676 ARG A N 1
ATOM 5483 C CA . ARG A 1 676 ? 9.234 -8.847 -18.885 1.00 76.06 676 ARG A CA 1
ATOM 5484 C C . ARG A 1 676 ? 9.849 -10.093 -19.539 1.00 76.06 676 ARG A C 1
ATOM 5486 O O . ARG A 1 676 ? 10.225 -11.012 -18.820 1.00 76.06 676 ARG A O 1
ATOM 5493 N N . ASN A 1 677 ? 9.966 -10.141 -20.869 1.00 81.94 677 ASN A N 1
ATOM 5494 C CA . ASN A 1 677 ? 10.383 -11.340 -21.613 1.00 81.94 677 ASN A CA 1
ATOM 5495 C C . ASN A 1 677 ? 9.512 -12.568 -21.271 1.00 81.94 677 ASN A C 1
ATOM 5497 O O . ASN A 1 677 ? 10.028 -13.625 -20.925 1.00 81.94 677 ASN A O 1
ATOM 5501 N N . ILE A 1 678 ? 8.181 -12.405 -21.310 1.00 88.00 678 ILE A N 1
ATOM 5502 C CA . ILE A 1 678 ? 7.224 -13.476 -20.988 1.00 88.00 678 ILE A CA 1
ATOM 5503 C C . ILE A 1 678 ? 6.338 -13.798 -22.202 1.00 88.00 678 ILE A C 1
ATOM 5505 O O . ILE A 1 678 ? 5.350 -13.103 -22.475 1.00 88.00 678 ILE A O 1
ATOM 5509 N N . PHE A 1 679 ? 6.688 -14.853 -22.938 1.00 93.88 679 PHE A N 1
ATOM 5510 C CA . PHE A 1 679 ? 6.014 -15.250 -24.178 1.00 93.88 679 PHE A CA 1
ATOM 5511 C C . PHE A 1 679 ? 6.371 -16.675 -24.637 1.00 93.88 679 PHE A C 1
ATOM 5513 O O . PHE A 1 679 ? 7.362 -17.260 -24.201 1.00 93.88 679 PHE A O 1
ATOM 5520 N N . ILE A 1 680 ? 5.578 -17.195 -25.576 1.00 95.62 680 ILE A N 1
ATOM 5521 C CA . ILE A 1 680 ? 5.894 -18.355 -26.428 1.00 95.62 680 ILE A CA 1
ATOM 5522 C C . ILE A 1 680 ? 6.364 -17.825 -27.784 1.00 95.62 680 ILE A C 1
ATOM 5524 O O . ILE A 1 680 ? 5.670 -16.984 -28.346 1.00 95.62 680 ILE A O 1
ATOM 5528 N N . ILE A 1 681 ? 7.484 -18.308 -28.325 1.00 97.94 681 ILE A N 1
ATOM 5529 C CA . ILE A 1 681 ? 8.069 -17.868 -29.606 1.00 97.94 681 ILE A CA 1
ATOM 5530 C C . ILE A 1 681 ? 8.574 -19.061 -30.433 1.00 97.94 681 ILE A C 1
ATOM 5532 O O . ILE A 1 681 ? 9.047 -20.043 -29.867 1.00 97.94 681 ILE A O 1
ATOM 5536 N N . LYS A 1 682 ? 8.513 -19.006 -31.768 1.00 98.50 682 LYS A N 1
ATOM 5537 C CA . LYS A 1 682 ? 9.131 -20.041 -32.624 1.00 98.50 682 LYS A CA 1
ATOM 5538 C C . LYS A 1 682 ? 10.669 -19.952 -32.604 1.00 98.50 682 LYS A C 1
ATOM 5540 O O . LYS A 1 682 ? 11.196 -18.840 -32.698 1.00 98.50 682 LYS A O 1
ATOM 5545 N N . PRO A 1 683 ? 11.411 -21.081 -32.613 1.00 98.50 683 PRO A N 1
ATOM 5546 C CA . PRO A 1 683 ? 12.878 -21.098 -32.635 1.00 98.50 683 PRO A CA 1
ATOM 5547 C C . PRO A 1 683 ? 13.536 -20.198 -33.684 1.00 98.50 683 PRO A C 1
ATOM 5549 O O . PRO A 1 683 ? 14.478 -19.476 -33.366 1.00 98.50 683 PRO A O 1
ATOM 5552 N N . LYS A 1 684 ? 13.034 -20.192 -34.928 1.00 98.19 684 LYS A N 1
ATOM 5553 C CA . LYS A 1 684 ? 13.581 -19.348 -36.006 1.00 98.19 684 LYS A CA 1
ATOM 5554 C C . LYS A 1 684 ? 13.570 -17.863 -35.618 1.00 98.19 684 LYS A C 1
ATOM 5556 O O . LYS A 1 684 ? 14.597 -17.196 -35.686 1.00 98.19 684 LYS A O 1
ATOM 5561 N N . VAL A 1 685 ? 12.421 -17.378 -35.154 1.00 98.25 685 VAL A N 1
ATOM 5562 C CA . VAL A 1 685 ? 12.216 -15.967 -34.804 1.00 98.25 685 VAL A CA 1
ATOM 5563 C C . VAL A 1 685 ? 12.967 -15.606 -33.518 1.00 98.25 685 VAL A C 1
ATOM 5565 O O . VAL A 1 685 ? 13.495 -14.502 -33.401 1.00 98.25 685 VAL A O 1
ATOM 5568 N N . LEU A 1 686 ? 13.118 -16.552 -32.582 1.00 98.19 686 LEU A N 1
ATOM 5569 C CA . LEU A 1 686 ? 13.976 -16.361 -31.411 1.00 98.19 686 LEU A CA 1
ATOM 5570 C C . LEU A 1 686 ? 15.454 -16.179 -31.795 1.00 98.19 686 LEU A C 1
ATOM 5572 O O . LEU A 1 686 ? 16.094 -15.278 -31.260 1.00 98.19 686 LEU A O 1
ATOM 5576 N N . LYS A 1 687 ? 15.990 -16.964 -32.744 1.00 98.25 687 LYS A N 1
ATOM 5577 C CA . LYS A 1 687 ? 17.375 -16.801 -33.237 1.00 98.25 687 LYS A CA 1
ATOM 5578 C C . LYS A 1 687 ? 17.608 -15.398 -33.814 1.00 98.25 687 LYS A C 1
ATOM 5580 O O . LYS A 1 687 ? 18.616 -14.765 -33.506 1.00 98.25 687 LYS A O 1
ATOM 5585 N N . GLU A 1 688 ? 16.662 -14.889 -34.599 1.00 98.19 688 GLU A N 1
ATOM 5586 C CA . GLU A 1 688 ? 16.721 -13.538 -35.176 1.00 98.19 688 GLU A CA 1
ATOM 5587 C C . GLU A 1 688 ? 16.632 -12.448 -34.084 1.00 98.19 688 GLU A C 1
ATOM 5589 O O . GLU A 1 688 ? 17.464 -11.536 -34.039 1.00 98.19 688 GLU A O 1
ATOM 5594 N N . LEU A 1 689 ? 15.709 -12.600 -33.124 1.00 97.81 689 LEU A N 1
ATOM 5595 C CA . LEU A 1 689 ? 15.574 -11.712 -31.963 1.00 97.81 689 LEU A CA 1
ATOM 5596 C C . LEU A 1 689 ? 16.834 -11.708 -31.076 1.00 97.81 689 LEU A C 1
ATOM 5598 O O . LEU A 1 689 ? 17.239 -10.652 -30.593 1.00 97.81 689 LEU A O 1
ATOM 5602 N N . MET A 1 690 ? 17.493 -12.854 -30.878 1.00 97.94 690 MET A N 1
ATOM 5603 C CA . MET A 1 690 ? 18.746 -12.955 -30.115 1.00 97.94 690 MET A CA 1
ATOM 5604 C C . MET A 1 690 ? 19.879 -12.148 -30.754 1.00 97.94 690 MET A C 1
ATOM 5606 O O . MET A 1 690 ? 20.618 -11.461 -30.043 1.00 97.94 690 MET A O 1
ATOM 5610 N N . LEU A 1 691 ? 20.003 -12.196 -32.085 1.00 97.81 691 LEU A N 1
ATOM 5611 C CA . LEU A 1 691 ? 20.983 -11.403 -32.831 1.00 97.81 691 LEU A CA 1
ATOM 5612 C C . LEU A 1 691 ? 20.688 -9.904 -32.700 1.00 97.81 691 LEU A C 1
ATOM 5614 O O . LEU A 1 691 ? 21.591 -9.128 -32.377 1.00 97.81 691 LEU A O 1
ATOM 5618 N N . PHE A 1 692 ? 19.423 -9.503 -32.863 1.00 98.44 692 PHE A N 1
ATOM 5619 C CA . PHE A 1 692 ? 18.984 -8.119 -32.679 1.00 98.44 692 PHE A CA 1
ATOM 5620 C C . PHE A 1 692 ? 19.264 -7.602 -31.257 1.00 98.44 692 PHE A C 1
ATOM 5622 O O . PHE A 1 692 ? 19.914 -6.569 -31.095 1.00 98.44 692 PHE A O 1
ATOM 5629 N N . MET A 1 693 ? 18.857 -8.341 -30.220 1.00 98.19 693 MET A N 1
ATOM 5630 C CA . MET A 1 693 ? 19.062 -7.955 -28.818 1.00 98.19 693 MET A CA 1
ATOM 5631 C C . MET A 1 693 ? 20.548 -7.933 -28.433 1.00 98.19 693 MET A C 1
ATOM 5633 O O . MET A 1 693 ? 20.980 -7.046 -27.693 1.00 98.19 693 MET A O 1
ATOM 5637 N N . SER A 1 694 ? 21.359 -8.845 -28.977 1.00 97.69 694 SER A N 1
ATOM 5638 C CA . SER A 1 694 ? 22.816 -8.834 -28.786 1.00 97.69 694 SER A CA 1
ATOM 5639 C C . SER A 1 694 ? 23.469 -7.614 -29.446 1.00 97.69 694 SER A C 1
ATOM 5641 O O . SER A 1 694 ? 24.315 -6.968 -28.821 1.00 97.69 694 SER A O 1
ATOM 5643 N N . LYS A 1 695 ? 23.044 -7.240 -30.665 1.00 98.25 695 LYS A N 1
ATOM 5644 C CA . LYS A 1 695 ? 23.479 -6.001 -31.335 1.00 98.25 695 LYS A CA 1
ATOM 5645 C C . LYS A 1 695 ? 23.050 -4.768 -30.528 1.00 98.25 695 LYS A C 1
ATOM 5647 O O . LYS A 1 695 ? 23.867 -3.875 -30.318 1.00 98.25 695 LYS A O 1
ATOM 5652 N N . ALA A 1 696 ? 21.826 -4.751 -29.994 1.00 98.50 696 ALA A N 1
ATOM 5653 C CA . ALA A 1 696 ? 21.317 -3.664 -29.154 1.00 98.50 696 ALA A CA 1
ATOM 5654 C C . ALA A 1 696 ? 22.152 -3.474 -27.881 1.00 98.50 696 ALA A C 1
ATOM 5656 O O . ALA A 1 696 ? 22.579 -2.357 -27.595 1.00 98.50 696 ALA A O 1
ATOM 5657 N N . MET A 1 697 ? 22.466 -4.551 -27.149 1.00 98.50 697 MET A N 1
ATOM 5658 C CA . MET A 1 697 ? 23.359 -4.467 -25.983 1.00 98.50 697 MET A CA 1
ATOM 5659 C C . MET A 1 697 ? 24.766 -4.006 -26.367 1.00 98.50 697 MET A C 1
ATOM 5661 O O . MET A 1 697 ? 25.393 -3.263 -25.611 1.00 98.50 697 MET A O 1
ATOM 5665 N N . HIS A 1 698 ? 25.276 -4.436 -27.527 1.00 97.81 698 HIS A N 1
ATOM 5666 C CA . HIS A 1 698 ? 26.582 -4.003 -28.013 1.00 97.81 698 HIS A CA 1
ATOM 5667 C C . HIS A 1 698 ? 26.611 -2.488 -28.255 1.00 97.81 698 HIS A C 1
ATOM 5669 O O . HIS A 1 698 ? 27.475 -1.821 -27.684 1.00 97.81 698 HIS A O 1
ATOM 5675 N N . VAL A 1 699 ? 25.640 -1.946 -29.001 1.00 98.38 699 VAL A N 1
ATOM 5676 C CA . VAL A 1 699 ? 25.483 -0.499 -29.242 1.00 98.38 699 VAL A CA 1
ATOM 5677 C C . VAL A 1 699 ? 25.331 0.257 -27.920 1.00 98.38 699 VAL A C 1
ATOM 5679 O O . VAL A 1 699 ? 26.122 1.154 -27.648 1.00 98.38 699 VAL A O 1
ATOM 5682 N N . ALA A 1 700 ? 24.404 -0.159 -27.051 1.00 98.12 700 ALA A N 1
ATOM 5683 C CA . ALA A 1 700 ? 24.170 0.460 -25.742 1.00 98.12 700 ALA A CA 1
ATOM 5684 C C . ALA A 1 700 ? 25.416 0.503 -24.833 1.00 98.12 700 ALA A C 1
ATOM 5686 O O . ALA A 1 700 ? 25.547 1.394 -23.999 1.00 98.12 700 ALA A O 1
ATOM 5687 N N . THR A 1 701 ? 26.341 -0.450 -24.985 1.00 97.44 701 THR A N 1
ATOM 5688 C CA . THR A 1 701 ? 27.580 -0.508 -24.189 1.00 97.44 701 THR A CA 1
ATOM 5689 C C . THR A 1 701 ? 28.714 0.327 -24.803 1.00 97.44 701 THR A C 1
ATOM 5691 O O . THR A 1 701 ? 29.475 0.964 -24.066 1.00 97.44 701 THR A O 1
ATOM 5694 N N . HIS A 1 702 ? 28.845 0.317 -26.138 1.00 97.75 702 HIS A N 1
ATOM 5695 C CA . HIS A 1 702 ? 30.035 0.808 -26.850 1.00 97.75 702 HIS A CA 1
ATOM 5696 C C . HIS A 1 702 ? 29.842 2.134 -27.600 1.00 97.75 702 HIS A C 1
ATOM 5698 O O . HIS A 1 702 ? 30.835 2.827 -27.798 1.00 97.75 702 HIS A O 1
ATOM 5704 N N . ASN A 1 703 ? 28.618 2.519 -27.982 1.00 98.19 703 ASN A N 1
ATOM 5705 C CA . ASN A 1 703 ? 28.335 3.856 -28.513 1.00 98.19 703 ASN A CA 1
ATOM 5706 C C . ASN A 1 703 ? 28.135 4.826 -27.326 1.00 98.19 703 ASN A C 1
ATOM 5708 O O . ASN A 1 703 ? 27.154 4.674 -26.589 1.00 98.19 703 ASN A O 1
ATOM 5712 N N . PRO A 1 704 ? 29.027 5.817 -27.101 1.00 97.94 704 PRO A N 1
ATOM 5713 C CA . PRO A 1 704 ? 28.942 6.683 -25.926 1.00 97.94 704 PRO A CA 1
ATOM 5714 C C . PRO A 1 704 ? 27.670 7.535 -25.881 1.00 97.94 704 PRO A C 1
ATOM 5716 O O . PRO A 1 704 ? 27.107 7.696 -24.803 1.00 97.94 704 PRO A O 1
ATOM 5719 N N . ALA A 1 705 ? 27.193 8.022 -27.032 1.00 98.00 705 ALA A N 1
ATOM 5720 C CA . ALA A 1 705 ? 26.019 8.889 -27.116 1.00 98.00 705 ALA A CA 1
ATOM 5721 C C . ALA A 1 705 ? 24.726 8.128 -26.784 1.00 98.00 705 ALA A C 1
ATOM 5723 O O . ALA A 1 705 ? 23.899 8.605 -26.008 1.00 98.00 705 ALA A O 1
ATOM 5724 N N . VAL A 1 706 ? 24.572 6.903 -27.301 1.00 98.31 706 VAL A N 1
ATOM 5725 C CA . VAL A 1 706 ? 23.443 6.035 -26.923 1.00 98.31 706 VAL A CA 1
ATOM 5726 C C . VAL A 1 706 ? 23.518 5.661 -25.443 1.00 98.31 706 VAL A C 1
ATOM 5728 O O . VAL A 1 706 ? 22.504 5.699 -24.747 1.00 98.31 706 VAL A O 1
ATOM 5731 N N . ARG A 1 707 ? 24.715 5.331 -24.940 1.00 98.25 707 ARG A N 1
ATOM 5732 C CA . ARG A 1 707 ? 24.919 4.957 -23.536 1.00 98.25 707 ARG A CA 1
ATOM 5733 C C . ARG A 1 707 ? 24.541 6.084 -22.576 1.00 98.25 707 ARG A C 1
ATOM 5735 O O . ARG A 1 707 ? 23.835 5.824 -21.609 1.00 98.25 707 ARG A O 1
ATOM 5742 N N . GLU A 1 708 ? 24.971 7.315 -22.848 1.00 98.06 708 GLU A N 1
ATOM 5743 C CA . GLU A 1 708 ? 24.634 8.496 -22.043 1.00 98.06 708 GLU A CA 1
ATOM 5744 C C . GLU A 1 708 ? 23.114 8.709 -21.972 1.00 98.06 708 GLU A C 1
ATOM 5746 O O . GLU A 1 708 ? 22.551 8.841 -20.884 1.00 98.06 708 GLU A O 1
ATOM 5751 N N . LEU A 1 709 ? 22.423 8.630 -23.115 1.00 98.31 709 LEU A N 1
ATOM 5752 C CA . LEU A 1 709 ? 20.962 8.726 -23.166 1.00 98.31 709 LEU A CA 1
ATOM 5753 C C . LEU A 1 709 ? 20.280 7.608 -22.358 1.00 98.31 709 LEU A C 1
ATOM 5755 O O . LEU A 1 709 ? 19.319 7.875 -21.638 1.00 98.31 709 LEU A O 1
ATOM 5759 N N . LEU A 1 710 ? 20.783 6.370 -22.424 1.00 98.25 710 LEU A N 1
ATOM 5760 C CA . LEU A 1 710 ? 20.258 5.235 -21.653 1.00 98.25 710 LEU A CA 1
ATOM 5761 C C . LEU A 1 710 ? 20.527 5.336 -20.140 1.00 98.25 710 LEU A C 1
ATOM 5763 O O . LEU A 1 710 ? 19.795 4.724 -19.358 1.00 98.25 710 LEU A O 1
ATOM 5767 N N . GLN A 1 711 ? 21.536 6.104 -19.716 1.00 98.06 711 GLN A N 1
ATOM 5768 C CA . GLN A 1 711 ? 21.868 6.348 -18.306 1.00 98.06 711 GLN A CA 1
ATOM 5769 C C . GLN A 1 711 ? 20.952 7.379 -17.624 1.00 98.06 711 GLN A C 1
ATOM 5771 O O . GLN A 1 711 ? 20.993 7.508 -16.400 1.00 98.06 711 GLN A O 1
ATOM 5776 N N . ALA A 1 712 ? 20.089 8.082 -18.365 1.00 97.94 712 ALA A N 1
ATOM 5777 C CA . ALA A 1 712 ? 19.166 9.055 -17.784 1.00 97.94 712 ALA A CA 1
ATOM 5778 C C . ALA A 1 712 ? 18.155 8.421 -16.800 1.00 97.94 712 ALA A C 1
ATOM 5780 O O . ALA A 1 712 ? 17.795 7.246 -16.898 1.00 97.94 712 ALA A O 1
ATOM 5781 N N . ASN A 1 713 ? 17.663 9.227 -15.854 1.00 97.44 713 ASN A N 1
ATOM 5782 C CA . ASN A 1 713 ? 16.717 8.797 -14.821 1.00 97.44 713 ASN A CA 1
ATOM 5783 C C . ASN A 1 713 ? 15.347 8.418 -15.414 1.00 97.44 713 ASN A C 1
ATOM 5785 O O . ASN A 1 713 ? 14.652 9.256 -15.993 1.00 97.44 713 ASN A O 1
ATOM 5789 N N . ALA A 1 714 ? 14.927 7.169 -15.201 1.00 96.06 714 ALA A N 1
ATOM 5790 C CA . ALA A 1 714 ? 13.666 6.623 -15.692 1.00 96.06 714 ALA A CA 1
ATOM 5791 C C . ALA A 1 714 ? 12.416 7.069 -14.907 1.00 96.06 714 ALA A C 1
ATOM 5793 O O . ALA A 1 714 ? 11.311 6.681 -15.276 1.00 96.06 714 ALA A O 1
ATOM 5794 N N . LYS A 1 715 ? 12.550 7.840 -13.819 1.00 93.31 715 LYS A N 1
ATOM 5795 C CA . LYS A 1 715 ? 11.444 8.303 -12.948 1.00 93.31 715 LYS A CA 1
ATOM 5796 C C . LYS A 1 715 ? 10.577 7.175 -12.361 1.00 93.31 715 LYS A C 1
ATOM 5798 O O . LYS A 1 715 ? 9.427 7.393 -11.976 1.00 93.31 715 LYS A O 1
ATOM 5803 N N . TYR A 1 716 ? 11.127 5.965 -12.280 1.00 89.25 716 TYR A N 1
ATOM 5804 C CA . TYR A 1 716 ? 10.428 4.780 -11.796 1.00 89.25 716 TYR A CA 1
ATOM 5805 C C . TYR A 1 716 ? 10.307 4.798 -10.265 1.00 89.25 716 TYR A C 1
ATOM 5807 O O . TYR A 1 716 ? 11.307 4.691 -9.561 1.00 89.25 716 TYR A O 1
ATOM 5815 N N . LYS A 1 717 ? 9.076 4.947 -9.756 1.00 81.44 717 LYS A N 1
ATOM 5816 C CA . LYS A 1 717 ? 8.791 5.142 -8.320 1.00 81.44 717 LYS A CA 1
ATOM 5817 C C . LYS A 1 717 ? 8.708 3.857 -7.492 1.00 81.44 717 LYS A C 1
ATOM 5819 O O . LYS A 1 717 ? 8.778 3.926 -6.274 1.00 81.44 717 LYS A O 1
ATOM 5824 N N . GLU A 1 718 ? 8.533 2.704 -8.133 1.00 79.62 718 GLU A N 1
ATOM 5825 C CA . GLU A 1 718 ? 8.323 1.404 -7.466 1.00 79.62 718 GLU A CA 1
ATOM 5826 C C . GLU A 1 718 ? 9.628 0.591 -7.329 1.00 79.62 718 GLU A C 1
ATOM 5828 O O . GLU A 1 718 ? 9.609 -0.607 -7.051 1.00 79.62 718 GLU A O 1
ATOM 5833 N N . GLY A 1 719 ? 10.778 1.217 -7.593 1.00 81.19 719 GLY A N 1
ATOM 5834 C CA . GLY A 1 719 ? 12.087 0.571 -7.580 1.00 81.19 719 GLY A CA 1
ATOM 5835 C C . GLY A 1 719 ? 12.772 0.610 -6.214 1.00 81.19 719 GLY A C 1
ATOM 5836 O O . GLY A 1 719 ? 12.628 1.573 -5.467 1.00 81.19 719 GLY A O 1
ATOM 5837 N N . SER A 1 720 ? 13.581 -0.408 -5.911 1.00 87.88 720 SER A N 1
ATOM 5838 C CA . SER A 1 720 ? 14.471 -0.386 -4.745 1.00 87.88 720 SER A CA 1
ATOM 5839 C C . SER A 1 720 ? 15.726 0.438 -5.048 1.00 87.88 720 SER A C 1
ATOM 5841 O O . SER A 1 720 ? 16.496 0.092 -5.948 1.00 87.88 720 SER A O 1
ATOM 5843 N N . GLN A 1 721 ? 15.961 1.493 -4.265 1.00 86.69 721 GLN A N 1
ATOM 5844 C CA . GLN A 1 721 ? 17.168 2.327 -4.343 1.00 86.69 721 GLN A CA 1
ATOM 5845 C C . GLN A 1 721 ? 18.453 1.515 -4.098 1.00 86.69 721 GLN A C 1
ATOM 5847 O O . GLN A 1 721 ? 19.485 1.790 -4.703 1.00 86.69 721 GLN A O 1
ATOM 5852 N N . GLU A 1 722 ? 18.399 0.467 -3.269 1.00 89.69 722 GLU A N 1
ATOM 5853 C CA . GLU A 1 722 ? 19.530 -0.448 -3.060 1.00 89.69 722 GLU A CA 1
ATOM 5854 C C . GLU A 1 722 ? 19.897 -1.174 -4.364 1.00 89.69 722 GLU A C 1
ATOM 5856 O O . GLU A 1 722 ? 21.063 -1.235 -4.754 1.00 89.69 722 GLU A O 1
ATOM 5861 N N . VAL A 1 723 ? 18.888 -1.680 -5.081 1.00 87.75 723 VAL A N 1
ATOM 5862 C CA . VAL A 1 723 ? 19.078 -2.373 -6.361 1.00 87.75 723 VAL A CA 1
ATOM 5863 C C . VAL A 1 723 ? 19.593 -1.409 -7.429 1.00 87.75 723 VAL A C 1
ATOM 5865 O O . VAL A 1 723 ? 20.464 -1.797 -8.211 1.00 87.75 723 VAL A O 1
ATOM 5868 N N . SER A 1 724 ? 19.114 -0.160 -7.458 1.00 92.31 724 SER A N 1
ATOM 5869 C CA . SER A 1 724 ? 19.613 0.823 -8.422 1.00 92.31 724 SER A CA 1
ATOM 5870 C C . SER A 1 724 ? 21.050 1.251 -8.126 1.00 92.31 724 SER A C 1
ATOM 5872 O O . SER A 1 724 ? 21.873 1.253 -9.040 1.00 92.31 724 SER A O 1
ATOM 5874 N N . MET A 1 725 ? 21.393 1.505 -6.859 1.00 94.62 725 MET A N 1
ATOM 5875 C CA . MET A 1 725 ? 22.768 1.801 -6.448 1.00 94.62 725 MET A CA 1
ATOM 5876 C C . MET A 1 725 ? 23.708 0.643 -6.788 1.00 94.62 725 MET A C 1
ATOM 5878 O O . MET A 1 725 ? 24.768 0.864 -7.369 1.00 94.62 725 MET A O 1
ATOM 5882 N N . ARG A 1 726 ? 23.298 -0.600 -6.505 1.00 94.12 726 ARG A N 1
ATOM 5883 C CA . ARG A 1 726 ? 24.100 -1.805 -6.755 1.00 94.12 726 ARG A CA 1
ATOM 5884 C C . ARG A 1 726 ? 24.351 -2.085 -8.240 1.00 94.12 726 ARG A C 1
ATOM 5886 O O . ARG A 1 726 ? 25.407 -2.612 -8.572 1.00 94.12 726 ARG A O 1
ATOM 5893 N N . ILE A 1 727 ? 23.385 -1.803 -9.119 1.00 94.94 727 ILE A N 1
ATOM 5894 C CA . ILE A 1 727 ? 23.455 -2.189 -10.544 1.00 94.94 727 ILE A CA 1
ATOM 5895 C C . ILE A 1 727 ? 23.862 -1.026 -11.458 1.00 94.94 727 ILE A C 1
ATOM 5897 O O . ILE A 1 727 ? 24.573 -1.247 -12.436 1.00 94.94 727 ILE A O 1
ATOM 5901 N N . PHE A 1 728 ? 23.430 0.198 -11.154 1.00 95.75 728 PHE A N 1
ATOM 5902 C CA . PHE A 1 728 ? 23.660 1.382 -11.989 1.00 95.75 728 PHE A CA 1
ATOM 5903 C C . PHE A 1 728 ? 24.656 2.381 -11.383 1.00 95.75 728 PHE A C 1
ATOM 5905 O O . PHE A 1 728 ? 25.096 3.287 -12.088 1.00 95.75 728 PHE A O 1
ATOM 5912 N N . GLY A 1 729 ? 24.998 2.249 -10.094 1.00 95.94 729 GLY A N 1
ATOM 5913 C CA . GLY A 1 729 ? 25.778 3.253 -9.362 1.00 95.94 729 GLY A CA 1
ATOM 5914 C C . GLY A 1 729 ? 24.996 4.536 -9.052 1.00 95.94 729 GLY A C 1
ATOM 5915 O O . GLY A 1 729 ? 25.607 5.559 -8.758 1.00 95.94 729 GLY A O 1
ATOM 5916 N N . THR A 1 730 ? 23.661 4.506 -9.152 1.00 96.12 730 THR A N 1
ATOM 5917 C CA . THR A 1 730 ? 22.783 5.681 -9.028 1.00 96.12 730 THR A CA 1
ATOM 5918 C C . THR A 1 730 ? 21.568 5.410 -8.142 1.00 96.12 730 THR A C 1
ATOM 5920 O O . THR A 1 730 ? 20.989 4.324 -8.168 1.00 96.12 730 THR A O 1
ATOM 5923 N N . GLU A 1 731 ? 21.109 6.426 -7.407 1.00 94.88 731 GLU A N 1
ATOM 5924 C CA . GLU A 1 731 ? 19.934 6.341 -6.515 1.00 94.88 731 GLU A CA 1
ATOM 5925 C C . GLU A 1 731 ? 18.602 6.148 -7.260 1.00 94.88 731 GLU A C 1
ATOM 5927 O O . GLU A 1 731 ? 17.560 5.903 -6.660 1.00 94.88 731 GLU A O 1
ATOM 5932 N N . TYR A 1 732 ? 18.638 6.254 -8.586 1.00 95.69 732 TYR A N 1
ATOM 5933 C CA . TYR A 1 732 ? 17.513 6.054 -9.481 1.00 95.69 732 TYR A CA 1
ATOM 5934 C C . TYR A 1 732 ? 17.803 4.942 -10.490 1.00 95.69 732 TYR A C 1
ATOM 5936 O O . TYR A 1 732 ? 18.953 4.668 -10.844 1.00 95.69 732 TYR A O 1
ATOM 5944 N N . TYR A 1 733 ? 16.736 4.339 -11.012 1.00 97.31 733 TYR A N 1
ATOM 5945 C CA . TYR A 1 733 ? 16.818 3.407 -12.132 1.00 97.31 733 TYR A CA 1
ATOM 5946 C C . TYR A 1 733 ? 17.079 4.171 -13.431 1.00 97.31 733 TYR A C 1
ATOM 5948 O O . TYR A 1 733 ? 16.420 5.174 -13.719 1.00 97.31 733 TYR A O 1
ATOM 5956 N N . GLN A 1 734 ? 18.017 3.670 -14.228 1.00 97.81 734 GLN A N 1
ATOM 5957 C CA . GLN A 1 734 ? 18.312 4.191 -15.562 1.00 97.81 734 GLN A CA 1
ATOM 5958 C C . GLN A 1 734 ? 17.273 3.711 -16.591 1.00 97.81 734 GLN A C 1
ATOM 5960 O O . GLN A 1 734 ? 16.489 2.802 -16.311 1.00 97.81 734 GLN A O 1
ATOM 5965 N N . LEU A 1 735 ? 17.258 4.289 -17.797 1.00 98.19 735 LEU A N 1
ATOM 5966 C CA . LEU A 1 735 ? 16.331 3.891 -18.870 1.00 98.19 735 LEU A CA 1
ATOM 5967 C C . LEU A 1 735 ? 16.631 2.505 -19.467 1.00 98.19 735 LEU A C 1
ATOM 5969 O O . LEU A 1 735 ? 15.715 1.883 -20.010 1.00 98.19 735 LEU A O 1
ATOM 5973 N N . HIS A 1 736 ? 17.873 2.018 -19.340 1.00 95.25 736 HIS A N 1
ATOM 5974 C CA . HIS A 1 736 ? 18.342 0.709 -19.822 1.00 95.25 736 HIS A CA 1
ATOM 5975 C C . HIS A 1 736 ? 17.297 -0.431 -19.730 1.00 95.25 736 HIS A C 1
ATOM 5977 O O . HIS A 1 736 ? 16.851 -0.893 -20.783 1.00 95.25 736 HIS A O 1
ATOM 5983 N N . PRO A 1 737 ? 16.853 -0.892 -18.540 1.00 95.50 737 PRO A N 1
ATOM 5984 C CA . PRO A 1 737 ? 15.947 -2.036 -18.442 1.00 95.50 737 PRO A CA 1
ATOM 5985 C C . PRO A 1 737 ? 14.587 -1.781 -19.105 1.00 95.50 737 PRO A C 1
ATOM 5987 O O . PRO A 1 737 ? 14.059 -2.670 -19.766 1.00 95.50 737 PRO A O 1
ATOM 5990 N N . PHE A 1 738 ? 14.037 -0.567 -19.000 1.00 95.88 738 PHE A N 1
ATOM 5991 C CA . PHE A 1 738 ? 12.718 -0.237 -19.550 1.00 95.88 738 PHE A CA 1
ATOM 5992 C C . PHE A 1 738 ? 12.717 -0.216 -21.082 1.00 95.88 738 PHE A C 1
ATOM 5994 O O . PHE A 1 738 ? 11.747 -0.652 -21.703 1.00 95.88 738 PHE A O 1
ATOM 6001 N N . ILE A 1 739 ? 13.798 0.252 -21.707 1.00 97.25 739 ILE A N 1
ATOM 6002 C CA . ILE A 1 739 ? 13.946 0.194 -23.165 1.00 97.25 739 ILE A CA 1
ATOM 6003 C C . ILE A 1 739 ? 14.130 -1.257 -23.614 1.00 97.25 739 ILE A C 1
ATOM 6005 O O . ILE A 1 739 ? 13.370 -1.732 -24.457 1.00 97.25 739 ILE A O 1
ATOM 6009 N N . PHE A 1 740 ? 15.059 -1.995 -23.000 1.00 97.06 740 PHE A N 1
ATOM 6010 C CA . PHE A 1 740 ? 15.351 -3.378 -23.390 1.00 97.06 740 PHE A CA 1
ATOM 6011 C C . PHE A 1 740 ? 14.176 -4.343 -23.170 1.00 97.06 740 PHE A C 1
ATOM 6013 O O . PHE A 1 740 ? 13.989 -5.246 -23.977 1.00 97.06 740 PHE A O 1
ATOM 6020 N N . GLU A 1 741 ? 13.322 -4.100 -22.173 1.00 94.31 741 GLU A N 1
ATOM 6021 C CA . GLU A 1 741 ? 12.064 -4.832 -21.967 1.00 94.31 741 GLU A CA 1
ATOM 6022 C C . GLU A 1 741 ? 11.089 -4.721 -23.161 1.00 94.31 741 GLU A C 1
ATOM 6024 O O . GLU A 1 741 ? 10.290 -5.626 -23.387 1.00 94.31 741 GLU A O 1
ATOM 6029 N N . ARG A 1 742 ? 11.143 -3.621 -23.929 1.00 95.06 742 ARG A N 1
ATOM 6030 C CA . ARG A 1 742 ? 10.199 -3.291 -25.021 1.00 95.06 742 ARG A CA 1
ATOM 6031 C C . ARG A 1 742 ? 10.771 -3.515 -26.421 1.00 95.06 742 ARG A C 1
ATOM 6033 O O . ARG A 1 742 ? 10.009 -3.617 -27.384 1.00 95.06 742 ARG A O 1
ATOM 6040 N N . LEU A 1 743 ? 12.095 -3.615 -26.542 1.00 96.75 743 LEU A N 1
ATOM 6041 C CA . LEU A 1 743 ? 12.789 -3.904 -27.800 1.00 96.75 743 LEU A CA 1
ATOM 6042 C C . LEU A 1 743 ? 12.302 -5.187 -28.511 1.00 96.75 743 LEU A C 1
ATOM 6044 O O . LEU A 1 743 ? 12.171 -5.133 -29.735 1.00 96.75 743 LEU A O 1
ATOM 6048 N N . PRO A 1 744 ? 11.953 -6.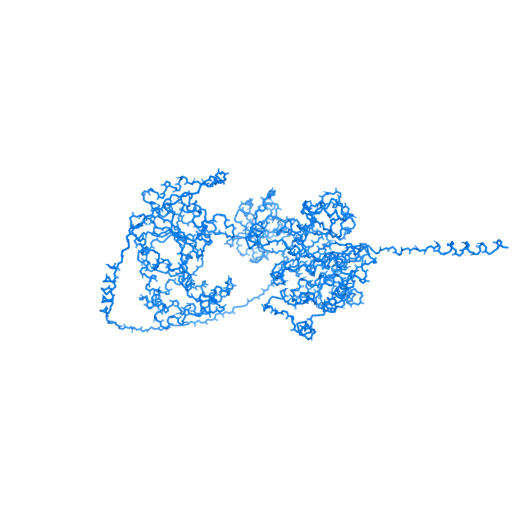298 -27.822 1.00 96.31 744 PRO A N 1
ATOM 6049 C CA . PRO A 1 744 ? 11.358 -7.462 -28.479 1.00 96.31 744 PRO A CA 1
ATOM 6050 C C . PRO A 1 744 ? 10.068 -7.138 -29.239 1.00 96.31 744 PRO A C 1
ATOM 6052 O O . PRO A 1 744 ? 9.915 -7.567 -30.380 1.00 96.31 744 PRO A O 1
ATOM 6055 N N . SER A 1 745 ? 9.165 -6.333 -28.663 1.00 94.75 745 SER A N 1
ATOM 6056 C CA . SER A 1 745 ? 7.937 -5.913 -29.352 1.00 94.75 745 SER A CA 1
ATOM 6057 C C . SER A 1 745 ? 8.239 -5.083 -30.599 1.00 94.75 745 SER A C 1
ATOM 6059 O O . SER A 1 745 ? 7.628 -5.327 -31.636 1.00 94.75 745 SER A O 1
ATOM 6061 N N . PHE A 1 746 ? 9.211 -4.165 -30.528 1.00 96.81 746 PHE A N 1
ATOM 6062 C CA . PHE A 1 746 ? 9.638 -3.390 -31.697 1.00 96.81 746 PHE A CA 1
ATOM 6063 C C . PHE A 1 746 ? 10.140 -4.293 -32.822 1.00 96.81 746 PHE A C 1
ATOM 6065 O O . PHE A 1 746 ? 9.635 -4.220 -33.939 1.00 96.81 746 PHE A O 1
ATOM 6072 N N . PHE A 1 747 ? 11.101 -5.169 -32.514 1.00 97.56 747 PHE A N 1
ATOM 6073 C CA . PHE A 1 747 ? 11.698 -6.070 -33.495 1.00 97.56 747 PHE A CA 1
ATOM 6074 C C . PHE A 1 747 ? 10.651 -6.951 -34.176 1.00 97.56 747 PHE A C 1
ATOM 6076 O O . PHE A 1 747 ? 10.658 -7.088 -35.395 1.00 97.56 747 PHE A O 1
ATOM 6083 N N . LEU A 1 748 ? 9.726 -7.519 -33.402 1.00 96.31 748 LEU A N 1
ATOM 6084 C CA . LEU A 1 748 ? 8.718 -8.443 -33.916 1.00 96.31 748 LEU A CA 1
ATOM 6085 C C . LEU A 1 748 ? 7.661 -7.740 -34.779 1.00 96.31 748 LEU A C 1
ATOM 6087 O O . LEU A 1 748 ? 7.205 -8.316 -35.760 1.00 96.31 748 LEU A O 1
ATOM 6091 N N . HIS A 1 749 ? 7.320 -6.483 -34.479 1.00 95.75 749 HIS A N 1
ATOM 6092 C CA . HIS A 1 749 ? 6.491 -5.676 -35.376 1.00 95.75 749 HIS A CA 1
ATOM 6093 C C . HIS A 1 749 ? 7.249 -5.239 -36.641 1.00 95.75 749 HIS A C 1
ATOM 6095 O O . HIS A 1 749 ? 6.682 -5.284 -37.728 1.00 95.75 749 HIS A O 1
ATOM 6101 N N . ALA A 1 750 ? 8.523 -4.852 -36.522 1.00 97.00 750 ALA A N 1
ATOM 6102 C CA . ALA A 1 750 ? 9.342 -4.389 -37.646 1.00 97.00 750 ALA A CA 1
ATOM 6103 C C . ALA A 1 750 ? 9.810 -5.515 -38.593 1.00 97.00 750 ALA A C 1
ATOM 6105 O O . ALA A 1 750 ? 10.174 -5.236 -39.730 1.00 97.00 750 ALA A O 1
ATOM 6106 N N . SER A 1 751 ? 9.798 -6.770 -38.133 1.00 96.81 751 SER A N 1
ATOM 6107 C CA . SER A 1 751 ? 10.066 -7.981 -38.931 1.00 96.81 751 SER A CA 1
ATOM 6108 C C . SER A 1 751 ? 8.795 -8.648 -39.477 1.00 96.81 751 SER A C 1
ATOM 6110 O O . SER A 1 751 ? 8.874 -9.743 -40.025 1.00 96.81 751 SER A O 1
ATOM 6112 N N . GLU A 1 752 ? 7.630 -8.006 -39.317 1.00 95.81 752 GLU A N 1
ATOM 6113 C CA . GLU A 1 752 ? 6.318 -8.513 -39.756 1.00 95.81 752 GLU A CA 1
ATOM 6114 C C . GLU A 1 752 ? 5.956 -9.902 -39.185 1.00 95.81 752 GLU A C 1
ATOM 6116 O O . GLU A 1 752 ? 5.160 -10.647 -39.761 1.00 95.81 752 GLU A O 1
ATOM 6121 N N . ALA A 1 753 ? 6.507 -10.256 -38.017 1.00 96.00 753 ALA A N 1
ATOM 6122 C CA . ALA A 1 753 ? 6.231 -11.529 -37.363 1.00 96.00 753 ALA A CA 1
ATOM 6123 C C . ALA A 1 753 ? 4.738 -11.664 -37.021 1.00 96.00 753 ALA A C 1
ATOM 6125 O O . ALA A 1 753 ? 4.075 -10.707 -36.602 1.00 96.00 753 ALA A O 1
ATOM 6126 N N . LYS A 1 754 ? 4.193 -12.880 -37.127 1.00 95.25 754 LYS A N 1
ATOM 6127 C CA . LYS A 1 754 ? 2.783 -13.150 -36.834 1.00 95.25 754 LYS A CA 1
ATOM 6128 C C . LYS A 1 754 ? 2.534 -13.162 -35.322 1.00 95.25 754 LYS A C 1
ATOM 6130 O O . LYS A 1 754 ? 2.522 -14.213 -34.678 1.00 95.25 754 LYS A O 1
ATOM 6135 N N . ILE A 1 755 ? 2.341 -11.974 -34.752 1.00 93.44 755 ILE A N 1
ATOM 6136 C CA . ILE A 1 755 ? 2.075 -11.737 -33.326 1.00 93.44 755 ILE A CA 1
ATOM 6137 C C . ILE A 1 755 ? 0.593 -11.988 -33.001 1.00 93.44 755 ILE A C 1
ATOM 6139 O O . ILE A 1 755 ? -0.299 -11.499 -33.692 1.00 93.44 755 ILE A O 1
ATOM 6143 N N . CYS A 1 756 ? 0.314 -12.659 -31.879 1.00 91.00 756 CYS A N 1
ATOM 6144 C CA . CYS A 1 756 ? -1.026 -12.773 -31.276 1.00 91.00 756 CYS A CA 1
ATOM 6145 C C . CYS A 1 756 ? -1.479 -11.447 -30.609 1.00 91.00 756 CYS A C 1
ATOM 6147 O O . CYS A 1 756 ? -1.661 -11.329 -29.388 1.00 91.00 756 CYS A O 1
ATOM 6149 N N . ALA A 1 757 ? -1.633 -10.405 -31.432 1.00 75.19 757 ALA A N 1
ATOM 6150 C CA . ALA A 1 757 ? -2.075 -9.070 -31.041 1.00 75.19 757 ALA A CA 1
ATOM 6151 C C . ALA A 1 757 ? -3.610 -8.973 -31.091 1.00 75.19 757 ALA A C 1
ATOM 6153 O O . ALA A 1 757 ? -4.230 -9.030 -32.149 1.00 75.19 757 ALA A O 1
ATOM 6154 N N . ALA A 1 758 ? -4.237 -8.828 -29.924 1.00 59.34 758 ALA A N 1
ATOM 6155 C CA . ALA A 1 758 ? -5.686 -8.895 -29.780 1.00 59.34 758 ALA A CA 1
ATOM 6156 C C . ALA A 1 758 ? -6.383 -7.561 -30.104 1.00 59.34 758 ALA A C 1
ATOM 6158 O O . ALA A 1 758 ? -6.796 -6.826 -29.208 1.00 59.34 758 ALA A O 1
ATOM 6159 N N . THR A 1 759 ? -6.534 -7.267 -31.394 1.00 50.19 759 THR A N 1
ATOM 6160 C CA . THR A 1 759 ? -7.604 -6.387 -31.904 1.00 50.19 759 THR A CA 1
ATOM 6161 C C . THR A 1 759 ? -8.642 -7.165 -32.715 1.00 50.19 759 THR A C 1
ATOM 6163 O O . THR A 1 759 ? -9.813 -6.798 -32.686 1.00 50.19 759 THR A O 1
ATOM 6166 N N . VAL A 1 760 ? -8.252 -8.272 -33.363 1.00 36.72 760 VAL A N 1
ATOM 6167 C CA . VAL A 1 760 ? -9.153 -9.231 -34.029 1.00 36.72 760 VAL A CA 1
ATOM 6168 C C . VAL A 1 760 ? -8.589 -10.651 -33.862 1.00 36.72 760 VAL A C 1
ATOM 6170 O O . VAL A 1 760 ? -7.406 -10.868 -34.111 1.00 36.72 760 VAL A O 1
ATOM 6173 N N . GLY A 1 761 ? -9.416 -11.623 -33.461 1.00 49.25 761 GLY A N 1
ATOM 6174 C CA . GLY A 1 761 ? -9.041 -13.047 -33.371 1.00 49.25 761 GLY A CA 1
ATOM 6175 C C . GLY A 1 761 ? -9.120 -13.659 -31.960 1.00 49.25 761 GLY A C 1
ATOM 6176 O O . GLY A 1 761 ? -9.411 -12.953 -30.995 1.00 49.25 761 GLY A O 1
ATOM 6177 N N . PRO A 1 762 ? -8.856 -14.975 -31.817 1.00 55.16 762 PRO A N 1
ATOM 6178 C CA . PRO A 1 762 ? -9.108 -15.754 -30.595 1.00 55.16 762 PRO A CA 1
ATOM 6179 C C . PRO A 1 762 ? -8.124 -15.490 -29.443 1.00 55.16 762 PRO A C 1
ATOM 6181 O O . PRO A 1 762 ? -8.198 -16.157 -28.420 1.00 55.16 762 PRO A O 1
ATOM 6184 N N . CYS A 1 763 ? -7.199 -14.542 -29.597 1.00 68.06 763 CYS A N 1
ATOM 6185 C CA . CYS A 1 763 ? -6.223 -14.141 -28.589 1.00 68.06 763 CYS A CA 1
ATOM 6186 C C . CYS A 1 763 ? -6.911 -13.351 -27.455 1.00 68.06 763 CYS A C 1
ATOM 6188 O O . CYS A 1 763 ? -7.161 -12.160 -27.644 1.00 68.06 763 CYS A O 1
ATOM 6190 N N . PRO A 1 764 ? -7.178 -13.911 -26.258 1.00 56.41 764 PRO A N 1
ATOM 6191 C CA . PRO A 1 764 ? -7.824 -13.151 -25.192 1.00 56.41 764 PRO A CA 1
ATOM 6192 C C . PRO A 1 764 ? -6.838 -12.113 -24.648 1.00 56.41 764 PRO A C 1
ATOM 6194 O O . PRO A 1 764 ? -5.634 -12.380 -24.572 1.00 56.41 764 PRO A O 1
ATOM 6197 N N . TYR A 1 765 ? -7.319 -10.936 -24.245 1.00 51.97 765 TYR A N 1
ATOM 6198 C CA . TYR A 1 765 ? -6.543 -10.085 -23.341 1.00 51.97 765 TYR A CA 1
ATOM 6199 C C . TYR A 1 765 ? -6.608 -10.702 -21.942 1.00 51.97 765 TYR A C 1
ATOM 6201 O O . TYR A 1 765 ? -7.700 -10.881 -21.408 1.00 51.97 765 TYR A O 1
ATOM 6209 N N . ASN A 1 766 ? -5.451 -10.982 -21.341 1.00 44.66 766 ASN A N 1
ATOM 6210 C CA . ASN A 1 766 ? -5.366 -11.215 -19.901 1.00 44.66 766 ASN A CA 1
ATOM 6211 C C . ASN A 1 766 ? -5.553 -9.852 -19.213 1.00 44.66 766 ASN A C 1
ATOM 6213 O O . ASN A 1 766 ? -4.634 -9.031 -19.239 1.00 44.66 766 ASN A O 1
ATOM 6217 N N . SER A 1 767 ? -6.761 -9.596 -18.701 1.00 35.09 767 SER A N 1
ATOM 6218 C CA . SER A 1 767 ? -7.194 -8.334 -18.074 1.00 35.09 767 SER A CA 1
ATOM 6219 C C . SER A 1 767 ? -7.115 -8.361 -16.550 1.00 35.09 767 SER A C 1
ATOM 6221 O O . SER A 1 767 ? -7.711 -9.310 -15.994 1.00 35.09 767 SER A O 1
#